Protein AF-A0A5C5VL39-F1 (afdb_monomer_lite)

Organism: NCBI:txid2527970

InterPro domains:
  IPR029062 Class I glutamine amidotransferase-like [G3DSA:3.40.50.880] (860-1081)
  IPR029062 Class I glutamine amidotransferase-like [SSF52317] (862-1076)

Sequence (1094 aa):
MSTFSHFSSSKNRKRKSKRNAHQRARLESLEARQLMAADLVDDLAGLSDEFDDSGALTEWSRLNETENWNADQLNLWDIDQTQDGRMVMQPHTVVWYQDWRGPMTYKDVTGDFVFTTQVHITDRDDIGGSDGDDIPGDGQFSLGGVMIRTPRDIVDPTTDWQPGSMADDGTNDGENYVFLSMGYGNGGNNFSLEVKTTRNSDSQLELTPIGSNTAELQIARIGNSVIALVRLPGEDWQVHRRYTRDDMPETLQVGLVTYTNWEKASDFDPFTHNSSVLVPGGITDPTPGEAFDPDLTAGFEYARYARPQLPTELEGVDLVNVATTQQLLSFLGDNAHATPDPTPEDPADLTEALAAITNQTMSASQGSLIVPLPASLADGTTLAYSATVIGGEEYQLDQQYDFYAEASYHQDWGGHDEKWIHGNGSDWFFLLPTGQLFEWNETFEASVELAQLDSAVYDDPTLLFDVAPTAMASVSGNELTVTPVAGFLGDIQLDIAIHLGSVADPVVASKSIVVTVANSAPVVDPIADQSMSRLVDEIFVPLAATDADGDPIAWNVAVVESLAYQIDQQFQLPLTADYHDNRAGQNERWLQGAAGQWLYLLPDGSLHQWDGSFATSPLLAQFDPSFYNDPALLTEAEALPVALSIVGDQLVINPADDYFGTFEVMVTATDGMEPVITQFAVEVTNTELSLDPIADLQIESDSLFQMEISAVSPLPAEQLVYSAQLVGSEAEQIDQQYDLQVAADFHLNFAGQNEKWLQAADGSWFYFLPSGDFYRWTGDFGSSEHLASFDTSYYDNPNLLADPQSLPVSVMMTGSTLSIDPAGFIGTFELEVSVFDGVNTQSQIVSVEVTEPQAAAEPLPVLMVIANQDFYYQEYADTRASLEAAGISVVVAAATMDIATPHSGSGEGPDGGLVQPDLTLFDASAVDYSTIVFVGGWGSSQYQYAYEGTYDHSAYNGSTALHDTTNLLINDFVAQDKYVTAICHGVSVLAYARVDGASPIAGHTVSAWGQTAPSAGGVTVSTRSQIEANGATMVDSSSVGDPSTATDDVVVDGRIITAENYDSAALFGTTIANLISEATYIDLVDDVLANWPA

Secondary structure (DSSP, 8-state):
-----------------------------HHHHHTTTSS---TTGGG-B-S--GGGGGGSEEHHHHTT-----EEEEEESSSSTTSEEEEE-BB--BTTB---EEEEEEESSEEEEEEEEEEE-TTSS---SS----SSS-EEEEEEEE-----S-HHHH-----SS-SS---S--EEEEEEEE-SSSSS-EEEEEEEETTEEEEEEEE-S-SEEEEEEEEETTEEEEEEE-TTS--EEEEEEE-TTS-SEEEEEEEEEB-HHHHTTS-HHHHHTS-B-TTTS--S-TTS-----EEEEES-BEEE-----GGGTTS-TTTTS-HHHHTTTSGGGGG------SS-----HHHHHHS--EEEEGGG--EEEE--SB-TT--BEEEEEEEE--HHHHHHHHH--B--S---TTSSSS--EEEE-TTS-EEEE-TTSEEEEEESEEEEEEEEEE--HHHHH-GGGGSSPPPSEEEEEETTEEEEEEPTT--EEEEEEEEEEESSTTSPEEEEEEEEEEEE----EEPPPPPEEEETT-S-EEEE--EE-SS-PPPEEEEEEE--HHHHHHHHHTPPP-S---TTTTSSS-EEEE-TTS-EEEE-TTSEEEE-SS-TTTPPEEEE--HHHHH-THHHHTPPPP-EEEEEETTEEEEEE-TT--EEEEEEEEEESSS-EEEEEEEEEEE----EEPPPPPEEEETTS-EEEEPPEE-SS-GGG-EEEEEEPPPHHHHHHHHH-EEP-S---TTSSSSS-EEEEETTS-EEEE-TTSEEEE-SSSTTTPEEEEE--HHHHH-THHHHSPPPPS-EEEEETTEEEEE-TT--EEEEEEEEEE-SS-EEEEEEEEEEEPPPPPP-PPPEEEE--SEEE-HHHHHHHHHHHHHTT--EEEEESSSSPBEEPTTSS-TTTT--B--SEEGGG--GGG-SEEEE--SGGGGGG-TT--S-BSSGGGS--HHHHHHHHHHHHHHHHTT-EEEEEGGGHHHHHH--BTTB-TTTT-EE----SBPPPBTTB--BHHHHHHTTT-EEPPTT-SS-TT-STT-EEEETTEEEE-SGGGHHHHHHHHHHHHTSHHHHHHHHHHHHHS--

Radius of gyration: 61.76 Å; chains: 1; bounding box: 121×111×170 Å

Foldseek 3Di:
DDDDDDDDDDDDDDDDDDDDDDDPPDPDDPVVQVVVFPDDPWPQQVVKDQLQDQVCLVVKDKPCVVLVLPAPQWPDFTGCPPDHLWTKTFGFAADDAQLGDDIWIFDKDFHWKKKKWKKFKFWACPFADDDDQRAVARAADWKKWKKKWADAPRNDCVPQDDGFPLDPPPDQSATFMWIWIWGHHHDDSFIWIKTWGAGRSNIDIDIGTDHHRMKMWMWIDHPQKIWIWIDDVPGDIFTDAMDRHPSHDRMITIGMDTHTHCVQLVQDDNSDRSSYHDAVPRDDRPCVVDHRGRTIMMIISMIGMGHFPQPPVCVVPPCHPGDDRVNCVVGPDPNRPDDDDDDDDPQQPCVVQQVLDAAAEAALVPQKDKRFGDQADPVRFGKDKDKDWPADPLVVCCVVFVWDDDPAQCACVVPQRWGWTHGPPRWIWIAHLQQWIWTDDPDPVVIDTDDRGHSVCRVPVCCSHPPDGQWDWDDDNRMIMIGGDRPDFAKTKMKMFMAGPYPVHDGSDIDIYIYGHHFFWKAWDDFEAAEDALPDQKDKGFTDIDTPNGFDKDKDKDWDWDLLVVVCVVQVWDDDPAQPACVVPQRWGWTAGPVGWIWIAHQQGFIFTDPPDPVPTDTSDRDHSVCVVPVCCRNVRDGQQWDWDDDPRIIMIGHPSPDFAKIKMWMWMGSPNDIDIDIHMYGHDPKDKAWDDDAAAEAAQQDKDKDFTDIDIPDDLQLKDKDKDFDDPLLVVQCVVQVWAQDPAQCACVPNQRWGWIAGPVGWIKIAGQQQWIWTDPPDPVPTHTRDRDHNVCRVPVVCSNPPDDQPKDWDDDRRMTIINNNRDAAKTKMWMWMDNPHDIDIDIHIYGYHHDDPAQDFFAEEEEAFLEAFQQLLVPLLCVLQVVLVHHYAYEYQDQHWRFHDPPSPCPPVRNTDGHNYYLLPDALLRHQEYEQTDGLLLLLQQQQDPFAFPDNSNPHDNVSNVSSLVRVLRCVVLQGAYEYEALNVLSQLRHAHPHARPQAVHEAAYAQAWHGDTPNDIDGSVCSNVVRHHHYDDQCPQPGSVFQCCQWDDTRSYIYGYGSSVSNVSSNVSSVVSSPSVSSVSSVVCSVDPDD

pLDDT: mean 87.44, std 14.13, range [23.62, 98.62]

Structure (mmCIF, N/CA/C/O backbone):
data_AF-A0A5C5VL39-F1
#
_entry.id   AF-A0A5C5VL39-F1
#
loop_
_atom_site.group_PDB
_atom_site.id
_atom_site.type_symbol
_atom_site.label_atom_id
_atom_site.label_alt_id
_atom_site.label_comp_id
_atom_site.label_asym_id
_atom_site.label_entity_id
_atom_site.label_seq_id
_atom_site.pdbx_PDB_ins_code
_atom_site.Cartn_x
_atom_site.Cartn_y
_atom_site.Cartn_z
_atom_site.occupancy
_atom_site.B_iso_or_equiv
_atom_site.auth_seq_id
_atom_site.auth_comp_id
_atom_site.auth_asym_id
_atom_site.auth_atom_id
_atom_site.pdbx_PDB_model_num
ATOM 1 N N . MET A 1 1 ? -14.023 48.599 65.644 1.00 34.78 1 MET A N 1
ATOM 2 C CA . MET A 1 1 ? -13.909 50.048 65.367 1.00 34.78 1 MET A CA 1
ATOM 3 C C . MET A 1 1 ? -14.169 50.269 63.886 1.00 34.78 1 MET A C 1
ATOM 5 O O . MET A 1 1 ? -13.563 49.580 63.082 1.00 34.78 1 MET A O 1
ATOM 9 N N . SER A 1 2 ? -15.089 51.185 63.569 1.00 25.42 2 SER A N 1
ATOM 10 C CA . SER A 1 2 ? -15.233 51.955 62.317 1.00 25.42 2 SER A CA 1
ATOM 11 C C . SER A 1 2 ? -13.888 52.253 61.611 1.00 25.42 2 SER A C 1
ATOM 13 O O . SER A 1 2 ? -12.897 52.411 62.313 1.00 25.42 2 SER A O 1
ATOM 15 N N . THR A 1 3 ? -13.730 52.368 60.281 1.00 29.47 3 THR A N 1
ATOM 16 C CA . THR A 1 3 ? -14.493 53.148 59.273 1.00 29.47 3 THR A CA 1
ATOM 17 C C . THR A 1 3 ? -13.875 52.951 57.858 1.00 29.47 3 THR A C 1
ATOM 19 O O . THR A 1 3 ? -12.658 53.032 57.773 1.00 29.47 3 THR A O 1
ATOM 22 N N . PHE A 1 4 ? -14.724 52.830 56.810 1.00 26.08 4 PHE A N 1
ATOM 23 C CA . PHE A 1 4 ? -14.724 53.470 55.451 1.00 26.08 4 PHE A CA 1
ATOM 24 C C . PHE A 1 4 ? -13.451 53.453 54.544 1.00 26.08 4 PHE A C 1
ATOM 26 O O . PHE A 1 4 ? -12.344 53.564 55.036 1.00 26.08 4 PHE A O 1
ATOM 33 N N . SER A 1 5 ? -13.486 53.406 53.195 1.00 25.41 5 SER A N 1
ATOM 34 C CA . SER A 1 5 ? -14.487 53.846 52.199 1.00 25.41 5 SER A CA 1
ATOM 35 C C . SER A 1 5 ? -14.328 53.198 50.799 1.00 25.41 5 SER A C 1
ATOM 37 O O . SER A 1 5 ? -13.231 52.833 50.395 1.00 25.41 5 SER A O 1
ATOM 39 N N . HIS A 1 6 ? -15.435 53.209 50.045 1.00 26.88 6 HIS A N 1
ATOM 40 C CA . HIS A 1 6 ? -15.668 52.912 48.618 1.00 26.88 6 HIS A CA 1
ATOM 41 C C . HIS A 1 6 ? -14.646 53.394 47.563 1.00 26.88 6 HIS A C 1
ATOM 43 O O . HIS A 1 6 ? -14.115 54.488 47.699 1.00 26.88 6 HIS A O 1
ATOM 49 N N . PHE A 1 7 ? -14.573 52.684 46.420 1.00 24.14 7 PHE A N 1
ATOM 50 C CA . PHE A 1 7 ? -14.973 53.195 45.087 1.00 24.14 7 PHE A CA 1
ATOM 51 C C . PHE A 1 7 ? -15.163 52.049 44.062 1.00 24.14 7 PHE A C 1
ATOM 53 O O . PHE A 1 7 ? -14.440 51.061 44.067 1.00 24.14 7 PHE A O 1
ATOM 60 N N . SER A 1 8 ? -16.175 52.199 43.203 1.00 24.97 8 SER A N 1
ATOM 61 C CA . SER A 1 8 ? -16.625 51.290 42.132 1.00 24.97 8 SER A CA 1
ATOM 62 C C . SER A 1 8 ? -15.950 51.614 40.787 1.00 24.97 8 SER A C 1
ATOM 64 O O . SER A 1 8 ? -15.774 52.791 40.485 1.00 24.97 8 SER A O 1
ATOM 66 N N . SER A 1 9 ? -15.621 50.614 39.953 1.00 23.81 9 SER A N 1
ATOM 67 C CA . SER A 1 9 ? -16.269 50.383 38.639 1.00 23.81 9 SER A CA 1
ATOM 68 C C . SER A 1 9 ? -15.570 49.295 37.797 1.00 23.81 9 SER A C 1
ATOM 70 O O . SER A 1 9 ? -14.425 48.924 38.027 1.00 23.81 9 SER A O 1
ATOM 72 N N . SER A 1 10 ? -16.336 48.770 36.843 1.00 24.56 10 SER A N 1
ATOM 73 C CA . SER A 1 10 ? -16.206 47.524 36.082 1.00 24.56 10 SER A CA 1
ATOM 74 C C . SER A 1 10 ? -15.324 47.539 34.814 1.00 24.56 10 SER A C 1
ATOM 76 O O . SER A 1 10 ? -15.143 48.599 34.221 1.00 24.56 10 SER A O 1
ATOM 78 N N . LYS A 1 11 ? -15.085 46.314 34.289 1.00 26.39 11 LYS A N 1
ATOM 79 C CA . LYS A 1 11 ? -14.720 45.880 32.904 1.00 26.39 11 LYS A CA 1
ATOM 80 C C . LYS A 1 11 ? -13.206 45.870 32.622 1.00 26.39 11 LYS A C 1
ATOM 82 O O . LYS A 1 11 ? -12.544 46.877 32.797 1.00 26.39 11 LYS A O 1
ATOM 87 N N . ASN A 1 12 ? -12.579 44.767 32.186 1.00 23.62 12 ASN A N 1
ATOM 88 C CA . ASN A 1 12 ? -12.867 44.029 30.954 1.00 23.62 12 ASN A CA 1
ATOM 89 C C . ASN A 1 12 ? -12.153 42.657 30.907 1.00 23.62 12 ASN A C 1
ATOM 91 O O . ASN A 1 12 ? -11.143 42.438 31.566 1.00 23.62 12 ASN A O 1
ATOM 95 N N . ARG A 1 13 ? -12.685 41.762 30.068 1.00 26.75 13 ARG A N 1
ATOM 96 C CA . ARG A 1 13 ? -12.332 40.342 29.867 1.00 26.75 13 ARG A CA 1
ATOM 97 C C . ARG A 1 13 ? -11.553 40.159 28.545 1.00 26.75 13 ARG A C 1
ATOM 99 O O . ARG A 1 13 ? -11.738 40.976 27.645 1.00 26.75 13 ARG A O 1
ATOM 106 N N . LYS A 1 14 ? -10.868 39.002 28.411 1.00 25.97 14 LYS A N 1
ATOM 107 C CA . LYS A 1 14 ? -10.215 38.348 27.228 1.00 25.97 14 LYS A CA 1
ATOM 108 C C . LYS A 1 14 ? -8.679 38.514 27.174 1.00 25.97 14 LYS A C 1
ATOM 110 O O . LYS A 1 14 ? -8.200 39.618 27.359 1.00 25.97 14 LYS A O 1
ATOM 115 N N . ARG A 1 15 ? -7.835 37.516 26.855 1.00 26.86 15 ARG A N 1
ATOM 116 C CA . ARG A 1 15 ? -7.940 36.080 26.469 1.00 26.86 15 ARG A CA 1
ATOM 117 C C . ARG A 1 15 ? -6.498 35.506 26.382 1.00 26.86 15 ARG A C 1
ATOM 119 O O . ARG A 1 15 ? -5.625 36.265 25.971 1.00 26.86 15 ARG A O 1
ATOM 126 N N . LYS A 1 16 ? -6.313 34.193 26.621 1.00 25.67 16 LYS A N 1
ATOM 127 C CA . LYS A 1 16 ? -5.374 33.196 26.002 1.00 25.67 16 LYS A CA 1
ATOM 128 C C . LYS A 1 16 ? -5.046 32.135 27.076 1.00 25.67 16 LYS A C 1
ATOM 130 O O . LYS A 1 16 ? -4.609 32.523 28.142 1.00 25.67 16 LYS A O 1
ATOM 135 N N . SER A 1 17 ? -5.376 30.843 26.982 1.00 24.52 17 SER A N 1
ATOM 136 C CA . SER A 1 17 ? -5.181 29.795 25.955 1.00 24.52 17 SER A CA 1
ATOM 137 C C . SER A 1 17 ? -4.234 28.714 26.513 1.00 24.52 17 SER A C 1
ATOM 139 O O . SER A 1 17 ? -3.032 28.937 26.544 1.00 24.52 17 SER A O 1
ATOM 141 N N . LYS A 1 18 ? -4.823 27.561 26.868 1.00 27.38 18 LYS A N 1
ATOM 142 C CA . LYS A 1 18 ? -4.307 26.173 26.874 1.00 27.38 18 LYS A CA 1
ATOM 143 C C . LYS A 1 18 ? -2.951 25.843 27.533 1.00 27.38 18 LYS A C 1
ATOM 145 O O . LYS A 1 18 ? -1.894 26.137 26.985 1.00 27.38 18 LYS A O 1
ATOM 150 N N . ARG A 1 19 ? -3.023 24.971 28.548 1.00 26.56 19 ARG A N 1
ATOM 151 C CA . ARG A 1 19 ? -2.284 23.694 28.595 1.00 26.56 19 ARG A CA 1
ATOM 152 C C . ARG A 1 19 ? -3.088 22.680 29.428 1.00 26.56 19 ARG A C 1
ATOM 154 O O . ARG A 1 19 ? -3.201 22.834 30.634 1.00 26.56 19 ARG A O 1
ATOM 161 N N . ASN A 1 20 ? -3.692 21.714 28.735 1.00 27.33 20 ASN A N 1
ATOM 162 C CA . ASN A 1 20 ? -4.327 20.516 29.289 1.00 27.33 20 ASN A CA 1
ATOM 163 C C . ASN A 1 20 ? -3.242 19.484 29.608 1.00 27.33 20 ASN A C 1
ATOM 165 O O . ASN A 1 20 ? -2.423 19.227 28.725 1.00 27.33 20 ASN A O 1
ATOM 169 N N . ALA A 1 21 ? -3.288 18.872 30.792 1.00 25.62 21 ALA A N 1
ATOM 170 C CA . ALA A 1 21 ? -2.815 17.510 31.060 1.00 25.62 21 ALA A CA 1
ATOM 171 C C . ALA A 1 21 ? -3.163 17.125 32.515 1.00 25.62 21 ALA A C 1
ATOM 173 O O . ALA A 1 21 ? -2.671 17.793 33.415 1.00 25.62 21 ALA A O 1
ATOM 174 N N . HIS A 1 22 ? -3.916 16.022 32.686 1.00 27.47 22 HIS A N 1
ATOM 175 C CA . HIS A 1 22 ? -4.199 15.280 33.940 1.00 27.47 22 HIS A CA 1
ATOM 176 C C . HIS A 1 22 ? -5.142 16.027 34.919 1.00 27.47 22 HIS A C 1
ATOM 178 O O . HIS A 1 22 ? -4.928 17.193 35.194 1.00 27.47 22 HIS A O 1
ATOM 184 N N . GLN A 1 23 ? -6.250 15.504 35.450 1.00 28.66 23 GLN A N 1
ATOM 185 C CA . GLN A 1 23 ? -6.746 14.145 35.668 1.00 28.66 23 GLN A CA 1
ATOM 186 C C . GLN A 1 23 ? -8.239 14.075 35.295 1.00 28.66 23 GLN A C 1
ATOM 188 O O . GLN A 1 23 ? -9.030 14.934 35.678 1.00 28.66 23 GLN A O 1
ATOM 193 N N . ARG A 1 24 ? -8.624 13.035 34.549 1.00 26.69 24 ARG A N 1
ATOM 194 C CA . ARG A 1 24 ? -10.011 12.569 34.457 1.00 26.69 24 ARG A CA 1
ATOM 195 C C . ARG A 1 24 ? -10.270 11.735 35.715 1.00 26.69 24 ARG A C 1
ATOM 197 O O . ARG A 1 24 ? -9.816 10.599 35.765 1.00 26.69 24 ARG A O 1
ATOM 204 N N . ALA A 1 25 ? -10.939 12.294 36.719 1.00 30.19 25 ALA A N 1
ATOM 205 C CA . ALA A 1 25 ? -11.569 11.487 37.757 1.00 30.19 25 ALA A CA 1
ATOM 206 C C . ALA A 1 25 ? -12.876 10.951 37.160 1.00 30.19 25 ALA A C 1
ATOM 208 O O . ALA A 1 25 ? -13.803 11.719 36.901 1.00 30.19 25 ALA A O 1
ATOM 209 N N . ARG A 1 26 ? -12.889 9.660 36.819 1.00 33.34 26 ARG A N 1
ATOM 210 C CA . ARG A 1 26 ? -14.107 8.932 36.459 1.00 33.34 26 ARG A CA 1
ATOM 211 C C . ARG A 1 26 ? -15.037 8.960 37.674 1.00 33.34 26 ARG A C 1
ATOM 213 O O . ARG A 1 26 ? -14.658 8.473 38.733 1.00 33.34 26 ARG A O 1
ATOM 220 N N . LEU A 1 27 ? -16.231 9.523 37.518 1.00 32.50 27 LEU A N 1
ATOM 221 C CA . LEU A 1 27 ? -17.371 9.089 38.316 1.00 32.50 27 LEU A CA 1
ATOM 222 C C . LEU A 1 27 ? -17.757 7.709 37.777 1.00 32.50 27 LEU A C 1
ATOM 224 O O . LEU A 1 27 ? -18.256 7.614 36.659 1.00 32.50 27 LEU A O 1
ATOM 228 N N . GLU A 1 28 ? -17.442 6.654 38.521 1.00 34.12 28 GLU A N 1
ATOM 229 C CA . GLU A 1 28 ? -17.979 5.313 38.275 1.00 34.12 28 GLU A CA 1
ATOM 230 C C . GLU A 1 28 ? -19.290 5.168 39.062 1.00 34.12 28 GLU A C 1
ATOM 232 O O . GLU A 1 28 ? -19.374 5.566 40.228 1.00 34.12 28 GLU A O 1
ATOM 237 N N . SER A 1 29 ? -20.338 4.693 38.383 1.00 36.91 29 SER A N 1
ATOM 238 C CA . SER A 1 29 ? -21.681 4.495 38.933 1.00 36.91 29 SER A CA 1
ATOM 239 C C . SER A 1 29 ? -21.703 3.339 39.942 1.00 36.91 29 SER A C 1
ATOM 241 O O . SER A 1 29 ? -20.845 2.456 39.920 1.00 36.91 29 SER A O 1
ATOM 243 N N . LEU A 1 30 ? -22.705 3.338 40.832 1.00 37.62 30 LEU A N 1
ATOM 244 C CA . LEU A 1 30 ? -22.924 2.302 41.856 1.00 37.62 30 LEU A CA 1
ATOM 245 C C . LEU A 1 30 ? -22.911 0.864 41.301 1.00 37.62 30 LEU A C 1
ATOM 247 O O . LEU A 1 30 ? -22.481 -0.048 42.003 1.00 37.62 30 LEU A O 1
ATOM 251 N N . GLU A 1 31 ? -23.308 0.672 40.043 1.00 38.09 31 GLU A N 1
ATOM 252 C CA . GLU A 1 31 ? -23.347 -0.635 39.375 1.00 38.09 31 GLU A CA 1
ATOM 253 C C . GLU A 1 31 ? -21.951 -1.243 39.173 1.00 38.09 31 GLU A C 1
ATOM 255 O O . GLU A 1 31 ? -21.772 -2.448 39.346 1.00 38.09 31 GLU A O 1
ATOM 260 N N . ALA A 1 32 ? -20.926 -0.419 38.917 1.00 34.16 32 ALA A N 1
ATOM 261 C CA . ALA A 1 32 ? -19.547 -0.897 38.784 1.00 34.16 32 ALA A CA 1
ATOM 262 C C . ALA A 1 32 ? -18.977 -1.429 40.114 1.00 34.16 32 ALA A C 1
ATOM 264 O O . ALA A 1 32 ? -18.100 -2.289 40.106 1.00 34.16 32 ALA A O 1
ATOM 265 N N . ARG A 1 33 ? -19.503 -0.958 41.256 1.00 39.50 33 ARG A N 1
ATOM 266 C CA . ARG A 1 33 ? -19.095 -1.412 42.597 1.00 39.50 33 ARG A CA 1
ATOM 267 C C . ARG A 1 33 ? -19.778 -2.714 43.021 1.00 39.50 33 ARG A C 1
ATOM 269 O O . ARG A 1 33 ? -19.197 -3.473 43.787 1.00 39.50 33 ARG A O 1
ATOM 276 N N . GLN A 1 34 ? -20.983 -2.991 42.520 1.00 40.16 34 GLN A N 1
ATOM 277 C CA . GLN A 1 34 ? -21.752 -4.191 42.881 1.00 40.16 34 GLN A CA 1
ATOM 278 C C . GLN A 1 34 ? -21.353 -5.434 42.076 1.00 40.16 34 GLN A C 1
ATOM 280 O O . GLN A 1 34 ? -21.398 -6.541 42.609 1.00 40.16 34 GLN A O 1
ATOM 285 N N . LEU A 1 35 ? -20.881 -5.271 40.835 1.00 36.97 35 LEU A N 1
ATOM 286 C CA . LEU A 1 35 ? -20.463 -6.394 39.982 1.00 36.97 35 LEU A CA 1
ATOM 287 C C . LEU A 1 35 ? -19.215 -7.152 40.480 1.00 36.97 35 LEU A C 1
ATOM 289 O O . LEU A 1 35 ? -18.971 -8.264 40.025 1.00 36.97 35 LEU A O 1
ATOM 293 N N . MET A 1 36 ? -18.455 -6.599 41.432 1.00 40.78 36 MET A N 1
ATOM 294 C CA . MET A 1 36 ? -17.356 -7.307 42.109 1.00 40.78 36 MET A CA 1
ATOM 295 C C . MET A 1 36 ? -17.823 -8.150 43.309 1.00 40.78 36 MET A C 1
ATOM 297 O O . MET A 1 36 ? -17.058 -8.983 43.776 1.00 40.78 36 MET A O 1
ATOM 301 N N . ALA A 1 37 ? -19.045 -7.950 43.822 1.00 42.06 37 ALA A N 1
ATOM 302 C CA . ALA A 1 37 ? -19.494 -8.528 45.094 1.00 42.06 37 ALA A CA 1
ATOM 303 C C . ALA A 1 37 ? -20.287 -9.841 44.964 1.00 42.06 37 ALA A C 1
ATOM 305 O O . ALA A 1 37 ? -20.389 -10.589 45.933 1.00 42.06 37 ALA A O 1
ATOM 306 N N . ALA A 1 38 ? -20.849 -10.133 43.789 1.00 37.12 38 ALA A N 1
ATOM 307 C CA . ALA A 1 38 ? -21.796 -11.239 43.622 1.00 37.12 38 ALA A CA 1
ATOM 308 C C . ALA A 1 38 ? -21.145 -12.614 43.372 1.00 37.12 38 ALA A C 1
ATOM 310 O O . ALA A 1 38 ? -21.857 -13.610 43.291 1.00 37.12 38 ALA A O 1
ATOM 311 N N . ASP A 1 39 ? -19.815 -12.681 43.266 1.00 40.03 39 ASP A N 1
ATOM 312 C CA . ASP A 1 39 ? -19.093 -13.915 42.937 1.00 40.03 39 ASP A CA 1
ATOM 313 C C . ASP A 1 39 ? -17.778 -13.981 43.735 1.00 40.03 39 ASP A C 1
ATOM 315 O O . ASP A 1 39 ? -16.680 -13.856 43.197 1.00 40.03 39 ASP A O 1
ATOM 319 N N . LEU A 1 40 ? -17.870 -14.072 45.065 1.00 41.34 40 LEU A N 1
ATOM 320 C CA . LEU A 1 40 ? -16.692 -13.993 45.929 1.00 41.34 40 LEU A CA 1
ATOM 321 C C . LEU A 1 40 ? -16.519 -15.254 46.773 1.00 41.34 40 LEU A C 1
ATOM 323 O O . LEU A 1 40 ? -17.138 -15.448 47.817 1.00 41.34 40 LEU A O 1
ATOM 327 N N . VAL A 1 41 ? -15.530 -16.053 46.370 1.00 53.56 41 VAL A N 1
ATOM 328 C CA . VAL A 1 41 ? -14.542 -16.505 47.355 1.00 53.56 41 VAL A CA 1
ATOM 329 C C . VAL A 1 41 ? -14.145 -15.258 48.142 1.00 53.56 41 VAL A C 1
ATOM 331 O O . VAL A 1 41 ? -13.684 -14.302 47.526 1.00 53.56 41 VAL A O 1
ATOM 334 N N . ASP A 1 42 ? -14.387 -15.240 49.452 1.00 70.88 42 ASP A N 1
ATOM 335 C CA . ASP A 1 42 ? -14.010 -14.123 50.319 1.00 70.88 42 ASP A CA 1
ATOM 336 C C . ASP A 1 42 ? -12.498 -13.872 50.205 1.00 70.88 42 ASP A C 1
ATOM 338 O O . ASP A 1 42 ? -11.677 -14.552 50.826 1.00 70.88 42 ASP A O 1
ATOM 342 N N . ASP A 1 43 ? -12.125 -12.930 49.342 1.00 83.25 43 ASP A N 1
ATOM 343 C CA . ASP A 1 43 ? -10.749 -12.562 49.023 1.00 83.25 43 ASP A CA 1
ATOM 344 C C . ASP A 1 43 ? -10.063 -11.891 50.215 1.00 83.25 43 ASP A C 1
ATOM 346 O O . ASP A 1 43 ? -8.834 -11.902 50.315 1.00 83.25 43 ASP A O 1
ATOM 350 N N . LEU A 1 44 ? -10.851 -11.360 51.154 1.00 89.94 44 LEU A N 1
ATOM 351 C CA . LEU A 1 44 ? -10.354 -10.733 52.368 1.00 89.94 44 LEU A CA 1
ATOM 352 C C . LEU A 1 44 ? -10.022 -11.749 53.459 1.00 89.94 44 LEU A C 1
ATOM 354 O O . LEU A 1 44 ? -9.220 -11.428 54.335 1.00 89.94 44 LEU A O 1
ATOM 358 N N . ALA A 1 45 ? -10.543 -12.979 53.394 1.00 83.06 45 ALA A N 1
ATOM 359 C CA . ALA A 1 45 ? -10.253 -14.009 54.392 1.00 83.06 45 ALA A CA 1
ATOM 360 C C . ALA A 1 45 ? -8.738 -14.239 54.565 1.00 83.06 45 ALA A C 1
ATOM 362 O O . ALA A 1 45 ? -8.269 -14.430 55.686 1.00 83.06 45 ALA A O 1
ATOM 363 N N . GLY A 1 46 ? -7.959 -14.134 53.479 1.00 86.69 46 GLY A N 1
ATOM 364 C CA . GLY A 1 46 ? -6.495 -14.247 53.496 1.00 86.69 46 GLY A CA 1
ATOM 365 C C . GLY A 1 46 ? -5.753 -13.081 54.163 1.00 86.69 46 GLY A C 1
ATOM 366 O O . GLY A 1 46 ? -4.560 -13.201 54.422 1.00 86.69 46 GLY A O 1
ATOM 367 N N . LEU A 1 47 ? -6.428 -11.965 54.455 1.00 92.81 47 LEU A N 1
ATOM 368 C CA . LEU A 1 47 ? -5.876 -10.861 55.246 1.00 92.81 47 LEU A CA 1
ATOM 369 C C . LEU A 1 47 ? -6.039 -11.087 56.755 1.00 92.81 47 LEU A C 1
ATOM 371 O O . LEU A 1 47 ? -5.462 -10.325 57.535 1.00 92.81 47 LEU A O 1
ATOM 375 N N . SER A 1 48 ? -6.819 -12.093 57.164 1.00 95.44 48 SER A N 1
ATOM 376 C CA . SER A 1 48 ? -7.070 -12.390 58.573 1.00 95.44 48 SER A CA 1
ATOM 377 C C . SER A 1 48 ? -5.832 -12.929 59.285 1.00 95.44 48 SER A C 1
ATOM 379 O O . SER A 1 48 ? -5.007 -13.609 58.684 1.00 95.44 48 SER A O 1
ATOM 381 N N . ASP A 1 49 ? -5.722 -12.629 60.575 1.00 95.75 49 ASP A N 1
ATOM 382 C CA . ASP A 1 49 ? -4.602 -13.018 61.430 1.00 95.75 49 ASP A CA 1
ATOM 383 C C . ASP A 1 49 ? -5.135 -13.421 62.813 1.00 95.75 49 ASP A C 1
ATOM 385 O O . ASP A 1 49 ? -5.896 -12.675 63.432 1.00 95.75 49 ASP A O 1
ATOM 389 N N . GLU A 1 50 ? -4.773 -14.614 63.280 1.00 95.94 50 GLU A N 1
ATOM 390 C CA . GLU A 1 50 ? -5.152 -15.140 64.603 1.00 95.94 50 GLU A CA 1
ATOM 391 C C . GLU A 1 50 ? -4.063 -14.876 65.659 1.00 95.94 50 GLU A C 1
ATOM 393 O O . GLU A 1 50 ? -4.184 -15.325 66.794 1.00 95.94 50 GLU A O 1
ATOM 398 N N . PHE A 1 51 ? -2.997 -14.154 65.286 1.00 96.69 51 PHE A N 1
ATOM 399 C CA . PHE A 1 51 ? -1.911 -13.706 66.157 1.00 96.69 51 PHE A CA 1
ATOM 400 C C . PHE A 1 51 ? -1.199 -14.821 66.940 1.00 96.69 51 PHE A C 1
ATOM 402 O O . PHE A 1 51 ? -0.668 -14.581 68.025 1.00 96.69 51 PHE A O 1
ATOM 409 N N . ASP A 1 52 ? -1.136 -16.026 66.367 1.00 93.94 52 ASP A N 1
ATOM 410 C CA . ASP A 1 52 ? -0.424 -17.197 66.895 1.00 93.94 52 ASP A CA 1
ATOM 411 C C . ASP A 1 52 ? 0.973 -17.408 66.269 1.00 93.94 52 ASP A C 1
ATOM 413 O O . ASP A 1 52 ? 1.688 -18.341 66.641 1.00 93.94 52 ASP A O 1
ATOM 417 N N . ASP A 1 53 ? 1.387 -16.530 65.344 1.00 92.88 53 ASP A N 1
ATOM 418 C CA . ASP A 1 53 ? 2.729 -16.497 64.755 1.00 92.88 53 ASP A CA 1
ATOM 419 C C . ASP A 1 53 ? 3.350 -15.096 64.829 1.00 92.88 53 ASP A C 1
ATOM 421 O O . ASP A 1 53 ? 2.969 -14.167 64.116 1.00 92.88 53 ASP A O 1
ATOM 425 N N . SER A 1 54 ? 4.410 -14.960 65.631 1.00 92.12 54 SER A N 1
ATOM 426 C CA . SER A 1 54 ? 5.210 -13.730 65.726 1.00 92.12 54 SER A CA 1
ATOM 427 C C . SER A 1 54 ? 5.753 -13.204 64.382 1.00 92.12 54 SER A C 1
ATOM 429 O O . SER A 1 54 ? 6.061 -12.015 64.268 1.00 92.12 54 SER A O 1
ATOM 431 N N . GLY A 1 55 ? 5.886 -14.058 63.357 1.00 92.31 55 GLY A N 1
ATOM 432 C CA . GLY A 1 55 ? 6.307 -13.672 62.007 1.00 92.31 55 GLY A CA 1
ATOM 433 C C . GLY A 1 55 ? 5.284 -12.811 61.258 1.00 92.31 55 GLY A C 1
ATOM 434 O O . GLY A 1 55 ? 5.681 -11.983 60.426 1.00 92.31 55 GLY A O 1
ATOM 435 N N . ALA A 1 56 ? 3.998 -12.933 61.605 1.00 92.00 56 ALA A N 1
ATOM 436 C CA . ALA A 1 56 ? 2.905 -12.187 60.985 1.00 92.00 56 ALA A CA 1
ATOM 437 C C . ALA A 1 56 ? 3.020 -10.671 61.212 1.00 92.00 56 ALA A C 1
ATOM 439 O O . ALA A 1 56 ? 2.481 -9.885 60.439 1.00 92.00 56 ALA A O 1
ATOM 440 N N . LEU A 1 57 ? 3.822 -10.229 62.192 1.00 92.88 57 LEU A N 1
ATOM 441 C CA . LEU A 1 57 ? 4.075 -8.810 62.480 1.00 92.88 57 LEU A CA 1
ATOM 442 C C . LEU A 1 57 ? 4.549 -8.032 61.239 1.00 92.88 57 LEU A C 1
ATOM 444 O O . LEU A 1 57 ? 4.260 -6.847 61.101 1.00 92.88 57 LEU A O 1
ATOM 448 N N . THR A 1 58 ? 5.250 -8.701 60.316 1.00 93.88 58 THR A N 1
ATOM 449 C CA . THR A 1 58 ? 5.754 -8.102 59.066 1.00 93.88 58 THR A CA 1
ATOM 450 C C . THR A 1 58 ? 4.686 -7.870 57.994 1.00 93.88 58 THR A C 1
ATOM 452 O O . THR A 1 58 ? 4.946 -7.159 57.025 1.00 93.88 58 THR A O 1
ATOM 455 N N . GLU A 1 59 ? 3.491 -8.435 58.163 1.00 95.06 59 GLU A N 1
ATOM 456 C CA . GLU A 1 59 ? 2.350 -8.272 57.254 1.00 95.06 59 GLU A CA 1
ATOM 457 C C . GLU A 1 59 ? 1.482 -7.052 57.598 1.00 95.06 59 GLU A C 1
ATOM 459 O O . GLU A 1 59 ? 0.542 -6.724 56.871 1.00 95.06 59 GLU A O 1
ATOM 464 N N . TRP A 1 60 ? 1.782 -6.380 58.711 1.00 97.31 60 TRP A N 1
ATOM 465 C CA . TRP A 1 60 ? 1.036 -5.235 59.215 1.00 97.31 60 TRP A CA 1
ATOM 466 C C . TRP A 1 60 ? 1.760 -3.927 58.918 1.00 97.31 60 TRP A C 1
ATOM 468 O O . TRP A 1 60 ? 2.940 -3.764 59.223 1.00 97.31 60 TRP A O 1
ATOM 478 N N . SER A 1 61 ? 1.027 -2.958 58.370 1.00 97.38 61 SER A N 1
ATOM 479 C CA . SER A 1 61 ? 1.556 -1.618 58.108 1.00 97.38 61 SER A CA 1
ATOM 480 C C . SER A 1 61 ? 1.442 -0.727 59.342 1.00 97.38 61 SER A C 1
ATOM 482 O O . SER A 1 61 ? 0.464 -0.794 60.090 1.00 97.38 61 SER A O 1
ATOM 484 N N . ARG A 1 62 ? 2.433 0.148 59.540 1.00 95.31 62 ARG A N 1
ATOM 485 C CA . ARG A 1 62 ? 2.503 1.112 60.646 1.00 95.31 62 ARG A CA 1
ATOM 486 C C . ARG A 1 62 ? 2.319 2.533 60.131 1.00 95.31 62 ARG A C 1
ATOM 488 O O . ARG A 1 62 ? 3.085 3.010 59.298 1.00 95.31 62 ARG A O 1
ATOM 495 N N . LEU A 1 63 ? 1.331 3.249 60.666 1.00 93.88 63 LEU A N 1
ATOM 496 C CA . LEU A 1 63 ? 0.954 4.568 60.145 1.00 93.88 63 LEU A CA 1
ATOM 497 C C . LEU A 1 63 ? 2.069 5.631 60.245 1.00 93.88 63 LEU A C 1
ATOM 499 O O . LEU A 1 63 ? 2.150 6.542 59.423 1.00 93.88 63 LEU A O 1
ATOM 503 N N . ASN A 1 64 ? 2.945 5.563 61.250 1.00 93.62 64 ASN A N 1
ATOM 504 C CA . ASN A 1 64 ? 4.111 6.454 61.354 1.00 93.62 64 ASN A CA 1
ATOM 505 C C . ASN A 1 64 ? 5.167 6.196 60.265 1.00 93.62 64 ASN A C 1
ATOM 507 O O . ASN A 1 64 ? 5.905 7.123 59.932 1.00 93.62 64 ASN A O 1
ATOM 511 N N . GLU A 1 65 ? 5.231 4.979 59.726 1.00 94.81 65 GLU A N 1
ATOM 512 C CA . GLU A 1 65 ? 6.153 4.589 58.657 1.00 94.81 65 GLU A CA 1
ATOM 513 C C . GLU A 1 65 ? 5.573 4.943 57.288 1.00 94.81 65 GLU A C 1
ATOM 515 O O . GLU A 1 65 ? 6.236 5.602 56.495 1.00 94.81 65 GLU A O 1
ATOM 520 N N . THR A 1 66 ? 4.310 4.587 57.031 1.00 94.25 66 THR A N 1
ATOM 521 C CA . THR A 1 66 ? 3.680 4.802 55.717 1.00 94.25 66 THR A CA 1
ATOM 522 C C . THR A 1 66 ? 3.463 6.275 55.381 1.00 94.25 66 THR A C 1
ATOM 524 O O . THR A 1 66 ? 3.492 6.639 54.213 1.00 94.25 66 THR A O 1
ATOM 527 N N . GLU A 1 67 ? 3.283 7.127 56.393 1.00 94.31 67 GLU A N 1
ATOM 528 C CA . GLU A 1 67 ? 3.195 8.587 56.232 1.00 94.31 67 GLU A CA 1
ATOM 529 C C . GLU A 1 67 ? 4.503 9.308 56.628 1.00 94.31 67 GLU A C 1
ATOM 531 O O . GLU A 1 67 ? 4.508 10.519 56.820 1.00 94.31 67 GLU A O 1
ATOM 536 N N . ASN A 1 68 ? 5.619 8.586 56.804 1.00 94.50 68 ASN A N 1
ATOM 537 C CA . ASN A 1 68 ? 6.956 9.143 57.074 1.00 94.50 68 ASN A CA 1
ATOM 538 C C . ASN A 1 68 ? 7.075 10.108 58.276 1.00 94.50 68 ASN A C 1
ATOM 540 O O . ASN A 1 68 ? 7.982 10.945 58.325 1.00 94.50 68 ASN A O 1
ATOM 544 N N . TRP A 1 69 ? 6.223 9.977 59.293 1.00 92.81 69 TRP A N 1
ATOM 545 C CA . TRP A 1 69 ? 6.348 10.750 60.538 1.00 92.81 69 TRP A CA 1
ATOM 546 C C . TRP A 1 69 ? 7.572 10.362 61.351 1.00 92.81 69 TRP A C 1
ATOM 548 O O . TRP A 1 69 ? 8.093 11.187 62.095 1.00 92.81 69 TRP A O 1
ATOM 558 N N . ASN A 1 70 ? 8.048 9.121 61.195 1.00 88.38 70 ASN A N 1
ATOM 559 C CA . ASN A 1 70 ? 9.243 8.606 61.869 1.00 88.38 70 ASN A CA 1
ATOM 560 C C . ASN A 1 70 ? 9.199 8.731 63.408 1.00 88.38 70 ASN A C 1
ATOM 562 O O . ASN A 1 70 ? 10.238 8.732 64.068 1.00 88.38 70 ASN A O 1
ATOM 566 N N . ALA A 1 71 ? 7.997 8.807 63.982 1.00 92.81 71 ALA A N 1
ATOM 567 C CA . ALA A 1 71 ? 7.743 8.815 65.416 1.00 92.81 71 ALA A CA 1
ATOM 568 C C . ALA A 1 71 ? 7.057 7.505 65.806 1.00 92.81 71 ALA A C 1
ATOM 570 O O . ALA A 1 71 ? 5.860 7.330 65.579 1.00 92.81 71 ALA A O 1
ATOM 571 N N . ASP A 1 72 ? 7.823 6.554 66.339 1.00 94.50 72 ASP A N 1
ATOM 572 C CA . ASP A 1 72 ? 7.260 5.295 66.824 1.00 94.50 72 ASP A CA 1
ATOM 573 C C . ASP A 1 72 ? 6.622 5.496 68.201 1.00 94.50 72 ASP A C 1
ATOM 575 O O . ASP A 1 72 ? 7.287 5.521 69.234 1.00 94.50 72 ASP A O 1
ATOM 579 N N . GLN A 1 73 ? 5.314 5.729 68.196 1.00 96.06 73 GLN A N 1
ATOM 580 C CA . GLN A 1 73 ? 4.549 6.086 69.390 1.00 96.06 73 GLN A CA 1
ATOM 581 C C . GLN A 1 73 ? 4.104 4.861 70.213 1.00 96.06 73 GLN A C 1
ATOM 583 O O . GLN A 1 73 ? 3.394 5.028 71.206 1.00 96.06 73 GLN A O 1
ATOM 588 N N . LEU A 1 74 ? 4.516 3.641 69.836 1.00 96.88 74 LEU A N 1
ATOM 589 C CA . LEU A 1 74 ? 4.351 2.451 70.674 1.00 96.88 74 LEU A CA 1
ATOM 590 C C . LEU A 1 74 ? 5.625 2.167 71.475 1.00 96.88 74 LEU A C 1
ATOM 592 O O . LEU A 1 74 ? 6.714 2.074 70.925 1.00 96.88 74 LEU A O 1
ATOM 596 N N . ASN A 1 75 ? 5.455 1.969 72.779 1.00 94.75 75 ASN A N 1
ATOM 597 C CA . ASN A 1 75 ? 6.479 1.436 73.671 1.00 94.75 75 ASN A CA 1
ATOM 598 C C . ASN A 1 75 ? 6.710 -0.065 73.435 1.00 94.75 75 ASN A C 1
ATOM 600 O O . ASN A 1 75 ? 7.834 -0.551 73.544 1.00 94.75 75 ASN A O 1
ATOM 604 N N . LEU A 1 76 ? 5.632 -0.790 73.129 1.00 95.12 76 LEU A N 1
ATOM 605 C CA . LEU A 1 76 ? 5.649 -2.216 72.833 1.00 95.12 76 LEU A CA 1
ATOM 606 C C . LEU A 1 76 ? 4.715 -2.507 71.664 1.00 95.12 76 LEU A C 1
ATOM 608 O O . LEU A 1 76 ? 3.569 -2.047 71.650 1.00 95.12 76 LEU A O 1
ATOM 612 N N . TRP A 1 77 ? 5.218 -3.291 70.716 1.00 97.25 77 TRP A N 1
ATOM 613 C CA . TRP A 1 77 ? 4.440 -3.870 69.635 1.00 97.25 77 TRP A CA 1
ATOM 614 C C . TRP A 1 77 ? 4.985 -5.254 69.298 1.00 97.25 77 TRP A C 1
ATOM 616 O O . TRP A 1 77 ? 6.091 -5.372 68.769 1.00 97.25 77 TRP A O 1
ATOM 626 N N . ASP A 1 78 ? 4.230 -6.293 69.638 1.00 97.31 78 ASP A N 1
ATOM 627 C CA . ASP A 1 78 ? 4.589 -7.677 69.336 1.00 97.31 78 ASP A CA 1
ATOM 628 C C . ASP A 1 78 ? 3.356 -8.545 69.064 1.00 97.31 78 ASP A C 1
ATOM 630 O O . ASP A 1 78 ? 2.226 -8.129 69.318 1.00 97.31 78 ASP A O 1
ATOM 634 N N . ILE A 1 79 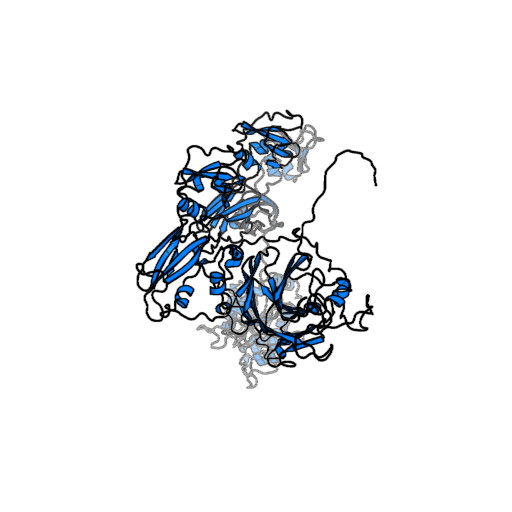? 3.596 -9.729 68.497 1.00 97.94 79 ILE A N 1
ATOM 635 C CA . ILE A 1 79 ? 2.622 -10.810 68.317 1.00 97.94 79 ILE A CA 1
ATOM 636 C C . ILE A 1 79 ? 3.212 -12.063 68.960 1.00 97.94 79 ILE A C 1
ATOM 638 O O . ILE A 1 79 ? 4.374 -12.384 68.688 1.00 97.94 79 ILE A O 1
ATOM 642 N N . ASP A 1 80 ? 2.422 -12.752 69.786 1.00 95.25 80 ASP A N 1
ATOM 643 C CA . ASP A 1 80 ? 2.770 -14.030 70.432 1.00 95.25 80 ASP A CA 1
ATOM 644 C C . ASP A 1 80 ? 4.111 -13.996 71.201 1.00 95.25 80 ASP A C 1
ATOM 646 O O . ASP A 1 80 ? 4.909 -14.934 71.177 1.00 95.25 80 ASP A O 1
ATOM 650 N N . GLN A 1 81 ? 4.415 -12.867 71.857 1.00 93.75 81 GLN A N 1
ATOM 651 C CA . GLN A 1 81 ? 5.638 -12.711 72.659 1.00 93.75 81 GLN A CA 1
ATOM 652 C C . GLN A 1 81 ? 5.347 -12.251 74.083 1.00 93.75 81 GLN A C 1
ATOM 654 O O . GLN A 1 81 ? 5.753 -12.923 75.034 1.00 93.75 81 GLN A O 1
ATOM 659 N N . THR A 1 82 ? 4.680 -11.105 74.247 1.00 92.19 82 THR A N 1
ATOM 660 C CA . THR A 1 82 ? 4.359 -10.588 75.586 1.00 92.19 82 THR A CA 1
ATOM 661 C C . THR A 1 82 ? 3.077 -11.209 76.136 1.00 92.19 82 THR A C 1
ATOM 663 O O . THR A 1 82 ? 2.993 -11.482 77.335 1.00 92.19 82 THR A O 1
ATOM 666 N N . GLN A 1 83 ? 2.092 -11.464 75.271 1.00 93.19 83 GLN A N 1
ATOM 667 C CA . GLN A 1 83 ? 0.889 -12.231 75.588 1.00 93.19 83 GLN A CA 1
ATOM 668 C C . GLN A 1 83 ? 0.694 -13.311 74.514 1.00 93.19 83 GLN A C 1
ATOM 670 O O . GLN A 1 83 ? 0.622 -12.980 73.332 1.00 93.19 83 GLN A O 1
ATOM 675 N N . ASP A 1 84 ? 0.624 -14.580 74.930 1.00 93.00 84 ASP A N 1
ATOM 676 C CA . ASP A 1 84 ? 0.419 -15.726 74.030 1.00 93.00 84 ASP A CA 1
ATOM 677 C C . ASP A 1 84 ? -0.852 -15.530 73.178 1.00 93.00 84 ASP A C 1
ATOM 679 O O . ASP A 1 84 ? -1.915 -15.203 73.718 1.00 93.00 84 ASP A O 1
ATOM 683 N N . GLY A 1 85 ? -0.746 -15.758 71.864 1.00 92.75 85 GLY A N 1
ATOM 684 C CA . GLY A 1 85 ? -1.863 -15.694 70.912 1.00 92.75 85 GLY A CA 1
ATOM 685 C C . GLY A 1 85 ? -2.480 -14.305 70.725 1.00 92.75 85 GLY A C 1
ATOM 686 O O . GLY A 1 85 ? -3.678 -14.204 70.468 1.00 92.75 85 GLY A O 1
ATOM 687 N N . ARG A 1 86 ? -1.721 -13.224 70.955 1.00 96.31 86 ARG A N 1
ATOM 688 C CA . ARG A 1 86 ? -2.224 -11.848 70.835 1.00 96.31 86 ARG A CA 1
ATOM 689 C C . ARG A 1 86 ? -1.235 -10.923 70.152 1.00 96.31 86 ARG A C 1
ATOM 691 O O . ARG A 1 86 ? -0.031 -11.018 70.384 1.00 96.31 86 ARG A O 1
ATOM 698 N N . MET A 1 87 ? -1.764 -9.945 69.415 1.00 97.94 87 MET A N 1
ATOM 699 C CA . MET A 1 87 ? -1.034 -8.710 69.133 1.00 97.94 87 MET A CA 1
ATOM 700 C C . MET A 1 87 ? -1.132 -7.796 70.355 1.00 97.94 87 MET A C 1
ATOM 702 O O . MET A 1 87 ? -2.233 -7.443 70.778 1.00 97.94 87 MET A O 1
ATOM 706 N N . VAL A 1 88 ? 0.005 -7.382 70.909 1.00 97.88 88 VAL A N 1
ATOM 707 C CA . VAL A 1 88 ? 0.072 -6.455 72.045 1.00 97.88 88 VAL A CA 1
ATOM 708 C C . VAL A 1 88 ? 0.536 -5.090 71.556 1.00 97.88 88 VAL A C 1
ATOM 710 O O . VAL A 1 88 ? 1.570 -4.973 70.902 1.00 97.88 88 VAL A O 1
ATOM 713 N N . MET A 1 89 ? -0.215 -4.042 71.893 1.00 97.88 89 MET A N 1
ATOM 714 C CA . MET A 1 89 ? 0.146 -2.649 71.640 1.00 97.88 89 MET A CA 1
ATOM 715 C C . MET A 1 89 ? 0.126 -1.874 72.962 1.00 97.88 89 MET A C 1
ATOM 717 O O . MET A 1 89 ? -0.927 -1.698 73.578 1.00 97.88 89 MET A O 1
ATOM 721 N N . GLN A 1 90 ? 1.291 -1.386 73.392 1.00 96.19 90 GLN A N 1
ATOM 722 C CA . GLN A 1 90 ? 1.406 -0.445 74.512 1.00 96.19 90 GLN A CA 1
ATOM 723 C C . GLN A 1 90 ? 1.849 0.917 73.976 1.00 96.19 90 GLN A C 1
ATOM 725 O O . GLN A 1 90 ? 2.974 1.028 73.481 1.00 96.19 90 GLN A O 1
ATOM 730 N N . PRO A 1 91 ? 1.013 1.961 74.050 1.00 96.12 91 PRO A N 1
ATOM 731 C CA . PRO A 1 91 ? 1.403 3.297 73.623 1.00 96.12 91 PRO A CA 1
ATOM 732 C C . PRO A 1 91 ? 2.299 4.013 74.648 1.00 96.12 91 PRO A C 1
ATOM 734 O O . PRO A 1 91 ? 2.248 3.761 75.853 1.00 96.12 91 PRO A O 1
ATOM 737 N N . HIS A 1 92 ? 3.120 4.947 74.162 1.00 95.38 92 HIS A N 1
ATOM 738 C CA . HIS A 1 92 ? 3.587 6.076 74.976 1.00 95.38 92 HIS A CA 1
ATOM 739 C C . HIS A 1 92 ? 2.438 7.085 75.180 1.00 95.38 92 HIS A C 1
ATOM 741 O O . HIS A 1 92 ? 1.316 6.832 74.756 1.00 95.38 92 HIS A O 1
ATOM 747 N N . THR A 1 93 ? 2.678 8.240 75.809 1.00 95.38 93 THR A N 1
ATOM 748 C CA . THR A 1 93 ? 1.662 9.307 75.860 1.00 95.38 93 THR A CA 1
ATOM 749 C C . THR A 1 93 ? 1.316 9.731 74.430 1.00 95.38 93 THR A C 1
ATOM 751 O O . THR A 1 93 ? 2.172 10.245 73.711 1.00 95.38 93 THR A O 1
ATOM 754 N N . VAL A 1 94 ? 0.089 9.475 73.982 1.00 96.94 94 VAL A N 1
ATOM 755 C CA . VAL A 1 94 ? -0.329 9.724 72.596 1.00 96.94 94 VAL A CA 1
ATOM 756 C C . VAL A 1 94 ? -1.845 9.663 72.499 1.00 96.94 94 VAL A C 1
ATOM 758 O O . VAL A 1 94 ? -2.451 8.859 73.198 1.00 96.94 94 VAL A O 1
ATOM 761 N N . VAL A 1 95 ? -2.465 10.458 71.623 1.00 96.06 95 VAL A N 1
ATOM 762 C CA . VAL A 1 95 ? -3.926 10.480 71.439 1.00 96.06 95 VAL A CA 1
ATOM 763 C C . VAL A 1 95 ? -4.389 10.523 69.990 1.00 96.06 95 VAL A C 1
ATOM 765 O O . VAL A 1 95 ? -3.681 10.980 69.096 1.00 96.06 95 VAL A O 1
ATOM 768 N N . TRP A 1 96 ? -5.627 10.063 69.793 1.00 96.00 96 TRP A N 1
ATOM 769 C CA . TRP A 1 96 ? -6.414 10.246 68.577 1.00 96.00 96 TRP A CA 1
ATOM 770 C C . TRP A 1 96 ? -7.591 11.185 68.848 1.00 96.00 96 TRP A C 1
ATOM 772 O O . TRP A 1 96 ? -8.589 10.783 69.455 1.00 96.00 96 TRP A O 1
ATOM 782 N N . TYR A 1 97 ? -7.490 12.438 68.410 1.00 95.81 97 TYR A N 1
ATOM 783 C CA . TYR A 1 97 ? -8.551 13.440 68.529 1.00 95.81 97 TYR A CA 1
ATOM 784 C C . TYR A 1 97 ? -8.253 14.614 67.603 1.00 95.81 97 TYR A C 1
ATOM 786 O O . TYR A 1 97 ? -7.157 15.152 67.646 1.00 95.81 97 TYR A O 1
ATOM 794 N N . GLN A 1 98 ? -9.219 15.045 66.799 1.00 95.88 98 GLN A N 1
ATOM 795 C CA . GLN A 1 98 ? -9.022 16.096 65.803 1.00 95.88 98 GLN A CA 1
ATOM 796 C C . GLN A 1 98 ? -7.776 15.850 64.934 1.00 95.88 98 GLN A C 1
ATOM 798 O O . GLN A 1 98 ? -7.668 14.797 64.310 1.00 95.88 98 GLN A O 1
ATOM 803 N N . ASP A 1 99 ? -6.836 16.799 64.920 1.00 96.00 99 ASP A N 1
ATOM 804 C CA . ASP A 1 99 ? -5.557 16.705 64.217 1.00 96.00 99 ASP A CA 1
ATOM 805 C C . ASP A 1 99 ? -4.491 15.885 64.969 1.00 96.00 99 ASP A C 1
ATOM 807 O O . ASP A 1 99 ? -3.445 15.573 64.393 1.00 96.00 99 ASP A O 1
ATOM 811 N N . TRP A 1 100 ? -4.713 15.551 66.247 1.00 96.69 100 TRP A N 1
ATOM 812 C CA . TRP A 1 100 ? -3.829 14.663 67.002 1.00 96.69 100 TRP A CA 1
ATOM 813 C C . TRP A 1 100 ? -4.045 13.230 66.535 1.00 96.69 100 TRP A C 1
ATOM 815 O O . TRP A 1 100 ? -5.147 12.677 66.620 1.00 96.69 100 TRP A O 1
ATOM 825 N N . ARG A 1 101 ? -2.959 12.641 66.054 1.00 93.88 101 ARG A N 1
ATOM 826 C CA . ARG A 1 101 ? -2.900 11.309 65.483 1.00 93.88 101 ARG A CA 1
ATOM 827 C C . ARG A 1 101 ? -1.972 10.441 66.324 1.00 93.88 101 ARG A C 1
ATOM 829 O O . ARG A 1 101 ? -0.837 10.828 66.605 1.00 93.88 101 ARG A O 1
ATOM 836 N N . GLY A 1 102 ? -2.448 9.252 66.674 1.00 94.56 102 GLY A N 1
ATOM 837 C CA . GLY A 1 102 ? -1.678 8.245 67.394 1.00 94.56 102 GLY A CA 1
ATOM 838 C C . GLY A 1 102 ? -1.274 7.046 66.533 1.00 94.56 102 GLY A C 1
ATOM 839 O O . GLY A 1 102 ? -1.428 7.061 65.310 1.00 94.56 102 GLY A O 1
ATOM 840 N N . PRO A 1 103 ? -0.757 5.974 67.149 1.00 96.31 103 PRO A N 1
ATOM 841 C CA . PRO A 1 103 ? -0.380 4.771 66.426 1.00 96.31 103 PRO A CA 1
ATOM 842 C C . PRO A 1 103 ? -1.617 4.044 65.880 1.00 96.31 103 PRO A C 1
ATOM 844 O O . PRO A 1 103 ? -2.654 3.964 66.540 1.00 96.31 103 PRO A O 1
ATOM 847 N N . MET A 1 104 ? -1.478 3.484 64.680 1.00 96.62 104 MET A N 1
ATOM 848 C CA . MET A 1 104 ? -2.426 2.555 64.063 1.00 96.62 104 MET A CA 1
ATOM 849 C C . MET A 1 104 ? -1.630 1.485 63.313 1.00 96.62 104 MET A C 1
ATOM 851 O O . MET A 1 104 ? -0.664 1.810 62.611 1.00 96.62 104 MET A O 1
ATOM 855 N N . THR A 1 105 ? -2.024 0.226 63.484 1.00 97.50 105 THR A N 1
ATOM 856 C CA . THR A 1 105 ? -1.545 -0.924 62.706 1.00 97.50 105 THR A CA 1
ATOM 857 C C . THR A 1 105 ? -2.663 -1.369 61.777 1.00 97.50 105 THR A C 1
ATOM 859 O O . THR A 1 105 ? -3.797 -1.525 62.221 1.00 97.50 105 THR A O 1
ATOM 862 N N . TYR A 1 106 ? -2.396 -1.511 60.479 1.00 98.25 106 TYR A N 1
ATOM 863 C CA . TYR A 1 106 ? -3.477 -1.694 59.506 1.00 98.25 106 TYR A CA 1
ATOM 864 C C . TYR A 1 106 ? -3.081 -2.498 58.268 1.00 98.25 106 TYR A C 1
ATOM 866 O O . TYR A 1 106 ? -1.897 -2.713 57.991 1.00 98.25 106 TYR A O 1
ATOM 874 N N . LYS A 1 107 ? -4.114 -2.892 57.518 1.00 98.12 107 LYS A N 1
ATOM 875 C CA . LYS A 1 107 ? -4.050 -3.383 56.138 1.00 98.12 107 LYS A CA 1
ATOM 876 C C . LYS A 1 107 ? -4.961 -2.512 55.262 1.00 98.12 107 LYS A C 1
ATOM 878 O O . LYS A 1 107 ? -5.973 -2.001 55.750 1.00 98.12 107 LYS A O 1
ATOM 883 N N . ASP A 1 108 ? -4.587 -2.312 54.001 1.00 97.19 108 ASP A N 1
ATOM 884 C CA . ASP A 1 108 ? -5.434 -1.617 53.025 1.00 97.19 108 ASP A CA 1
ATOM 885 C C . ASP A 1 108 ? -6.514 -2.573 52.509 1.00 97.19 108 ASP A C 1
ATOM 887 O O . ASP A 1 108 ? -6.214 -3.698 52.107 1.00 97.19 108 ASP A O 1
ATOM 891 N N . VAL A 1 109 ? -7.771 -2.132 52.523 1.00 97.19 109 VAL A N 1
ATOM 892 C CA . VAL A 1 109 ? -8.927 -2.935 52.103 1.00 97.19 109 VAL A CA 1
ATOM 893 C C . VAL A 1 109 ? -9.760 -2.139 51.107 1.00 97.19 109 VAL A C 1
ATOM 895 O O . VAL A 1 109 ? -10.180 -1.021 51.406 1.00 97.19 109 VAL A O 1
ATOM 898 N N . THR A 1 110 ? -9.998 -2.718 49.929 1.00 95.25 110 THR A N 1
ATOM 899 C CA . THR A 1 110 ? -10.780 -2.114 48.838 1.00 95.25 110 THR A CA 1
ATOM 900 C C . THR A 1 110 ? -12.190 -2.693 48.796 1.00 95.25 110 THR A C 1
ATOM 902 O O . THR A 1 110 ? -12.353 -3.915 48.814 1.00 95.25 110 THR A O 1
ATOM 905 N N . GLY A 1 111 ? -13.199 -1.829 48.691 1.00 93.00 111 GLY A N 1
ATOM 906 C CA . GLY A 1 111 ? -14.610 -2.205 48.584 1.00 93.00 111 GLY A CA 1
ATOM 907 C C . GLY A 1 111 ? -15.273 -2.464 49.940 1.00 93.00 111 GLY A C 1
ATOM 908 O O . GLY A 1 111 ? -14.814 -1.983 50.974 1.00 93.00 111 GLY A O 1
ATOM 909 N N . ASP A 1 112 ? -16.366 -3.226 49.933 1.00 94.62 112 ASP A N 1
ATOM 910 C CA . ASP A 1 112 ? -17.141 -3.528 51.139 1.00 94.62 112 ASP A CA 1
ATOM 911 C C . ASP A 1 112 ? -16.454 -4.594 52.000 1.00 94.62 112 ASP A C 1
ATOM 913 O O . ASP A 1 112 ? -15.942 -5.589 51.484 1.00 94.62 112 ASP A O 1
ATOM 917 N N . PHE A 1 113 ? -16.447 -4.411 53.320 1.00 96.69 113 PHE A N 1
ATOM 918 C CA . PHE A 1 113 ? -15.757 -5.313 54.246 1.00 96.69 113 PHE A CA 1
ATOM 919 C C . PHE A 1 113 ? -16.405 -5.353 55.630 1.00 96.69 113 PHE A C 1
ATOM 921 O O . PHE A 1 113 ? -17.094 -4.426 56.059 1.00 96.69 113 PHE A O 1
ATOM 928 N N . VAL A 1 114 ? -16.097 -6.416 56.366 1.00 97.00 114 VAL A N 1
ATOM 929 C CA . VAL A 1 114 ? -16.314 -6.559 57.803 1.00 97.00 114 VAL A CA 1
ATOM 930 C C . VAL A 1 114 ? -14.972 -6.848 58.464 1.00 97.00 114 VAL A C 1
ATOM 932 O O . VAL A 1 114 ? -14.282 -7.787 58.080 1.00 97.00 114 VAL A O 1
ATOM 935 N N . PHE A 1 115 ? -14.611 -6.062 59.476 1.00 98.19 115 PHE A N 1
ATOM 936 C CA . PHE A 1 115 ? -13.430 -6.286 60.306 1.00 98.19 115 PHE A CA 1
ATOM 937 C C . PHE A 1 115 ? -13.849 -6.599 61.739 1.00 98.19 115 PHE A C 1
ATOM 939 O O . PHE A 1 115 ? -14.647 -5.865 62.321 1.00 98.19 115 PHE A O 1
ATOM 946 N N . THR A 1 116 ? -13.356 -7.702 62.305 1.00 98.00 116 THR A N 1
ATOM 947 C CA . THR A 1 116 ? -13.714 -8.171 63.655 1.00 98.00 116 THR A CA 1
ATOM 948 C C . THR A 1 116 ? -12.476 -8.518 64.466 1.00 98.00 116 THR A C 1
ATOM 950 O O . THR A 1 116 ? -11.587 -9.212 63.981 1.00 98.00 116 THR A O 1
ATOM 953 N N . THR A 1 117 ? -12.444 -8.079 65.722 1.00 98.06 117 THR A N 1
ATOM 954 C CA . THR A 1 117 ? -11.360 -8.368 66.667 1.00 98.06 117 THR A CA 1
ATOM 955 C C . THR A 1 117 ? -11.916 -8.527 68.080 1.00 98.06 117 THR A C 1
ATOM 957 O O . THR A 1 117 ? -12.915 -7.892 68.432 1.00 98.06 117 THR A O 1
ATOM 960 N N . GLN A 1 118 ? -11.285 -9.363 68.904 1.00 97.94 118 GLN A N 1
ATOM 961 C CA . GLN A 1 118 ? -11.496 -9.339 70.349 1.00 97.94 118 GLN A CA 1
ATOM 962 C C . GLN A 1 118 ? -10.386 -8.527 71.007 1.00 97.94 118 GLN A C 1
ATOM 964 O O . GLN A 1 118 ? -9.206 -8.797 70.796 1.00 97.94 118 GLN A O 1
ATOM 969 N N . VAL A 1 119 ? -10.781 -7.554 71.822 1.00 97.38 119 VAL A N 1
ATOM 970 C CA . VAL A 1 119 ? -9.882 -6.642 72.525 1.00 97.38 119 VAL A CA 1
ATOM 971 C C . VAL A 1 119 ? -9.864 -6.995 74.006 1.00 97.38 119 VAL A C 1
ATOM 973 O O . VAL A 1 119 ? -10.909 -7.267 74.599 1.00 97.38 119 VAL A O 1
ATOM 976 N N . HIS A 1 120 ? -8.680 -6.962 74.604 1.00 95.44 120 HIS A N 1
ATOM 977 C CA . HIS A 1 120 ? -8.438 -7.128 76.028 1.00 95.44 120 HIS A CA 1
ATOM 978 C C . HIS A 1 120 ? -7.571 -5.980 76.542 1.00 95.44 120 HIS A C 1
ATOM 980 O O . HIS A 1 120 ? -6.503 -5.715 75.995 1.00 95.44 120 HIS A O 1
ATOM 986 N N . ILE A 1 121 ? -8.027 -5.302 77.589 1.00 94.56 121 ILE A N 1
ATOM 987 C CA . ILE A 1 121 ? -7.356 -4.135 78.160 1.00 94.56 121 ILE A CA 1
ATOM 988 C C . ILE A 1 121 ? -6.879 -4.456 79.574 1.00 94.56 121 ILE A C 1
ATOM 990 O O . ILE A 1 121 ? -7.649 -4.990 80.370 1.00 94.56 121 ILE A O 1
ATOM 994 N N . THR A 1 122 ? -5.638 -4.099 79.889 1.00 90.88 122 THR A N 1
ATOM 995 C CA . THR A 1 122 ? -5.077 -4.180 81.247 1.00 90.88 122 THR A CA 1
ATOM 996 C C . THR A 1 122 ? -4.311 -2.905 81.580 1.00 90.88 122 THR A C 1
ATOM 998 O O . THR A 1 122 ? -3.884 -2.172 80.676 1.00 90.88 122 THR A O 1
ATOM 1001 N N . ASP A 1 123 ? -4.122 -2.663 82.873 1.00 87.75 123 ASP A N 1
ATOM 1002 C CA . ASP A 1 123 ? -3.288 -1.574 83.375 1.00 87.75 123 ASP A CA 1
ATOM 1003 C C . ASP A 1 123 ? -1.791 -1.910 83.238 1.00 87.75 123 ASP A C 1
ATOM 1005 O O . ASP A 1 123 ? -1.374 -3.076 83.240 1.00 87.75 123 ASP A O 1
ATOM 1009 N N . ARG A 1 124 ? -0.951 -0.887 83.070 1.00 86.31 124 ARG A N 1
ATOM 1010 C CA . ARG A 1 124 ? 0.502 -1.026 82.977 1.00 86.31 124 ARG A CA 1
ATOM 1011 C C . ARG A 1 124 ? 1.121 -0.836 84.360 1.00 86.31 124 ARG A C 1
ATOM 1013 O O . ARG A 1 124 ? 1.683 0.205 84.684 1.00 86.31 124 ARG A O 1
ATOM 1020 N N . ASP A 1 125 ? 1.134 -1.921 85.130 1.00 65.94 125 ASP A N 1
ATOM 1021 C CA . ASP A 1 125 ? 1.678 -2.011 86.499 1.00 65.94 125 ASP A CA 1
ATOM 1022 C C . ASP A 1 125 ? 3.146 -1.535 86.689 1.00 65.94 125 ASP A C 1
ATOM 1024 O O . ASP A 1 125 ? 3.645 -1.460 87.819 1.00 65.94 125 ASP A O 1
ATOM 1028 N N . ASP A 1 126 ? 3.892 -1.265 85.612 1.00 61.31 126 ASP A N 1
ATOM 1029 C CA . ASP A 1 126 ? 5.300 -0.855 85.652 1.00 61.31 126 ASP A CA 1
ATOM 1030 C C . ASP A 1 126 ? 5.521 0.671 85.715 1.00 61.31 126 ASP A C 1
ATOM 1032 O O . ASP A 1 126 ? 6.624 1.109 86.073 1.00 61.31 126 ASP A O 1
ATOM 1036 N N . ILE A 1 127 ? 4.500 1.483 85.412 1.00 57.72 127 ILE A N 1
ATOM 1037 C CA . ILE A 1 127 ? 4.558 2.950 85.335 1.00 57.72 127 ILE A CA 1
ATOM 1038 C C . ILE A 1 127 ? 3.191 3.507 85.751 1.00 57.72 127 ILE A C 1
ATOM 1040 O O . ILE A 1 127 ? 2.255 3.492 84.967 1.00 57.72 127 ILE A O 1
ATOM 1044 N N . GLY A 1 128 ? 3.105 4.015 86.979 1.00 54.12 128 GLY A N 1
ATOM 1045 C CA . GLY A 1 128 ? 1.833 4.401 87.595 1.00 54.12 128 GLY A CA 1
ATOM 1046 C C . GLY A 1 128 ? 1.729 3.841 89.008 1.00 54.12 128 GLY A C 1
ATOM 1047 O O . GLY A 1 128 ? 2.669 3.218 89.525 1.00 54.12 128 GLY A O 1
ATOM 1048 N N . GLY A 1 129 ? 0.633 4.126 89.698 1.00 55.78 129 GLY A N 1
ATOM 1049 C CA . GLY A 1 129 ? 0.421 3.631 91.051 1.00 55.78 129 GLY A CA 1
ATOM 1050 C C . GLY A 1 129 ? -0.281 2.285 91.034 1.00 55.78 129 GLY A C 1
ATOM 1051 O O . GLY A 1 129 ? -1.491 2.310 91.119 1.00 55.78 129 GLY A O 1
ATOM 1052 N N . SER A 1 130 ? 0.452 1.156 91.039 1.00 56.47 130 SER A N 1
ATOM 1053 C CA . SER A 1 130 ? -0.138 -0.203 91.070 1.00 56.47 130 SER A CA 1
ATOM 1054 C C . SER A 1 130 ? -1.351 -0.272 92.001 1.00 56.47 130 SER A C 1
ATOM 1056 O O . SER A 1 130 ? -1.224 -0.198 93.237 1.00 56.47 130 SER A O 1
ATOM 1058 N N . ASP A 1 131 ? -2.526 -0.341 91.388 1.00 64.56 131 ASP A N 1
ATOM 1059 C CA . ASP A 1 131 ? -3.789 -0.488 92.074 1.00 64.56 131 ASP A CA 1
ATOM 1060 C C . ASP A 1 131 ? -4.258 -1.948 91.989 1.00 64.56 131 ASP A C 1
ATOM 1062 O O . ASP A 1 131 ? -3.507 -2.856 91.636 1.00 64.56 131 ASP A O 1
ATOM 1066 N N . GLY A 1 132 ? -5.440 -2.229 92.526 1.00 62.06 132 GLY A N 1
ATOM 1067 C CA . GLY A 1 132 ? -5.937 -3.600 92.615 1.00 62.06 132 GLY A CA 1
ATOM 1068 C C . GLY A 1 132 ? -6.991 -3.948 91.574 1.00 62.06 132 GLY A C 1
ATOM 1069 O O . GLY A 1 132 ? -7.556 -5.039 91.697 1.00 62.06 132 GLY A O 1
ATOM 1070 N N . ASP A 1 133 ? -7.349 -3.028 90.674 1.00 70.44 133 ASP A N 1
ATOM 1071 C CA . ASP A 1 133 ? -8.526 -3.162 89.813 1.00 70.44 133 ASP A CA 1
ATOM 1072 C C . ASP A 1 133 ? -8.221 -3.388 88.323 1.00 70.44 133 ASP A C 1
ATOM 1074 O O . ASP A 1 133 ? -9.145 -3.783 87.606 1.00 70.44 133 ASP A O 1
ATOM 1078 N N . ASP A 1 134 ? -6.945 -3.311 87.915 1.00 81.44 134 ASP A N 1
ATOM 1079 C CA . ASP A 1 134 ? -6.456 -3.584 86.546 1.00 81.44 134 ASP A CA 1
ATOM 1080 C C . ASP A 1 134 ? -7.107 -2.667 85.487 1.00 81.44 134 ASP A C 1
ATOM 1082 O O . ASP A 1 134 ? -7.185 -3.000 84.301 1.00 81.44 134 ASP A O 1
ATOM 1086 N N . ILE A 1 135 ? -7.626 -1.509 85.917 1.00 86.56 135 ILE A N 1
ATOM 1087 C CA . ILE A 1 135 ? -8.189 -0.477 85.047 1.00 86.56 135 ILE A CA 1
ATOM 1088 C C . ILE A 1 135 ? -7.085 0.554 84.768 1.00 86.56 135 ILE A C 1
ATOM 1090 O O . ILE A 1 135 ? -6.577 1.136 85.719 1.00 86.56 135 ILE A O 1
ATOM 1094 N N . PRO A 1 136 ? -6.762 0.869 83.497 1.00 87.94 136 PRO A N 1
ATOM 1095 C CA . PRO A 1 136 ? -5.784 1.909 83.154 1.00 87.94 136 PRO A CA 1
ATOM 1096 C C . PRO A 1 136 ? -6.393 3.304 83.377 1.00 87.94 136 PRO A C 1
ATOM 1098 O O . PRO A 1 136 ? -6.822 3.970 82.434 1.00 87.94 136 PRO A O 1
ATOM 1101 N N . GLY A 1 137 ? -6.587 3.669 84.647 1.00 81.50 137 GLY A N 1
ATOM 1102 C CA . GLY A 1 137 ? -7.310 4.859 85.099 1.00 81.50 137 GLY A CA 1
ATOM 1103 C C . GLY A 1 137 ? -6.428 6.010 85.583 1.00 81.50 137 GLY A C 1
ATOM 1104 O O . GLY A 1 137 ? -6.971 7.022 86.045 1.00 81.50 137 GLY A O 1
ATOM 1105 N N . ASP A 1 138 ? -5.106 5.857 85.500 1.00 79.12 138 ASP A N 1
ATOM 1106 C CA . ASP A 1 138 ? -4.113 6.847 85.922 1.00 79.12 138 ASP A CA 1
ATOM 1107 C C . ASP A 1 138 ? -4.042 8.024 84.924 1.00 79.12 138 ASP A C 1
ATOM 1109 O O . ASP A 1 138 ? -3.850 9.170 85.344 1.00 79.12 138 ASP A O 1
ATOM 1113 N N . GLY A 1 139 ? -4.286 7.778 83.629 1.00 81.50 139 GLY A N 1
ATOM 1114 C CA . GLY A 1 139 ? -4.457 8.794 82.582 1.00 81.50 139 GLY A CA 1
ATOM 1115 C C . GLY A 1 139 ? -5.890 8.874 82.035 1.00 81.50 139 GLY A C 1
ATOM 1116 O O . GLY A 1 139 ? -6.605 7.877 81.958 1.00 81.50 139 GLY A O 1
ATOM 1117 N N . GLN A 1 140 ? -6.350 10.053 81.598 1.00 88.25 140 GLN A N 1
ATOM 1118 C CA . GLN A 1 140 ? -7.606 10.142 80.840 1.00 88.25 140 GLN A CA 1
ATOM 1119 C C . GLN A 1 140 ? -7.438 9.535 79.448 1.00 88.25 140 GLN A C 1
ATOM 1121 O O . GLN A 1 140 ? -6.478 9.829 78.733 1.00 88.25 140 GLN A O 1
ATOM 1126 N N . PHE A 1 141 ? -8.463 8.794 79.025 1.00 92.12 141 PHE A N 1
ATOM 1127 C CA . PHE A 1 141 ? -8.590 8.187 77.700 1.00 92.12 141 PHE A CA 1
ATOM 1128 C C . PHE A 1 141 ? -7.467 7.208 77.350 1.00 92.12 141 PHE A C 1
ATOM 1130 O O . PHE A 1 141 ? -6.665 7.468 76.456 1.00 92.12 141 PHE A O 1
ATOM 1137 N N . SER A 1 142 ? -7.490 6.056 78.011 1.00 94.06 142 SER A N 1
ATOM 1138 C CA . SER A 1 142 ? -6.616 4.904 77.797 1.00 94.06 142 SER A CA 1
ATOM 1139 C C . SER A 1 142 ? -7.401 3.778 77.138 1.00 94.06 142 SER A C 1
ATOM 1141 O O . SER A 1 142 ? -8.051 2.967 77.800 1.00 94.06 142 SER A O 1
ATOM 1143 N N . LEU A 1 143 ? -7.414 3.777 75.805 1.00 95.56 143 LEU A N 1
ATOM 1144 C CA . LEU A 1 143 ? -8.331 2.983 74.989 1.00 95.56 143 LEU A CA 1
ATOM 1145 C C . LEU A 1 143 ? -7.597 2.247 73.858 1.00 95.56 143 LEU A C 1
ATOM 1147 O O . LEU A 1 143 ? -6.665 2.774 73.246 1.00 95.56 143 LEU A O 1
ATOM 1151 N N . GLY A 1 144 ? -8.055 1.035 73.541 1.00 97.38 144 GLY A N 1
ATOM 1152 C CA . GLY A 1 144 ? -7.605 0.233 72.401 1.00 97.38 144 GLY A CA 1
ATOM 1153 C C . GLY A 1 144 ? -8.785 -0.359 71.630 1.00 97.38 144 GLY A C 1
ATOM 1154 O O . GLY A 1 144 ? -9.836 -0.623 72.213 1.00 97.38 144 GLY A O 1
ATOM 1155 N N . GLY A 1 145 ? -8.667 -0.531 70.315 1.00 97.75 145 GLY A N 1
ATOM 1156 C CA . GLY A 1 145 ? -9.775 -1.050 69.513 1.00 97.75 145 GLY A CA 1
ATOM 1157 C C . GLY A 1 145 ? -9.540 -1.072 68.017 1.00 97.75 145 GLY A C 1
ATOM 1158 O O . GLY A 1 145 ? -8.412 -1.208 67.559 1.00 97.75 145 GLY A O 1
ATOM 1159 N N . VAL A 1 146 ? -10.632 -0.929 67.270 1.00 98.00 146 VAL A N 1
ATOM 1160 C CA . VAL A 1 146 ? -10.689 -1.046 65.808 1.00 98.00 146 VAL A CA 1
ATOM 1161 C C . VAL A 1 146 ? -10.933 0.322 65.187 1.00 98.00 146 VAL A C 1
ATOM 1163 O O . VAL A 1 146 ? -11.811 1.054 65.644 1.00 98.00 146 VAL A O 1
ATOM 1166 N N . MET A 1 147 ? -10.214 0.641 64.111 1.00 98.19 147 MET A N 1
ATOM 1167 C CA . MET A 1 147 ? -10.359 1.878 63.343 1.00 98.19 147 MET A CA 1
ATOM 1168 C C . MET A 1 147 ? -10.398 1.590 61.838 1.00 98.19 147 MET A C 1
ATOM 1170 O O . MET A 1 147 ? -9.628 0.776 61.330 1.00 98.19 147 MET A O 1
ATOM 1174 N N . ILE A 1 148 ? -11.262 2.324 61.131 1.00 98.38 148 ILE A N 1
ATOM 1175 C CA . ILE A 1 148 ? -11.178 2.522 59.680 1.00 98.38 148 ILE A CA 1
ATOM 1176 C C . ILE A 1 148 ? -10.802 3.974 59.406 1.00 98.38 148 ILE A C 1
ATOM 1178 O O . ILE A 1 148 ? -11.368 4.888 60.015 1.00 98.38 148 ILE A O 1
ATOM 1182 N N . ARG A 1 149 ? -9.854 4.196 58.501 1.00 97.50 149 ARG A N 1
ATOM 1183 C CA . ARG A 1 149 ? -9.308 5.520 58.203 1.00 97.50 149 ARG A CA 1
ATOM 1184 C C . ARG A 1 149 ? -9.116 5.708 56.702 1.00 97.50 149 ARG A C 1
ATOM 1186 O O . ARG A 1 149 ? -8.660 4.806 56.006 1.00 97.50 149 ARG A O 1
ATOM 1193 N N . THR A 1 150 ? -9.447 6.897 56.215 1.00 96.56 150 THR A N 1
ATOM 1194 C CA . THR A 1 150 ? -9.116 7.326 54.855 1.00 96.56 150 THR A CA 1
ATOM 1195 C C . THR A 1 150 ? -7.598 7.525 54.741 1.00 96.56 150 THR A C 1
ATOM 1197 O O . THR A 1 150 ? -7.049 8.303 55.527 1.00 96.56 150 THR A O 1
ATOM 1200 N N . PRO A 1 151 ? -6.909 6.864 53.788 1.00 94.81 151 PRO A N 1
ATOM 1201 C CA . PRO A 1 151 ? -5.493 7.118 53.536 1.00 94.81 151 PRO A CA 1
ATOM 1202 C C . PRO A 1 151 ? -5.241 8.596 53.215 1.00 94.81 151 PRO A C 1
ATOM 1204 O O . PRO A 1 151 ? -6.033 9.224 52.511 1.00 94.81 151 PRO A O 1
ATOM 1207 N N . ARG A 1 152 ? -4.125 9.151 53.701 1.00 92.38 152 ARG A N 1
ATOM 1208 C CA . ARG A 1 152 ? -3.677 10.507 53.355 1.00 92.38 152 ARG A CA 1
ATOM 1209 C C . ARG A 1 152 ? -2.410 10.437 52.512 1.00 92.38 152 ARG A C 1
ATOM 1211 O O . ARG A 1 152 ? -1.485 9.698 52.842 1.00 92.38 152 ARG A O 1
ATOM 1218 N N . ASP A 1 153 ? -2.343 11.269 51.478 1.00 90.69 153 ASP A N 1
ATOM 1219 C CA . ASP A 1 153 ? -1.173 11.412 50.605 1.00 90.69 153 ASP A CA 1
ATOM 1220 C C . ASP A 1 153 ? -0.068 12.249 51.283 1.00 90.69 153 ASP A C 1
ATOM 1222 O O . ASP A 1 153 ? 0.272 13.345 50.837 1.00 90.69 153 ASP A O 1
ATOM 1226 N N . ILE A 1 154 ? 0.475 11.761 52.402 1.00 92.38 154 ILE A N 1
ATOM 1227 C CA . ILE A 1 154 ? 1.567 12.410 53.140 1.00 92.38 154 ILE A CA 1
ATOM 1228 C C . ILE A 1 154 ? 2.861 11.648 52.867 1.00 92.38 154 ILE A C 1
ATOM 1230 O O . ILE A 1 154 ? 3.034 10.522 53.330 1.00 92.38 154 ILE A O 1
ATOM 1234 N N . VAL A 1 155 ? 3.789 12.273 52.138 1.00 93.38 155 VAL A N 1
ATOM 1235 C CA . VAL A 1 155 ? 5.124 11.709 51.880 1.00 93.38 155 VAL A CA 1
ATOM 1236 C C . VAL A 1 155 ? 6.174 12.402 52.744 1.00 93.38 155 VAL A C 1
ATOM 1238 O O . VAL A 1 155 ? 7.071 11.738 53.254 1.00 93.38 155 VAL A O 1
ATOM 1241 N N . ASP A 1 156 ? 6.063 13.712 52.945 1.00 93.44 156 ASP A N 1
ATOM 1242 C CA . ASP A 1 156 ? 6.853 14.480 53.906 1.00 93.44 156 ASP A CA 1
ATOM 1243 C C . ASP A 1 156 ? 5.905 15.281 54.812 1.00 93.44 156 ASP A C 1
ATOM 1245 O O . ASP A 1 156 ? 5.374 16.317 54.397 1.00 93.44 156 ASP A O 1
ATOM 1249 N N . PRO A 1 157 ? 5.698 14.857 56.074 1.00 92.81 157 PRO A N 1
ATOM 1250 C CA . PRO A 1 157 ? 4.823 15.564 57.003 1.00 92.81 157 PRO A CA 1
ATOM 1251 C C . PRO A 1 157 ? 5.172 17.041 57.184 1.00 92.81 157 PRO A C 1
ATOM 1253 O O . PRO A 1 157 ? 4.290 17.839 57.478 1.00 92.81 157 PRO A O 1
ATOM 1256 N N . THR A 1 158 ? 6.432 17.446 56.991 1.00 91.69 158 THR A N 1
ATOM 1257 C CA . THR A 1 158 ? 6.838 18.847 57.184 1.00 91.69 158 THR A CA 1
ATOM 1258 C C . THR A 1 158 ? 6.290 19.791 56.113 1.00 91.69 158 THR A C 1
ATOM 1260 O O . THR A 1 158 ? 6.203 20.998 56.359 1.00 91.69 158 THR A O 1
ATOM 1263 N N . THR A 1 159 ? 5.911 19.267 54.945 1.00 92.94 159 THR A N 1
ATOM 1264 C CA . THR A 1 159 ? 5.361 20.048 53.827 1.00 92.94 159 THR A CA 1
ATOM 1265 C C . THR A 1 159 ? 3.934 19.670 53.475 1.00 92.94 159 THR A C 1
ATOM 1267 O O . THR A 1 159 ? 3.157 20.549 53.102 1.00 92.94 159 THR A O 1
ATOM 1270 N N . ASP A 1 160 ? 3.598 18.389 53.594 1.00 93.25 160 ASP A N 1
ATOM 1271 C CA . ASP A 1 160 ? 2.361 17.830 53.053 1.00 93.25 160 ASP A CA 1
ATOM 1272 C C . ASP A 1 160 ? 1.243 17.831 54.096 1.00 93.25 160 ASP A C 1
ATOM 1274 O O . ASP A 1 160 ? 0.075 18.012 53.755 1.00 93.25 160 ASP A O 1
ATOM 1278 N N . TRP A 1 161 ? 1.585 17.681 55.381 1.00 94.31 161 TRP A N 1
ATOM 1279 C CA . TRP A 1 161 ? 0.582 17.709 56.436 1.00 94.31 161 TRP A CA 1
ATOM 1280 C C . TRP A 1 161 ? 0.061 19.127 56.657 1.00 94.31 161 TRP A C 1
ATOM 1282 O O . TRP A 1 161 ? 0.820 20.084 56.828 1.00 94.31 161 TRP A O 1
ATOM 1292 N N . GLN A 1 162 ? -1.261 19.239 56.716 1.00 90.75 162 GLN A N 1
ATOM 1293 C CA . GLN A 1 162 ? -1.976 20.420 57.174 1.00 90.75 162 GLN A CA 1
ATOM 1294 C C . GLN A 1 162 ? -3.062 19.994 58.177 1.00 90.75 162 GLN A C 1
ATOM 1296 O O . GLN A 1 162 ? -3.571 18.867 58.071 1.00 90.75 162 GLN A O 1
ATOM 1301 N N . PRO A 1 163 ? -3.423 20.877 59.130 1.00 91.69 163 PRO A N 1
ATOM 1302 C CA . PRO A 1 163 ? -4.622 20.713 59.944 1.00 91.69 163 PRO A CA 1
ATOM 1303 C C . PRO A 1 163 ? -5.874 20.625 59.066 1.00 91.69 163 PRO A C 1
ATOM 1305 O O . PRO A 1 163 ? -5.956 21.305 58.040 1.00 91.69 163 PRO A O 1
ATOM 1308 N N . GLY A 1 164 ? -6.848 19.820 59.481 1.00 92.25 164 GLY A N 1
ATOM 1309 C CA . GLY A 1 164 ? -8.131 19.709 58.789 1.00 92.25 164 GLY A CA 1
ATOM 1310 C C . GLY A 1 164 ? -8.962 20.994 58.859 1.00 92.25 164 GLY A C 1
ATOM 1311 O O . GLY A 1 164 ? -8.754 21.857 59.716 1.00 92.25 164 GLY A O 1
ATOM 1312 N N . SER A 1 165 ? -9.943 21.124 57.961 1.00 92.62 165 SER A N 1
ATOM 1313 C CA . SER A 1 165 ? -10.844 22.287 57.915 1.00 92.62 165 SER A CA 1
ATOM 1314 C C . SER A 1 165 ? -11.767 22.405 59.135 1.00 92.62 165 SER A C 1
ATOM 1316 O O . SER A 1 165 ? -12.345 23.473 59.357 1.00 92.62 165 SER A O 1
ATOM 1318 N N . MET A 1 166 ? -11.890 21.344 59.946 1.00 93.00 166 MET A N 1
ATOM 1319 C CA . MET A 1 166 ? -12.805 21.254 61.090 1.00 93.00 166 MET A CA 1
ATOM 1320 C C . MET A 1 166 ? -14.275 21.471 60.691 1.00 93.00 166 MET A C 1
ATOM 1322 O O . MET A 1 166 ? -15.076 21.963 61.490 1.00 93.00 166 MET A O 1
ATOM 1326 N N . ALA A 1 167 ? -14.622 21.175 59.436 1.00 88.44 167 ALA A N 1
ATOM 1327 C CA . ALA A 1 167 ? -15.942 21.420 58.878 1.00 88.44 167 ALA A CA 1
ATOM 1328 C C . ALA A 1 167 ? -16.330 20.371 57.831 1.00 88.44 167 ALA A C 1
ATOM 1330 O O . ALA A 1 167 ? -15.490 19.767 57.163 1.00 88.44 167 ALA A O 1
ATOM 1331 N N . ASP A 1 168 ? -17.641 20.219 57.641 1.00 85.00 168 ASP A N 1
ATOM 1332 C CA . ASP A 1 168 ? -18.190 19.525 56.484 1.00 85.00 168 ASP A CA 1
ATOM 1333 C C . ASP A 1 168 ? -18.302 20.479 55.286 1.00 85.00 168 ASP A C 1
ATOM 1335 O O . ASP A 1 168 ? -19.370 21.006 54.979 1.00 85.00 168 ASP A O 1
ATOM 1339 N N . ASP A 1 169 ? -17.163 20.769 54.658 1.00 85.31 169 ASP A N 1
ATOM 1340 C CA . ASP A 1 169 ? -17.035 21.711 53.536 1.00 85.31 169 ASP A CA 1
ATOM 1341 C C . ASP A 1 169 ? -16.679 21.040 52.198 1.00 85.31 169 ASP A C 1
ATOM 1343 O O . ASP A 1 169 ? -16.443 21.721 51.198 1.00 85.31 169 ASP A O 1
ATOM 1347 N N . GLY A 1 170 ? -16.685 19.706 52.165 1.00 81.31 170 GLY A N 1
ATOM 1348 C CA . GLY A 1 170 ? -16.382 18.901 50.983 1.00 81.31 170 GLY A CA 1
ATOM 1349 C C . GLY A 1 170 ? -14.891 18.773 50.665 1.00 81.31 170 GLY A C 1
ATOM 1350 O O . GLY A 1 170 ? -14.553 18.145 49.661 1.00 81.31 170 GLY A O 1
ATOM 1351 N N . THR A 1 171 ? -13.992 19.333 51.485 1.00 82.75 171 THR A N 1
ATOM 1352 C CA . THR A 1 171 ? -12.575 18.944 51.436 1.00 82.75 171 THR A CA 1
ATOM 1353 C C . THR A 1 171 ? -12.406 17.562 52.076 1.00 82.75 171 THR A C 1
ATOM 1355 O O . THR A 1 171 ? -13.315 17.070 52.740 1.00 82.75 171 THR A O 1
ATOM 1358 N N . ASN A 1 172 ? -11.285 16.889 51.828 1.00 83.94 172 ASN A N 1
ATOM 1359 C CA . ASN A 1 172 ? -10.962 15.597 52.453 1.00 83.94 172 ASN A CA 1
ATOM 1360 C C . ASN A 1 172 ? -9.480 15.558 52.854 1.00 83.94 172 ASN A C 1
ATOM 1362 O O . ASN A 1 172 ? -8.790 14.556 52.701 1.00 83.94 172 ASN A O 1
ATOM 1366 N N . ASP A 1 173 ? -8.958 16.719 53.248 1.00 83.56 173 ASP A N 1
ATOM 1367 C CA . ASP A 1 173 ? -7.538 16.994 53.465 1.00 83.56 173 ASP A CA 1
ATOM 1368 C C . ASP A 1 173 ? -7.095 16.797 54.922 1.00 83.56 173 ASP A C 1
ATOM 1370 O O . ASP A 1 173 ? -5.894 16.678 55.173 1.00 83.56 173 ASP A O 1
ATOM 1374 N N . GLY A 1 174 ? -8.040 16.721 55.868 1.00 90.81 174 GLY A N 1
ATOM 1375 C CA . GLY A 1 174 ? -7.803 16.429 57.288 1.00 90.81 174 GLY A CA 1
ATOM 1376 C C . GLY A 1 174 ? -7.880 14.941 57.657 1.00 90.81 174 GLY A C 1
ATOM 1377 O O . GLY A 1 174 ? -7.889 14.058 56.799 1.00 90.81 174 GLY A O 1
ATOM 1378 N N . GLU A 1 175 ? -7.947 14.647 58.958 1.00 94.88 175 GLU A N 1
ATOM 1379 C CA . GLU A 1 175 ? -8.163 13.280 59.449 1.00 94.88 175 GLU A CA 1
ATOM 1380 C C . GLU A 1 175 ? -9.615 12.839 59.223 1.00 94.88 175 GLU A C 1
ATOM 1382 O O . GLU A 1 175 ? -10.559 13.542 59.589 1.00 94.88 175 GLU A O 1
ATOM 1387 N N . ASN A 1 176 ? -9.800 11.652 58.643 1.00 96.25 176 ASN A N 1
ATOM 1388 C CA . ASN A 1 176 ? -11.112 11.094 58.328 1.00 96.25 176 ASN A CA 1
ATOM 1389 C C . ASN A 1 176 ? -11.151 9.622 58.752 1.00 96.25 176 ASN A C 1
ATOM 1391 O O . ASN A 1 176 ? -10.536 8.768 58.117 1.00 96.25 176 ASN A O 1
ATOM 1395 N N . TYR A 1 177 ? -11.845 9.320 59.851 1.00 97.31 177 TYR A N 1
ATOM 1396 C CA . TYR A 1 177 ? -11.897 7.965 60.408 1.00 97.31 177 TYR A CA 1
ATOM 1397 C C . TYR A 1 177 ? -13.195 7.682 61.166 1.00 97.31 177 TYR A C 1
ATOM 1399 O O . TYR A 1 177 ? -13.922 8.601 61.556 1.00 97.31 177 TYR A O 1
ATOM 1407 N N . VAL A 1 178 ? -13.481 6.400 61.387 1.00 98.00 178 VAL A N 1
ATOM 1408 C CA . VAL A 1 178 ? -14.428 5.914 62.401 1.00 98.00 178 VAL A CA 1
ATOM 1409 C C . VAL A 1 178 ? -13.713 4.850 63.219 1.00 98.00 178 VAL A C 1
ATOM 1411 O O . VAL A 1 178 ? -13.086 3.960 62.650 1.00 98.00 178 VAL A O 1
ATOM 1414 N N . PHE A 1 179 ? -13.819 4.910 64.541 1.00 95.56 179 PHE A N 1
ATOM 1415 C CA . PHE A 1 179 ? -13.336 3.831 65.394 1.00 95.56 179 PHE A CA 1
ATOM 1416 C C . PHE A 1 179 ? -14.316 3.483 66.505 1.00 95.56 179 PHE A C 1
ATOM 1418 O O . PHE A 1 179 ? -15.128 4.311 66.928 1.00 95.56 179 PHE A O 1
ATOM 1425 N N . LEU A 1 180 ? -14.185 2.248 66.984 1.00 97.62 180 LEU A N 1
ATOM 1426 C CA . LEU A 1 180 ? -14.787 1.743 68.208 1.00 97.62 180 LEU A CA 1
ATOM 1427 C C . LEU A 1 180 ? -13.660 1.148 69.057 1.00 97.62 180 LEU A C 1
ATOM 1429 O O . LEU A 1 180 ? -12.989 0.208 68.632 1.00 97.62 180 LEU A O 1
ATOM 1433 N N . SER A 1 181 ? -13.441 1.713 70.238 1.00 96.75 181 SER A N 1
ATOM 1434 C CA . SER A 1 181 ? -12.406 1.302 71.183 1.00 96.75 181 SER A CA 1
ATOM 1435 C C . SER A 1 181 ? -12.983 1.040 72.566 1.00 96.75 181 SER A C 1
ATOM 1437 O O . SER A 1 181 ? -14.114 1.416 72.870 1.00 96.75 181 SER A O 1
ATOM 1439 N N . MET A 1 182 ? -12.215 0.342 73.397 1.00 95.06 182 MET A N 1
ATOM 1440 C CA . MET A 1 182 ? -12.565 0.015 74.771 1.00 95.06 182 MET A CA 1
ATOM 1441 C C . MET A 1 182 ? -11.381 0.234 75.712 1.00 95.06 182 MET A C 1
ATOM 1443 O O . MET A 1 182 ? -10.231 0.226 75.277 1.00 95.06 182 MET A O 1
ATOM 1447 N N . GLY A 1 183 ? -11.661 0.426 76.998 1.00 93.69 183 GLY A N 1
ATOM 1448 C CA . GLY A 1 183 ? -10.648 0.740 78.009 1.00 93.69 183 GLY A CA 1
ATOM 1449 C C . GLY A 1 183 ? -11.180 1.767 79.001 1.00 93.69 183 GLY A C 1
ATOM 1450 O O . GLY A 1 183 ? -12.351 1.708 79.372 1.00 93.69 183 GLY A O 1
ATOM 1451 N N . TYR A 1 184 ? -10.353 2.716 79.415 1.00 91.75 184 TYR A N 1
ATOM 1452 C CA . TYR A 1 184 ? -10.748 3.791 80.316 1.00 91.75 184 TYR A CA 1
ATOM 1453 C C . TYR A 1 184 ? -10.967 5.100 79.552 1.00 91.75 184 TYR A C 1
ATOM 1455 O O . TYR A 1 184 ? -10.091 5.582 78.848 1.00 91.75 184 TYR A O 1
ATOM 1463 N N . GLY A 1 185 ? -12.159 5.685 79.672 1.00 85.06 185 GLY A N 1
ATOM 1464 C CA . GLY A 1 185 ? -12.487 6.973 79.055 1.00 85.06 185 GLY A CA 1
ATOM 1465 C C . GLY A 1 185 ? -12.154 8.155 79.971 1.00 85.06 185 GLY A C 1
ATOM 1466 O O . GLY A 1 185 ? -11.006 8.411 80.310 1.00 85.06 185 GLY A O 1
ATOM 1467 N N . ASN A 1 186 ? -13.187 8.896 80.384 1.00 78.56 186 ASN A N 1
ATOM 1468 C CA . ASN A 1 186 ? -13.058 10.127 81.177 1.00 78.56 186 ASN A CA 1
ATOM 1469 C C . ASN A 1 186 ? -14.016 10.159 82.388 1.00 78.56 186 ASN A C 1
ATOM 1471 O O . ASN A 1 186 ? -14.555 11.205 82.757 1.00 78.56 186 ASN A O 1
ATOM 1475 N N . GLY A 1 187 ? -14.320 9.002 82.994 1.00 64.50 187 GLY A N 1
ATOM 1476 C CA . GLY A 1 187 ? -15.254 8.968 84.122 1.00 64.50 187 GLY A CA 1
ATOM 1477 C C . GLY A 1 187 ? -15.396 7.639 84.865 1.00 64.50 187 GLY A C 1
ATOM 1478 O O . GLY A 1 187 ? -15.677 6.604 84.278 1.00 64.50 187 GLY A O 1
ATOM 1479 N N . GLY A 1 188 ? -15.321 7.725 86.198 1.00 61.31 188 GLY A N 1
ATOM 1480 C CA . GLY A 1 188 ? -15.912 6.782 87.148 1.00 61.31 188 GLY A CA 1
ATOM 1481 C C . GLY A 1 188 ? -15.326 5.373 87.191 1.00 61.31 188 GLY A C 1
ATOM 1482 O O . GLY A 1 188 ? -16.133 4.460 87.140 1.00 61.31 188 GLY A O 1
ATOM 1483 N N . ASN A 1 189 ? -14.002 5.198 87.321 1.00 73.50 189 ASN A N 1
ATOM 1484 C CA . ASN A 1 189 ? -13.303 3.942 87.685 1.00 73.50 189 ASN A CA 1
ATOM 1485 C C . ASN A 1 189 ? -13.934 2.642 87.138 1.00 73.50 189 ASN A C 1
ATOM 1487 O O . ASN A 1 189 ? -14.183 1.698 87.888 1.00 73.50 189 ASN A O 1
ATOM 1491 N N . ASN A 1 190 ? -14.297 2.648 85.856 1.00 85.00 190 ASN A N 1
ATOM 1492 C CA . ASN A 1 190 ? -14.935 1.545 85.148 1.00 85.00 190 ASN A CA 1
ATOM 1493 C C . ASN A 1 190 ? -14.442 1.554 83.699 1.00 85.00 190 ASN A C 1
ATOM 1495 O O . ASN A 1 190 ? -14.150 2.619 83.147 1.00 85.00 190 ASN A O 1
ATOM 1499 N N . PHE A 1 191 ? -14.450 0.386 83.063 1.00 91.69 191 PHE A N 1
ATOM 1500 C CA . PHE A 1 191 ? -14.245 0.287 81.625 1.00 91.69 191 PHE A CA 1
ATOM 1501 C C . PHE A 1 191 ? -15.378 0.984 80.855 1.00 91.69 191 PHE A C 1
ATOM 1503 O O . PHE A 1 191 ? -16.510 1.118 81.325 1.00 91.69 191 PHE A O 1
ATOM 1510 N N . SER A 1 192 ? -15.081 1.478 79.662 1.00 93.31 192 SER A N 1
ATOM 1511 C CA . SER A 1 192 ? -16.023 2.131 78.754 1.00 93.31 192 SER A CA 1
ATOM 1512 C C . SER A 1 192 ? -15.666 1.806 77.308 1.00 93.31 192 SER A C 1
ATOM 1514 O O . SER A 1 192 ? -14.500 1.597 76.983 1.00 93.31 192 SER A O 1
ATOM 1516 N N . LEU A 1 193 ? -16.677 1.792 76.444 1.00 95.38 193 LEU A N 1
ATOM 1517 C CA . LEU A 1 193 ? -16.513 1.896 75.000 1.00 95.38 193 LEU A CA 1
ATOM 1518 C C . LEU A 1 193 ? -16.422 3.372 74.618 1.00 95.38 193 LEU A C 1
ATOM 1520 O O . LEU A 1 193 ? -17.225 4.172 75.103 1.00 95.38 193 LEU A O 1
ATOM 1524 N N . GLU A 1 194 ? -15.508 3.712 73.717 1.00 95.69 194 GLU A N 1
ATOM 1525 C CA . GLU A 1 194 ? -15.503 4.975 72.988 1.00 95.69 194 GLU A CA 1
ATOM 1526 C C . GLU A 1 194 ? -15.771 4.702 71.513 1.00 95.69 194 GLU A C 1
ATOM 1528 O O . GLU A 1 194 ? -15.052 3.953 70.855 1.00 95.69 194 GLU A O 1
ATOM 1533 N N . VAL A 1 195 ? -16.799 5.349 70.978 1.00 95.75 195 VAL A N 1
ATOM 1534 C CA . VAL A 1 195 ? -17.017 5.418 69.535 1.00 95.75 195 VAL A CA 1
ATOM 1535 C C . VAL A 1 195 ? -16.730 6.833 69.069 1.00 95.75 195 VAL A C 1
ATOM 1537 O O . VAL A 1 195 ? -17.202 7.795 69.679 1.00 95.75 195 VAL A O 1
ATOM 1540 N N . LYS A 1 196 ? -15.945 6.971 67.999 1.00 95.56 196 LYS A N 1
ATOM 1541 C CA . LYS A 1 196 ? -15.542 8.272 67.458 1.00 95.56 196 LYS A CA 1
ATOM 1542 C C . LYS A 1 196 ? -15.654 8.274 65.947 1.00 95.56 196 LYS A C 1
ATOM 1544 O O . LYS A 1 196 ? -15.072 7.423 65.280 1.00 95.56 196 LYS A O 1
ATOM 1549 N N . THR A 1 197 ? -16.378 9.253 65.416 1.00 96.88 197 THR A N 1
ATOM 1550 C CA . THR A 1 197 ? -16.378 9.576 63.987 1.00 96.88 197 THR A CA 1
ATOM 1551 C C . THR A 1 197 ? -15.694 10.920 63.795 1.00 96.88 197 THR A C 1
ATOM 1553 O O . THR A 1 197 ? -16.009 11.885 64.490 1.00 96.88 197 THR A O 1
ATOM 1556 N N . THR A 1 198 ? -14.760 10.978 62.855 1.00 96.81 198 THR A N 1
ATOM 1557 C CA . THR A 1 198 ? -14.004 12.185 62.529 1.00 96.81 198 THR A CA 1
ATOM 1558 C C . THR A 1 198 ? -14.104 12.451 61.040 1.00 96.81 198 THR A C 1
ATOM 1560 O O . THR A 1 198 ? -13.892 11.535 60.233 1.00 96.81 198 THR A O 1
ATOM 1563 N N . ARG A 1 199 ? -14.434 13.698 60.694 1.00 94.50 199 ARG A N 1
ATOM 1564 C CA . ARG A 1 199 ? -14.463 14.187 59.315 1.00 94.50 199 ARG A CA 1
ATOM 1565 C C . ARG A 1 199 ? -13.704 15.505 59.210 1.00 94.50 199 ARG A C 1
ATOM 1567 O O . ARG A 1 199 ? -14.024 16.436 59.941 1.00 94.50 199 ARG A O 1
ATOM 1574 N N . ASN A 1 200 ? -12.696 15.576 58.344 1.00 94.25 200 ASN A N 1
ATOM 1575 C CA . ASN A 1 200 ? -11.755 16.701 58.236 1.00 94.25 200 ASN A CA 1
ATOM 1576 C C . ASN A 1 200 ? -11.242 17.207 59.588 1.00 94.25 200 ASN A C 1
ATOM 1578 O O . ASN A 1 200 ? -11.253 18.409 59.861 1.00 94.25 200 ASN A O 1
ATOM 1582 N N . SER A 1 201 ? -10.814 16.274 60.436 1.00 96.12 201 SER A N 1
ATOM 1583 C CA . SER A 1 201 ? -10.355 16.538 61.802 1.00 96.12 201 SER A CA 1
ATOM 1584 C C . SER A 1 201 ? -11.433 17.064 62.769 1.00 96.12 201 SER A C 1
ATOM 1586 O O . SER A 1 201 ? -11.120 17.359 63.916 1.00 96.12 201 SER A O 1
ATOM 1588 N N . ASP A 1 202 ? -12.717 17.128 62.405 1.00 96.19 202 ASP A N 1
ATOM 1589 C CA . ASP A 1 202 ? -13.799 17.372 63.371 1.00 96.19 202 ASP A CA 1
ATOM 1590 C C . ASP A 1 202 ? -14.253 16.052 64.017 1.00 96.19 202 ASP A C 1
ATOM 1592 O O . ASP A 1 202 ? -14.980 15.261 63.411 1.00 96.19 202 ASP A O 1
ATOM 1596 N N . SER A 1 203 ? -13.774 15.786 65.237 1.00 95.75 203 SER A N 1
ATOM 1597 C CA . SER A 1 203 ? -14.063 14.560 65.990 1.00 95.75 203 SER A CA 1
ATOM 1598 C C . SER A 1 203 ? -15.318 14.676 66.853 1.00 95.75 203 SER A C 1
ATOM 1600 O O . SER A 1 203 ? -15.378 15.486 67.778 1.00 95.75 203 SER A O 1
ATOM 1602 N N . GLN A 1 204 ? -16.266 13.764 66.641 1.00 95.50 204 GLN A N 1
ATOM 1603 C CA . GLN A 1 204 ? -17.443 13.569 67.486 1.00 95.50 204 GLN A CA 1
ATOM 1604 C C . GLN A 1 204 ? -17.339 12.208 68.180 1.00 95.50 204 GLN A C 1
ATOM 1606 O O . GLN A 1 204 ? -17.288 11.174 67.508 1.00 95.50 204 GLN A O 1
ATOM 1611 N N . LEU A 1 205 ? -17.287 12.204 69.516 1.00 93.50 205 LEU A N 1
ATOM 1612 C CA . LEU A 1 205 ? -17.114 10.990 70.318 1.00 93.50 205 LEU A CA 1
ATOM 1613 C C . LEU A 1 205 ? -18.243 10.784 71.323 1.00 93.50 205 LEU A C 1
ATOM 1615 O O . LEU A 1 205 ? -18.840 11.744 71.814 1.00 93.50 205 LEU A O 1
ATOM 1619 N N . GLU A 1 206 ? -18.490 9.526 71.668 1.00 93.75 206 GLU A N 1
ATOM 1620 C CA . GLU A 1 206 ? -19.451 9.137 72.693 1.00 93.75 206 GLU A CA 1
ATOM 1621 C C . GLU A 1 206 ? -18.916 7.978 73.542 1.00 93.75 206 GLU A C 1
ATOM 1623 O O . GLU A 1 206 ? -18.317 7.039 73.018 1.00 93.75 206 GLU A O 1
ATOM 1628 N N . LEU A 1 207 ? -19.155 8.046 74.858 1.00 92.94 207 LEU A N 1
ATOM 1629 C CA . LEU A 1 207 ? -18.717 7.039 75.825 1.00 92.94 207 LEU A CA 1
ATOM 1630 C C . LEU A 1 207 ? -19.894 6.204 76.334 1.00 92.94 207 LEU A C 1
ATOM 1632 O O . LEU A 1 207 ? -20.914 6.749 76.760 1.00 92.94 207 LEU A O 1
ATOM 1636 N N . THR A 1 208 ? -19.721 4.883 76.362 1.00 92.81 208 THR A N 1
ATOM 1637 C CA . THR A 1 208 ? -20.682 3.935 76.947 1.00 92.81 208 THR A CA 1
ATOM 1638 C C . THR A 1 208 ? -19.989 3.080 78.012 1.00 92.81 208 THR A C 1
ATOM 1640 O O . THR A 1 208 ? -19.142 2.268 77.650 1.00 92.81 208 THR A O 1
ATOM 1643 N N . PRO A 1 209 ? -20.324 3.211 79.310 1.00 91.56 209 PRO A N 1
ATOM 1644 C CA . PRO A 1 209 ? -19.724 2.388 80.362 1.00 91.56 209 PRO A CA 1
ATOM 1645 C C . PRO A 1 209 ? -19.985 0.891 80.163 1.00 91.56 209 PRO A C 1
ATOM 1647 O O . PRO A 1 209 ? -21.110 0.495 79.851 1.00 91.56 209 PRO A O 1
ATOM 1650 N N . ILE A 1 210 ? -18.968 0.066 80.411 1.00 90.31 210 ILE A N 1
ATOM 1651 C CA . ILE A 1 210 ? -19.027 -1.400 80.359 1.00 90.31 210 ILE A CA 1
ATOM 1652 C C . ILE A 1 210 ? -18.387 -2.009 81.614 1.00 90.31 210 ILE A C 1
ATOM 1654 O O . ILE A 1 210 ? -17.549 -1.405 82.275 1.00 90.31 210 ILE A O 1
ATOM 1658 N N . GLY A 1 211 ? -18.810 -3.218 81.979 1.00 86.75 211 GLY A N 1
ATOM 1659 C CA . GLY A 1 211 ? -18.338 -3.909 83.187 1.00 86.75 211 GLY A CA 1
ATOM 1660 C C . GLY A 1 211 ? -17.214 -4.917 82.947 1.00 86.75 211 GLY A C 1
ATOM 1661 O O .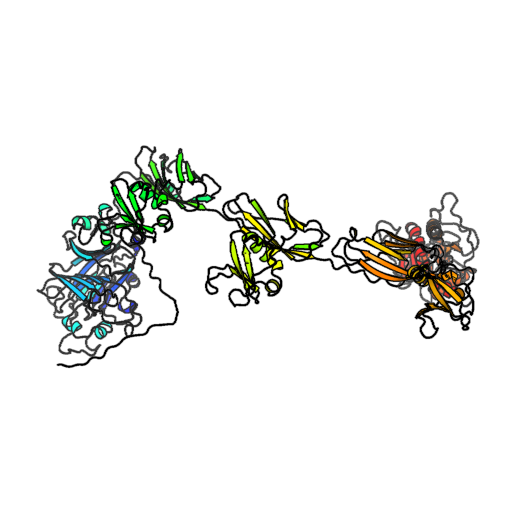 GLY A 1 211 ? -17.016 -5.790 83.788 1.00 86.75 211 GLY A O 1
ATOM 1662 N N . SER A 1 212 ? -16.549 -4.871 81.792 1.00 89.31 212 SER A N 1
ATOM 1663 C CA . SER A 1 212 ? -15.570 -5.874 81.374 1.00 89.31 212 SER A CA 1
ATOM 1664 C C . SER A 1 212 ? -14.347 -5.222 80.745 1.00 89.31 212 SER A C 1
ATOM 1666 O O . SER A 1 212 ? -14.470 -4.216 80.049 1.00 89.31 212 SER A O 1
ATOM 1668 N N . ASN A 1 213 ? -13.191 -5.842 80.970 1.00 92.06 213 ASN A N 1
ATOM 1669 C CA . ASN A 1 213 ? -11.932 -5.511 80.320 1.00 92.06 213 ASN A CA 1
ATOM 1670 C C . ASN A 1 213 ? -11.724 -6.263 78.992 1.00 92.06 213 ASN A C 1
ATOM 1672 O O . ASN A 1 213 ? -10.688 -6.098 78.357 1.00 92.06 213 ASN A O 1
ATOM 1676 N N . THR A 1 214 ? -12.713 -7.053 78.558 1.00 95.56 214 THR A N 1
ATOM 1677 C CA . THR A 1 214 ? -12.738 -7.721 77.253 1.00 95.56 214 THR A CA 1
ATOM 1678 C C . THR A 1 214 ? -14.027 -7.397 76.502 1.00 95.56 214 THR A C 1
ATOM 1680 O O . THR A 1 214 ? -15.110 -7.396 77.091 1.00 95.56 214 THR A O 1
ATOM 1683 N N . ALA A 1 215 ? -13.928 -7.176 75.193 1.00 97.06 215 ALA A N 1
ATOM 1684 C CA . ALA A 1 215 ? -15.075 -7.103 74.292 1.00 97.06 215 ALA A CA 1
ATOM 1685 C C . ALA A 1 215 ? -14.678 -7.529 72.876 1.00 97.06 215 ALA A C 1
ATOM 1687 O O . ALA A 1 215 ? -13.547 -7.319 72.443 1.00 97.06 215 ALA A O 1
ATOM 1688 N N . GLU A 1 216 ? -15.627 -8.090 72.135 1.00 98.25 216 GLU A N 1
ATOM 1689 C CA . GLU A 1 216 ? -15.498 -8.244 70.689 1.00 98.25 216 GLU A CA 1
ATOM 1690 C C . GLU A 1 216 ? -16.076 -7.023 69.994 1.00 98.25 216 GLU A C 1
ATOM 1692 O O . GLU A 1 216 ? -17.197 -6.595 70.282 1.00 98.25 216 GLU A O 1
ATOM 1697 N N . LEU A 1 217 ? -15.296 -6.466 69.078 1.00 98.44 217 LEU A N 1
ATOM 1698 C CA . LEU A 1 217 ? -15.623 -5.271 68.326 1.00 98.44 217 LEU A CA 1
ATOM 1699 C C . LEU A 1 217 ? -15.655 -5.628 66.841 1.00 98.44 217 LEU A C 1
ATOM 1701 O O . LEU A 1 217 ? -14.778 -6.334 66.340 1.00 98.44 217 LEU A O 1
ATOM 1705 N N . GLN A 1 218 ? -16.660 -5.123 66.133 1.00 98.25 218 GLN A N 1
ATOM 1706 C CA . GLN A 1 218 ? -16.782 -5.300 64.691 1.00 98.25 218 GLN A CA 1
ATOM 1707 C C . GLN A 1 218 ? -17.122 -3.967 64.029 1.00 98.25 218 GLN A C 1
ATOM 1709 O O . GLN A 1 218 ? -17.970 -3.222 64.522 1.00 98.25 218 GLN A O 1
ATOM 1714 N N . ILE A 1 219 ? -16.475 -3.668 62.905 1.00 98.31 219 ILE A N 1
ATOM 1715 C CA . ILE A 1 219 ? -16.831 -2.541 62.043 1.00 98.31 219 ILE A CA 1
ATOM 1716 C C . ILE A 1 219 ? -17.049 -3.048 60.620 1.00 98.31 219 ILE A C 1
ATOM 1718 O O . ILE A 1 219 ? -16.235 -3.803 60.092 1.00 98.31 219 ILE A O 1
ATOM 1722 N N . ALA A 1 220 ? -18.165 -2.659 60.015 1.00 97.62 220 ALA A N 1
ATOM 1723 C CA . ALA A 1 220 ? -18.515 -3.018 58.650 1.00 97.62 220 ALA A CA 1
ATOM 1724 C C . ALA A 1 220 ? -18.653 -1.764 57.787 1.00 97.62 220 ALA A C 1
ATOM 1726 O O . ALA A 1 220 ? -19.273 -0.783 58.212 1.00 97.62 220 ALA A O 1
ATOM 1727 N N . ARG A 1 221 ? -18.101 -1.822 56.576 1.00 97.06 221 ARG A N 1
ATOM 1728 C CA . ARG A 1 221 ? -18.269 -0.838 55.507 1.00 97.06 221 ARG A CA 1
ATOM 1729 C C . ARG A 1 221 ? -19.072 -1.485 54.380 1.00 97.06 221 ARG A C 1
ATOM 1731 O O . ARG A 1 221 ? -18.624 -2.487 53.837 1.00 97.06 221 ARG A O 1
ATOM 1738 N N . ILE A 1 222 ? -20.247 -0.930 54.072 1.00 95.44 222 ILE A N 1
ATOM 1739 C CA . ILE A 1 222 ? -21.136 -1.410 52.997 1.00 95.44 222 ILE A CA 1
ATOM 1740 C C . ILE A 1 222 ? -21.644 -0.205 52.208 1.00 95.44 222 ILE A C 1
ATOM 1742 O O . ILE A 1 222 ? -22.419 0.604 52.739 1.00 95.44 222 ILE A O 1
ATOM 1746 N N . GLY A 1 223 ? -21.188 -0.044 50.968 1.00 92.94 223 GLY A N 1
ATOM 1747 C CA . GLY A 1 223 ? -21.408 1.159 50.174 1.00 92.94 223 GLY A CA 1
ATOM 1748 C C . GLY A 1 223 ? -20.962 2.394 50.952 1.00 92.94 223 GLY A C 1
ATOM 1749 O O . GLY A 1 223 ? -19.810 2.480 51.357 1.00 92.94 223 GLY A O 1
ATOM 1750 N N . ASN A 1 224 ? -21.891 3.320 51.226 1.00 93.12 224 ASN A N 1
ATOM 1751 C CA . ASN A 1 224 ? -21.632 4.513 52.040 1.00 93.12 224 ASN A CA 1
ATOM 1752 C C . ASN A 1 224 ? -21.993 4.376 53.532 1.00 93.12 224 ASN A C 1
ATOM 1754 O O . ASN A 1 224 ? -21.800 5.320 54.304 1.00 93.12 224 ASN A O 1
ATOM 1758 N N . SER A 1 225 ? -22.388 3.187 53.985 1.00 96.44 225 SER A N 1
ATOM 1759 C CA . SER A 1 225 ? -22.714 2.901 55.387 1.00 96.44 225 SER A CA 1
ATOM 1760 C C . SER A 1 225 ? -21.499 2.395 56.167 1.00 96.44 225 SER A C 1
ATOM 1762 O O . SER A 1 225 ? -20.753 1.549 55.681 1.00 96.44 225 SER A O 1
ATOM 1764 N N . VAL A 1 226 ? -21.305 2.889 57.390 1.00 97.81 226 VAL A N 1
ATOM 1765 C CA . VAL A 1 226 ? -20.360 2.347 58.379 1.00 97.81 226 VAL A CA 1
ATOM 1766 C C . VAL A 1 226 ? -21.144 1.920 59.609 1.00 97.81 226 VAL A C 1
ATOM 1768 O O . VAL A 1 226 ? -21.866 2.728 60.196 1.00 97.81 226 VAL A O 1
ATOM 1771 N N . ILE A 1 227 ? -21.007 0.660 60.014 1.00 98.00 227 ILE A N 1
ATOM 1772 C CA . ILE A 1 227 ? -21.769 0.064 61.115 1.00 98.00 227 ILE A CA 1
ATOM 1773 C C . ILE A 1 227 ? -20.781 -0.501 62.131 1.00 98.00 227 ILE A C 1
ATOM 1775 O O . ILE A 1 227 ? -19.979 -1.365 61.797 1.00 98.00 227 ILE A O 1
ATOM 1779 N N . ALA A 1 228 ? -20.846 -0.020 63.371 1.00 97.75 228 ALA A N 1
ATOM 1780 C CA . ALA A 1 228 ? -20.026 -0.501 64.477 1.00 97.75 228 ALA A CA 1
ATOM 1781 C C . ALA A 1 228 ? -20.871 -1.374 65.413 1.00 97.75 228 ALA A C 1
ATOM 1783 O O . ALA A 1 228 ? -21.964 -0.966 65.821 1.00 97.75 228 ALA A O 1
ATOM 1784 N N . LEU A 1 229 ? -20.372 -2.556 65.763 1.00 98.00 229 LEU A N 1
ATOM 1785 C CA . LEU A 1 229 ? -21.021 -3.538 66.624 1.00 98.00 229 LEU A CA 1
ATOM 1786 C C . LEU A 1 229 ? -20.103 -3.927 67.784 1.00 98.00 229 LEU A C 1
ATOM 1788 O O . LEU A 1 229 ? -18.878 -3.879 67.677 1.00 98.00 229 LEU A O 1
ATOM 1792 N N . VAL A 1 230 ? -20.719 -4.350 68.884 1.00 97.69 230 VAL A N 1
ATOM 1793 C CA . VAL A 1 230 ? -20.024 -4.848 70.072 1.00 97.69 230 VAL A CA 1
ATOM 1794 C C . VAL A 1 230 ? -20.702 -6.102 70.609 1.00 97.69 230 VAL A C 1
ATOM 1796 O O . VAL A 1 230 ? -21.932 -6.201 70.593 1.00 97.69 230 VAL A O 1
ATOM 1799 N N . ARG A 1 231 ? -19.907 -7.035 71.131 1.00 97.25 231 ARG A N 1
ATOM 1800 C CA . ARG A 1 231 ? -20.364 -8.144 71.968 1.00 97.25 231 ARG A CA 1
ATOM 1801 C C . ARG A 1 231 ? -19.528 -8.202 73.243 1.00 97.25 231 ARG A C 1
ATOM 1803 O O . ARG A 1 231 ? -18.309 -8.355 73.199 1.00 97.25 231 ARG A O 1
ATOM 1810 N N . LEU A 1 232 ? -20.195 -8.076 74.388 1.00 95.19 232 LEU A N 1
ATOM 1811 C CA . LEU A 1 232 ? -19.574 -8.298 75.692 1.00 95.19 232 LEU A CA 1
ATOM 1812 C C . LEU A 1 232 ? -19.543 -9.803 76.014 1.00 95.19 232 LEU A C 1
ATOM 1814 O O . LEU A 1 232 ? -20.398 -10.548 75.526 1.00 95.19 232 LEU A O 1
ATOM 1818 N N . PRO A 1 233 ? -18.600 -10.273 76.852 1.00 92.19 233 PRO A N 1
ATOM 1819 C CA . PRO A 1 233 ? -18.500 -11.684 77.206 1.00 92.19 233 PRO A CA 1
ATOM 1820 C C . PRO A 1 233 ? -19.820 -12.261 77.741 1.00 92.19 233 PRO A C 1
ATOM 1822 O O . PRO A 1 233 ? -20.316 -11.855 78.791 1.00 92.19 233 PRO A O 1
ATOM 1825 N N . GLY A 1 234 ? -20.369 -13.250 77.030 1.00 89.19 234 GLY A N 1
ATOM 1826 C CA . GLY A 1 234 ? -21.617 -13.929 77.396 1.00 89.19 234 GLY A CA 1
ATOM 1827 C C . GLY A 1 234 ? -22.910 -13.204 76.996 1.00 89.19 234 GLY A C 1
ATOM 1828 O O . GLY A 1 234 ? -23.983 -13.668 77.383 1.00 89.19 234 GLY A O 1
ATOM 1829 N N . GLU A 1 235 ? -22.825 -12.108 76.239 1.00 93.62 235 GLU A N 1
ATOM 1830 C CA . GLU A 1 235 ? -23.970 -11.393 75.661 1.00 93.62 235 GLU A CA 1
ATOM 1831 C C . GLU A 1 235 ? -24.099 -11.647 74.145 1.00 93.62 235 GLU A C 1
ATOM 1833 O O . GLU A 1 235 ? -23.202 -12.209 73.518 1.00 93.62 235 GLU A O 1
ATOM 1838 N N . ASP A 1 236 ? -25.223 -11.235 73.551 1.00 94.62 236 ASP A N 1
ATOM 1839 C CA . ASP A 1 236 ? -25.423 -11.249 72.096 1.00 94.62 236 ASP A CA 1
ATOM 1840 C C . ASP A 1 236 ? -24.771 -10.019 71.434 1.00 94.62 236 ASP A C 1
ATOM 1842 O O . ASP A 1 236 ? -24.577 -8.982 72.075 1.00 94.62 236 ASP A O 1
ATOM 1846 N N . TRP A 1 237 ? -24.480 -10.106 70.131 1.00 97.38 237 TRP A N 1
ATOM 1847 C CA . TRP A 1 237 ? -24.025 -8.960 69.337 1.00 97.38 237 TRP A CA 1
ATOM 1848 C C . TRP A 1 237 ? -25.045 -7.816 69.350 1.00 97.38 237 TRP A C 1
ATOM 1850 O O . TRP A 1 237 ? -26.243 -8.014 69.138 1.00 97.38 237 TRP A O 1
ATOM 1860 N N . GLN A 1 238 ? -24.556 -6.591 69.538 1.00 96.38 238 GLN A N 1
ATOM 1861 C CA . GLN A 1 238 ? -25.360 -5.373 69.521 1.00 96.38 238 GLN A CA 1
ATOM 1862 C C . GLN A 1 238 ? -24.818 -4.396 68.481 1.00 96.38 238 GLN A C 1
ATOM 1864 O O . GLN A 1 238 ? -23.627 -4.090 68.458 1.00 96.38 238 GLN A O 1
ATOM 1869 N N . VAL A 1 239 ? -25.707 -3.846 67.649 1.00 96.88 239 VAL A N 1
ATOM 1870 C CA . VAL A 1 239 ? -25.359 -2.715 66.779 1.00 96.88 239 VAL A CA 1
ATOM 1871 C C . VAL A 1 239 ? -25.194 -1.471 67.645 1.00 96.88 239 VAL A C 1
ATOM 1873 O O . VAL A 1 239 ? -26.165 -0.981 68.222 1.00 96.88 239 VAL A O 1
ATOM 1876 N N . HIS A 1 240 ? -23.964 -0.973 67.737 1.00 95.75 240 HIS A N 1
ATOM 1877 C CA . HIS A 1 240 ? -23.595 0.142 68.595 1.00 95.75 240 HIS A CA 1
ATOM 1878 C C . HIS A 1 240 ? -23.858 1.486 67.908 1.00 95.75 240 HIS A C 1
ATOM 1880 O O . HIS A 1 240 ? -24.643 2.285 68.413 1.00 95.75 240 HIS A O 1
ATOM 1886 N N . ARG A 1 241 ? -23.248 1.755 66.748 1.00 96.31 241 ARG A N 1
ATOM 1887 C CA . ARG A 1 241 ? -23.439 3.009 65.993 1.00 96.31 241 ARG A CA 1
ATOM 1888 C C . ARG A 1 241 ? -23.504 2.751 64.493 1.00 96.31 241 ARG A C 1
ATOM 1890 O O . ARG A 1 241 ? -23.040 1.722 64.010 1.00 96.31 241 ARG A O 1
ATOM 1897 N N . ARG A 1 242 ? -24.100 3.701 63.772 1.00 97.00 242 ARG A N 1
ATOM 1898 C CA . ARG A 1 242 ? -24.250 3.687 62.316 1.00 97.00 242 ARG A CA 1
ATOM 1899 C C . ARG A 1 242 ? -23.971 5.084 61.783 1.00 97.00 242 ARG A C 1
ATOM 1901 O O . ARG A 1 242 ? -24.467 6.052 62.358 1.00 97.00 242 ARG A O 1
ATOM 1908 N N . TYR A 1 243 ? -23.213 5.175 60.703 1.00 96.38 243 TYR A N 1
ATOM 1909 C CA . TYR A 1 243 ? -22.846 6.435 60.070 1.00 96.38 243 TYR A CA 1
ATOM 1910 C C . TYR A 1 243 ? -22.978 6.319 58.557 1.00 96.38 243 TYR A C 1
ATOM 1912 O O . TYR A 1 243 ? -22.565 5.316 57.978 1.00 96.38 243 TYR A O 1
ATOM 1920 N N . THR A 1 244 ? -23.487 7.366 57.918 1.00 95.00 244 THR A N 1
ATOM 1921 C CA . THR A 1 244 ? -23.307 7.574 56.478 1.00 95.00 244 THR A CA 1
ATOM 1922 C C . THR A 1 244 ? -21.998 8.335 56.283 1.00 95.00 244 THR A C 1
ATOM 1924 O O . THR A 1 244 ? -21.793 9.380 56.902 1.00 95.00 244 THR A O 1
ATOM 1927 N N . ARG A 1 245 ? -21.087 7.786 55.480 1.00 93.44 245 ARG A N 1
ATOM 1928 C CA . ARG A 1 245 ? -19.743 8.322 55.218 1.00 93.44 245 ARG A CA 1
ATOM 1929 C C . ARG A 1 245 ? -19.493 8.365 53.717 1.00 93.44 245 ARG A C 1
ATOM 1931 O O . ARG A 1 245 ? -18.864 7.467 53.165 1.00 93.44 245 ARG A O 1
ATOM 1938 N N . ASP A 1 246 ? -20.019 9.394 53.063 1.00 89.88 246 ASP A N 1
ATOM 1939 C CA . ASP A 1 246 ? -19.838 9.614 51.619 1.00 89.88 246 ASP A CA 1
ATOM 1940 C C . ASP A 1 246 ? -18.430 10.139 51.275 1.00 89.88 246 ASP A C 1
ATOM 1942 O O . ASP A 1 246 ? -18.019 10.127 50.120 1.00 89.88 246 ASP A O 1
ATOM 1946 N N . ASP A 1 247 ? -17.687 10.607 52.282 1.00 90.38 247 ASP A N 1
ATOM 1947 C CA . ASP A 1 247 ? -16.321 11.132 52.172 1.00 90.38 247 ASP A CA 1
ATOM 1948 C C . ASP A 1 247 ? -15.239 10.043 52.107 1.00 90.38 247 ASP A C 1
ATOM 1950 O O . ASP A 1 247 ? -14.104 10.314 51.712 1.00 90.38 247 ASP A O 1
ATOM 1954 N N . MET A 1 248 ? -15.569 8.817 52.516 1.00 93.62 248 MET A N 1
ATOM 1955 C CA . MET A 1 248 ? -14.617 7.711 52.569 1.00 93.62 248 MET A CA 1
ATOM 1956 C C . MET A 1 248 ? -14.423 7.096 51.171 1.00 93.62 248 MET A C 1
ATOM 1958 O O . MET A 1 248 ? -15.415 6.684 50.560 1.00 93.62 248 MET A O 1
ATOM 1962 N N . PRO A 1 249 ? -13.179 7.021 50.654 1.00 94.00 249 PRO A N 1
ATOM 1963 C CA . PRO A 1 249 ? -12.891 6.423 49.351 1.00 94.00 249 PRO A CA 1
ATOM 1964 C C . PRO A 1 249 ? -13.073 4.898 49.365 1.00 94.00 249 PRO A C 1
ATOM 1966 O O . PRO A 1 249 ? -13.339 4.292 50.400 1.00 94.00 249 PRO A O 1
ATOM 1969 N N . GLU A 1 250 ? -12.922 4.277 48.193 1.00 91.00 250 GLU A N 1
ATOM 1970 C CA . GLU A 1 250 ? -13.100 2.830 48.014 1.00 91.00 250 GLU A CA 1
ATOM 1971 C C . GLU A 1 250 ? -12.069 1.988 48.779 1.00 91.00 250 GLU A C 1
ATOM 1973 O O . GLU A 1 250 ? -12.419 0.939 49.314 1.00 91.00 250 GLU A O 1
ATOM 1978 N N . THR A 1 251 ? -10.817 2.447 48.852 1.00 96.12 251 THR A N 1
ATOM 1979 C CA . THR A 1 251 ? -9.761 1.792 49.635 1.00 96.12 251 THR A CA 1
ATOM 1980 C C . THR A 1 251 ? -9.565 2.513 50.960 1.00 96.12 251 THR A C 1
ATOM 1982 O O . THR A 1 251 ? -9.277 3.711 50.977 1.00 96.12 251 THR A O 1
ATOM 1985 N N . LEU A 1 252 ? -9.684 1.778 52.067 1.00 97.88 252 LEU A N 1
ATOM 1986 C CA . LEU A 1 252 ? -9.502 2.285 53.428 1.00 97.88 252 LEU A CA 1
ATOM 1987 C C . LEU A 1 252 ? -8.374 1.554 54.158 1.00 97.88 252 LEU A C 1
ATOM 1989 O O . LEU A 1 252 ? -8.117 0.378 53.913 1.00 97.88 252 LEU A O 1
ATOM 1993 N N . GLN A 1 253 ? -7.756 2.246 55.115 1.00 98.25 253 GLN A N 1
ATOM 1994 C CA . GLN A 1 253 ? -6.848 1.657 56.098 1.00 98.25 253 GLN A CA 1
ATOM 1995 C C . GLN A 1 253 ? -7.693 1.059 57.223 1.00 98.25 253 GLN A C 1
ATOM 1997 O O . GLN A 1 253 ? -8.410 1.791 57.911 1.00 98.25 253 GLN A O 1
ATOM 2002 N N . VAL A 1 254 ? -7.630 -0.258 57.414 1.00 98.56 254 VAL A N 1
ATOM 2003 C CA . VAL A 1 254 ? -8.482 -0.990 58.362 1.00 98.56 254 VAL A CA 1
ATOM 2004 C C . VAL A 1 254 ? -7.613 -1.774 59.336 1.00 98.56 254 VAL A C 1
ATOM 2006 O O . VAL A 1 254 ? -6.810 -2.616 58.924 1.00 98.56 254 VAL A O 1
ATOM 2009 N N . GLY A 1 255 ? -7.769 -1.520 60.636 1.00 97.69 255 GLY A N 1
ATOM 2010 C CA . GLY A 1 255 ? -6.995 -2.246 61.638 1.00 97.69 255 GLY A CA 1
ATOM 2011 C C . GLY A 1 255 ? -7.175 -1.759 63.069 1.00 97.69 255 GLY A C 1
ATOM 2012 O O . GLY A 1 255 ? -8.276 -1.388 63.481 1.00 97.69 255 GLY A O 1
ATOM 2013 N N . LEU A 1 256 ? -6.088 -1.813 63.837 1.00 98.44 256 LEU A N 1
ATOM 2014 C CA . LEU A 1 256 ? -6.075 -1.710 65.292 1.00 98.44 256 LEU A CA 1
ATOM 2015 C C . LEU A 1 256 ? -5.438 -0.396 65.756 1.00 98.44 256 LEU A C 1
ATOM 2017 O O . LEU A 1 256 ? -4.470 0.104 65.176 1.00 98.44 256 LEU A O 1
ATOM 2021 N N . VAL A 1 257 ? -5.995 0.176 66.821 1.00 97.44 257 VAL A N 1
ATOM 2022 C CA . VAL A 1 257 ? -5.605 1.478 67.373 1.00 97.44 257 VAL A CA 1
ATOM 2023 C C . VAL A 1 257 ? -5.430 1.399 68.885 1.00 97.44 257 VAL A C 1
ATOM 2025 O O . VAL A 1 257 ? -6.127 0.643 69.560 1.00 97.44 257 VAL A O 1
ATOM 2028 N N . THR A 1 258 ? -4.523 2.212 69.428 1.00 97.31 258 THR A N 1
ATOM 2029 C CA . THR A 1 258 ? -4.354 2.400 70.872 1.00 97.31 258 THR A CA 1
ATOM 2030 C C . THR A 1 258 ? -3.889 3.823 71.191 1.00 97.31 258 THR A C 1
ATOM 2032 O O . THR A 1 258 ? -3.203 4.449 70.379 1.00 97.31 258 THR A O 1
ATOM 2035 N N . TYR A 1 259 ? -4.293 4.361 72.340 1.00 96.44 259 TYR A N 1
ATOM 2036 C CA . TYR A 1 259 ? -3.876 5.676 72.832 1.00 96.44 259 TYR A CA 1
ATOM 2037 C C . TYR A 1 259 ? -4.141 5.822 74.336 1.00 96.44 259 TYR A C 1
ATOM 2039 O O . TYR A 1 259 ? -4.923 5.061 74.899 1.00 96.44 259 TYR A O 1
ATOM 2047 N N . THR A 1 260 ? -3.471 6.783 74.979 1.00 95.06 260 THR A N 1
ATOM 2048 C CA . THR A 1 260 ? -3.500 6.995 76.437 1.00 95.06 260 THR A CA 1
ATOM 2049 C C . THR A 1 260 ? -3.070 8.416 76.824 1.00 95.06 260 THR A C 1
ATOM 2051 O O . THR A 1 260 ? -2.326 9.075 76.089 1.00 95.06 260 THR A O 1
ATOM 2054 N N . ASN A 1 261 ? -3.479 8.853 78.020 1.00 93.00 261 ASN A N 1
ATOM 2055 C CA . ASN A 1 261 ? -2.979 10.041 78.715 1.00 93.00 261 ASN A CA 1
ATOM 2056 C C . ASN A 1 261 ? -3.224 11.357 77.950 1.00 93.00 261 ASN A C 1
ATOM 2058 O O . ASN A 1 261 ? -2.307 12.114 77.611 1.00 93.00 261 ASN A O 1
ATOM 2062 N N . TRP A 1 262 ? -4.506 11.630 77.695 1.00 93.94 262 TRP A N 1
ATOM 2063 C CA . TRP A 1 262 ? -4.992 12.837 77.026 1.00 93.94 262 TRP A CA 1
ATOM 2064 C C . TRP A 1 262 ? -4.531 14.133 77.680 1.00 93.94 262 TRP A C 1
ATOM 2066 O O . TRP A 1 262 ? -4.162 15.054 76.953 1.00 93.94 262 TRP A O 1
ATOM 2076 N N . GLU A 1 263 ? -4.534 14.220 79.012 1.00 91.94 263 GLU A N 1
ATOM 2077 C CA . GLU A 1 263 ? -4.176 15.453 79.719 1.00 91.94 263 GLU A CA 1
ATOM 2078 C C . GLU A 1 263 ? -2.797 15.927 79.277 1.00 91.94 263 GLU A C 1
ATOM 2080 O O . GLU A 1 263 ? -2.665 17.033 78.751 1.00 91.94 263 GLU A O 1
ATOM 2085 N N . LYS A 1 264 ? -1.826 15.008 79.301 1.00 94.31 264 LYS A N 1
ATOM 2086 C CA . LYS A 1 264 ? -0.461 15.305 78.899 1.00 94.31 264 LYS A CA 1
ATOM 2087 C C . LYS A 1 264 ? -0.297 15.462 77.391 1.00 94.31 264 LYS A C 1
ATOM 2089 O O . LYS A 1 264 ? 0.437 16.343 76.941 1.00 94.31 264 LYS A O 1
ATOM 2094 N N . ALA A 1 265 ? -0.935 14.611 76.588 1.00 96.00 265 ALA A N 1
ATOM 2095 C CA . ALA A 1 265 ? -0.803 14.665 75.131 1.00 96.00 265 ALA A CA 1
ATOM 2096 C C . ALA A 1 265 ? -1.362 15.976 74.545 1.00 96.00 265 ALA A C 1
ATOM 2098 O O . ALA A 1 265 ? -0.784 16.533 73.608 1.00 96.00 265 ALA A O 1
ATOM 2099 N N . SER A 1 266 ? -2.451 16.491 75.126 1.00 94.50 266 SER A N 1
ATOM 2100 C CA . SER A 1 266 ? -3.150 17.701 74.674 1.00 94.50 266 SER A CA 1
ATOM 2101 C C . SER A 1 266 ? -2.389 19.008 74.929 1.00 94.50 266 SER A C 1
ATOM 2103 O O . SER A 1 266 ? -2.717 20.037 74.334 1.00 94.50 266 SER A O 1
ATOM 2105 N N . ASP A 1 267 ? -1.338 18.975 75.754 1.00 95.94 267 ASP A N 1
ATOM 2106 C CA . ASP A 1 267 ? -0.461 20.126 75.988 1.00 95.94 267 ASP A CA 1
ATOM 2107 C C . ASP A 1 267 ? 0.461 20.439 74.796 1.00 95.94 267 ASP A C 1
ATOM 2109 O O . ASP A 1 267 ? 0.991 21.551 74.685 1.00 95.94 267 ASP A O 1
ATOM 2113 N N . PHE A 1 268 ? 0.671 19.466 73.906 1.00 96.88 268 PHE A N 1
ATOM 2114 C CA . PHE A 1 268 ? 1.468 19.615 72.692 1.00 96.88 268 PHE A CA 1
ATOM 2115 C C . PHE A 1 268 ? 0.575 20.009 71.516 1.00 96.88 268 PHE A C 1
ATOM 2117 O O . PHE A 1 268 ? -0.524 19.478 71.351 1.00 96.88 268 PHE A O 1
ATOM 2124 N N . ASP A 1 269 ? 1.055 20.915 70.657 1.00 95.56 269 ASP A N 1
ATOM 2125 C CA . ASP A 1 269 ? 0.364 21.184 69.396 1.00 95.56 269 ASP A CA 1
ATOM 2126 C C . ASP A 1 269 ? 0.341 19.918 68.512 1.00 95.56 269 ASP A C 1
ATOM 2128 O O . ASP A 1 269 ? 1.263 19.097 68.608 1.00 95.56 269 ASP A O 1
ATOM 2132 N N . PRO A 1 270 ? -0.673 19.751 67.640 1.00 95.75 270 PRO A N 1
ATOM 2133 C CA . PRO A 1 270 ? -0.859 18.509 66.893 1.00 95.75 270 PRO A CA 1
ATOM 2134 C C . PRO A 1 270 ? 0.361 18.092 66.072 1.00 95.75 270 PRO A C 1
ATOM 2136 O O . PRO A 1 270 ? 0.703 16.914 66.030 1.00 95.75 270 PRO A O 1
ATOM 2139 N N . PHE A 1 271 ? 1.066 19.044 65.454 1.00 95.25 271 PHE A N 1
ATOM 2140 C CA . PHE A 1 271 ? 2.232 18.717 64.640 1.00 95.25 271 PHE A CA 1
ATOM 2141 C C . PHE A 1 271 ? 3.375 18.177 65.502 1.00 95.25 271 PHE A C 1
ATOM 2143 O O . PHE A 1 271 ? 3.960 17.139 65.185 1.00 95.25 271 PHE A O 1
ATOM 2150 N N . THR A 1 272 ? 3.680 18.851 66.614 1.00 95.25 272 THR A N 1
ATOM 2151 C CA . THR A 1 272 ? 4.713 18.408 67.560 1.00 95.25 272 THR A CA 1
ATOM 2152 C C . THR A 1 272 ? 4.372 17.045 68.164 1.00 95.25 272 THR A C 1
ATOM 2154 O O . THR A 1 272 ? 5.252 16.191 68.252 1.00 95.25 272 THR A O 1
ATOM 2157 N N . HIS A 1 273 ? 3.106 16.814 68.524 1.00 96.75 273 HIS A N 1
ATOM 2158 C CA . HIS A 1 273 ? 2.621 15.519 69.006 1.00 96.75 273 HIS A CA 1
ATOM 2159 C C . HIS A 1 273 ? 2.806 14.409 67.958 1.00 96.75 273 HIS A C 1
ATOM 2161 O O . HIS A 1 273 ? 3.425 13.386 68.245 1.00 96.75 273 HIS A O 1
ATOM 2167 N N . ASN A 1 274 ? 2.319 14.618 66.731 1.00 95.88 274 ASN A N 1
ATOM 2168 C CA . ASN A 1 274 ? 2.320 13.603 65.670 1.00 95.88 274 ASN A CA 1
ATOM 2169 C C . ASN A 1 274 ? 3.735 13.253 65.182 1.00 95.88 274 ASN A C 1
ATOM 2171 O O . ASN A 1 274 ? 3.979 12.138 64.728 1.00 95.88 274 ASN A O 1
ATOM 2175 N N . SER A 1 275 ? 4.671 14.203 65.271 1.00 94.81 275 SER A N 1
ATOM 2176 C CA . SER A 1 275 ? 6.060 14.043 64.820 1.00 94.81 275 SER A CA 1
ATOM 2177 C C . SER A 1 275 ? 7.026 13.577 65.908 1.00 94.81 275 SER A C 1
ATOM 2179 O O . SER A 1 275 ? 8.229 13.497 65.655 1.00 94.81 275 SER A O 1
ATOM 2181 N N . SER A 1 276 ? 6.541 13.268 67.116 1.00 95.19 276 SER A N 1
ATOM 2182 C CA . SER A 1 276 ? 7.407 12.955 68.256 1.00 95.19 276 SER A CA 1
ATOM 2183 C C . SER A 1 276 ? 6.915 11.773 69.088 1.00 95.19 276 SER A C 1
ATOM 2185 O O . SER A 1 276 ? 5.730 11.455 69.135 1.00 95.19 276 SER A O 1
ATOM 2187 N N . VAL A 1 277 ? 7.852 11.147 69.804 1.00 96.69 277 VAL A N 1
ATOM 2188 C CA . VAL A 1 277 ? 7.554 10.166 70.853 1.00 96.69 277 VAL A CA 1
ATOM 2189 C C . VAL A 1 277 ? 7.570 10.890 72.196 1.00 96.69 277 VAL A C 1
ATOM 2191 O O . VAL A 1 277 ? 8.617 11.373 72.641 1.00 96.69 277 VAL A O 1
ATOM 2194 N N . LEU A 1 278 ? 6.403 11.019 72.825 1.00 95.31 278 LEU A N 1
ATOM 2195 C CA . LEU A 1 278 ? 6.234 11.798 74.048 1.00 95.31 278 LEU A CA 1
ATOM 2196 C C . LEU A 1 278 ? 6.651 10.978 75.274 1.00 95.31 278 LEU A C 1
ATOM 2198 O O . LEU A 1 278 ? 5.879 10.205 75.838 1.00 95.31 278 LEU A O 1
ATOM 2202 N N . VAL A 1 279 ? 7.909 11.162 75.675 1.00 93.25 279 VAL A N 1
ATOM 2203 C CA . VAL A 1 279 ? 8.516 10.536 76.855 1.00 93.25 279 VAL A CA 1
ATOM 2204 C C . VAL A 1 279 ? 9.321 11.555 77.667 1.00 93.25 279 VAL A C 1
ATOM 2206 O O . VAL A 1 279 ? 9.834 12.534 77.103 1.00 93.25 279 VAL A O 1
ATOM 2209 N N . PRO A 1 280 ? 9.517 11.327 78.981 1.00 89.56 280 PRO A N 1
ATOM 2210 C CA . PRO A 1 280 ? 10.325 12.207 79.817 1.00 89.56 280 PRO A CA 1
ATOM 2211 C C . PRO A 1 280 ? 11.728 12.458 79.237 1.00 89.56 280 PRO A C 1
ATOM 2213 O O . PRO A 1 280 ? 12.531 11.542 79.068 1.00 89.56 280 PRO A O 1
ATOM 2216 N N . GLY A 1 281 ? 12.043 13.725 78.950 1.00 85.94 281 GLY A N 1
ATOM 2217 C CA . GLY A 1 281 ? 13.345 14.147 78.418 1.00 85.94 281 GLY A CA 1
ATOM 2218 C C . GLY A 1 281 ? 13.564 13.911 76.916 1.00 85.94 281 GLY A C 1
ATOM 2219 O O . GLY A 1 281 ? 14.633 14.270 76.421 1.00 85.94 281 GLY A O 1
ATOM 2220 N N . GLY A 1 282 ? 12.583 13.353 76.195 1.00 86.44 282 GLY A N 1
ATOM 2221 C CA . GLY A 1 282 ? 12.644 13.144 74.741 1.00 86.44 282 GLY A CA 1
ATOM 2222 C C . GLY A 1 282 ? 12.329 14.396 73.916 1.00 86.44 282 GLY A C 1
ATOM 2223 O O . GLY A 1 282 ? 12.831 14.549 72.806 1.00 86.44 282 GLY A O 1
ATOM 2224 N N . ILE A 1 283 ? 11.552 15.325 74.481 1.00 90.31 283 ILE A N 1
ATOM 2225 C CA . ILE A 1 283 ? 11.104 16.559 73.825 1.00 90.31 283 ILE A CA 1
ATOM 2226 C C . ILE A 1 283 ? 11.094 17.744 74.800 1.00 90.31 283 ILE A C 1
ATOM 2228 O O . ILE A 1 283 ? 11.162 17.572 76.019 1.00 90.31 283 ILE A O 1
ATOM 2232 N N . THR A 1 284 ? 11.032 18.969 74.268 1.00 92.19 284 THR A N 1
ATOM 2233 C CA . THR A 1 284 ? 10.781 20.160 75.091 1.00 92.19 284 THR A CA 1
ATOM 2234 C C . THR A 1 284 ? 9.340 20.131 75.580 1.00 92.19 284 THR A C 1
ATOM 2236 O O . THR A 1 284 ? 8.420 20.424 74.826 1.00 92.19 284 THR A O 1
ATOM 2239 N N . ASP A 1 285 ? 9.173 19.771 76.845 1.00 92.50 285 ASP A N 1
ATOM 2240 C CA . ASP A 1 285 ? 7.879 19.665 77.503 1.00 92.50 285 ASP A CA 1
ATOM 2241 C C . ASP A 1 285 ? 7.282 21.064 77.804 1.00 92.50 285 ASP A C 1
ATOM 2243 O O . ASP A 1 285 ? 7.913 21.842 78.535 1.00 92.50 285 ASP A O 1
ATOM 2247 N N . PRO A 1 286 ? 6.105 21.420 77.247 1.00 91.88 286 PRO A N 1
ATOM 2248 C CA . PRO A 1 286 ? 5.428 22.689 77.520 1.00 91.88 286 PRO A CA 1
ATOM 2249 C C . PRO A 1 286 ? 4.887 22.774 78.957 1.00 91.88 286 PRO A C 1
ATOM 2251 O O . PRO A 1 286 ? 4.753 23.879 79.494 1.00 91.88 286 PRO A O 1
ATOM 2254 N N . THR A 1 287 ? 4.651 21.633 79.610 1.00 92.06 287 THR A N 1
ATOM 2255 C CA . THR A 1 287 ? 4.077 21.504 80.958 1.00 92.06 287 THR A CA 1
ATOM 2256 C C . THR A 1 287 ? 4.907 20.567 81.858 1.00 92.06 287 THR A C 1
ATOM 2258 O O . THR A 1 287 ? 4.395 19.576 82.373 1.00 92.06 287 THR A O 1
ATOM 2261 N N . PRO A 1 288 ? 6.177 20.888 82.198 1.00 88.44 288 PRO A N 1
ATOM 2262 C CA . PRO A 1 288 ? 7.059 19.979 82.956 1.00 88.44 288 PRO A CA 1
ATOM 2263 C C . PRO A 1 288 ? 6.594 19.582 84.369 1.00 88.44 288 PRO A C 1
ATOM 2265 O O . PRO A 1 288 ? 7.264 18.800 85.040 1.00 88.44 288 PRO A O 1
ATOM 2268 N N . GLY A 1 289 ? 5.527 20.206 84.879 1.00 86.88 289 GLY A N 1
ATOM 2269 C CA . GLY A 1 289 ? 4.912 19.873 86.167 1.00 86.88 289 GLY A CA 1
ATOM 2270 C C . GLY A 1 289 ? 3.843 18.781 86.083 1.00 86.88 289 GLY A C 1
ATOM 2271 O O . GLY A 1 289 ? 3.378 18.339 87.131 1.00 86.88 289 GLY A O 1
ATOM 2272 N N . GLU A 1 290 ? 3.469 18.377 84.872 1.00 89.75 290 GLU A N 1
ATOM 2273 C CA . GLU A 1 290 ? 2.522 17.308 84.571 1.00 89.75 290 GLU A CA 1
ATOM 2274 C C . GLU A 1 290 ? 3.292 16.091 84.055 1.00 89.75 290 GLU A C 1
ATOM 2276 O O . GLU A 1 290 ? 4.189 16.240 83.218 1.00 89.75 290 GLU A O 1
ATOM 2281 N N . ALA A 1 291 ? 3.010 14.911 84.605 1.00 87.81 291 ALA A N 1
ATOM 2282 C CA . ALA A 1 291 ? 3.755 13.697 84.299 1.00 87.81 291 ALA A CA 1
ATOM 2283 C C . ALA A 1 291 ? 3.301 13.069 82.970 1.00 87.81 291 ALA A C 1
ATOM 2285 O O . ALA A 1 291 ? 2.209 13.336 82.477 1.00 87.81 291 ALA A O 1
ATOM 2286 N N . PHE A 1 292 ? 4.191 12.275 82.371 1.00 90.50 292 PHE A N 1
ATOM 2287 C CA . PHE A 1 292 ? 3.841 11.380 81.271 1.00 90.50 292 PHE A CA 1
ATOM 2288 C C . PHE A 1 292 ? 3.427 10.055 81.903 1.00 90.50 292 PHE A C 1
ATOM 2290 O O . PHE A 1 292 ? 4.300 9.309 82.354 1.00 90.50 292 PHE A O 1
ATOM 2297 N N . ASP A 1 293 ? 2.127 9.791 81.915 1.00 89.69 293 ASP A N 1
ATOM 2298 C CA . ASP A 1 293 ? 1.499 8.652 82.581 1.00 89.69 293 ASP A CA 1
ATOM 2299 C C . ASP A 1 293 ? 0.743 7.770 81.563 1.00 89.69 293 ASP A C 1
ATOM 2301 O O . ASP A 1 293 ? -0.473 7.626 81.655 1.00 89.69 293 ASP A O 1
ATOM 2305 N N . PRO A 1 294 ? 1.417 7.202 80.538 1.00 92.06 294 PRO A N 1
ATOM 2306 C CA . PRO A 1 294 ? 0.779 6.199 79.699 1.00 92.06 294 PRO A CA 1
ATOM 2307 C C . PRO A 1 294 ? 0.605 4.915 80.510 1.00 92.06 294 PRO A C 1
ATOM 2309 O O . PRO A 1 294 ? 1.602 4.365 80.963 1.00 92.06 294 PRO A O 1
ATOM 2312 N N . ASP A 1 295 ? -0.612 4.418 80.658 1.00 89.81 295 ASP A N 1
ATOM 2313 C CA . ASP A 1 295 ? -0.966 3.324 81.583 1.00 89.81 295 ASP A CA 1
ATOM 2314 C C . ASP A 1 295 ? -1.633 2.129 80.871 1.00 89.81 295 ASP A C 1
ATOM 2316 O O . ASP A 1 295 ? -2.011 1.138 81.478 1.00 89.81 295 ASP A O 1
ATOM 2320 N N . LEU A 1 296 ? -1.744 2.175 79.544 1.00 93.25 296 LEU A N 1
ATOM 2321 C CA . LEU A 1 296 ? -2.483 1.177 78.778 1.00 93.25 296 LEU A CA 1
ATOM 2322 C C . LEU A 1 296 ? -1.624 -0.002 78.297 1.00 93.25 296 LEU A C 1
ATOM 2324 O O . LEU A 1 296 ? -0.588 0.187 77.650 1.00 93.25 296 LEU A O 1
ATOM 2328 N N . THR A 1 297 ? -2.144 -1.222 78.461 1.00 94.44 297 THR A N 1
ATOM 2329 C CA . THR A 1 297 ? -1.783 -2.380 77.629 1.00 94.44 297 THR A CA 1
ATOM 2330 C C . THR A 1 297 ? -3.011 -2.900 76.886 1.00 94.44 297 THR A C 1
ATOM 2332 O O . THR A 1 297 ? -3.961 -3.373 77.506 1.00 94.44 297 THR A O 1
ATOM 2335 N N . ALA A 1 298 ? -2.990 -2.832 75.550 1.00 97.00 298 ALA A N 1
ATOM 2336 C CA . ALA A 1 298 ? -4.044 -3.383 74.701 1.00 97.00 298 ALA A CA 1
ATOM 2337 C C . ALA A 1 298 ? -3.572 -4.683 74.036 1.00 97.00 298 ALA A C 1
ATOM 2339 O O . ALA A 1 298 ? -2.570 -4.690 73.322 1.00 97.00 298 ALA A O 1
ATOM 2340 N N . GLY A 1 299 ? -4.293 -5.776 74.274 1.00 97.25 299 GLY A N 1
ATOM 2341 C CA . GLY A 1 299 ? -4.117 -7.060 73.602 1.00 97.25 299 GLY A CA 1
ATOM 2342 C C . GLY A 1 299 ? -5.272 -7.335 72.644 1.00 97.25 299 GLY A C 1
ATOM 2343 O O . GLY A 1 299 ? -6.432 -7.118 72.989 1.00 97.25 299 GLY A O 1
ATOM 2344 N N . PHE A 1 300 ? -4.962 -7.839 71.457 1.00 98.38 300 PHE A N 1
ATOM 2345 C CA . PHE A 1 300 ? -5.936 -8.212 70.433 1.00 98.38 300 PHE A CA 1
ATOM 2346 C C . PHE A 1 300 ? -5.784 -9.700 70.131 1.00 98.38 300 PHE A C 1
ATOM 2348 O O . PHE A 1 300 ? -4.671 -10.123 69.843 1.00 98.38 300 PHE A O 1
ATOM 2355 N N . GLU A 1 301 ? -6.858 -10.492 70.220 1.00 96.88 301 GLU A N 1
ATOM 2356 C CA . GLU A 1 301 ? -6.770 -11.955 70.018 1.00 96.88 301 GLU A CA 1
ATOM 2357 C C . GLU A 1 301 ? -6.760 -12.364 68.545 1.00 96.88 301 GLU A C 1
ATOM 2359 O O . GLU A 1 301 ? -6.164 -13.366 68.192 1.00 96.88 301 GLU A O 1
ATOM 2364 N N . TYR A 1 302 ? -7.415 -11.596 67.678 1.00 97.62 302 TYR A N 1
ATOM 2365 C CA . TYR A 1 302 ? -7.418 -11.838 66.236 1.00 97.62 302 TYR A CA 1
ATOM 2366 C C . TYR A 1 302 ? -7.802 -10.571 65.482 1.00 97.62 302 TYR A C 1
ATOM 2368 O O . TYR A 1 302 ? -8.357 -9.624 66.044 1.00 97.62 302 TYR A O 1
ATOM 2376 N N . ALA A 1 303 ? -7.565 -10.582 64.183 1.00 97.56 303 ALA A N 1
ATOM 2377 C CA . ALA A 1 303 ? -7.989 -9.583 63.227 1.00 97.56 303 ALA A CA 1
ATOM 2378 C C . ALA A 1 303 ? -8.597 -10.313 62.030 1.00 97.56 303 ALA A C 1
ATOM 2380 O O . ALA A 1 303 ? -7.871 -10.823 61.187 1.00 97.56 303 ALA A O 1
ATOM 2381 N N . ARG A 1 304 ? -9.929 -10.390 61.961 1.00 96.88 304 ARG A N 1
ATOM 2382 C CA . ARG A 1 304 ? -10.637 -11.123 60.903 1.00 96.88 304 ARG A CA 1
ATOM 2383 C C . ARG A 1 304 ? -11.277 -10.173 59.912 1.00 96.88 304 ARG A C 1
ATOM 2385 O O . ARG A 1 304 ? -12.073 -9.320 60.312 1.00 96.88 304 ARG A O 1
ATOM 2392 N N . TYR A 1 305 ? -10.953 -10.361 58.641 1.00 96.25 305 TYR A N 1
ATOM 2393 C CA . TYR A 1 305 ? -11.508 -9.629 57.513 1.00 96.25 305 TYR A CA 1
ATOM 2394 C C . TYR A 1 305 ? -12.419 -10.555 56.714 1.00 96.25 305 TYR A C 1
ATOM 2396 O O . TYR A 1 305 ? -12.047 -11.695 56.443 1.00 96.25 305 TYR A O 1
ATOM 2404 N N . ALA A 1 306 ? -13.592 -10.053 56.342 1.00 93.50 306 ALA A N 1
ATOM 2405 C CA . ALA A 1 306 ? -14.539 -10.786 55.518 1.00 93.50 306 ALA A CA 1
ATOM 2406 C C . ALA A 1 306 ? -15.330 -9.861 54.596 1.00 93.50 306 ALA A C 1
ATOM 2408 O O . ALA A 1 306 ? -15.499 -8.668 54.880 1.00 93.50 306 ALA A O 1
ATOM 2409 N N . ARG A 1 307 ? -15.864 -10.417 53.512 1.00 90.81 307 ARG A N 1
ATOM 2410 C CA . ARG A 1 307 ? -16.823 -9.728 52.640 1.00 90.81 307 ARG A CA 1
ATOM 2411 C C . ARG A 1 307 ? -18.235 -9.820 53.231 1.00 90.81 307 ARG A C 1
ATOM 2413 O O . ARG A 1 307 ? -18.711 -10.929 53.484 1.00 90.81 307 ARG A O 1
ATOM 2420 N N . PRO A 1 308 ? -18.943 -8.693 53.444 1.00 89.50 308 PRO A N 1
ATOM 2421 C CA . PRO A 1 308 ? -20.294 -8.724 53.989 1.00 89.50 308 PRO A CA 1
ATOM 2422 C C . PRO A 1 308 ? -21.242 -9.419 53.009 1.00 89.50 308 PRO A C 1
ATOM 2424 O O . PRO A 1 308 ? -21.424 -8.967 51.883 1.00 89.50 308 PRO A O 1
ATOM 2427 N N . GLN A 1 309 ? -21.890 -10.488 53.462 1.00 86.62 309 GLN A N 1
ATOM 2428 C CA . GLN A 1 309 ? -22.906 -11.200 52.686 1.00 86.62 309 GLN A CA 1
ATOM 2429 C C . GLN A 1 309 ? -24.257 -10.497 52.846 1.00 86.62 309 GLN A C 1
ATOM 2431 O O . GLN A 1 309 ? -25.092 -10.916 53.649 1.00 86.62 309 GLN A O 1
ATOM 2436 N N . LEU A 1 310 ? -24.438 -9.369 52.153 1.00 85.38 310 LEU A N 1
ATOM 2437 C CA . LEU A 1 310 ? -25.663 -8.573 52.243 1.00 85.38 310 LEU A CA 1
ATOM 2438 C C . LEU A 1 310 ? -26.865 -9.401 51.742 1.00 85.38 310 LEU A C 1
ATOM 2440 O O . LEU A 1 310 ? -26.871 -9.803 50.581 1.00 85.38 310 LEU A O 1
ATOM 2444 N N . PRO A 1 311 ? -27.894 -9.656 52.573 1.00 84.19 311 PRO A N 1
ATOM 2445 C CA . PRO A 1 311 ? -29.103 -10.333 52.122 1.00 84.19 311 PRO A CA 1
ATOM 2446 C C . PRO A 1 311 ? -29.797 -9.524 51.027 1.00 84.19 311 PRO A C 1
ATOM 2448 O O . PRO A 1 311 ? -29.917 -8.304 51.154 1.00 84.19 311 PRO A O 1
ATOM 2451 N N . THR A 1 312 ? -30.321 -10.196 50.003 1.00 80.12 312 THR A N 1
ATOM 2452 C CA . THR A 1 312 ? -30.971 -9.547 48.853 1.00 80.12 312 THR A CA 1
ATOM 2453 C C . THR A 1 312 ? -32.113 -8.614 49.269 1.00 80.12 312 THR A C 1
ATOM 2455 O O . THR A 1 312 ? -32.312 -7.570 48.658 1.00 80.12 312 THR A O 1
ATOM 2458 N N . GLU A 1 313 ? -32.840 -8.901 50.359 1.00 81.38 313 GLU A N 1
ATOM 2459 C CA . GLU A 1 313 ? -33.877 -7.990 50.873 1.00 81.38 313 GLU A CA 1
ATOM 2460 C C . GLU A 1 313 ? -33.357 -6.639 51.407 1.00 81.38 313 GLU A C 1
ATOM 2462 O O . GLU A 1 313 ? -34.159 -5.746 51.694 1.00 81.38 313 GLU A O 1
ATOM 2467 N N . LEU A 1 314 ? -32.043 -6.501 51.597 1.00 82.81 314 LEU A N 1
ATOM 2468 C CA . LEU A 1 314 ? -31.373 -5.279 52.038 1.00 82.81 314 LEU A CA 1
ATOM 2469 C C . LEU A 1 314 ? -30.592 -4.588 50.913 1.00 82.81 314 LEU A C 1
ATOM 2471 O O . LEU A 1 314 ? -30.033 -3.516 51.150 1.00 82.81 314 LEU A O 1
ATOM 2475 N N . GLU A 1 315 ? -30.569 -5.143 49.699 1.00 83.31 315 GLU A N 1
ATOM 2476 C CA . GLU A 1 315 ? -29.976 -4.473 48.540 1.00 83.31 315 GLU A CA 1
ATOM 2477 C C . GLU A 1 315 ? -30.708 -3.155 48.246 1.00 83.31 315 GLU A C 1
ATOM 2479 O O . GLU A 1 315 ? -31.937 -3.085 48.215 1.00 83.31 315 GLU A O 1
ATOM 2484 N N . GLY A 1 316 ? -29.944 -2.069 48.095 1.00 81.06 316 GLY A N 1
ATOM 2485 C CA . GLY A 1 316 ? -30.487 -0.722 47.879 1.00 81.06 316 GLY A CA 1
ATOM 2486 C C . GLY A 1 316 ? -31.186 -0.093 49.094 1.00 81.06 316 GLY A C 1
ATOM 2487 O O . GLY A 1 316 ? -31.615 1.059 49.023 1.00 81.06 316 GLY A O 1
ATOM 2488 N N . VAL A 1 317 ? -31.288 -0.796 50.227 1.00 85.94 317 VAL A N 1
ATOM 2489 C CA . VAL A 1 317 ? -31.860 -0.249 51.463 1.00 85.94 317 VAL A CA 1
ATOM 2490 C C . VAL A 1 317 ? -30.827 0.625 52.175 1.00 85.94 317 VAL A C 1
ATOM 2492 O O . VAL A 1 317 ? -29.679 0.230 52.363 1.00 85.94 317 VAL A O 1
ATOM 2495 N N . ASP A 1 318 ? -31.243 1.800 52.654 1.00 90.06 318 ASP A N 1
ATOM 2496 C CA . ASP A 1 318 ? -30.419 2.624 53.547 1.00 90.06 318 ASP A CA 1
ATOM 2497 C C . ASP A 1 318 ? -30.180 1.883 54.880 1.00 90.06 318 ASP A C 1
ATOM 2499 O O . ASP A 1 318 ? -31.040 1.825 55.769 1.00 90.06 318 ASP A O 1
ATOM 2503 N N . LEU A 1 319 ? -28.989 1.299 55.023 1.00 93.38 319 LEU A N 1
ATOM 2504 C CA . LEU A 1 319 ? -28.609 0.487 56.182 1.00 93.38 319 LEU A CA 1
ATOM 2505 C C . LEU A 1 319 ? -28.439 1.310 57.468 1.00 93.38 319 LEU A C 1
ATOM 2507 O O . LEU A 1 319 ? -28.478 0.765 58.578 1.00 93.38 319 LEU A O 1
ATOM 2511 N N . VAL A 1 320 ? -28.268 2.625 57.342 1.00 93.88 320 VAL A N 1
ATOM 2512 C CA . VAL A 1 320 ? -28.095 3.535 58.473 1.00 93.88 320 VAL A CA 1
ATOM 2513 C C . VAL A 1 320 ? -29.458 3.911 59.039 1.00 93.88 320 VAL A C 1
ATOM 2515 O O . VAL A 1 320 ? -29.686 3.722 60.238 1.00 93.88 320 VAL A O 1
ATOM 2518 N N . ASN A 1 321 ? -30.374 4.382 58.187 1.00 91.81 321 ASN A N 1
ATOM 2519 C CA . ASN A 1 321 ? -31.635 4.988 58.624 1.00 91.81 321 ASN A CA 1
ATOM 2520 C C . ASN A 1 321 ? -32.866 4.078 58.493 1.00 91.81 321 ASN A C 1
ATOM 2522 O O . ASN A 1 321 ? -33.848 4.305 59.202 1.00 91.81 321 ASN A O 1
ATOM 2526 N N . VAL A 1 322 ? -32.844 3.066 57.615 1.00 93.19 322 VAL A N 1
ATOM 2527 C CA . VAL A 1 322 ? -34.025 2.237 57.296 1.00 93.19 322 VAL A CA 1
ATOM 2528 C C . VAL A 1 322 ? -33.904 0.809 57.833 1.00 93.19 322 VAL A C 1
ATOM 2530 O O . VAL A 1 322 ? -34.861 0.308 58.426 1.00 93.19 322 VAL A O 1
ATOM 2533 N N . ALA A 1 323 ? -32.753 0.147 57.678 1.00 92.50 323 ALA A N 1
ATOM 2534 C CA . ALA A 1 323 ? -32.594 -1.244 58.113 1.00 92.50 323 ALA A CA 1
ATOM 2535 C C . ALA A 1 323 ? -32.767 -1.418 59.636 1.00 92.50 323 ALA A C 1
ATOM 2537 O O . ALA A 1 323 ? -32.236 -0.658 60.455 1.00 92.50 323 ALA A O 1
ATOM 2538 N N . THR A 1 324 ? -33.482 -2.460 60.060 1.00 94.56 324 THR A N 1
ATOM 2539 C CA . THR A 1 324 ? -33.637 -2.775 61.489 1.00 94.56 324 THR A CA 1
ATOM 2540 C C . THR A 1 324 ? -32.370 -3.416 62.062 1.00 94.56 324 THR A C 1
ATOM 2542 O O . THR A 1 324 ? -31.597 -4.050 61.352 1.00 94.56 324 THR A O 1
ATOM 2545 N N . THR A 1 325 ? -32.151 -3.309 63.379 1.00 92.94 325 THR A N 1
ATOM 2546 C CA . THR A 1 325 ? -31.014 -3.985 64.042 1.00 92.94 325 THR A CA 1
ATOM 2547 C C . THR A 1 325 ? -31.015 -5.496 63.803 1.00 92.94 325 THR A C 1
ATOM 2549 O O . THR A 1 325 ? -29.955 -6.077 63.620 1.00 92.94 325 THR A O 1
ATOM 2552 N N . GLN A 1 326 ? -32.190 -6.130 63.764 1.00 92.06 326 GLN A N 1
ATOM 2553 C CA . GLN A 1 326 ? -32.301 -7.567 63.511 1.00 92.06 326 GLN A CA 1
ATOM 2554 C C . GLN A 1 326 ? -31.863 -7.941 62.088 1.00 92.06 326 GLN A C 1
ATOM 2556 O O . GLN A 1 326 ? -31.209 -8.961 61.915 1.00 92.06 326 GLN A O 1
ATOM 2561 N N . GLN A 1 327 ? -32.195 -7.111 61.097 1.00 92.88 327 GLN A N 1
ATOM 2562 C CA . GLN A 1 327 ? -31.743 -7.286 59.715 1.00 92.88 327 GLN A CA 1
ATOM 2563 C C . GLN A 1 327 ? -30.231 -7.089 59.577 1.00 92.88 327 GLN A C 1
ATOM 2565 O O . GLN A 1 327 ? -29.585 -7.822 58.849 1.00 92.88 327 GLN A O 1
ATOM 2570 N N . LEU A 1 328 ? -29.635 -6.142 60.306 1.00 93.56 328 LEU A N 1
ATOM 2571 C CA . LEU A 1 328 ? -28.176 -6.001 60.298 1.00 93.56 328 LEU A CA 1
ATOM 2572 C C . LEU A 1 328 ? -27.489 -7.213 60.943 1.00 93.56 328 LEU A C 1
ATOM 2574 O O . LEU A 1 328 ? -26.518 -7.734 60.412 1.00 93.56 328 LEU A O 1
ATOM 2578 N N . LEU A 1 329 ? -28.022 -7.710 62.062 1.00 94.44 329 LEU A N 1
ATOM 2579 C CA . LEU A 1 329 ? -27.479 -8.879 62.761 1.00 94.44 329 LEU A CA 1
ATOM 2580 C C . LEU A 1 329 ? -27.741 -10.217 62.047 1.00 94.44 329 LEU A C 1
ATOM 2582 O O . LEU A 1 329 ? -27.204 -11.233 62.482 1.00 94.44 329 LEU A O 1
ATOM 2586 N N . SER A 1 330 ? -28.545 -10.261 60.976 1.00 91.44 330 SER A N 1
ATOM 2587 C CA . SER A 1 330 ? -28.755 -11.506 60.221 1.00 91.44 330 SER A CA 1
ATOM 2588 C C . SER A 1 330 ? -27.550 -11.894 59.366 1.00 91.44 330 SER A C 1
ATOM 2590 O O . SER A 1 330 ? -27.424 -13.063 59.022 1.00 91.44 330 SER A O 1
ATOM 2592 N N . PHE A 1 331 ? -26.671 -10.939 59.051 1.00 91.81 331 PHE A N 1
ATOM 2593 C CA . PHE A 1 331 ? -25.456 -11.168 58.262 1.00 91.81 331 PHE A CA 1
ATOM 2594 C C . PHE A 1 331 ? -24.190 -10.541 58.874 1.00 91.81 331 PHE A C 1
ATOM 2596 O O . PHE A 1 331 ? -23.085 -10.916 58.503 1.00 91.81 331 PHE A O 1
ATOM 2603 N N . LEU A 1 332 ? -24.329 -9.628 59.844 1.00 93.94 332 LEU A N 1
ATOM 2604 C CA . LEU A 1 332 ? -23.228 -9.126 60.675 1.00 93.94 332 LEU A CA 1
ATOM 2605 C C . LEU A 1 332 ? -23.150 -9.881 62.016 1.00 93.94 332 LEU A C 1
ATOM 2607 O O . LEU A 1 332 ? -23.969 -10.751 62.319 1.00 93.94 332 LEU A O 1
ATOM 2611 N N . GLY A 1 333 ? -22.150 -9.561 62.836 1.00 94.00 333 GLY A N 1
ATOM 2612 C CA . GLY A 1 333 ? -21.803 -10.326 64.033 1.00 94.00 333 GLY A CA 1
ATOM 2613 C C . GLY A 1 333 ? -21.123 -11.641 63.653 1.00 94.00 333 GLY A C 1
ATOM 2614 O O . GLY A 1 333 ? -20.231 -11.644 62.807 1.00 94.00 333 GLY A O 1
ATOM 2615 N N . ASP A 1 334 ? -21.556 -12.756 64.245 1.00 90.12 334 ASP A N 1
ATOM 2616 C CA . ASP A 1 334 ? -21.002 -14.087 63.942 1.00 90.12 334 ASP A CA 1
ATOM 2617 C C . ASP A 1 334 ? -21.266 -14.519 62.491 1.00 90.12 334 ASP A C 1
ATOM 2619 O O . ASP A 1 334 ? -20.460 -15.239 61.906 1.00 90.12 334 ASP A O 1
ATOM 2623 N N . ASN A 1 335 ? -22.367 -14.047 61.895 1.00 89.75 335 ASN A N 1
ATOM 2624 C CA . ASN A 1 335 ? -22.749 -14.391 60.525 1.00 89.75 335 ASN A CA 1
ATOM 2625 C C . ASN A 1 335 ? -21.783 -13.819 59.477 1.00 89.75 335 ASN A C 1
ATOM 2627 O O . ASN A 1 335 ? -21.712 -14.355 58.377 1.00 89.75 335 ASN A O 1
ATOM 2631 N N . ALA A 1 336 ? -21.005 -12.787 59.825 1.00 87.56 336 ALA A N 1
ATOM 2632 C CA . ALA A 1 336 ? -20.045 -12.178 58.906 1.00 87.56 336 ALA A CA 1
ATOM 2633 C C . ALA A 1 336 ? -18.874 -13.110 58.563 1.00 87.56 336 ALA A C 1
ATOM 2635 O O . ALA A 1 336 ? -18.271 -12.958 57.510 1.00 87.56 336 ALA A O 1
ATOM 2636 N N . HIS A 1 337 ? -18.563 -14.060 59.451 1.00 82.44 337 HIS A N 1
ATOM 2637 C CA . HIS A 1 337 ? -17.463 -15.021 59.296 1.00 82.44 337 HIS A CA 1
ATOM 2638 C C . HIS A 1 337 ? -17.967 -16.468 59.220 1.00 82.44 337 HIS A C 1
ATOM 2640 O O . HIS A 1 337 ? -17.189 -17.413 59.359 1.00 82.44 337 HIS A O 1
ATOM 2646 N N . ALA A 1 338 ? -19.277 -16.668 59.059 1.00 69.25 338 ALA A N 1
ATOM 2647 C CA . ALA A 1 338 ? -19.850 -17.997 58.935 1.00 69.25 338 ALA A CA 1
ATOM 2648 C C . ALA A 1 338 ? -19.541 -18.554 57.539 1.00 69.25 338 ALA A C 1
ATOM 2650 O O . ALA A 1 338 ? -19.928 -17.974 56.528 1.00 69.25 338 ALA A O 1
ATOM 2651 N N . THR A 1 339 ? -18.882 -19.714 57.466 1.00 52.34 339 THR A N 1
ATOM 2652 C CA . THR A 1 339 ? -18.878 -20.510 56.230 1.00 52.34 339 THR A CA 1
ATOM 2653 C C . THR A 1 339 ? -20.333 -20.828 55.870 1.00 52.34 339 THR A C 1
ATOM 2655 O O . THR A 1 339 ? -21.046 -21.274 56.775 1.00 52.34 339 THR A O 1
ATOM 2658 N N . PRO A 1 340 ? -20.793 -20.633 54.618 1.00 42.41 340 PRO A N 1
ATOM 2659 C CA . PRO A 1 340 ? -22.189 -20.869 54.257 1.00 42.41 340 PRO A CA 1
ATOM 2660 C C . PRO A 1 340 ? -22.604 -22.300 54.640 1.00 42.41 340 PRO A C 1
ATOM 2662 O O . PRO A 1 340 ? -22.089 -23.264 54.075 1.00 42.41 340 PRO A O 1
ATOM 2665 N N . ASP A 1 341 ? -23.483 -22.459 55.634 1.00 32.28 341 ASP A N 1
ATOM 2666 C CA . ASP A 1 341 ? -24.023 -23.774 56.003 1.00 32.28 341 ASP A CA 1
ATOM 2667 C C . ASP A 1 341 ? -25.114 -24.148 54.980 1.00 32.28 341 ASP A C 1
ATOM 2669 O O . ASP A 1 341 ? -25.977 -23.315 54.671 1.00 32.28 341 ASP A O 1
ATOM 2673 N N . PRO A 1 342 ? -25.098 -25.364 54.406 1.00 37.94 342 PRO A N 1
ATOM 2674 C CA . PRO A 1 342 ? -25.937 -25.702 53.275 1.00 37.94 342 PRO A CA 1
ATOM 2675 C C . PRO A 1 342 ? -27.352 -26.038 53.752 1.00 37.94 342 PRO A C 1
ATOM 2677 O O . PRO A 1 342 ? -27.564 -26.789 54.705 1.00 37.94 342 PRO A O 1
ATOM 2680 N N . THR A 1 343 ? -28.356 -25.556 53.029 1.00 35.19 343 THR A N 1
ATOM 2681 C CA . THR A 1 343 ? -29.724 -26.092 53.093 1.00 35.19 343 THR A CA 1
ATOM 2682 C C . THR A 1 343 ? -30.235 -26.315 51.665 1.00 35.19 343 THR A C 1
ATOM 2684 O O . THR A 1 343 ? -29.827 -25.592 50.764 1.00 35.19 343 THR A O 1
ATOM 2687 N N . PRO A 1 344 ? -31.170 -27.254 51.436 1.00 41.81 344 PRO A N 1
ATOM 2688 C CA . PRO A 1 344 ? -31.012 -28.710 51.434 1.00 41.81 344 PRO A CA 1
ATOM 2689 C C . PRO A 1 344 ? -31.229 -29.326 50.027 1.00 41.81 344 PRO A C 1
ATOM 2691 O O . PRO A 1 344 ? -31.978 -28.782 49.227 1.00 41.81 344 PRO A O 1
ATOM 2694 N N . GLU A 1 345 ? -30.671 -30.529 49.818 1.00 41.50 345 GLU A N 1
ATOM 2695 C CA . GLU A 1 345 ? -30.453 -31.237 48.532 1.00 41.50 345 GLU A CA 1
ATOM 2696 C C . GLU A 1 345 ? -29.358 -30.582 47.685 1.00 41.50 345 GLU A C 1
ATOM 2698 O O . GLU A 1 345 ? -29.474 -29.417 47.332 1.00 41.50 345 GLU A O 1
ATOM 2703 N N . ASP A 1 346 ? -28.278 -31.333 47.417 1.00 42.59 346 ASP A N 1
ATOM 2704 C CA . ASP A 1 346 ? -27.166 -30.892 46.564 1.00 42.59 346 ASP A CA 1
ATOM 2705 C C . ASP A 1 346 ? -27.752 -30.234 45.306 1.00 42.59 346 ASP A C 1
ATOM 2707 O O . ASP A 1 346 ? -28.410 -30.937 44.524 1.00 42.59 346 ASP A O 1
ATOM 2711 N N . PRO A 1 347 ? -27.580 -28.911 45.106 1.00 54.75 347 PRO A N 1
ATOM 2712 C CA . PRO A 1 347 ? -27.903 -28.321 43.825 1.00 54.75 347 PRO A CA 1
ATOM 2713 C C . PRO A 1 347 ? -27.068 -29.079 42.800 1.00 54.75 347 PRO A C 1
ATOM 2715 O O . PRO A 1 347 ? -25.875 -29.309 43.003 1.00 54.75 347 PRO A O 1
ATOM 2718 N N . ALA A 1 348 ? -27.727 -29.552 41.745 1.00 62.28 348 ALA A N 1
ATOM 2719 C CA . ALA A 1 348 ? -27.049 -30.261 40.676 1.00 62.28 348 ALA A CA 1
ATOM 2720 C C . ALA A 1 348 ? -25.807 -29.450 40.264 1.00 62.28 348 ALA A C 1
ATOM 2722 O O . ALA A 1 348 ? -25.909 -28.234 40.119 1.00 62.28 348 ALA A O 1
ATOM 2723 N N . ASP A 1 349 ? -24.637 -30.084 40.147 1.00 76.62 349 ASP A N 1
ATOM 2724 C CA . ASP A 1 349 ? -23.400 -29.371 39.812 1.00 76.62 349 ASP A CA 1
ATOM 2725 C C . ASP A 1 349 ? -23.499 -28.829 38.379 1.00 76.62 349 ASP A C 1
ATOM 2727 O O . ASP A 1 349 ? -23.240 -29.530 37.402 1.00 76.62 349 ASP A O 1
ATOM 2731 N N . LEU A 1 350 ? -23.941 -27.575 38.259 1.00 78.81 350 LEU A N 1
ATOM 2732 C CA . LEU A 1 350 ? -24.125 -26.868 36.995 1.00 78.81 350 LEU A CA 1
ATOM 2733 C C . LEU A 1 350 ? -22.829 -26.202 36.516 1.00 78.81 350 LEU A C 1
ATOM 2735 O O . LEU A 1 350 ? -22.865 -25.527 35.490 1.00 78.81 350 LEU A O 1
ATOM 2739 N N . THR A 1 351 ? -21.696 -26.374 37.208 1.00 80.62 351 THR A N 1
ATOM 2740 C CA . THR A 1 351 ? -20.451 -25.635 36.932 1.00 80.62 351 THR A CA 1
ATOM 2741 C C . THR A 1 351 ? -19.992 -25.828 35.489 1.00 80.62 351 THR A C 1
ATOM 2743 O O . THR A 1 351 ? -19.747 -24.854 34.780 1.00 80.62 351 THR A O 1
ATOM 2746 N N . GLU A 1 352 ? -19.949 -27.074 35.004 1.00 80.31 352 GLU A N 1
ATOM 2747 C CA . GLU A 1 352 ? -19.591 -27.361 33.608 1.00 80.31 352 GLU A CA 1
ATOM 2748 C C . GLU A 1 352 ? -20.648 -26.846 32.620 1.00 80.31 352 GLU A C 1
ATOM 2750 O O . GLU A 1 352 ? -20.304 -26.345 31.548 1.00 80.31 352 GLU A O 1
ATOM 2755 N N . ALA A 1 353 ? -21.934 -26.924 32.981 1.00 83.31 353 ALA A N 1
ATOM 2756 C CA . ALA A 1 353 ? -23.022 -26.473 32.120 1.00 83.31 353 ALA A CA 1
ATOM 2757 C C . ALA A 1 353 ? -23.027 -24.946 31.945 1.00 83.31 353 ALA A C 1
ATOM 2759 O O . ALA A 1 353 ? -23.191 -24.449 30.832 1.00 83.31 353 ALA A O 1
ATOM 2760 N N . LEU A 1 354 ? -22.790 -24.208 33.029 1.00 86.19 354 LEU A N 1
ATOM 2761 C CA . LEU A 1 354 ? -22.642 -22.757 33.034 1.00 86.19 354 LEU A CA 1
ATOM 2762 C C . LEU A 1 354 ? -21.332 -22.333 32.371 1.00 86.19 354 LEU A C 1
ATOM 2764 O O . LEU A 1 354 ? -21.324 -21.341 31.648 1.00 86.19 354 LEU A O 1
ATOM 2768 N N . ALA A 1 355 ? -20.234 -23.071 32.553 1.00 83.19 355 ALA A N 1
ATOM 2769 C CA . ALA A 1 355 ? -18.970 -22.793 31.871 1.00 83.19 355 ALA A CA 1
ATOM 2770 C C . ALA A 1 355 ? -19.072 -22.970 30.345 1.00 83.19 355 ALA A C 1
ATOM 2772 O O . ALA A 1 355 ? -18.440 -22.217 29.611 1.00 83.19 355 ALA A O 1
ATOM 2773 N N . ALA A 1 356 ? -19.887 -23.917 29.867 1.00 83.31 356 ALA A N 1
ATOM 2774 C CA . ALA A 1 356 ? -20.108 -24.154 28.438 1.00 83.31 356 ALA A CA 1
ATOM 2775 C C . ALA A 1 356 ? -20.959 -23.068 27.753 1.00 83.31 356 ALA A C 1
ATOM 2777 O O . ALA A 1 356 ? -20.872 -22.893 26.539 1.00 83.31 356 ALA A O 1
ATOM 2778 N N . ILE A 1 357 ? -21.773 -22.334 28.515 1.00 88.88 357 ILE A N 1
ATOM 2779 C CA . ILE A 1 357 ? -22.550 -21.198 28.013 1.00 88.88 357 ILE A CA 1
ATOM 2780 C C . ILE A 1 357 ? -21.637 -19.970 28.010 1.00 88.88 357 ILE A C 1
ATOM 2782 O O . ILE A 1 357 ? -21.420 -19.342 29.042 1.00 88.88 357 ILE A O 1
ATOM 2786 N N . THR A 1 358 ? -21.050 -19.631 26.869 1.00 90.44 358 THR A N 1
ATOM 2787 C CA . THR A 1 358 ? -20.113 -18.502 26.751 1.00 90.44 358 THR A CA 1
ATOM 2788 C C . THR A 1 358 ? -20.618 -17.457 25.773 1.00 90.44 358 THR A C 1
ATOM 2790 O O . THR A 1 358 ? -21.426 -17.770 24.896 1.00 90.44 358 THR A O 1
ATOM 2793 N N . ASN A 1 359 ? -20.075 -16.240 25.879 1.00 91.00 359 ASN A N 1
ATOM 2794 C CA . ASN A 1 359 ? -20.218 -15.221 24.842 1.00 91.00 359 ASN A CA 1
ATOM 2795 C C . ASN A 1 359 ? -19.836 -15.799 23.476 1.00 91.00 359 ASN A C 1
ATOM 2797 O O . ASN A 1 359 ? -18.941 -16.647 23.380 1.00 91.00 359 ASN A O 1
ATOM 2801 N N . GLN A 1 360 ? -20.534 -15.347 22.442 1.00 92.62 360 GLN A N 1
ATOM 2802 C CA . GLN A 1 360 ? -20.329 -15.783 21.069 1.00 92.62 360 GLN A CA 1
ATOM 2803 C C . GLN A 1 360 ? -20.091 -14.582 20.163 1.00 92.62 360 GLN A C 1
ATOM 2805 O O . GLN A 1 360 ? -20.456 -13.450 20.477 1.00 92.62 360 GLN A O 1
ATOM 2810 N N . THR A 1 361 ? -19.530 -14.860 18.997 1.00 88.44 361 THR A N 1
ATOM 2811 C CA . THR A 1 361 ? -19.404 -13.889 17.916 1.00 88.44 361 THR A CA 1
ATOM 2812 C C . THR A 1 361 ? -19.916 -14.541 16.641 1.00 88.44 361 THR A C 1
ATOM 2814 O O . THR A 1 361 ? -19.651 -15.720 16.402 1.00 88.44 361 THR A O 1
ATOM 2817 N N . MET A 1 362 ? -20.666 -13.793 15.841 1.00 87.06 362 MET A N 1
ATOM 2818 C CA . MET A 1 362 ? -21.091 -14.201 14.504 1.00 87.06 362 MET A CA 1
ATOM 2819 C C . MET A 1 362 ? -20.815 -13.077 13.510 1.00 87.06 362 MET A C 1
ATOM 2821 O O . MET A 1 362 ? -20.842 -11.904 13.888 1.00 87.06 362 MET A O 1
ATOM 2825 N N . SER A 1 363 ? -20.573 -13.436 12.250 1.00 82.50 363 SER A N 1
ATOM 2826 C CA . SER A 1 363 ? -20.546 -12.437 11.181 1.00 82.50 363 SER A CA 1
ATOM 2827 C C . SER A 1 363 ? -21.965 -11.948 10.884 1.00 82.50 363 SER A C 1
ATOM 2829 O O . SER A 1 363 ? -22.935 -12.713 10.982 1.00 82.50 363 SER A O 1
ATOM 2831 N N . ALA A 1 364 ? -22.089 -10.679 10.503 1.00 75.75 364 ALA A N 1
ATOM 2832 C CA . ALA A 1 364 ? -23.336 -10.072 10.052 1.00 75.75 364 ALA A CA 1
ATOM 2833 C C . ALA A 1 364 ? -23.969 -10.814 8.859 1.00 75.75 364 ALA A C 1
ATOM 2835 O O . ALA A 1 364 ? -25.197 -10.859 8.739 1.00 75.75 364 ALA A O 1
ATOM 2836 N N . SER A 1 365 ? -23.162 -11.458 8.013 1.00 73.50 365 SER A N 1
ATOM 2837 C CA . SER A 1 365 ? -23.621 -12.214 6.842 1.00 73.50 365 SER A CA 1
ATOM 2838 C C . SER A 1 365 ? -24.157 -13.614 7.172 1.00 73.50 365 SER A C 1
ATOM 2840 O O . SER A 1 365 ? -24.896 -14.210 6.381 1.00 73.50 365 SER A O 1
ATOM 2842 N N . GLN A 1 366 ? -23.827 -14.146 8.355 1.00 77.94 366 GLN A N 1
ATOM 2843 C CA . GLN A 1 366 ? -24.114 -15.529 8.747 1.00 77.94 366 GLN A CA 1
ATOM 2844 C C . GLN A 1 366 ? -25.624 -15.798 8.913 1.00 77.94 366 GLN A C 1
ATOM 2846 O O . GLN A 1 366 ? -26.071 -16.947 8.855 1.00 77.94 366 GLN A O 1
ATOM 2851 N N . GLY A 1 367 ? -26.431 -14.750 9.108 1.00 82.25 367 GLY A N 1
ATOM 2852 C CA . GLY A 1 367 ? -27.892 -14.802 9.216 1.00 82.25 367 GLY A CA 1
ATOM 2853 C C . GLY A 1 367 ? -28.407 -15.364 10.546 1.00 82.25 367 GLY A C 1
ATOM 2854 O O . GLY A 1 367 ? -29.163 -14.691 11.239 1.00 82.25 367 GLY A O 1
ATOM 2855 N N . SER A 1 368 ? -27.987 -16.572 10.934 1.00 88.88 368 SER A N 1
ATOM 2856 C CA . SER A 1 368 ? -28.321 -17.180 12.230 1.00 88.88 368 SER A CA 1
ATOM 2857 C C . SER A 1 368 ? -27.109 -17.876 12.852 1.00 88.88 368 SER A C 1
ATOM 2859 O O . SER A 1 368 ? -26.376 -18.611 12.187 1.00 88.88 368 SER A O 1
ATOM 2861 N N . LEU A 1 369 ? -26.941 -17.708 14.160 1.00 91.62 369 LEU A N 1
ATOM 2862 C CA . LEU A 1 369 ? -25.968 -18.433 14.969 1.00 91.62 369 LEU A CA 1
ATOM 2863 C C . LEU A 1 369 ? -26.656 -19.593 15.696 1.00 91.62 369 LEU A C 1
ATOM 2865 O O . LEU A 1 369 ? -27.666 -19.392 16.368 1.00 91.62 369 LEU A O 1
ATOM 2869 N N . ILE A 1 370 ? -26.092 -20.797 15.586 1.00 92.25 370 ILE A N 1
ATOM 2870 C CA . ILE A 1 370 ? -26.543 -21.985 16.322 1.00 92.25 370 ILE A CA 1
ATOM 2871 C C . ILE A 1 370 ? -25.488 -22.324 17.373 1.00 92.25 370 ILE A C 1
ATOM 2873 O O . ILE A 1 370 ? -24.348 -22.639 17.035 1.00 92.25 370 ILE A O 1
ATOM 2877 N N . VAL A 1 371 ? -25.879 -22.271 18.643 1.00 90.88 371 VAL A N 1
ATOM 2878 C CA . VAL A 1 371 ? -25.026 -22.538 19.800 1.00 90.88 371 VAL A CA 1
ATOM 2879 C C . VAL A 1 371 ? -25.464 -23.857 20.440 1.00 90.88 371 VAL A C 1
ATOM 2881 O O . VAL A 1 371 ? -26.582 -23.942 20.960 1.00 90.88 371 VAL A O 1
ATOM 2884 N N . PRO A 1 372 ? -24.622 -24.902 20.417 1.00 91.69 372 PRO A N 1
ATOM 2885 C CA . PRO A 1 372 ? -24.919 -26.141 21.116 1.00 91.69 372 PRO A CA 1
ATOM 2886 C C . PRO A 1 372 ? -24.772 -25.944 22.629 1.00 91.69 372 PRO A C 1
ATOM 2888 O O . PRO A 1 372 ? -23.748 -25.469 23.114 1.00 91.69 372 PRO A O 1
ATOM 2891 N N . LEU A 1 373 ? -25.791 -26.355 23.376 1.00 91.88 373 LEU A N 1
ATOM 2892 C CA . LEU A 1 373 ? -25.845 -26.346 24.833 1.00 91.88 373 LEU A CA 1
ATOM 2893 C C . LEU A 1 373 ? -25.711 -27.783 25.382 1.00 91.88 373 LEU A C 1
ATOM 2895 O O . LEU A 1 373 ? -26.103 -28.751 24.713 1.00 91.88 373 LEU A O 1
ATOM 2899 N N . PRO A 1 374 ? -25.165 -27.971 26.593 1.00 90.31 374 PRO A N 1
ATOM 2900 C CA . PRO A 1 374 ? -25.046 -29.292 27.212 1.00 90.31 374 PRO A CA 1
ATOM 2901 C C . PRO A 1 374 ? -26.400 -29.999 27.382 1.00 90.31 374 PRO A C 1
ATOM 2903 O O . PRO A 1 374 ? -27.309 -29.494 28.018 1.00 90.31 374 PRO A O 1
ATOM 2906 N N . ALA A 1 375 ? -26.563 -31.210 26.847 1.00 87.06 375 ALA A N 1
ATOM 2907 C CA . ALA A 1 375 ? -27.847 -31.921 26.949 1.00 87.06 375 ALA A CA 1
ATOM 2908 C C . ALA A 1 375 ? -28.120 -32.511 28.350 1.00 87.06 375 ALA A C 1
ATOM 2910 O O . ALA A 1 375 ? -29.268 -32.788 28.707 1.00 87.06 375 ALA A O 1
ATOM 2911 N N . SER A 1 376 ? -27.067 -32.757 29.132 1.00 87.31 376 SER A N 1
ATOM 2912 C CA . SER A 1 376 ? -27.148 -33.334 30.472 1.00 87.31 376 SER A CA 1
ATOM 2913 C C . SER A 1 376 ? -25.906 -33.007 31.295 1.00 87.31 376 SER A C 1
ATOM 2915 O O . SER A 1 376 ? -24.840 -32.764 30.730 1.00 87.31 376 SER A O 1
ATOM 2917 N N . LEU A 1 377 ? -26.023 -33.092 32.616 1.00 84.44 377 LEU A N 1
ATOM 2918 C CA . LEU A 1 377 ? -24.889 -33.042 33.538 1.00 84.44 377 LEU A CA 1
ATOM 2919 C C . LEU A 1 377 ? -24.088 -34.350 33.527 1.00 84.44 377 LEU A C 1
ATOM 2921 O O . LEU A 1 377 ? -24.539 -35.371 32.996 1.00 84.44 377 LEU A O 1
ATOM 2925 N N . ALA A 1 378 ? -22.897 -34.326 34.133 1.00 76.19 378 ALA A N 1
ATOM 2926 C CA . ALA A 1 378 ? -21.994 -35.477 34.218 1.00 76.19 378 ALA A CA 1
ATOM 2927 C C . ALA A 1 378 ? -22.615 -36.693 34.938 1.00 76.19 378 ALA A C 1
ATOM 2929 O O . ALA A 1 378 ? -22.224 -37.835 34.690 1.00 76.19 378 ALA A O 1
ATOM 2930 N N . ASP A 1 379 ? -23.614 -36.464 35.792 1.00 75.88 379 ASP A N 1
ATOM 2931 C CA . ASP A 1 379 ? -24.385 -37.499 36.488 1.00 75.88 379 ASP A CA 1
ATOM 2932 C C . ASP A 1 379 ? -25.549 -38.084 35.653 1.00 75.88 379 ASP A C 1
ATOM 2934 O O . ASP A 1 379 ? -26.205 -39.038 36.079 1.00 75.88 379 ASP A O 1
ATOM 2938 N N . GLY A 1 380 ? -25.783 -37.558 34.443 1.00 80.38 380 GLY A N 1
ATOM 2939 C CA . GLY A 1 380 ? -26.846 -37.972 33.527 1.00 80.38 380 GLY A CA 1
ATOM 2940 C C . GLY A 1 380 ? -28.171 -37.216 33.682 1.00 80.38 380 GLY A C 1
ATOM 2941 O O . GLY A 1 380 ? -29.124 -37.532 32.962 1.00 80.38 380 GLY A O 1
ATOM 2942 N N . THR A 1 381 ? -28.257 -36.224 34.573 1.00 83.62 381 THR A N 1
ATOM 2943 C CA . THR A 1 381 ? -29.439 -35.360 34.720 1.00 83.62 381 THR A CA 1
ATOM 2944 C C . THR A 1 381 ? -29.667 -34.563 33.439 1.00 83.62 381 THR A C 1
ATOM 2946 O O . THR A 1 381 ? -28.779 -33.848 32.987 1.00 83.62 381 THR A O 1
ATOM 2949 N N . THR A 1 382 ? -30.847 -34.691 32.826 1.00 88.25 382 THR A N 1
ATOM 2950 C CA . THR A 1 382 ? -31.186 -33.987 31.577 1.00 88.25 382 THR A CA 1
ATOM 2951 C C . THR A 1 382 ? -31.366 -32.493 31.828 1.00 88.25 382 THR A C 1
ATOM 2953 O O . THR A 1 382 ? -32.017 -32.111 32.798 1.00 88.25 382 THR A O 1
ATOM 2956 N N . LEU A 1 383 ? -30.827 -31.663 30.938 1.00 90.06 383 LEU A N 1
ATOM 2957 C CA . LEU A 1 383 ? -30.975 -30.212 30.979 1.00 90.06 383 LEU A CA 1
ATOM 2958 C C . LEU A 1 383 ? -31.946 -29.751 29.894 1.00 90.06 383 LEU A C 1
ATOM 2960 O O . LEU A 1 383 ? -31.973 -30.287 28.785 1.00 90.06 383 LEU A O 1
ATOM 2964 N N . ALA A 1 384 ? -32.736 -28.740 30.225 1.00 90.06 384 ALA A N 1
ATOM 2965 C CA . ALA A 1 384 ? -33.554 -28.005 29.278 1.00 90.06 384 ALA A CA 1
ATOM 2966 C C . ALA A 1 384 ? -33.260 -26.511 29.416 1.00 90.06 384 ALA A C 1
ATOM 2968 O O . ALA A 1 384 ? -32.901 -26.046 30.497 1.00 90.06 384 ALA A O 1
ATOM 2969 N N . TYR A 1 385 ? -33.422 -25.766 28.325 1.00 93.12 385 TYR A N 1
ATOM 2970 C CA . TYR A 1 385 ? -33.072 -24.350 28.285 1.00 93.12 385 TYR A CA 1
ATOM 2971 C C . TYR A 1 385 ? -34.218 -23.506 27.747 1.00 93.12 385 TYR A C 1
ATOM 2973 O O . TYR A 1 385 ? -34.966 -23.933 26.865 1.00 93.12 385 TYR A O 1
ATOM 2981 N N . SER A 1 386 ? -34.318 -22.287 28.254 1.00 90.81 386 SER A N 1
ATOM 2982 C CA . SER A 1 386 ? -35.040 -21.197 27.608 1.00 90.81 386 SER A CA 1
ATOM 2983 C C . SER A 1 386 ? -34.095 -20.006 27.460 1.00 90.81 386 SER A C 1
ATOM 2985 O O . SER A 1 386 ? -33.120 -19.889 28.200 1.00 90.81 386 SER A O 1
ATOM 2987 N N . ALA A 1 387 ? -34.324 -19.172 26.450 1.00 90.69 387 ALA A N 1
ATOM 2988 C CA . ALA A 1 387 ? -33.485 -18.013 26.178 1.00 90.69 387 ALA A CA 1
ATOM 2989 C C . ALA A 1 387 ? -34.361 -16.807 25.859 1.00 90.69 387 ALA A C 1
ATOM 2991 O O . ALA A 1 387 ? -35.326 -16.932 25.099 1.00 90.69 387 ALA A O 1
ATOM 2992 N N . THR A 1 388 ? -33.994 -15.657 26.412 1.00 87.25 388 THR A N 1
ATOM 2993 C CA . THR A 1 388 ? -34.679 -14.381 26.200 1.00 87.25 388 THR A CA 1
ATOM 2994 C C . THR A 1 388 ? -33.664 -13.350 25.726 1.00 87.25 388 THR A C 1
ATOM 2996 O O . THR A 1 388 ? -32.582 -13.243 26.297 1.00 87.25 388 THR A O 1
ATOM 2999 N N . VAL A 1 389 ? -34.005 -12.599 24.677 1.00 86.69 389 VAL A N 1
ATOM 3000 C CA . VAL A 1 389 ? -33.214 -11.440 24.243 1.00 86.69 389 VAL A CA 1
ATOM 3001 C C . VAL A 1 389 ? -33.499 -10.291 25.195 1.00 86.69 389 VAL A C 1
ATOM 3003 O O . VAL A 1 389 ? -34.652 -9.893 25.356 1.00 86.69 389 VAL A O 1
ATOM 3006 N N . ILE A 1 390 ? -32.447 -9.761 25.807 1.00 80.62 390 ILE A N 1
ATOM 3007 C CA . ILE A 1 390 ? -32.504 -8.518 26.563 1.00 80.62 390 ILE A CA 1
ATOM 3008 C C . ILE A 1 390 ? -32.370 -7.411 25.516 1.00 80.62 390 ILE A C 1
ATOM 3010 O O . ILE A 1 390 ? -31.284 -7.181 24.985 1.00 80.62 390 ILE A O 1
ATOM 3014 N N . GLY A 1 391 ? -33.488 -6.801 25.114 1.00 69.81 391 GLY A N 1
ATOM 3015 C CA . GLY A 1 391 ? -33.426 -5.669 24.186 1.00 69.81 391 GLY A CA 1
ATOM 3016 C C . GLY A 1 391 ? -32.752 -4.452 24.829 1.00 69.81 391 GLY A C 1
ATOM 3017 O O . GLY A 1 391 ? -32.614 -4.400 26.053 1.00 69.81 391 GLY A O 1
ATOM 3018 N N . GLY A 1 392 ? -32.324 -3.499 23.994 1.00 75.19 392 GLY A N 1
ATOM 3019 C CA . GLY A 1 392 ? -31.680 -2.252 24.429 1.00 75.19 392 GLY A CA 1
ATOM 3020 C C . GLY A 1 392 ? -32.574 -1.375 25.312 1.00 75.19 392 GLY A C 1
ATOM 3021 O O . GLY A 1 392 ? -33.742 -1.693 25.538 1.00 75.19 392 GLY A O 1
ATOM 3022 N N . GLU A 1 393 ? -32.029 -0.263 25.806 1.00 79.38 393 GLU A N 1
ATOM 3023 C CA . GLU A 1 393 ? -32.721 0.640 26.738 1.00 79.38 393 GLU A CA 1
ATOM 3024 C C . GLU A 1 393 ? -34.049 1.151 26.150 1.00 79.38 393 GLU A C 1
ATOM 3026 O O . GLU A 1 393 ? -35.071 1.114 26.826 1.00 79.38 393 GLU A O 1
ATOM 3031 N N . GLU A 1 394 ? -34.095 1.477 24.854 1.00 83.62 394 GLU A N 1
ATOM 3032 C CA . GLU A 1 394 ? -35.316 1.869 24.138 1.00 83.62 394 GLU A CA 1
ATOM 3033 C C . GLU A 1 394 ? -36.360 0.745 24.083 1.00 83.62 394 GLU A C 1
ATOM 3035 O O . GLU A 1 394 ? -37.545 1.000 24.275 1.00 83.62 394 GLU A O 1
ATOM 3040 N N . TYR A 1 395 ? -35.934 -0.508 23.877 1.00 82.44 395 TYR A N 1
ATOM 3041 C CA . TYR A 1 395 ? -36.824 -1.676 23.894 1.00 82.44 395 TYR A CA 1
ATOM 3042 C C . TYR A 1 395 ? -37.382 -1.932 25.294 1.00 82.44 395 TYR A C 1
ATOM 3044 O O . TYR A 1 395 ? -38.559 -2.236 25.451 1.00 82.44 395 TYR A O 1
ATOM 3052 N N . GLN A 1 396 ? -36.545 -1.813 26.325 1.00 81.31 396 GLN A N 1
ATOM 3053 C CA . GLN A 1 396 ? -36.956 -1.982 27.720 1.00 81.31 396 GLN A CA 1
ATOM 3054 C C . GLN A 1 396 ? -37.978 -0.913 28.117 1.00 81.31 396 GLN A C 1
ATOM 3056 O O . GLN A 1 396 ? -39.020 -1.237 28.688 1.00 81.31 396 GLN A O 1
ATOM 3061 N N . LEU A 1 397 ? -37.702 0.347 27.771 1.00 86.25 397 LEU A N 1
ATOM 3062 C CA . LEU A 1 397 ? -38.586 1.474 28.044 1.00 86.25 397 LEU A CA 1
ATOM 3063 C C . LEU A 1 397 ? -39.906 1.352 27.282 1.00 86.25 397 LEU A C 1
ATOM 3065 O O . LEU A 1 397 ? -40.956 1.554 27.884 1.00 86.25 397 LEU A O 1
ATOM 3069 N N . ASP A 1 398 ? -39.880 0.971 26.004 1.00 83.56 398 ASP A N 1
ATOM 3070 C CA . ASP A 1 398 ? -41.103 0.739 25.233 1.00 83.56 398 ASP A CA 1
ATOM 3071 C C . ASP A 1 398 ? -41.901 -0.456 25.775 1.00 83.56 398 ASP A C 1
ATOM 3073 O O . ASP A 1 398 ? -43.108 -0.381 25.934 1.00 83.56 398 ASP A O 1
ATOM 3077 N N . GLN A 1 399 ? -41.258 -1.543 26.203 1.00 83.56 399 GLN A N 1
ATOM 3078 C CA . GLN A 1 399 ? -41.978 -2.666 26.818 1.00 83.56 399 GLN A CA 1
ATOM 3079 C C . GLN A 1 399 ? -42.573 -2.317 28.192 1.00 83.56 399 GLN A C 1
ATOM 3081 O O . GLN A 1 399 ? -43.598 -2.884 28.585 1.00 83.56 399 GLN A O 1
ATOM 3086 N N . GLN A 1 400 ? -41.926 -1.423 28.942 1.00 86.12 400 GLN A N 1
ATOM 3087 C CA . GLN A 1 400 ? -42.369 -0.996 30.268 1.00 86.12 400 GLN A CA 1
ATOM 3088 C C . GLN A 1 400 ? -43.471 0.066 30.202 1.00 86.12 400 GLN A C 1
ATOM 3090 O O . GLN A 1 400 ? -44.439 -0.016 30.962 1.00 86.12 400 GLN A O 1
ATOM 3095 N N . TYR A 1 401 ? -43.314 1.055 29.324 1.00 87.06 401 TYR A N 1
ATOM 3096 C CA . TYR A 1 401 ? -44.184 2.223 29.232 1.00 87.06 401 TYR A CA 1
ATOM 3097 C C . TYR A 1 401 ? -45.097 2.210 28.005 1.00 87.06 401 TYR A C 1
ATOM 3099 O O . TYR A 1 401 ? -46.041 2.991 27.995 1.00 87.06 401 TYR A O 1
ATOM 3107 N N . ASP A 1 402 ? -44.890 1.317 27.032 1.00 86.06 402 ASP A N 1
ATOM 3108 C CA . ASP A 1 402 ? -45.730 1.092 25.839 1.00 86.06 402 ASP A CA 1
ATOM 3109 C C . ASP A 1 402 ? -46.034 2.423 25.139 1.00 86.06 402 ASP A C 1
ATOM 3111 O O . ASP A 1 402 ? -47.156 2.949 25.170 1.00 86.06 402 ASP A O 1
ATOM 3115 N N . PHE A 1 403 ? -44.961 3.032 24.621 1.00 87.56 403 PHE A N 1
ATOM 3116 C CA . PHE A 1 403 ? -44.996 4.357 24.022 1.00 87.56 403 PHE A CA 1
ATOM 3117 C C . PHE A 1 403 ? -45.605 4.284 22.623 1.00 87.56 403 PHE A C 1
ATOM 3119 O O . PHE A 1 403 ? -45.380 3.347 21.861 1.00 87.56 403 PHE A O 1
ATOM 3126 N N . TYR A 1 404 ? -46.359 5.309 22.232 1.00 84.00 404 TYR A N 1
ATOM 3127 C CA . TYR A 1 404 ? -47.017 5.312 20.927 1.00 84.00 404 TYR A CA 1
ATOM 3128 C C . TYR A 1 404 ? -46.907 6.649 20.201 1.00 84.00 404 TYR A C 1
ATOM 3130 O O . TYR A 1 404 ? -46.817 7.726 20.794 1.00 84.00 404 TYR A O 1
ATOM 3138 N N . ALA A 1 405 ? -46.967 6.567 18.870 1.00 78.31 405 ALA A N 1
ATOM 3139 C CA . ALA A 1 405 ? -46.818 7.715 17.991 1.00 78.31 405 ALA A CA 1
ATOM 3140 C C . ALA A 1 405 ? -47.918 8.769 18.191 1.00 78.31 405 ALA A C 1
ATOM 3142 O O . ALA A 1 405 ? -49.116 8.488 18.094 1.00 78.31 405 ALA A O 1
ATOM 3143 N N . GLU A 1 406 ? -47.486 10.014 18.385 1.00 71.75 406 GLU A N 1
ATOM 3144 C CA . GLU A 1 406 ? -48.352 11.180 18.533 1.00 71.75 406 GLU A CA 1
ATOM 3145 C C . GLU A 1 406 ? -48.514 11.956 17.221 1.00 71.75 406 GLU A C 1
ATOM 3147 O O . GLU A 1 406 ? -47.652 11.966 16.341 1.00 71.75 406 GLU A O 1
ATOM 3152 N N . ALA A 1 407 ? -49.625 12.685 17.094 1.00 78.19 407 ALA A N 1
ATOM 3153 C CA . ALA A 1 407 ? -49.839 13.568 15.943 1.00 78.19 407 ALA A CA 1
ATOM 3154 C C . ALA A 1 407 ? -48.932 14.820 15.973 1.00 78.19 407 ALA A C 1
ATOM 3156 O O . ALA A 1 407 ? -48.798 15.510 14.959 1.00 78.19 407 ALA A O 1
ATOM 3157 N N . SER A 1 408 ? -48.370 15.154 17.141 1.00 82.19 408 SER A N 1
ATOM 3158 C CA . SER A 1 408 ? -47.481 16.295 17.387 1.00 82.19 408 SER A CA 1
ATOM 3159 C C . SER A 1 408 ? -46.760 16.125 18.730 1.00 82.19 408 SER A C 1
ATOM 3161 O O . SER A 1 408 ? -47.406 15.804 19.717 1.00 82.19 408 SER A O 1
ATOM 3163 N N . TYR A 1 409 ? -45.469 16.467 18.796 1.00 89.81 409 TYR A N 1
ATOM 3164 C CA . TYR A 1 409 ? -44.633 16.315 20.002 1.00 89.81 409 TYR A CA 1
ATOM 3165 C C . TYR A 1 409 ? -44.553 17.556 20.906 1.00 89.81 409 TYR A C 1
ATOM 3167 O O . TYR A 1 409 ? -43.685 17.634 21.764 1.00 89.81 409 TYR A O 1
ATOM 3175 N N . HIS A 1 410 ? -45.409 18.564 20.699 1.00 88.94 410 HIS A N 1
ATOM 3176 C CA . HIS A 1 410 ? -45.516 19.741 21.581 1.00 88.94 410 HIS A CA 1
ATOM 3177 C C . HIS A 1 410 ? -44.170 20.402 21.945 1.00 88.94 410 HIS A C 1
ATOM 3179 O O . HIS A 1 410 ? -43.962 20.784 23.092 1.00 88.94 410 HIS A O 1
ATOM 3185 N N . GLN A 1 411 ? -43.273 20.531 20.961 1.00 91.62 411 GLN A N 1
ATOM 3186 C CA . GLN A 1 411 ? -41.906 21.000 21.187 1.00 91.62 411 GLN A CA 1
ATOM 3187 C C . GLN A 1 411 ? -41.858 22.362 21.903 1.00 91.62 411 GLN A C 1
ATOM 3189 O O . GLN A 1 411 ? -42.590 23.282 21.522 1.00 91.62 411 GLN A O 1
ATOM 3194 N N . ASP A 1 412 ? -40.966 22.481 22.890 1.00 90.75 412 ASP A N 1
ATOM 3195 C CA . ASP A 1 412 ? -40.682 23.700 23.668 1.00 90.75 412 ASP A CA 1
ATOM 3196 C C . ASP A 1 412 ? -41.887 24.251 24.459 1.00 90.75 412 ASP A C 1
ATOM 3198 O O . ASP A 1 412 ? -41.985 25.447 24.748 1.00 90.75 412 ASP A O 1
ATOM 3202 N N . TRP A 1 413 ? -42.851 23.404 24.822 1.00 89.81 413 TRP A N 1
ATOM 3203 C CA . TRP A 1 413 ? -44.003 23.830 25.622 1.00 89.81 413 TRP A CA 1
ATOM 3204 C C . TRP A 1 413 ? -43.602 24.352 27.018 1.00 89.81 413 TRP A C 1
ATOM 3206 O O . TRP A 1 413 ? -44.220 25.284 27.542 1.00 89.81 413 TRP A O 1
ATOM 3216 N N . GLY A 1 414 ? -42.553 23.777 27.597 1.00 83.44 414 GLY A N 1
ATOM 3217 C CA . GLY A 1 414 ? -41.953 24.077 28.889 1.00 83.44 414 GLY A CA 1
ATOM 3218 C C . GLY A 1 414 ? -40.769 25.047 28.844 1.00 83.44 414 GLY A C 1
ATOM 3219 O O . GLY A 1 414 ? -40.336 25.497 29.904 1.00 83.44 414 GLY A O 1
ATOM 3220 N N . GLY A 1 415 ? -40.290 25.436 27.657 1.00 88.06 415 GLY A N 1
ATOM 3221 C CA . GLY A 1 415 ? -39.217 26.424 27.481 1.00 88.06 415 GLY A CA 1
ATOM 3222 C C . GLY A 1 415 ? -37.793 25.856 27.526 1.00 88.06 415 GLY A C 1
ATOM 3223 O O . GLY A 1 415 ? -36.848 26.626 27.739 1.00 88.06 415 GLY A O 1
ATOM 3224 N N . HIS A 1 416 ? -37.639 24.537 27.387 1.00 88.94 416 HIS A N 1
ATOM 3225 C CA . HIS A 1 416 ? -36.362 23.822 27.427 1.00 88.94 416 HIS A CA 1
ATOM 3226 C C . HIS A 1 416 ? -36.035 23.116 26.101 1.00 88.94 416 HIS A C 1
ATOM 3228 O O . HIS A 1 416 ? -35.114 22.301 26.064 1.00 88.94 416 HIS A O 1
ATOM 3234 N N . ASP A 1 417 ? -36.740 23.467 25.019 1.00 92.25 417 ASP A N 1
ATOM 3235 C CA . ASP A 1 417 ? -36.674 22.795 23.718 1.00 92.25 417 ASP A CA 1
ATOM 3236 C C . ASP A 1 417 ? -36.951 21.286 23.824 1.00 92.25 417 ASP A C 1
ATOM 3238 O O . ASP A 1 417 ? -36.313 20.470 23.178 1.00 92.25 417 ASP A O 1
ATOM 3242 N N . GLU A 1 418 ? -37.876 20.897 24.698 1.00 94.00 418 GLU A N 1
ATOM 3243 C CA . GLU A 1 418 ? -38.216 19.499 24.953 1.00 94.00 418 GLU A CA 1
ATOM 3244 C C . GLU A 1 418 ? -39.338 18.994 24.031 1.00 94.00 418 GLU A C 1
ATOM 3246 O O . GLU A 1 418 ? -40.211 19.767 23.637 1.00 94.00 418 GLU A O 1
ATOM 3251 N N . LYS A 1 419 ? -39.347 17.695 23.709 1.00 94.00 419 LYS A N 1
ATOM 3252 C CA . LYS A 1 419 ? -40.419 17.011 22.964 1.00 94.00 419 LYS A CA 1
ATOM 3253 C C . LYS A 1 419 ? -41.204 16.092 23.894 1.00 94.00 419 LYS A C 1
ATOM 3255 O O . LYS A 1 419 ? -40.612 15.326 24.639 1.00 94.00 419 LYS A O 1
ATOM 3260 N N . TRP A 1 420 ? -42.526 16.142 23.824 1.00 91.69 420 TRP A N 1
ATOM 3261 C CA . TRP A 1 420 ? -43.427 15.403 24.704 1.00 91.69 420 TRP A CA 1
ATOM 3262 C C . TRP A 1 420 ? -43.976 14.149 24.028 1.00 91.69 420 TRP A C 1
ATOM 3264 O O . TRP A 1 420 ? -44.457 14.220 22.892 1.00 91.69 420 TRP A O 1
ATOM 3274 N N . ILE A 1 421 ? -43.935 13.028 24.747 1.00 91.38 421 ILE A N 1
ATOM 3275 C CA . ILE A 1 421 ? -44.446 11.719 24.319 1.00 91.38 421 ILE A CA 1
ATOM 3276 C C . ILE A 1 421 ? -45.333 11.105 25.414 1.00 91.38 421 ILE A C 1
ATOM 3278 O O . ILE A 1 421 ? -45.297 11.531 26.571 1.00 91.38 421 ILE A O 1
ATOM 3282 N N . HIS A 1 422 ? -46.147 10.118 25.042 1.00 86.94 422 HIS A N 1
ATOM 3283 C CA . HIS A 1 422 ? -47.066 9.421 25.942 1.00 86.94 422 HIS A CA 1
ATOM 3284 C C . HIS A 1 422 ? -46.752 7.935 26.028 1.00 86.94 422 HIS A C 1
ATOM 3286 O O . HIS A 1 422 ? -46.479 7.307 25.006 1.00 86.94 422 HIS A O 1
ATOM 3292 N N . GLY A 1 423 ? -46.895 7.392 27.237 1.00 83.88 423 GLY A N 1
ATOM 3293 C CA . GLY A 1 423 ? -46.948 5.956 27.493 1.00 83.88 423 GLY A CA 1
ATOM 3294 C C . GLY A 1 423 ? -48.351 5.476 27.875 1.00 83.88 423 GLY A C 1
ATOM 3295 O O . GLY A 1 423 ? -49.293 6.251 28.100 1.00 83.88 423 GLY A O 1
ATOM 3296 N N . ASN A 1 424 ? -48.501 4.165 27.972 1.00 74.62 424 ASN A N 1
ATOM 3297 C CA . ASN A 1 424 ? -49.677 3.492 28.491 1.00 74.62 424 ASN A CA 1
ATOM 3298 C C . ASN A 1 424 ? -49.927 3.886 29.959 1.00 74.62 424 ASN A C 1
ATOM 3300 O O . ASN A 1 424 ? -49.019 3.912 30.779 1.00 74.62 424 ASN A O 1
ATOM 3304 N N . GLY A 1 425 ? -51.176 4.223 30.294 1.00 70.00 425 GLY A N 1
ATOM 3305 C CA . GLY A 1 425 ? -51.536 4.793 31.605 1.00 70.00 425 GLY A CA 1
ATOM 3306 C C . GLY A 1 425 ? -51.897 6.284 31.593 1.00 70.00 425 GLY A C 1
ATOM 3307 O O . GLY A 1 425 ? -52.550 6.741 32.528 1.00 70.00 425 GLY A O 1
ATOM 3308 N N . SER A 1 426 ? -51.671 6.996 30.477 1.00 64.62 426 SER A N 1
ATOM 3309 C CA . SER A 1 426 ? -51.859 8.461 30.313 1.00 64.62 426 SER A CA 1
ATOM 3310 C C . SER A 1 426 ? -50.793 9.333 30.988 1.00 64.62 426 SER A C 1
ATOM 3312 O O . SER A 1 426 ? -51.027 10.530 31.183 1.00 64.62 426 SER A O 1
ATOM 3314 N N . ASP A 1 427 ? -49.648 8.751 31.333 1.00 81.75 427 ASP A N 1
ATOM 3315 C CA . ASP A 1 427 ? -48.515 9.485 31.882 1.00 81.75 427 ASP A CA 1
ATOM 3316 C C . ASP A 1 427 ? -47.740 10.179 30.754 1.00 81.75 427 ASP A C 1
ATOM 3318 O O . ASP A 1 427 ? -47.603 9.664 29.637 1.00 81.75 427 ASP A O 1
ATOM 3322 N N . TRP A 1 428 ? -47.306 11.407 31.034 1.00 89.81 428 TRP A N 1
ATOM 3323 C CA . TRP A 1 428 ? -46.552 12.230 30.094 1.00 89.81 428 TRP A CA 1
ATOM 3324 C C . TRP A 1 428 ? -45.061 12.050 30.327 1.00 89.81 428 TRP A C 1
ATOM 3326 O O . TRP A 1 428 ? -44.604 11.986 31.466 1.00 89.81 428 TRP A O 1
ATOM 3336 N N . PHE A 1 429 ? -44.302 12.072 29.243 1.00 93.06 429 PHE A N 1
ATOM 3337 C CA . PHE A 1 429 ? -42.850 12.036 29.275 1.00 93.06 429 PHE A CA 1
ATOM 3338 C C . PHE A 1 429 ? -42.311 13.155 28.395 1.00 93.06 429 PHE A C 1
ATOM 3340 O O . PHE A 1 429 ? -42.976 13.579 27.443 1.00 93.06 429 PHE A O 1
ATOM 3347 N N . PHE A 1 430 ? -41.111 13.639 28.699 1.00 93.00 430 PHE A N 1
ATOM 3348 C CA . PHE A 1 430 ? -40.437 14.614 27.850 1.00 93.00 430 PHE A CA 1
ATOM 3349 C C . PHE A 1 430 ? -38.992 14.215 27.564 1.00 93.00 430 PHE A C 1
ATOM 3351 O O . PHE A 1 430 ? -38.288 13.684 28.421 1.00 93.00 430 PHE A O 1
ATOM 3358 N N . LEU A 1 431 ? -38.574 14.496 26.334 1.00 94.12 431 LEU A N 1
ATOM 3359 C CA . LEU A 1 431 ? -37.245 14.271 25.789 1.00 94.12 431 LEU A CA 1
ATOM 3360 C C . LEU A 1 431 ? -36.541 15.609 25.598 1.00 94.12 431 LEU A C 1
ATOM 3362 O O . LEU A 1 431 ? -37.074 16.506 24.941 1.00 94.12 431 LEU A O 1
ATOM 3366 N N . LEU A 1 432 ? -35.333 15.737 26.137 1.00 94.00 432 LEU A N 1
ATOM 3367 C CA . LEU A 1 432 ? -34.472 16.895 25.899 1.00 94.00 432 LEU A CA 1
ATOM 3368 C C . LEU A 1 432 ? -33.601 16.690 24.646 1.00 94.00 432 LEU A C 1
ATOM 3370 O O . LEU A 1 432 ? -33.317 15.546 24.292 1.00 94.00 432 LEU A O 1
ATOM 3374 N N . PRO A 1 433 ? -33.077 17.764 24.016 1.00 93.81 433 PRO A N 1
ATOM 3375 C CA . PRO A 1 433 ? -32.158 17.660 22.872 1.00 93.81 433 PRO A CA 1
ATOM 3376 C C . PRO A 1 433 ? -30.881 16.858 23.152 1.00 93.81 433 PRO A C 1
ATOM 3378 O O . PRO A 1 433 ? -30.176 16.445 22.237 1.00 93.81 433 PRO A O 1
ATOM 3381 N N . THR A 1 434 ? -30.559 16.665 24.430 1.00 89.06 434 THR A N 1
ATOM 3382 C CA . THR A 1 434 ? -29.446 15.841 24.902 1.00 89.06 434 THR A CA 1
ATOM 3383 C C . THR A 1 434 ? -29.743 14.343 24.862 1.00 89.06 434 THR A C 1
ATOM 3385 O O . THR A 1 434 ? -28.821 13.577 25.108 1.00 89.06 434 THR A O 1
ATOM 3388 N N . GLY A 1 435 ? -30.981 13.923 24.574 1.00 89.44 435 GLY A N 1
ATOM 3389 C CA . GLY A 1 435 ? -31.424 12.523 24.589 1.00 89.44 435 GLY A CA 1
ATOM 3390 C C . GLY A 1 435 ? -31.945 12.034 25.947 1.00 89.44 435 GLY A C 1
ATOM 3391 O O . GLY A 1 435 ? -32.379 10.895 26.064 1.00 89.44 435 GLY A O 1
ATOM 3392 N N . GLN A 1 436 ? -31.949 12.882 26.978 1.00 94.50 436 GLN A N 1
ATOM 3393 C CA . GLN A 1 436 ? -32.497 12.519 28.289 1.00 94.50 436 GLN A CA 1
ATOM 3394 C C . GLN A 1 436 ? -34.021 12.403 28.227 1.00 94.50 436 GLN A C 1
ATOM 3396 O O . GLN A 1 436 ? -34.691 13.350 27.798 1.00 94.50 436 GLN A O 1
ATOM 3401 N N . LEU A 1 437 ? -34.552 11.272 28.687 1.00 94.25 437 LEU A N 1
ATOM 3402 C CA . LEU A 1 437 ? -35.978 10.987 28.805 1.00 94.25 437 LEU A CA 1
ATOM 3403 C C . LEU A 1 437 ? -36.406 11.095 30.269 1.00 94.25 437 LEU A C 1
ATOM 3405 O O . LEU A 1 437 ? -35.805 10.479 31.147 1.00 94.25 437 LEU A O 1
ATOM 3409 N N . PHE A 1 438 ? -37.480 11.834 30.524 1.00 93.69 438 PHE A N 1
ATOM 3410 C CA . PHE A 1 438 ? -38.025 12.038 31.863 1.00 93.69 438 PHE A CA 1
ATOM 3411 C C . PHE A 1 438 ? -39.490 11.622 31.949 1.00 93.69 438 PHE A C 1
ATOM 3413 O O . PHE A 1 438 ? -40.265 11.899 31.033 1.00 93.69 438 PHE A O 1
ATOM 3420 N N . GLU A 1 439 ? -39.888 11.060 33.090 1.00 93.06 439 GLU A N 1
ATOM 3421 C CA . GLU A 1 439 ? -41.294 10.943 33.489 1.00 93.06 439 GLU A CA 1
ATOM 3422 C C . GLU A 1 439 ? -41.770 12.271 34.089 1.00 93.06 439 GLU A C 1
ATOM 3424 O O . GLU A 1 439 ? -41.165 12.804 35.028 1.00 93.06 439 GLU A O 1
ATOM 3429 N N . TRP A 1 440 ? -42.856 12.827 33.551 1.00 91.31 440 TRP A N 1
ATOM 3430 C CA . TRP A 1 440 ? -43.378 14.119 33.982 1.00 91.31 440 TRP A CA 1
ATOM 3431 C C . TRP A 1 440 ? -44.055 14.046 35.350 1.00 91.31 440 TRP A C 1
ATOM 3433 O O . TRP A 1 440 ? -45.057 13.358 35.532 1.00 91.31 440 TRP A O 1
ATOM 3443 N N . ASN A 1 441 ? -43.591 14.880 36.281 1.00 89.12 441 ASN A N 1
ATOM 3444 C CA . ASN A 1 441 ? -44.137 14.957 37.635 1.00 89.12 441 ASN A CA 1
ATOM 3445 C C . ASN A 1 441 ? -44.443 16.407 38.050 1.00 89.12 441 ASN A C 1
ATOM 3447 O O . ASN A 1 441 ? -43.830 16.967 38.954 1.00 89.12 441 ASN A O 1
ATOM 3451 N N . GLU A 1 442 ? -45.392 17.039 37.355 1.00 86.81 442 GLU A N 1
ATOM 3452 C CA . GLU A 1 442 ? -45.896 18.412 37.571 1.00 86.81 442 GLU A CA 1
ATOM 3453 C C . GLU A 1 442 ? -44.911 19.576 37.317 1.00 86.81 442 GLU A C 1
ATOM 3455 O O . GLU A 1 442 ? -45.354 20.635 36.860 1.00 86.81 442 GLU A O 1
ATOM 3460 N N . THR A 1 443 ? -43.610 19.423 37.587 1.00 89.44 443 THR A N 1
ATOM 3461 C CA . THR A 1 443 ? -42.553 20.396 37.246 1.00 89.44 443 THR A CA 1
ATOM 3462 C C . THR A 1 443 ? -41.292 19.697 36.731 1.00 89.44 443 THR A C 1
ATOM 3464 O O . THR A 1 443 ? -41.056 18.528 37.038 1.00 89.44 443 THR A O 1
ATOM 3467 N N . PHE A 1 444 ? -40.437 20.414 35.990 1.00 87.88 444 PHE A N 1
ATOM 3468 C CA . PHE A 1 444 ? -39.157 19.872 35.508 1.00 87.88 444 PHE A CA 1
ATOM 3469 C C . PHE A 1 444 ? -38.248 19.426 36.662 1.00 87.88 444 PHE A C 1
ATOM 3471 O O . PHE A 1 444 ? -37.640 18.369 36.582 1.00 87.88 444 PHE A O 1
ATOM 3478 N N . GLU A 1 445 ? -38.196 20.180 37.765 1.00 86.88 445 GLU A N 1
ATOM 3479 C CA . GLU A 1 445 ? -37.372 19.837 38.936 1.00 86.88 445 GLU A CA 1
ATOM 3480 C C . GLU A 1 445 ? -37.892 18.638 39.738 1.00 86.88 445 GLU A C 1
ATOM 3482 O O . GLU A 1 445 ? -37.143 18.061 40.523 1.00 86.88 445 GLU A O 1
ATOM 3487 N N . ALA A 1 446 ? -39.174 18.301 39.594 1.00 86.69 446 ALA A N 1
ATOM 3488 C CA . ALA A 1 446 ? -39.802 17.171 40.273 1.00 86.69 446 ALA A CA 1
ATOM 3489 C C . ALA A 1 446 ? -39.870 15.912 39.394 1.00 86.69 446 ALA A C 1
ATOM 3491 O O . ALA A 1 446 ? -40.188 14.837 39.908 1.00 86.69 446 ALA A O 1
ATOM 3492 N N . SER A 1 447 ? -39.592 16.053 38.094 1.00 90.81 447 SER A N 1
ATOM 3493 C CA . SER A 1 447 ? -39.596 14.972 37.106 1.00 90.81 447 SER A CA 1
ATOM 3494 C C . SER A 1 447 ? -38.363 14.084 37.262 1.00 90.81 447 SER A C 1
ATOM 3496 O O . SER A 1 447 ? -37.285 14.562 37.619 1.00 90.81 447 SER A O 1
ATOM 3498 N N . VAL A 1 448 ? -38.532 12.786 37.017 1.00 90.12 448 VAL A N 1
ATOM 3499 C CA . VAL A 1 448 ? -37.487 11.775 37.222 1.00 90.12 448 VAL A CA 1
ATOM 3500 C C . VAL A 1 448 ? -36.874 11.421 35.878 1.00 90.12 448 VAL A C 1
ATOM 3502 O O . VAL A 1 448 ? -37.598 11.111 34.935 1.00 90.12 448 VAL A O 1
ATOM 3505 N N . GLU A 1 449 ? -35.549 11.490 35.789 1.00 93.00 449 GLU A N 1
ATOM 3506 C CA . GLU A 1 449 ? -34.817 11.000 34.621 1.00 93.00 449 GLU A CA 1
ATOM 3507 C C . GLU A 1 449 ? -34.928 9.476 34.577 1.00 93.00 449 GLU A C 1
ATOM 3509 O O . GLU A 1 449 ? -34.574 8.804 35.546 1.00 93.00 449 GLU A O 1
ATOM 3514 N N . LEU A 1 450 ? -35.463 8.949 33.479 1.00 90.25 450 LEU A N 1
ATOM 3515 C CA . LEU A 1 450 ? -35.640 7.516 33.267 1.00 90.25 450 LEU A CA 1
ATOM 3516 C C . LEU A 1 450 ? -34.451 6.897 32.544 1.00 90.25 450 LEU A C 1
ATOM 3518 O O . LEU A 1 450 ? -34.075 5.775 32.861 1.00 90.25 450 LEU A O 1
ATOM 3522 N N . ALA A 1 451 ? -33.913 7.616 31.559 1.00 89.69 451 ALA A N 1
ATOM 3523 C CA . ALA A 1 451 ? -32.877 7.118 30.668 1.00 89.69 451 ALA A CA 1
ATOM 3524 C C . ALA A 1 451 ? -32.141 8.259 29.963 1.00 89.69 451 ALA A C 1
ATOM 3526 O O . ALA A 1 451 ? -32.694 9.344 29.745 1.00 89.69 451 ALA A O 1
ATOM 3527 N N . GLN A 1 452 ? -30.914 7.975 29.539 1.00 92.62 452 GLN A N 1
ATOM 3528 C CA . GLN A 1 452 ? -30.105 8.845 28.692 1.00 92.62 452 GLN A CA 1
ATOM 3529 C C . GLN A 1 452 ? -29.934 8.173 27.327 1.00 92.62 452 GLN A C 1
ATOM 3531 O O . GLN A 1 452 ? -29.014 7.391 27.117 1.00 92.62 452 GLN A O 1
ATOM 3536 N N . LEU A 1 453 ? -30.811 8.521 26.390 1.00 88.62 453 LEU A N 1
ATOM 3537 C CA . LEU A 1 453 ? -30.855 7.938 25.050 1.00 88.62 453 LEU A CA 1
ATOM 3538 C C . LEU A 1 453 ? -29.930 8.690 24.085 1.00 88.62 453 LEU A C 1
ATOM 3540 O O . LEU A 1 453 ? -29.416 9.771 24.406 1.00 88.62 453 LEU A O 1
ATOM 3544 N N . ASP A 1 454 ? -29.733 8.145 22.882 1.00 84.88 454 ASP A N 1
ATOM 3545 C CA . ASP A 1 454 ? -29.061 8.883 21.810 1.00 84.88 454 ASP A CA 1
ATOM 3546 C C . ASP A 1 454 ? -29.889 10.123 21.421 1.00 84.88 454 ASP A C 1
ATOM 3548 O O . ASP A 1 454 ? -31.116 10.081 21.315 1.00 84.88 454 ASP A O 1
ATOM 3552 N N . SER A 1 455 ? -29.220 11.248 21.164 1.00 85.94 455 SER A N 1
ATOM 3553 C CA . SER A 1 455 ? -29.867 12.476 20.681 1.00 85.94 455 SER A CA 1
ATOM 3554 C C . SER A 1 455 ? -30.685 12.287 19.392 1.00 85.94 455 SER A C 1
ATOM 3556 O O . SER A 1 455 ? -31.623 13.047 19.154 1.00 85.94 455 SER A O 1
ATOM 3558 N N . ALA A 1 456 ? -30.405 11.256 18.590 1.00 86.88 456 ALA A N 1
ATOM 3559 C CA . ALA A 1 456 ? -31.208 10.881 17.428 1.00 86.88 456 ALA A CA 1
ATOM 3560 C C . ALA A 1 456 ? -32.656 10.521 17.799 1.00 86.88 456 ALA A C 1
ATOM 3562 O O . ALA A 1 456 ? -33.563 10.771 17.009 1.00 86.88 456 ALA A O 1
ATOM 3563 N N . VAL A 1 457 ? -32.895 10.007 19.011 1.00 88.62 457 VAL A N 1
ATOM 3564 C CA . VAL A 1 457 ? -34.245 9.759 19.538 1.00 88.62 457 VAL A CA 1
ATOM 3565 C C . VAL A 1 457 ? -34.976 11.073 19.809 1.00 88.62 457 VAL A C 1
ATOM 3567 O O . VAL A 1 457 ? -36.186 11.170 19.623 1.00 88.62 457 VAL A O 1
ATOM 3570 N N . TYR A 1 458 ? -34.259 12.133 20.192 1.00 91.31 458 TYR A N 1
ATOM 3571 C CA . TYR A 1 458 ? -34.864 13.460 20.231 1.00 91.31 458 TYR A CA 1
ATOM 3572 C C . TYR A 1 458 ? -35.205 13.937 18.821 1.00 91.31 458 TYR A C 1
ATOM 3574 O O . TYR A 1 458 ? -36.301 14.456 18.617 1.00 91.31 458 TYR A O 1
ATOM 3582 N N . ASP A 1 459 ? -34.319 13.768 17.837 1.00 89.94 459 ASP A N 1
ATOM 3583 C CA . ASP A 1 459 ? -34.587 14.171 16.451 1.00 89.94 459 ASP A CA 1
ATOM 3584 C C . ASP A 1 459 ? -35.805 13.433 15.869 1.00 89.94 459 ASP A C 1
ATOM 3586 O O . ASP A 1 459 ? -36.710 14.086 15.327 1.00 89.94 459 ASP A O 1
ATOM 3590 N N . ASP A 1 460 ? -35.882 12.120 16.094 1.00 89.38 460 ASP A N 1
ATOM 3591 C CA . ASP A 1 460 ? -36.987 11.238 15.722 1.00 89.38 460 ASP A CA 1
ATOM 3592 C C . ASP A 1 460 ? -37.494 10.400 16.919 1.00 89.38 460 ASP A C 1
ATOM 3594 O O . ASP A 1 460 ? -37.033 9.278 17.142 1.00 89.38 460 ASP A O 1
ATOM 3598 N N . PRO A 1 461 ? -38.507 10.895 17.662 1.00 89.00 461 PRO A N 1
ATOM 3599 C CA . PRO A 1 461 ? -39.080 10.169 18.798 1.00 89.00 461 PRO A CA 1
ATOM 3600 C C . PRO A 1 461 ? -39.749 8.842 18.437 1.00 89.00 461 PRO A C 1
ATOM 3602 O O . PRO A 1 461 ? -40.061 8.068 19.336 1.00 89.00 461 PRO A O 1
ATOM 3605 N N . THR A 1 462 ? -39.975 8.552 17.147 1.00 86.44 462 THR A N 1
ATOM 3606 C CA . THR A 1 462 ? -40.575 7.272 16.741 1.00 86.44 462 THR A CA 1
ATOM 3607 C C . THR A 1 462 ? -39.678 6.070 17.002 1.00 86.44 462 THR A C 1
ATOM 3609 O O . THR A 1 462 ? -40.172 4.949 17.052 1.00 86.44 462 THR A O 1
ATOM 3612 N N . LEU A 1 463 ? -38.389 6.305 17.253 1.00 86.75 463 LEU A N 1
ATOM 3613 C CA . LEU A 1 463 ? -37.417 5.283 17.635 1.00 86.75 463 LEU A CA 1
ATOM 3614 C C . LEU A 1 463 ? -37.688 4.651 19.013 1.00 86.75 463 LEU A C 1
ATOM 3616 O O . LEU A 1 463 ? -37.078 3.637 19.330 1.00 86.75 463 LEU A O 1
ATOM 3620 N N . LEU A 1 464 ? -38.600 5.222 19.808 1.00 86.81 464 LEU A N 1
ATOM 3621 C CA . LEU A 1 464 ? -39.049 4.677 21.093 1.00 86.81 464 LEU A CA 1
ATOM 3622 C C . LEU A 1 464 ? -40.374 3.910 21.023 1.00 86.81 464 LEU A C 1
ATOM 3624 O O . LEU A 1 464 ? -40.844 3.476 22.066 1.00 86.81 464 LEU A O 1
ATOM 3628 N N . PHE A 1 465 ? -41.010 3.794 19.853 1.00 86.19 465 PHE A N 1
ATOM 3629 C CA . PHE A 1 465 ? -42.366 3.241 19.734 1.00 86.19 465 PHE A CA 1
ATOM 3630 C C . PHE A 1 465 ? -42.354 1.894 19.012 1.00 86.19 465 PHE A C 1
ATOM 3632 O O . PHE A 1 465 ? -41.743 1.782 17.946 1.00 86.19 465 PHE A O 1
ATOM 3639 N N . ASP A 1 466 ? -43.091 0.909 19.534 1.00 77.81 466 ASP A N 1
ATOM 3640 C CA . ASP A 1 466 ? -43.182 -0.450 18.976 1.00 77.81 466 ASP A CA 1
ATOM 3641 C C . ASP A 1 466 ? -41.789 -1.045 18.668 1.00 77.81 466 ASP A C 1
ATOM 3643 O O . ASP A 1 466 ? -41.554 -1.660 17.616 1.00 77.81 466 ASP A O 1
ATOM 3647 N N . VAL A 1 467 ? -40.832 -0.816 19.569 1.00 79.31 467 VAL A N 1
ATOM 3648 C CA . VAL A 1 467 ? -39.434 -1.192 19.387 1.00 79.31 467 VAL A CA 1
ATOM 3649 C C . VAL A 1 467 ? -39.369 -2.715 19.308 1.00 79.31 467 VAL A C 1
ATOM 3651 O O . VAL A 1 467 ? -39.740 -3.440 20.230 1.00 79.31 467 VAL A O 1
ATOM 3654 N N . ALA A 1 468 ? -38.917 -3.241 18.172 1.00 73.00 468 ALA A N 1
ATOM 3655 C CA . ALA A 1 468 ? -38.709 -4.675 18.012 1.00 73.00 468 ALA A CA 1
ATOM 3656 C C . ALA A 1 468 ? -37.394 -5.099 18.694 1.00 73.00 468 ALA A C 1
ATOM 3658 O O . ALA A 1 468 ? -36.428 -4.332 18.692 1.00 73.00 468 ALA A O 1
ATOM 3659 N N . PRO A 1 469 ? -37.298 -6.329 19.234 1.00 76.31 469 PRO A N 1
ATOM 3660 C CA . PRO A 1 469 ? -36.033 -6.825 19.759 1.00 76.31 469 PRO A CA 1
ATOM 3661 C C . PRO A 1 469 ? -34.992 -6.923 18.632 1.00 76.31 469 PRO A C 1
ATOM 3663 O O . PRO A 1 469 ? -35.314 -7.267 17.493 1.00 76.31 469 PRO A O 1
ATOM 3666 N N . THR A 1 470 ? -33.726 -6.669 18.963 1.00 81.88 470 THR A N 1
ATOM 3667 C CA . THR A 1 470 ? -32.590 -6.649 18.015 1.00 81.88 470 THR A CA 1
ATOM 3668 C C . THR A 1 470 ? -32.283 -8.013 17.391 1.00 81.88 470 THR A C 1
ATOM 3670 O O . THR A 1 470 ? -31.589 -8.107 16.376 1.00 81.88 470 THR A O 1
ATOM 3673 N N . ALA A 1 471 ? -32.836 -9.082 17.963 1.00 87.56 471 ALA A N 1
ATOM 3674 C CA . ALA A 1 471 ? -32.742 -10.442 17.467 1.00 87.56 471 ALA A CA 1
ATOM 3675 C C . ALA A 1 471 ? -33.941 -11.282 17.921 1.00 87.56 471 ALA A C 1
ATOM 3677 O O . ALA A 1 471 ? -34.675 -10.928 18.843 1.00 87.56 471 ALA A O 1
ATOM 3678 N N . MET A 1 472 ? -34.099 -12.453 17.310 1.00 88.62 472 MET A N 1
ATOM 3679 C CA . MET A 1 472 ? -34.919 -13.536 17.845 1.00 88.62 472 MET A CA 1
ATOM 3680 C C . MET A 1 472 ? -34.016 -14.635 18.400 1.00 88.62 472 MET A C 1
ATOM 3682 O O . MET A 1 472 ? -33.110 -15.101 17.707 1.00 88.62 472 MET A O 1
ATOM 3686 N N . ALA A 1 473 ? -34.298 -15.092 19.618 1.00 90.19 473 ALA A N 1
ATOM 3687 C CA . ALA A 1 473 ? -33.673 -16.270 20.208 1.00 90.19 473 ALA A CA 1
ATOM 3688 C C . ALA A 1 473 ? -34.705 -17.390 20.359 1.00 90.19 473 ALA A C 1
ATOM 3690 O O . ALA A 1 473 ? -35.844 -17.161 20.764 1.00 90.19 473 ALA A O 1
ATOM 3691 N N . SER A 1 474 ? -34.317 -18.617 20.028 1.00 90.56 474 SER A N 1
ATOM 3692 C CA . SER A 1 474 ? -35.147 -19.798 20.259 1.00 90.56 474 SER A CA 1
ATOM 3693 C C . SER A 1 474 ? -34.286 -20.987 20.651 1.00 90.56 474 SER A C 1
ATOM 3695 O O . SER A 1 474 ? -33.175 -21.141 20.153 1.00 90.56 474 SER A O 1
ATOM 3697 N N . VAL A 1 475 ? -34.803 -21.838 21.534 1.00 91.50 475 VAL A N 1
ATOM 3698 C CA . VAL A 1 475 ? -34.140 -23.084 21.925 1.00 91.50 475 VAL A CA 1
ATOM 3699 C C . VAL A 1 475 ? -34.939 -24.261 21.377 1.00 91.50 475 VAL A C 1
ATOM 3701 O O . VAL A 1 475 ? -36.141 -24.373 21.626 1.00 91.50 475 VAL A O 1
ATOM 3704 N N . SER A 1 476 ? -34.272 -25.161 20.653 1.00 89.25 476 SER A N 1
ATOM 3705 C CA . SER A 1 476 ? -34.839 -26.442 20.223 1.00 89.25 476 SER A CA 1
ATOM 3706 C C . SER A 1 476 ? -33.999 -27.590 20.770 1.00 89.25 476 SER A C 1
ATOM 3708 O O . SER A 1 476 ? -32.859 -27.793 20.363 1.00 89.25 476 SER A O 1
ATOM 3710 N N . GLY A 1 477 ? -34.548 -28.336 21.731 1.00 86.31 477 GLY A N 1
ATOM 3711 C CA . GLY A 1 477 ? -33.784 -29.355 22.451 1.00 86.31 477 GLY A CA 1
ATOM 3712 C C . GLY A 1 477 ? -32.645 -28.719 23.247 1.00 86.31 477 GLY A C 1
ATOM 3713 O O . GLY A 1 477 ? -32.899 -28.046 24.242 1.00 86.31 477 GLY A O 1
ATOM 3714 N N . ASN A 1 478 ? -31.411 -28.935 22.797 1.00 87.88 478 ASN A N 1
ATOM 3715 C CA . ASN A 1 478 ? -30.196 -28.380 23.384 1.00 87.88 478 ASN A CA 1
ATOM 3716 C C . ASN A 1 478 ? -29.445 -27.444 22.420 1.00 87.88 478 ASN A C 1
ATOM 3718 O O . ASN A 1 478 ? -28.257 -27.227 22.602 1.00 87.88 478 ASN A O 1
ATOM 3722 N N . GLU A 1 479 ? -30.097 -26.911 21.387 1.00 92.94 479 GLU A N 1
ATOM 3723 C CA . GLU A 1 479 ? -29.498 -25.920 20.488 1.00 92.94 479 GLU A CA 1
ATOM 3724 C C . GLU A 1 479 ? -30.211 -24.577 20.644 1.00 92.94 479 GLU A C 1
ATOM 3726 O O . GLU A 1 479 ? -31.431 -24.482 20.483 1.00 92.94 479 GLU A O 1
ATOM 3731 N N . LEU A 1 480 ? -29.440 -23.534 20.949 1.00 93.19 480 LEU A N 1
ATOM 3732 C CA . LEU A 1 480 ? -29.885 -22.147 20.932 1.00 93.19 480 LEU A CA 1
ATOM 3733 C C . LEU A 1 480 ? -29.644 -21.574 19.535 1.00 93.19 480 LEU A C 1
ATOM 3735 O O . LEU A 1 480 ? -28.512 -21.521 19.071 1.00 93.19 480 LEU A O 1
ATOM 3739 N N . THR A 1 481 ? -30.702 -21.128 18.866 1.00 93.19 481 THR A N 1
ATOM 3740 C CA . THR A 1 481 ? -30.617 -20.389 17.604 1.00 93.19 481 THR A CA 1
ATOM 3741 C C . THR A 1 481 ? -30.875 -18.912 17.862 1.00 93.19 481 THR A C 1
ATOM 3743 O O . THR A 1 481 ? -31.955 -18.551 18.336 1.00 93.19 481 THR A O 1
ATOM 3746 N N . VAL A 1 482 ? -29.906 -18.069 17.515 1.00 92.00 482 VAL A N 1
ATOM 3747 C CA . VAL A 1 482 ? -29.984 -16.606 17.584 1.00 92.00 482 VAL A CA 1
ATOM 3748 C C . VAL A 1 482 ? -30.010 -16.071 16.159 1.00 92.00 482 VAL A C 1
ATOM 3750 O O . VAL A 1 482 ? -29.148 -16.403 15.351 1.00 92.00 482 VAL A O 1
ATOM 3753 N N . THR A 1 483 ? -31.024 -15.283 15.825 1.00 91.44 483 THR A N 1
ATOM 3754 C CA . THR A 1 483 ? -31.192 -14.671 14.500 1.00 91.44 483 THR A CA 1
ATOM 3755 C C . THR A 1 483 ? -31.288 -13.162 14.679 1.00 91.44 483 THR A C 1
ATOM 3757 O O . THR A 1 483 ? -32.350 -12.686 15.092 1.00 91.44 483 THR A O 1
ATOM 3760 N N . PRO A 1 484 ? -30.203 -12.415 14.422 1.00 88.88 484 PRO A N 1
ATOM 3761 C CA . PRO A 1 484 ? -30.237 -10.958 14.410 1.00 88.88 484 PRO A CA 1
ATOM 3762 C C . PRO A 1 484 ? -31.261 -10.430 13.402 1.00 88.88 484 PRO A C 1
ATOM 3764 O O . PRO A 1 484 ? -31.563 -11.080 12.395 1.00 88.88 484 PRO A O 1
ATOM 3767 N N . VAL A 1 485 ? -31.792 -9.233 13.648 1.00 84.12 485 VAL A N 1
ATOM 3768 C CA . VAL A 1 485 ? -32.530 -8.497 12.614 1.00 84.12 485 VAL A CA 1
ATOM 3769 C C . VAL A 1 485 ? -31.576 -8.206 11.447 1.00 84.12 485 VAL A C 1
ATOM 3771 O O . VAL A 1 485 ? -30.393 -7.939 11.651 1.00 84.12 485 VAL A O 1
ATOM 3774 N N . ALA A 1 486 ? -32.071 -8.290 10.210 1.00 76.69 486 ALA A N 1
ATOM 3775 C CA . ALA A 1 486 ? -31.243 -8.084 9.023 1.00 76.69 486 ALA A CA 1
ATOM 3776 C C . ALA A 1 486 ? -30.528 -6.719 9.068 1.00 76.69 486 ALA A C 1
ATOM 3778 O O . ALA A 1 486 ? -31.182 -5.689 9.228 1.00 76.69 486 ALA A O 1
ATOM 3779 N N . GLY A 1 487 ? -29.201 -6.727 8.912 1.00 70.62 487 GLY A N 1
ATOM 3780 C CA . GLY A 1 487 ? -28.357 -5.528 8.965 1.00 70.62 487 GLY A CA 1
ATOM 3781 C C . GLY A 1 487 ? -27.949 -5.071 10.372 1.00 70.62 487 GLY A C 1
ATOM 3782 O O . GLY A 1 487 ? -27.304 -4.034 10.491 1.00 70.62 487 GLY A O 1
ATOM 3783 N N . PHE A 1 488 ? -28.305 -5.808 11.432 1.00 79.44 488 PHE A N 1
ATOM 3784 C CA . PHE A 1 488 ? -27.869 -5.493 12.794 1.00 79.44 488 PHE A CA 1
ATOM 3785 C C . PHE A 1 488 ? -26.360 -5.739 12.974 1.00 79.44 488 PHE A C 1
ATOM 3787 O O . PHE A 1 488 ? -25.861 -6.811 12.636 1.00 79.44 488 PHE A O 1
ATOM 3794 N N . LEU A 1 489 ? -25.659 -4.760 13.551 1.00 80.31 489 LEU A N 1
ATOM 3795 C CA . LEU A 1 489 ? -24.260 -4.837 13.977 1.00 80.31 489 LEU A CA 1
ATOM 3796 C C . LEU A 1 489 ? -24.170 -4.421 15.447 1.00 80.31 489 LEU A C 1
ATOM 3798 O O . LEU A 1 489 ? -24.807 -3.448 15.849 1.00 80.31 489 LEU A O 1
ATOM 3802 N N . GLY A 1 490 ? -23.359 -5.129 16.229 1.00 81.31 490 GLY A N 1
ATOM 3803 C CA . GLY A 1 490 ? -23.174 -4.869 17.656 1.00 81.31 490 GLY A CA 1
ATOM 3804 C C . GLY A 1 490 ? -23.584 -6.042 18.542 1.00 81.31 490 GLY A C 1
ATOM 3805 O O . GLY A 1 490 ? -23.663 -7.187 18.101 1.00 81.31 490 GLY A O 1
ATOM 3806 N N . ASP A 1 491 ? -23.818 -5.756 19.817 1.00 86.69 491 ASP A N 1
ATOM 3807 C CA . ASP A 1 491 ? -23.996 -6.774 20.848 1.00 86.69 491 ASP A CA 1
ATOM 3808 C C . ASP A 1 491 ? -25.475 -7.101 21.084 1.00 86.69 491 ASP A C 1
ATOM 3810 O O . ASP A 1 491 ? -26.293 -6.225 21.362 1.00 86.69 491 ASP A O 1
ATOM 3814 N N . ILE A 1 492 ? -25.818 -8.387 21.016 1.00 88.12 492 ILE A N 1
ATOM 3815 C CA . ILE A 1 492 ? -27.114 -8.924 21.440 1.00 88.12 492 ILE A CA 1
ATOM 3816 C C . ILE A 1 492 ? -26.919 -9.546 22.817 1.00 88.12 492 ILE A C 1
ATOM 3818 O O . ILE A 1 492 ? -26.188 -10.529 22.957 1.00 88.12 492 ILE A O 1
ATOM 3822 N N . GLN A 1 493 ? -27.592 -9.010 23.829 1.00 89.06 493 GLN A N 1
ATOM 3823 C CA . GLN A 1 493 ? -27.590 -9.610 25.158 1.00 89.06 493 GLN A CA 1
ATOM 3824 C C . GLN A 1 493 ? -28.686 -10.672 25.277 1.00 89.06 493 GLN A C 1
ATOM 3826 O O . GLN A 1 493 ? -29.826 -10.477 24.851 1.00 89.06 493 GLN A O 1
ATOM 3831 N N . LEU A 1 494 ? -28.328 -11.824 25.838 1.00 91.00 494 LEU A N 1
ATOM 3832 C CA . LEU A 1 494 ? -29.213 -12.971 26.014 1.00 91.00 494 LEU A CA 1
ATOM 3833 C C . LEU A 1 494 ? -29.138 -13.460 27.451 1.00 91.00 494 LEU A C 1
ATOM 3835 O O . LEU A 1 494 ? -28.049 -13.771 27.927 1.00 91.00 494 LEU A O 1
ATOM 3839 N N . ASP A 1 495 ? -30.293 -13.656 28.076 1.00 90.44 495 ASP A N 1
ATOM 3840 C CA . ASP A 1 495 ? -30.402 -14.443 29.300 1.00 90.44 495 ASP A CA 1
ATOM 3841 C C . ASP A 1 495 ? -30.798 -15.874 28.956 1.00 90.44 495 ASP A C 1
ATOM 3843 O O . ASP A 1 495 ? -31.872 -16.124 28.401 1.00 90.44 495 ASP A O 1
ATOM 3847 N N . ILE A 1 496 ? -29.926 -16.826 29.293 1.00 91.69 496 ILE A N 1
ATOM 3848 C CA . ILE A 1 496 ? -30.174 -18.257 29.118 1.00 91.69 496 ILE A CA 1
ATOM 3849 C C . ILE A 1 496 ? -30.522 -18.850 30.477 1.00 91.69 496 ILE A C 1
ATOM 3851 O O . ILE A 1 496 ? -29.680 -18.917 31.370 1.00 91.69 496 ILE A O 1
ATOM 3855 N N . ALA A 1 497 ? -31.757 -19.315 30.624 1.00 90.88 497 ALA A N 1
ATOM 3856 C CA . ALA A 1 497 ? -32.231 -20.003 31.815 1.00 90.88 497 ALA A CA 1
ATOM 3857 C C . ALA A 1 497 ? -32.086 -21.524 31.660 1.00 90.88 497 ALA A C 1
ATOM 3859 O O . ALA A 1 497 ? -32.430 -22.103 30.626 1.00 90.88 497 ALA A O 1
ATOM 3860 N N . ILE A 1 498 ? -31.586 -22.172 32.710 1.00 90.75 498 ILE A N 1
ATOM 3861 C CA . ILE A 1 498 ? -31.375 -23.617 32.814 1.00 90.75 498 ILE A CA 1
ATOM 3862 C C . ILE A 1 498 ? -32.484 -24.218 33.673 1.00 90.75 498 ILE A C 1
ATOM 3864 O O . ILE A 1 498 ? -32.790 -23.723 34.758 1.00 90.75 498 ILE A O 1
ATOM 3868 N N . HIS A 1 499 ? -33.045 -25.327 33.206 1.00 90.19 499 HIS A N 1
ATOM 3869 C CA . HIS A 1 499 ? -34.066 -26.118 33.881 1.00 90.19 499 HIS A CA 1
ATOM 3870 C C . HIS A 1 499 ? -33.582 -27.572 34.003 1.00 90.19 499 HIS A C 1
ATOM 3872 O O . HIS A 1 499 ? -32.970 -28.108 33.073 1.00 90.19 499 HIS A O 1
ATOM 3878 N N . LEU A 1 500 ? -33.873 -28.241 35.123 1.00 86.88 500 LEU A N 1
ATOM 3879 C CA . LEU A 1 500 ? -33.580 -29.671 35.288 1.00 86.88 500 LEU A CA 1
ATOM 3880 C C . LEU A 1 500 ? -34.752 -30.501 34.750 1.00 86.88 500 LEU A C 1
ATOM 3882 O O . LEU A 1 500 ? -35.829 -30.516 35.338 1.00 86.88 500 LEU A O 1
ATOM 3886 N N . GLY A 1 501 ? -34.534 -31.217 33.647 1.00 83.88 501 GLY A N 1
ATOM 3887 C CA . GLY A 1 501 ? -35.518 -32.092 33.009 1.00 83.88 501 GLY A CA 1
ATOM 3888 C C . GLY A 1 501 ? -36.224 -31.454 31.814 1.00 83.88 501 GLY A C 1
ATOM 3889 O O . GLY A 1 501 ? -35.971 -31.850 30.674 1.00 83.88 501 GLY A O 1
ATOM 3890 N N . SER A 1 502 ? -37.143 -30.515 32.050 1.00 84.44 502 SER A N 1
ATOM 3891 C CA . SER A 1 502 ? -37.943 -29.871 31.000 1.00 84.44 502 SER A CA 1
ATOM 3892 C C . SER A 1 502 ? -38.097 -28.364 31.214 1.00 84.44 502 SER A C 1
ATOM 3894 O O . SER A 1 502 ? -38.002 -27.867 32.327 1.00 84.44 502 SER A O 1
ATOM 3896 N N . VAL A 1 503 ? -38.427 -27.623 30.152 1.00 82.94 503 VAL A N 1
ATOM 3897 C CA . VAL A 1 503 ? -38.688 -26.168 30.227 1.00 82.94 503 VAL A CA 1
ATOM 3898 C C . VAL A 1 503 ? -39.908 -25.789 31.085 1.00 82.94 503 VAL A C 1
ATOM 3900 O O . VAL A 1 503 ? -40.139 -24.611 31.332 1.00 82.94 503 VAL A O 1
ATOM 3903 N N . ALA A 1 504 ? -40.724 -26.763 31.505 1.00 82.44 504 ALA A N 1
ATOM 3904 C CA . ALA A 1 504 ? -41.842 -26.537 32.423 1.00 82.44 504 ALA A CA 1
ATOM 3905 C C . ALA A 1 504 ? -41.416 -26.582 33.901 1.00 82.44 504 ALA A C 1
ATOM 3907 O O . ALA A 1 504 ? -42.193 -26.176 34.768 1.00 82.44 504 ALA A O 1
ATOM 3908 N N . ASP A 1 505 ? -40.216 -27.096 34.182 1.00 83.31 505 ASP A N 1
ATOM 3909 C CA . ASP A 1 505 ? -39.644 -27.145 35.522 1.00 83.31 505 ASP A CA 1
ATOM 3910 C C . ASP A 1 505 ? -39.085 -25.760 35.914 1.00 83.31 505 ASP A C 1
ATOM 3912 O O . ASP A 1 505 ? -38.817 -24.934 35.036 1.00 83.31 505 ASP A O 1
ATOM 3916 N N . PRO A 1 506 ? -38.935 -25.446 37.214 1.00 80.50 506 PRO A N 1
ATOM 3917 C CA . PRO A 1 506 ? -38.405 -24.157 37.653 1.00 80.50 506 PRO A CA 1
ATOM 3918 C C . PRO A 1 506 ? -37.004 -23.883 37.092 1.00 80.50 506 PRO A C 1
ATOM 3920 O O . PRO A 1 506 ? -36.211 -24.808 36.908 1.00 80.50 506 PRO A O 1
ATOM 3923 N N . VAL A 1 507 ? -36.694 -22.605 36.859 1.00 85.25 507 VAL A N 1
ATOM 3924 C CA . VAL A 1 507 ? -35.326 -22.173 36.543 1.00 85.25 507 VAL A CA 1
ATOM 3925 C C . VAL A 1 507 ? -34.437 -22.492 37.742 1.00 85.25 507 VAL A C 1
ATOM 3927 O O . VAL A 1 507 ? -34.747 -22.089 38.862 1.00 85.25 507 VAL A O 1
ATOM 3930 N N . VAL A 1 508 ? -33.356 -23.232 37.505 1.00 82.25 508 VAL A N 1
ATOM 3931 C CA . VAL A 1 508 ? -32.383 -23.621 38.539 1.00 82.25 508 VAL A CA 1
ATOM 3932 C C . VAL A 1 508 ? -31.106 -22.786 38.497 1.00 82.25 508 VAL A C 1
ATOM 3934 O O . VAL A 1 508 ? -30.422 -22.680 39.506 1.00 82.25 508 VAL A O 1
ATOM 3937 N N . ALA A 1 509 ? -30.799 -22.189 37.344 1.00 86.69 509 ALA A N 1
ATOM 3938 C CA . ALA A 1 509 ? -29.736 -21.209 37.157 1.00 86.69 509 ALA A CA 1
ATOM 3939 C C . ALA A 1 509 ? -30.005 -20.398 35.887 1.00 86.69 509 ALA A C 1
ATOM 3941 O O . ALA A 1 509 ? -30.717 -20.856 34.992 1.00 86.69 509 ALA A O 1
ATOM 3942 N N . SER A 1 510 ? -29.395 -19.227 35.777 1.00 89.25 510 SER A N 1
ATOM 3943 C CA . SER A 1 510 ? -29.381 -18.428 34.554 1.00 89.25 510 SER A CA 1
ATOM 3944 C C . SER A 1 510 ? -27.974 -17.928 34.271 1.00 89.25 510 SER A C 1
ATOM 3946 O O . SER A 1 510 ? -27.165 -17.781 35.186 1.00 89.25 510 SER A O 1
ATOM 3948 N N . LYS A 1 511 ? -27.677 -17.669 32.998 1.00 91.19 511 LYS A N 1
ATOM 3949 C CA . LYS A 1 511 ? -26.437 -17.022 32.584 1.00 91.19 511 LYS A CA 1
ATOM 3950 C C . LYS A 1 511 ? -26.702 -16.023 31.471 1.00 91.19 511 LYS A C 1
ATOM 3952 O O . LYS A 1 511 ? -27.259 -16.396 30.436 1.00 91.19 511 LYS A O 1
ATOM 3957 N N . SER A 1 512 ? -26.251 -14.795 31.683 1.00 91.06 512 SER A N 1
ATOM 3958 C CA . SER A 1 512 ? -26.243 -13.761 30.658 1.00 91.06 512 SER A CA 1
ATOM 3959 C C . SER A 1 512 ? -25.025 -13.951 29.759 1.00 91.06 512 SER A C 1
ATOM 3961 O O . SER A 1 512 ? -23.902 -14.119 30.246 1.00 91.06 512 SER A O 1
ATOM 3963 N N . ILE A 1 513 ? -25.241 -13.948 28.447 1.00 91.44 513 ILE A N 1
ATOM 3964 C CA . ILE A 1 513 ? -24.170 -13.939 27.451 1.00 91.44 513 ILE A CA 1
ATOM 3965 C C . ILE A 1 513 ? -24.388 -12.820 26.445 1.00 91.44 513 ILE A C 1
ATOM 3967 O O . ILE A 1 513 ? -25.510 -12.377 26.202 1.00 91.44 513 ILE A O 1
ATOM 3971 N N . VAL A 1 514 ? -23.295 -12.418 25.812 1.00 90.12 514 VAL A N 1
ATOM 3972 C CA . VAL A 1 514 ? -23.309 -11.506 24.673 1.00 90.12 514 VAL A CA 1
ATOM 3973 C C . VAL A 1 514 ? -23.057 -12.296 23.395 1.00 90.12 514 VAL A C 1
ATOM 3975 O O . VAL A 1 514 ? -22.122 -13.099 23.328 1.00 90.12 514 VAL A O 1
ATOM 3978 N N . VAL A 1 515 ? -23.889 -12.067 22.381 1.00 90.81 515 VAL A N 1
ATOM 3979 C CA . VAL A 1 515 ? -23.628 -12.462 20.996 1.00 90.81 515 VAL A CA 1
ATOM 3980 C C . VAL A 1 515 ? -23.280 -11.206 20.217 1.00 90.81 515 VAL A C 1
ATOM 3982 O O . VAL A 1 515 ? -24.156 -10.406 19.901 1.00 90.81 515 VAL A O 1
ATOM 3985 N N . THR A 1 516 ? -21.999 -11.034 19.912 1.00 88.62 516 THR A N 1
ATOM 3986 C CA . THR A 1 516 ? -21.520 -9.909 19.106 1.00 88.62 516 THR A CA 1
ATOM 3987 C C . THR A 1 516 ? -21.699 -10.234 17.628 1.00 88.62 516 THR A C 1
ATOM 3989 O O . THR A 1 516 ? -21.127 -11.205 17.127 1.00 88.62 516 THR A O 1
ATOM 3992 N N . VAL A 1 517 ? -22.485 -9.423 16.925 1.00 88.25 517 VAL A N 1
ATOM 3993 C CA . VAL A 1 517 ? -22.588 -9.434 15.465 1.00 88.25 517 VAL A CA 1
ATOM 3994 C C . VAL A 1 517 ? -21.566 -8.443 14.925 1.00 88.25 517 VAL A C 1
ATOM 3996 O O . VAL A 1 517 ? -21.731 -7.230 15.065 1.00 88.25 517 VAL A O 1
ATOM 3999 N N . ALA A 1 518 ? -20.482 -8.966 14.363 1.00 83.75 518 ALA A N 1
ATOM 4000 C CA . ALA A 1 518 ? -19.379 -8.175 13.830 1.00 83.75 518 ALA A CA 1
ATOM 4001 C C . ALA A 1 518 ? -19.313 -8.291 12.302 1.00 83.75 518 ALA A C 1
ATOM 4003 O O . ALA A 1 518 ? -19.839 -9.237 11.723 1.00 83.75 518 ALA A O 1
ATOM 4004 N N . ASN A 1 519 ? -18.650 -7.325 11.675 1.00 84.62 519 ASN A N 1
ATOM 4005 C CA . ASN A 1 519 ? -18.267 -7.347 10.266 1.00 84.62 519 ASN A CA 1
ATOM 4006 C C . ASN A 1 519 ? -16.765 -7.076 10.195 1.00 84.62 519 ASN A C 1
ATOM 4008 O O . ASN A 1 519 ? -16.298 -6.169 10.897 1.00 84.62 519 ASN A O 1
ATOM 4012 N N . SER A 1 520 ? -16.010 -7.815 9.383 1.00 82.62 520 SER A N 1
ATOM 4013 C CA . SER A 1 520 ? -14.607 -7.476 9.123 1.00 82.62 520 SER A CA 1
ATOM 4014 C C . SER A 1 520 ? -14.471 -6.950 7.705 1.00 82.62 520 SER A C 1
ATOM 4016 O O . SER A 1 520 ? -14.444 -7.730 6.772 1.00 82.62 520 SER A O 1
ATOM 4018 N N . ALA A 1 521 ? -14.316 -5.633 7.549 1.00 81.62 521 ALA A N 1
ATOM 4019 C CA . ALA A 1 521 ? -14.218 -5.025 6.225 1.00 81.62 521 ALA A CA 1
ATOM 4020 C C . ALA A 1 521 ? -13.162 -5.715 5.321 1.00 81.62 521 ALA A C 1
ATOM 4022 O O . ALA A 1 521 ? -12.078 -6.073 5.812 1.00 81.62 521 ALA A O 1
ATOM 4023 N N . PRO A 1 522 ? -13.408 -5.823 4.000 1.00 89.06 522 PRO A N 1
ATOM 4024 C CA . PRO A 1 522 ? -12.490 -6.473 3.075 1.00 89.06 522 PRO A CA 1
ATOM 4025 C C . PRO A 1 522 ? -11.109 -5.817 3.067 1.00 89.06 522 PRO A C 1
ATOM 4027 O O . PRO A 1 522 ? -10.967 -4.605 2.920 1.00 89.06 522 PRO A O 1
ATOM 4030 N N . VAL A 1 523 ? -10.055 -6.619 3.131 1.00 90.25 523 VAL A N 1
ATOM 4031 C CA . VAL A 1 523 ? -8.672 -6.152 3.003 1.00 90.25 523 VAL A CA 1
ATOM 4032 C C . VAL A 1 523 ? -8.229 -6.313 1.556 1.00 90.25 523 VAL A C 1
ATOM 4034 O O . VAL A 1 523 ? -8.100 -7.433 1.074 1.00 90.25 523 VAL A O 1
ATOM 4037 N N . VAL A 1 524 ? -7.991 -5.198 0.864 1.00 90.25 524 VAL A N 1
ATOM 4038 C CA . VAL A 1 524 ? -7.514 -5.174 -0.530 1.00 90.25 524 VAL A CA 1
ATOM 4039 C C . VAL A 1 524 ? -5.988 -5.252 -0.567 1.00 90.25 524 VAL A C 1
ATOM 4041 O O . VAL A 1 524 ? -5.311 -4.502 0.141 1.00 90.25 524 VAL A O 1
ATOM 4044 N N . ASP A 1 525 ? -5.440 -6.131 -1.407 1.00 90.50 525 ASP A N 1
ATOM 4045 C CA . ASP A 1 525 ? -3.997 -6.201 -1.635 1.00 90.50 525 ASP A CA 1
ATOM 4046 C C . ASP A 1 525 ? -3.489 -4.900 -2.288 1.00 90.50 525 ASP A C 1
ATOM 4048 O O . ASP A 1 525 ? -4.194 -4.301 -3.106 1.00 90.50 525 ASP A O 1
ATOM 4052 N N . PRO A 1 526 ? -2.264 -4.437 -1.972 1.00 87.88 526 PRO A N 1
ATOM 4053 C CA . PRO A 1 526 ? -1.717 -3.232 -2.585 1.00 87.88 526 PRO A CA 1
ATOM 4054 C C . PRO A 1 526 ? -1.691 -3.328 -4.116 1.00 87.88 526 PRO A C 1
ATOM 4056 O O . PRO A 1 526 ? -1.054 -4.220 -4.678 1.00 87.88 526 PRO A O 1
ATOM 4059 N N . ILE A 1 527 ? -2.337 -2.372 -4.784 1.00 91.81 527 ILE A N 1
ATOM 4060 C CA . ILE A 1 527 ? -2.294 -2.218 -6.241 1.00 91.81 527 ILE A CA 1
ATOM 4061 C C . ILE A 1 527 ? -1.215 -1.183 -6.559 1.00 91.81 527 ILE A C 1
ATOM 4063 O O . ILE A 1 527 ? -1.270 -0.059 -6.067 1.00 91.81 527 ILE A O 1
ATOM 4067 N N . ALA A 1 528 ? -0.202 -1.575 -7.329 1.00 90.25 528 ALA A N 1
ATOM 4068 C CA . ALA A 1 528 ? 0.857 -0.663 -7.749 1.00 90.25 528 ALA A CA 1
ATOM 4069 C C . ALA A 1 528 ? 0.387 0.247 -8.893 1.00 90.25 528 ALA A C 1
ATOM 4071 O O . ALA A 1 528 ? -0.477 -0.146 -9.681 1.00 90.25 528 ALA A O 1
ATOM 4072 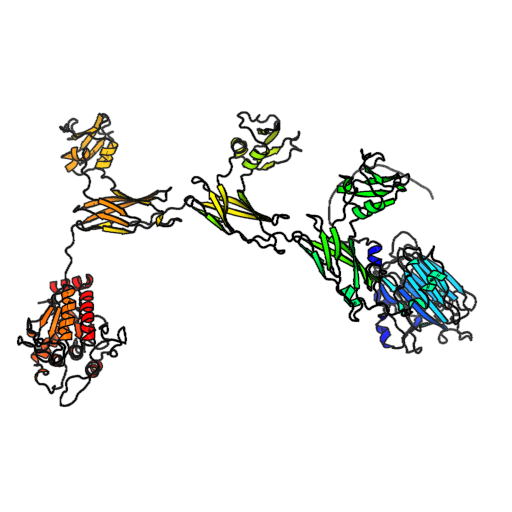N N . ASP A 1 529 ? 1.020 1.413 -9.025 1.00 92.62 529 ASP A N 1
ATOM 4073 C CA . ASP A 1 529 ? 0.830 2.292 -10.180 1.00 92.62 529 ASP A CA 1
ATOM 4074 C C . ASP A 1 529 ? 1.137 1.548 -11.488 1.00 92.62 529 ASP A C 1
ATOM 4076 O O . ASP A 1 529 ? 2.053 0.720 -11.564 1.00 92.62 529 ASP A O 1
ATOM 4080 N N . GLN A 1 530 ? 0.351 1.841 -12.520 1.00 94.19 530 GLN A N 1
ATOM 4081 C CA . GLN A 1 530 ? 0.455 1.229 -13.838 1.00 94.19 530 GLN A CA 1
ATOM 4082 C C . GLN A 1 530 ? 1.023 2.224 -14.847 1.00 94.19 530 GLN A C 1
ATOM 4084 O O . GLN A 1 530 ? 0.834 3.435 -14.748 1.00 94.19 530 GLN A O 1
ATOM 4089 N N . SER A 1 531 ? 1.686 1.697 -15.870 1.00 86.75 531 SER A N 1
ATOM 4090 C CA . SER A 1 531 ? 2.120 2.479 -17.021 1.00 86.75 531 SER A CA 1
ATOM 4091 C C . SER A 1 531 ? 1.798 1.715 -18.295 1.00 86.75 531 SER A C 1
ATOM 4093 O O . SER A 1 531 ? 1.970 0.495 -18.354 1.00 86.75 531 SER A O 1
ATOM 4095 N N . MET A 1 532 ? 1.321 2.432 -19.308 1.00 82.94 532 MET A N 1
ATOM 4096 C CA . MET A 1 532 ? 1.051 1.880 -20.630 1.00 82.94 532 MET A CA 1
ATOM 4097 C C . MET A 1 532 ? 1.464 2.854 -21.730 1.00 82.94 532 MET A C 1
ATOM 4099 O O . MET A 1 532 ? 1.496 4.073 -21.547 1.00 82.94 532 MET A O 1
ATOM 4103 N N . SER A 1 533 ? 1.791 2.303 -22.896 1.00 76.62 533 SER A N 1
ATOM 4104 C CA . SER A 1 533 ? 1.866 3.091 -24.123 1.00 76.62 533 SER A CA 1
ATOM 4105 C C . SER A 1 533 ? 0.448 3.391 -24.598 1.00 76.62 533 SER A C 1
ATOM 4107 O O . SER A 1 533 ? -0.415 2.519 -24.521 1.00 76.62 533 SER A O 1
ATOM 4109 N N . ARG A 1 534 ? 0.226 4.576 -25.174 1.00 75.75 534 ARG A N 1
ATOM 4110 C CA . ARG A 1 534 ? -1.040 4.925 -25.847 1.00 75.75 534 ARG A CA 1
ATOM 4111 C C . ARG A 1 534 ? -1.415 4.018 -27.031 1.00 75.75 534 ARG A C 1
ATOM 4113 O O . ARG A 1 534 ? -2.460 4.205 -27.633 1.00 75.75 534 ARG A O 1
ATOM 4120 N N . LEU A 1 535 ? -0.524 3.107 -27.421 1.00 69.19 535 LEU A N 1
ATOM 4121 C CA . LEU A 1 535 ? -0.716 2.137 -28.504 1.00 69.19 535 LEU A CA 1
ATOM 4122 C C . LEU A 1 535 ? -1.156 0.759 -28.000 1.00 69.19 535 LEU A C 1
ATOM 4124 O O . LEU A 1 535 ? -1.308 -0.173 -28.785 1.00 69.19 535 LEU A O 1
ATOM 4128 N N . VAL A 1 536 ? -1.313 0.617 -26.687 1.00 75.69 536 VAL A N 1
ATOM 4129 C CA . VAL A 1 536 ? -1.938 -0.545 -26.069 1.00 75.69 536 VAL A CA 1
ATOM 4130 C C . VAL A 1 536 ? -3.393 -0.178 -25.808 1.00 75.69 536 VAL A C 1
ATOM 4132 O O . VAL A 1 536 ? -3.649 0.705 -24.999 1.00 75.69 536 VAL A O 1
ATOM 4135 N N . ASP A 1 537 ? -4.329 -0.853 -26.475 1.00 80.75 537 ASP A N 1
ATOM 4136 C CA . ASP A 1 537 ? -5.765 -0.561 -26.334 1.00 80.75 537 ASP A CA 1
ATOM 4137 C C . ASP A 1 537 ? -6.263 -0.795 -24.897 1.00 80.75 537 ASP A C 1
ATOM 4139 O O . ASP A 1 537 ? -7.101 -0.059 -24.383 1.00 80.75 537 ASP A O 1
ATOM 4143 N N . GLU A 1 538 ? -5.760 -1.838 -24.228 1.00 90.62 538 GLU A N 1
ATOM 4144 C CA . GLU A 1 538 ? -6.184 -2.187 -22.874 1.00 90.62 538 GLU A CA 1
ATOM 4145 C C . GLU A 1 538 ? -5.090 -2.874 -22.049 1.00 90.62 538 GLU A C 1
ATOM 4147 O O . GLU A 1 538 ? -4.290 -3.662 -22.561 1.00 90.62 538 GLU A O 1
ATOM 4152 N N . ILE A 1 539 ? -5.083 -2.608 -20.741 1.00 91.88 539 ILE A N 1
ATOM 4153 C CA . ILE A 1 539 ? -4.264 -3.326 -19.755 1.00 91.88 539 ILE A CA 1
ATOM 4154 C C . ILE A 1 539 ? -5.143 -4.026 -18.716 1.00 91.88 539 ILE A C 1
ATOM 4156 O O . ILE A 1 539 ? -6.241 -3.568 -18.396 1.00 91.88 539 ILE A O 1
ATOM 4160 N N . PHE A 1 540 ? -4.633 -5.132 -18.168 1.00 93.31 540 PHE A N 1
ATOM 4161 C CA . PHE A 1 540 ? -5.318 -5.966 -17.180 1.00 93.31 540 PHE A CA 1
ATOM 4162 C C . PHE A 1 540 ? -4.597 -5.884 -15.834 1.00 93.31 540 PHE A C 1
ATOM 4164 O O . PHE A 1 540 ? -3.458 -6.335 -15.706 1.00 93.31 540 PHE A O 1
ATOM 4171 N N . VAL A 1 541 ? -5.273 -5.349 -14.822 1.00 94.56 541 VAL A N 1
ATOM 4172 C CA . VAL A 1 541 ? -4.758 -5.206 -13.458 1.00 94.56 541 VAL A CA 1
ATOM 4173 C C . VAL A 1 541 ? -5.426 -6.256 -12.565 1.00 94.56 541 VAL A C 1
ATOM 4175 O O . VAL A 1 541 ? -6.654 -6.263 -12.462 1.00 94.56 541 VAL A O 1
ATOM 4178 N N . PRO A 1 542 ? -4.673 -7.172 -11.931 1.00 92.25 542 PRO A N 1
ATOM 4179 C CA . PRO A 1 542 ? -5.257 -8.153 -11.024 1.00 92.25 542 PRO A CA 1
ATOM 4180 C C . PRO A 1 542 ? -5.829 -7.468 -9.780 1.00 92.25 542 PRO A C 1
ATOM 4182 O O . PRO A 1 542 ? -5.172 -6.621 -9.175 1.00 92.25 542 PRO A O 1
ATOM 4185 N N . LEU A 1 543 ? -7.039 -7.865 -9.391 1.00 92.75 543 LEU A N 1
ATOM 4186 C CA . LEU A 1 543 ? -7.687 -7.439 -8.157 1.00 92.75 543 LEU A CA 1
ATOM 4187 C C . LEU A 1 543 ? -7.691 -8.606 -7.173 1.00 92.75 543 LEU A C 1
ATOM 4189 O O . LEU A 1 543 ? -8.144 -9.704 -7.495 1.00 92.75 543 LEU A O 1
ATOM 4193 N N . ALA A 1 544 ? -7.194 -8.367 -5.966 1.00 90.12 544 ALA A N 1
ATOM 4194 C CA . ALA A 1 544 ? -7.206 -9.347 -4.894 1.00 90.12 544 ALA A CA 1
ATOM 4195 C C . ALA A 1 544 ? -7.611 -8.668 -3.590 1.00 90.12 544 ALA A C 1
ATOM 4197 O O . ALA A 1 544 ? -7.140 -7.579 -3.260 1.00 90.12 544 ALA A O 1
ATOM 4198 N N . ALA A 1 545 ? -8.517 -9.314 -2.866 1.00 89.81 545 ALA A N 1
ATOM 4199 C CA . ALA A 1 545 ? -8.911 -8.910 -1.533 1.00 89.81 545 ALA A CA 1
ATOM 4200 C C . ALA A 1 545 ? -9.281 -10.144 -0.713 1.00 89.81 545 ALA A C 1
ATOM 4202 O O . ALA A 1 545 ? -9.701 -11.169 -1.258 1.00 89.81 545 ALA A O 1
ATOM 4203 N N . THR A 1 546 ? -9.116 -10.037 0.598 1.00 89.94 546 THR A N 1
ATOM 4204 C CA . THR A 1 546 ? -9.497 -11.065 1.563 1.00 89.94 546 THR A CA 1
ATOM 4205 C C . THR A 1 546 ? -10.447 -10.483 2.583 1.00 89.94 546 THR A C 1
ATOM 4207 O O . THR A 1 546 ? -10.210 -9.393 3.092 1.00 89.94 546 THR A O 1
ATOM 4210 N N . ASP A 1 547 ? -11.463 -11.253 2.925 1.00 86.38 547 ASP A N 1
ATOM 4211 C CA . ASP A 1 547 ? -12.426 -10.932 3.965 1.00 86.38 547 ASP A CA 1
ATOM 4212 C C . ASP A 1 547 ? -12.240 -11.918 5.129 1.00 86.38 547 ASP A C 1
ATOM 4214 O O . ASP A 1 547 ? -12.042 -13.116 4.894 1.00 86.38 547 ASP A O 1
ATOM 4218 N N . ALA A 1 548 ? -12.184 -11.427 6.370 1.00 81.06 548 ALA A N 1
ATOM 4219 C CA . ALA A 1 548 ? -11.801 -12.265 7.512 1.00 81.06 548 ALA A CA 1
ATOM 4220 C C . ALA A 1 548 ? -12.941 -13.188 7.983 1.00 81.06 548 ALA A C 1
ATOM 4222 O O . ALA A 1 548 ? -12.668 -14.247 8.556 1.00 81.06 548 ALA A O 1
ATOM 4223 N N . ASP A 1 549 ? -14.190 -12.812 7.718 1.00 78.94 549 ASP A N 1
ATOM 4224 C CA . ASP A 1 549 ? -15.410 -13.582 7.957 1.00 78.94 549 ASP A CA 1
ATOM 4225 C C . ASP A 1 549 ? -15.834 -14.434 6.752 1.00 78.94 549 ASP A C 1
ATOM 4227 O O . ASP A 1 549 ? -16.616 -15.375 6.910 1.00 78.94 549 ASP A O 1
ATOM 4231 N N . GLY A 1 550 ? -15.209 -14.220 5.594 1.00 75.62 550 GLY A N 1
ATOM 4232 C CA . GLY A 1 550 ? -15.364 -15.047 4.400 1.00 75.62 550 GLY A CA 1
ATOM 4233 C C . GLY A 1 550 ? -16.490 -14.583 3.482 1.00 75.62 550 GLY A C 1
ATOM 4234 O O . GLY A 1 550 ? -17.003 -15.392 2.697 1.00 75.62 550 GLY A O 1
ATOM 4235 N N . ASP A 1 551 ? -16.858 -13.307 3.570 1.00 81.06 551 ASP A N 1
ATOM 4236 C CA . ASP A 1 551 ? -17.941 -12.727 2.794 1.00 81.06 551 ASP A CA 1
ATOM 4237 C C . ASP A 1 551 ? -17.577 -12.553 1.310 1.00 81.06 551 ASP A C 1
ATOM 4239 O O . ASP A 1 551 ? -16.414 -12.325 0.954 1.00 81.06 551 ASP A O 1
ATOM 4243 N N . PRO A 1 552 ? -18.549 -12.696 0.383 1.00 82.81 552 PRO A N 1
ATOM 4244 C CA . PRO A 1 552 ? -18.301 -12.475 -1.037 1.00 82.81 552 PRO A CA 1
ATOM 4245 C C . PRO A 1 552 ? -17.988 -11.003 -1.332 1.00 82.81 552 PRO A C 1
ATOM 4247 O O . PRO A 1 552 ? -18.819 -10.127 -1.111 1.00 82.81 552 PRO A O 1
ATOM 4250 N N . ILE A 1 553 ? -16.826 -10.745 -1.931 1.00 88.25 553 ILE A N 1
ATOM 4251 C CA . ILE A 1 553 ? -16.379 -9.389 -2.265 1.00 88.25 553 ILE A CA 1
ATOM 4252 C C . ILE A 1 553 ? -16.926 -8.968 -3.632 1.00 88.25 553 ILE A C 1
ATOM 4254 O O . ILE A 1 553 ? -16.687 -9.621 -4.652 1.00 88.25 553 ILE A O 1
ATOM 4258 N N . ALA A 1 554 ? -17.634 -7.842 -3.663 1.00 90.00 554 ALA A N 1
ATOM 4259 C CA . ALA A 1 554 ? -18.031 -7.144 -4.875 1.00 90.00 554 ALA A CA 1
ATOM 4260 C C . ALA A 1 554 ? -17.063 -5.991 -5.174 1.00 90.00 554 ALA A C 1
ATOM 4262 O O . ALA A 1 554 ? -16.668 -5.238 -4.284 1.00 90.00 554 ALA A O 1
ATOM 4263 N N . TRP A 1 555 ? -16.717 -5.830 -6.450 1.00 92.25 555 TRP A N 1
ATOM 4264 C CA . TRP A 1 555 ? -15.798 -4.796 -6.917 1.00 92.25 555 TRP A CA 1
ATOM 4265 C C . TRP A 1 555 ? -16.533 -3.715 -7.706 1.00 92.25 555 TRP A C 1
ATOM 4267 O O . TRP A 1 555 ? -17.345 -4.012 -8.584 1.00 92.25 555 TRP A O 1
ATOM 4277 N N . ASN A 1 556 ? -16.201 -2.457 -7.435 1.00 92.00 556 ASN A N 1
ATOM 4278 C CA . ASN A 1 556 ? -16.602 -1.301 -8.224 1.00 92.00 556 ASN A CA 1
ATOM 4279 C C . ASN A 1 556 ? -15.365 -0.471 -8.582 1.00 92.00 556 ASN A C 1
ATOM 4281 O O . ASN A 1 556 ? -14.461 -0.321 -7.765 1.00 92.00 556 ASN A O 1
ATOM 4285 N N . VAL A 1 557 ? -15.319 0.069 -9.797 1.00 92.88 557 VAL A N 1
ATOM 4286 C CA . VAL A 1 557 ? -14.167 0.827 -10.302 1.00 92.88 557 VAL A CA 1
ATOM 4287 C C . VAL A 1 557 ? -14.628 2.116 -10.959 1.00 92.88 557 VAL A C 1
ATOM 4289 O O . VAL A 1 557 ? -15.663 2.146 -11.625 1.00 92.88 557 VAL A O 1
ATOM 4292 N N . ALA A 1 558 ? -13.872 3.188 -10.756 1.00 91.75 558 ALA A N 1
ATOM 4293 C CA . ALA A 1 558 ? -14.155 4.493 -11.333 1.00 91.75 558 ALA A CA 1
ATOM 4294 C C . ALA A 1 558 ? -12.856 5.246 -11.631 1.00 91.75 558 ALA A C 1
ATOM 4296 O O . ALA A 1 558 ? -11.876 5.130 -10.898 1.00 91.75 558 ALA A O 1
ATOM 4297 N N . VAL A 1 559 ? -12.867 6.045 -12.694 1.00 93.12 559 VAL A N 1
ATOM 4298 C CA . VAL A 1 559 ? -11.798 7.008 -12.973 1.00 93.12 559 VAL A CA 1
ATOM 4299 C C . VAL A 1 559 ? -12.001 8.207 -12.050 1.00 93.12 559 VAL A C 1
ATOM 4301 O O . VAL A 1 559 ? -13.128 8.675 -11.869 1.00 93.12 559 VAL A O 1
ATOM 4304 N N . VAL A 1 560 ? -10.929 8.702 -11.435 1.00 91.00 560 VAL A N 1
ATOM 4305 C CA . VAL A 1 560 ? -10.992 9.924 -10.629 1.00 91.00 560 VAL A CA 1
ATOM 4306 C C . VAL A 1 560 ? -10.954 11.125 -11.569 1.00 91.00 560 VAL A C 1
ATOM 4308 O O . VAL A 1 560 ? -9.910 11.501 -12.099 1.00 91.00 560 VAL A O 1
ATOM 4311 N N . GLU A 1 561 ? -12.120 11.729 -11.774 1.00 88.88 561 GLU A N 1
ATOM 4312 C CA . GLU A 1 561 ? -12.284 12.881 -12.660 1.00 88.88 561 GLU A CA 1
ATOM 4313 C C . GLU A 1 561 ? -11.672 14.167 -12.093 1.00 88.88 561 GLU A C 1
ATOM 4315 O O . GLU A 1 561 ? -11.531 14.335 -10.877 1.00 88.88 561 GLU A O 1
ATOM 4320 N N . SER A 1 562 ? -11.392 15.136 -12.969 1.00 87.06 562 SER A N 1
ATOM 4321 C CA . SER A 1 562 ? -10.895 16.450 -12.546 1.00 87.06 562 SER A CA 1
ATOM 4322 C C . SER A 1 562 ? -11.892 17.181 -11.630 1.00 87.06 562 SER A C 1
ATOM 4324 O O . SER A 1 562 ? -13.109 17.105 -11.807 1.00 87.06 562 SER A O 1
ATOM 4326 N N . LEU A 1 563 ? -11.384 17.964 -10.669 1.00 86.38 563 LEU A N 1
ATOM 4327 C CA . LEU A 1 563 ? -12.231 18.770 -9.774 1.00 86.38 563 LEU A CA 1
ATOM 4328 C C . LEU A 1 563 ? -13.119 19.762 -10.549 1.00 86.38 563 LEU A C 1
ATOM 4330 O O . LEU A 1 563 ? -14.225 20.071 -10.113 1.00 86.38 563 LEU A O 1
ATOM 4334 N N . ALA A 1 564 ? -12.654 20.237 -11.707 1.00 87.81 564 ALA A N 1
ATOM 4335 C CA . ALA A 1 564 ? -13.434 21.094 -12.592 1.00 87.81 564 ALA A CA 1
ATOM 4336 C C . ALA A 1 564 ? -14.654 20.354 -13.165 1.00 87.81 564 ALA A C 1
ATOM 4338 O O . ALA A 1 564 ? -15.770 20.854 -13.037 1.00 87.81 564 ALA A O 1
ATOM 4339 N N . TYR A 1 565 ? -14.460 19.136 -13.686 1.00 89.12 565 TYR A N 1
ATOM 4340 C CA . TYR A 1 565 ? -15.548 18.283 -14.174 1.00 89.12 565 TYR A CA 1
ATOM 4341 C C . TYR A 1 565 ? -16.545 17.942 -13.064 1.00 89.12 565 TYR A C 1
ATOM 4343 O O . TYR A 1 565 ? -17.753 18.047 -13.257 1.00 89.12 565 TYR A O 1
ATOM 4351 N N . GLN A 1 566 ? -16.060 17.604 -11.865 1.00 89.38 566 GLN A N 1
ATOM 4352 C CA . GLN A 1 566 ? -16.929 17.307 -10.721 1.00 89.38 566 GLN A CA 1
ATOM 4353 C C . GLN A 1 566 ? -17.815 18.505 -10.340 1.00 89.38 566 GLN A C 1
ATOM 4355 O O . GLN A 1 566 ? -19.010 18.334 -10.094 1.00 89.38 566 GLN A O 1
ATOM 4360 N N . ILE A 1 567 ? -17.256 19.720 -10.320 1.00 89.75 567 ILE A N 1
ATOM 4361 C CA . ILE A 1 567 ? -18.010 20.948 -10.029 1.00 89.75 567 ILE A CA 1
ATOM 4362 C C . ILE A 1 567 ? -19.000 21.267 -11.145 1.00 89.75 567 ILE A C 1
ATOM 4364 O O . ILE A 1 567 ? -20.143 21.628 -10.850 1.00 89.75 567 ILE A O 1
ATOM 4368 N N . ASP A 1 568 ? -18.599 21.112 -12.405 1.00 90.06 568 ASP A N 1
ATOM 4369 C CA . ASP A 1 568 ? -19.517 21.287 -13.522 1.00 90.06 568 ASP A CA 1
ATOM 4370 C C . ASP A 1 568 ? -20.690 20.309 -13.434 1.00 90.06 568 ASP A C 1
ATOM 4372 O O . ASP A 1 568 ? -21.841 20.729 -13.468 1.00 90.06 568 ASP A O 1
ATOM 4376 N N . GLN A 1 569 ? -20.441 19.025 -13.172 1.00 90.12 569 GLN A N 1
ATOM 4377 C CA . GLN A 1 569 ? -21.517 18.046 -13.012 1.00 90.12 569 GLN A CA 1
ATOM 4378 C C . GLN A 1 569 ? -22.392 18.315 -11.779 1.00 90.12 569 GLN A C 1
ATOM 4380 O O . GLN A 1 569 ? -23.613 18.151 -11.845 1.00 90.12 569 GLN A O 1
ATOM 4385 N N . GLN A 1 570 ? -21.817 18.770 -10.663 1.00 90.31 570 GLN A N 1
ATOM 4386 C CA . GLN A 1 570 ? -22.577 19.084 -9.449 1.00 90.31 570 GLN A CA 1
ATOM 4387 C C . GLN A 1 570 ? -23.529 20.273 -9.646 1.00 90.31 570 GLN A C 1
ATOM 4389 O O . GLN A 1 570 ? -24.672 20.238 -9.184 1.00 90.31 570 GLN A O 1
ATOM 4394 N N . PHE A 1 571 ? -23.063 21.343 -10.294 1.00 89.50 571 PHE A N 1
ATOM 4395 C CA . PHE A 1 571 ? -23.828 22.584 -10.450 1.00 89.50 571 PHE A CA 1
ATOM 4396 C C . PHE A 1 571 ? -24.493 22.724 -11.824 1.00 89.50 571 PHE A C 1
ATOM 4398 O O . PHE A 1 571 ? -25.330 23.616 -11.992 1.00 89.50 571 PHE A O 1
ATOM 4405 N N . GLN A 1 572 ? -24.173 21.829 -12.762 1.00 89.56 572 GLN A N 1
ATOM 4406 C CA . GLN A 1 572 ? -24.608 21.812 -14.160 1.00 89.56 572 GLN A CA 1
ATOM 4407 C C . GLN A 1 572 ? -24.395 23.197 -14.785 1.00 89.56 572 GLN A C 1
ATOM 4409 O O . GLN A 1 572 ? -25.366 23.925 -15.028 1.00 89.56 572 GLN A O 1
ATOM 4414 N N . LEU A 1 573 ? -23.132 23.624 -14.918 1.00 88.81 573 LEU A N 1
ATOM 4415 C CA . LEU A 1 573 ? -22.808 24.999 -15.291 1.00 88.81 573 LEU A CA 1
ATOM 4416 C C . LEU A 1 573 ? -23.054 25.205 -16.793 1.00 88.81 573 LEU A C 1
ATOM 4418 O O . LEU A 1 573 ? -22.428 24.568 -17.632 1.00 88.81 573 LEU A O 1
ATOM 4422 N N . PRO A 1 574 ? -23.960 26.112 -17.187 1.00 82.88 574 PRO A N 1
ATOM 4423 C CA . PRO A 1 574 ? -24.210 26.371 -18.590 1.00 82.88 574 PRO A CA 1
ATOM 4424 C C . PRO A 1 574 ? -23.078 27.200 -19.198 1.00 82.88 574 PRO A C 1
ATOM 4426 O O . PRO A 1 574 ? -22.589 28.157 -18.591 1.00 82.88 574 PRO A O 1
ATOM 4429 N N . LEU A 1 575 ? -22.765 26.916 -20.463 1.00 81.56 575 LEU A N 1
ATOM 4430 C CA . LEU A 1 575 ? -21.913 27.778 -21.272 1.00 81.56 575 LEU A CA 1
ATOM 4431 C C . LEU A 1 575 ? -22.516 29.194 -21.347 1.00 81.56 575 LEU A C 1
ATOM 4433 O O . LEU A 1 575 ? -23.622 29.384 -21.868 1.00 81.56 575 LEU A O 1
ATOM 4437 N N . THR A 1 576 ? -21.799 30.202 -20.845 1.00 78.25 576 THR A N 1
ATOM 4438 C CA . THR A 1 576 ? -22.224 31.609 -20.886 1.00 78.25 576 THR A CA 1
ATOM 4439 C C . THR A 1 576 ? -21.134 32.499 -21.470 1.00 78.25 576 THR A C 1
ATOM 4441 O O . THR A 1 576 ? -19.951 32.334 -21.199 1.00 78.25 576 THR A O 1
ATOM 4444 N N . ALA A 1 577 ? -21.539 33.481 -22.276 1.00 75.81 577 ALA A N 1
ATOM 4445 C CA . ALA A 1 577 ? -20.635 34.505 -22.800 1.00 75.81 577 ALA A CA 1
ATOM 4446 C C . ALA A 1 577 ? -20.519 35.733 -21.873 1.00 75.81 577 ALA A C 1
ATOM 4448 O O . ALA A 1 577 ? -19.725 36.633 -22.145 1.00 75.81 577 ALA A O 1
ATOM 4449 N N . ASP A 1 578 ? -21.332 35.802 -20.813 1.00 84.44 578 ASP A N 1
ATOM 4450 C CA . ASP A 1 578 ? -21.353 36.898 -19.840 1.00 84.44 578 ASP A CA 1
ATOM 4451 C C . ASP A 1 578 ? -21.182 36.328 -18.427 1.00 84.44 578 ASP A C 1
ATOM 4453 O O . ASP A 1 578 ? -22.080 35.666 -17.904 1.00 84.44 578 ASP A O 1
ATOM 4457 N N . TYR A 1 579 ? -20.017 36.598 -17.832 1.00 87.19 579 TYR A N 1
ATOM 4458 C CA . TYR A 1 579 ? -19.642 36.193 -16.473 1.00 87.19 579 TYR A CA 1
ATOM 4459 C C . TYR A 1 579 ? -19.864 37.310 -15.442 1.00 87.19 579 TYR A C 1
ATOM 4461 O O . TYR A 1 579 ? -19.344 37.246 -14.331 1.00 87.19 579 TYR A O 1
ATOM 4469 N N . HIS A 1 580 ? -20.600 38.370 -15.796 1.00 89.38 580 HIS A N 1
ATOM 4470 C CA . HIS A 1 580 ? -20.936 39.488 -14.909 1.00 89.38 580 HIS A CA 1
ATOM 4471 C C . HIS A 1 580 ? -19.738 40.029 -14.106 1.00 89.38 580 HIS A C 1
ATOM 4473 O O . HIS A 1 580 ? -19.825 40.195 -12.887 1.00 89.38 580 HIS A O 1
ATOM 4479 N N . ASP A 1 581 ? -18.624 40.296 -14.793 1.00 89.31 581 ASP A N 1
ATOM 4480 C CA . ASP A 1 581 ? -17.351 40.667 -14.170 1.00 89.31 581 ASP A CA 1
ATOM 4481 C C . ASP A 1 581 ? -17.496 41.795 -13.132 1.00 89.31 581 ASP A C 1
ATOM 4483 O O . ASP A 1 581 ? -18.061 42.863 -13.399 1.00 89.31 581 ASP A O 1
ATOM 4487 N N . ASN A 1 582 ? -16.901 41.580 -11.959 1.00 92.12 582 ASN A N 1
ATOM 4488 C CA . ASN A 1 582 ? -16.714 42.564 -10.896 1.00 92.12 582 ASN A CA 1
ATOM 4489 C C . ASN A 1 582 ? -18.010 43.242 -10.402 1.00 92.12 582 ASN A C 1
ATOM 4491 O O . ASN A 1 582 ? -18.001 44.393 -9.950 1.00 92.12 582 ASN A O 1
ATOM 4495 N N . ARG A 1 583 ? -19.155 42.559 -10.493 1.00 88.25 583 ARG A N 1
ATOM 4496 C CA . ARG A 1 583 ? -20.471 43.086 -10.097 1.00 88.25 583 ARG A CA 1
ATOM 4497 C C . ARG A 1 583 ? -20.556 43.502 -8.621 1.00 88.25 583 ARG A C 1
ATOM 4499 O O . ARG A 1 583 ? -21.341 44.389 -8.282 1.00 88.25 583 ARG A O 1
ATOM 4506 N N . ALA A 1 584 ? -19.766 42.881 -7.755 1.00 85.31 584 ALA A N 1
ATOM 4507 C CA . ALA A 1 584 ? -19.696 43.111 -6.318 1.00 85.31 584 ALA A CA 1
ATOM 4508 C C . ALA A 1 584 ? -18.382 43.782 -5.866 1.00 85.31 584 ALA A C 1
ATOM 4510 O O . ALA A 1 584 ? -18.213 44.041 -4.672 1.00 85.31 584 ALA A O 1
ATOM 4511 N N . GLY A 1 585 ? -17.502 44.159 -6.802 1.00 89.12 585 GLY A N 1
ATOM 4512 C CA . GLY A 1 585 ? -16.363 45.047 -6.551 1.00 89.12 585 GLY A CA 1
ATOM 4513 C C . GLY A 1 585 ? -15.068 44.371 -6.087 1.00 89.12 585 GLY A C 1
ATOM 4514 O O . GLY A 1 585 ? -14.180 45.086 -5.621 1.00 89.12 585 GLY A O 1
ATOM 4515 N N . GLN A 1 586 ? -14.952 43.043 -6.188 1.00 90.19 586 GLN A N 1
ATOM 4516 C CA . GLN A 1 586 ? -13.791 42.259 -5.745 1.00 90.19 586 GLN A CA 1
ATOM 4517 C C . GLN A 1 586 ? -12.986 41.647 -6.904 1.00 90.19 586 GLN A C 1
ATOM 4519 O O . GLN A 1 586 ? -12.119 40.807 -6.676 1.00 90.19 586 GLN A O 1
ATOM 4524 N N . ASN A 1 587 ? -13.223 42.101 -8.138 1.00 92.56 587 ASN A N 1
ATOM 4525 C CA . ASN A 1 587 ? -12.705 41.503 -9.373 1.00 92.56 587 ASN A CA 1
ATOM 4526 C C . ASN A 1 587 ? -13.100 40.029 -9.515 1.00 92.56 587 ASN A C 1
ATOM 4528 O O . ASN A 1 587 ? -12.284 39.200 -9.888 1.00 92.56 587 ASN A O 1
ATOM 4532 N N . GLU A 1 588 ? -14.335 39.698 -9.169 1.00 93.94 588 GLU A N 1
ATOM 4533 C CA . GLU A 1 588 ? -14.865 38.344 -9.265 1.00 93.94 588 GLU A CA 1
ATOM 4534 C C . GLU A 1 588 ? -15.590 38.095 -10.599 1.00 93.94 588 GLU A C 1
ATOM 4536 O O . GLU A 1 588 ? -16.177 39.011 -11.179 1.00 93.94 588 GLU A O 1
ATOM 4541 N N . ARG A 1 589 ? -15.588 36.846 -11.064 1.00 94.12 589 ARG A N 1
ATOM 4542 C CA . ARG A 1 589 ? -16.383 36.363 -12.202 1.00 94.12 589 ARG A CA 1
ATOM 4543 C C . ARG A 1 589 ? -17.488 35.452 -11.708 1.00 94.12 589 ARG A C 1
ATOM 4545 O O . ARG A 1 589 ? -17.219 34.549 -10.927 1.00 94.12 589 ARG A O 1
ATOM 4552 N N . TRP A 1 590 ? -18.717 35.686 -12.145 1.00 92.44 590 TRP A N 1
ATOM 4553 C CA . TRP A 1 590 ? -19.901 34.976 -11.677 1.00 92.44 590 TRP A CA 1
ATOM 4554 C C . TRP A 1 590 ? -20.338 33.890 -12.653 1.00 92.44 590 TRP A C 1
ATOM 4556 O O . TRP A 1 590 ? -20.422 34.111 -13.859 1.00 92.44 590 TRP A O 1
ATOM 4566 N N . LEU A 1 591 ? -20.694 32.739 -12.092 1.00 92.56 591 LEU A N 1
ATOM 4567 C CA . LEU A 1 591 ? -21.252 31.584 -12.786 1.00 92.56 591 LEU A CA 1
ATOM 4568 C C . LEU A 1 591 ? -22.589 31.232 -12.127 1.00 92.56 591 LEU A C 1
ATOM 4570 O O . LEU A 1 591 ? -22.730 31.349 -10.908 1.00 92.56 591 LEU A O 1
ATOM 4574 N N . GLN A 1 592 ? -23.579 30.813 -12.911 1.00 90.88 592 GLN A N 1
ATOM 4575 C CA . GLN A 1 592 ? -24.881 30.404 -12.384 1.00 90.88 592 GLN A CA 1
ATOM 4576 C C . GLN A 1 592 ? -25.145 28.944 -12.736 1.00 90.88 592 GLN A C 1
ATOM 4578 O O . GLN A 1 592 ? -25.273 28.624 -13.911 1.00 90.88 592 GLN A O 1
ATOM 4583 N N . GLY A 1 593 ? -25.270 28.078 -11.731 1.00 87.88 593 GLY A N 1
ATOM 4584 C CA . GLY A 1 593 ? -25.649 26.680 -11.936 1.00 87.88 593 GLY A CA 1
ATOM 4585 C C . GLY A 1 593 ? -27.106 26.515 -12.377 1.00 87.88 593 GLY A C 1
ATOM 4586 O O . GLY A 1 593 ? -27.940 27.404 -12.165 1.00 87.88 593 GLY A O 1
ATOM 4587 N N . ALA A 1 594 ? -27.442 25.359 -12.954 1.00 85.25 594 ALA A N 1
ATOM 4588 C CA . ALA A 1 594 ? -28.761 25.094 -13.542 1.00 85.25 594 ALA A CA 1
ATOM 4589 C C . ALA A 1 594 ? -29.932 25.195 -12.544 1.00 85.25 594 ALA A C 1
ATOM 4591 O O . ALA A 1 594 ? -31.045 25.551 -12.934 1.00 85.25 594 ALA A O 1
ATOM 4592 N N . ALA A 1 595 ? -29.698 24.930 -11.253 1.00 84.50 595 ALA A N 1
ATOM 4593 C CA . ALA A 1 595 ? -30.698 25.076 -10.189 1.00 84.50 595 ALA A CA 1
ATOM 4594 C C . ALA A 1 595 ? -30.746 26.497 -9.573 1.00 84.50 595 ALA A C 1
ATOM 4596 O O . ALA A 1 595 ? -31.446 26.738 -8.587 1.00 84.50 595 ALA A O 1
ATOM 4597 N N . GLY A 1 596 ? -30.062 27.469 -10.189 1.00 85.62 596 GLY A N 1
ATOM 4598 C CA . GLY A 1 596 ? -30.120 28.891 -9.846 1.00 85.62 596 GLY A CA 1
ATOM 4599 C C . GLY A 1 596 ? -29.123 29.346 -8.778 1.00 85.62 596 GLY A C 1
ATOM 4600 O O . GLY A 1 596 ? -29.145 30.525 -8.411 1.00 85.62 596 GLY A O 1
ATOM 4601 N N . GLN A 1 597 ? -28.254 28.456 -8.294 1.00 91.06 597 GLN A N 1
ATOM 4602 C CA . GLN A 1 597 ? -27.162 28.781 -7.377 1.00 91.06 597 GLN A CA 1
ATOM 4603 C C . GLN A 1 597 ? -26.114 29.645 -8.082 1.00 91.06 597 GLN A C 1
ATOM 4605 O O . GLN A 1 597 ? -25.739 29.379 -9.222 1.00 91.06 597 GLN A O 1
ATOM 4610 N N . TRP A 1 598 ? -25.627 30.669 -7.384 1.00 93.06 598 TRP A N 1
ATOM 4611 C CA . TRP A 1 598 ? -24.561 31.532 -7.881 1.00 93.06 598 TRP A CA 1
ATOM 4612 C C . TRP A 1 598 ? -23.218 31.095 -7.318 1.00 93.06 598 TRP A C 1
ATOM 4614 O O . TRP A 1 598 ? -23.106 30.771 -6.138 1.00 93.06 598 TRP A O 1
ATOM 4624 N N . LEU A 1 599 ? -22.204 31.133 -8.164 1.00 94.19 599 LEU A N 1
ATOM 4625 C CA . LEU A 1 599 ? -20.811 30.882 -7.839 1.00 94.19 599 LEU A CA 1
ATOM 4626 C C . LEU A 1 599 ? -20.002 32.106 -8.257 1.00 94.19 599 LEU A C 1
ATOM 4628 O O . LEU A 1 599 ? -20.382 32.804 -9.203 1.00 94.19 599 LEU A O 1
ATOM 4632 N N . TYR A 1 600 ? -18.894 32.364 -7.572 1.00 94.50 600 TYR A N 1
ATOM 4633 C CA . TYR A 1 600 ? -17.947 33.389 -7.994 1.00 94.50 600 TYR A CA 1
ATOM 4634 C C . TYR A 1 600 ? -16.509 32.875 -7.942 1.00 94.50 600 TYR A C 1
ATOM 4636 O O . TYR A 1 600 ? -16.127 32.154 -7.021 1.00 94.50 600 TYR A O 1
ATOM 4644 N N . LEU A 1 601 ? -15.726 33.264 -8.944 1.00 95.25 601 LEU A N 1
ATOM 4645 C CA . LEU A 1 601 ? -14.320 32.927 -9.125 1.00 95.25 601 LEU A CA 1
ATOM 4646 C C . LEU A 1 601 ? -13.472 34.192 -8.967 1.00 95.25 601 LEU A C 1
ATOM 4648 O O . LEU A 1 601 ? -13.769 35.217 -9.588 1.00 95.25 601 LEU A O 1
ATOM 4652 N N . LEU A 1 602 ? -12.434 34.140 -8.135 1.00 95.44 602 LEU A N 1
ATOM 4653 C CA . LEU A 1 602 ? -11.521 35.262 -7.891 1.00 95.44 602 LEU A CA 1
ATOM 4654 C C . LEU A 1 602 ? -10.222 35.142 -8.710 1.00 95.44 602 LEU A C 1
ATOM 4656 O O . LEU A 1 602 ? -9.897 34.053 -9.183 1.00 95.44 602 LEU A O 1
ATOM 4660 N N . PRO A 1 603 ? -9.441 36.234 -8.869 1.00 96.00 603 PRO A N 1
ATOM 4661 C CA . PRO A 1 603 ? -8.224 36.236 -9.690 1.00 96.00 603 PRO A CA 1
ATOM 4662 C C . PRO A 1 603 ? -7.114 35.293 -9.220 1.00 96.00 603 PRO A C 1
ATOM 4664 O O . PRO A 1 603 ? -6.189 35.014 -9.976 1.00 96.00 603 PRO A O 1
ATOM 4667 N N . ASP A 1 604 ? -7.170 34.840 -7.969 1.00 93.38 604 ASP A N 1
ATOM 4668 C CA . ASP A 1 604 ? -6.256 33.835 -7.428 1.00 93.38 604 ASP A CA 1
ATOM 4669 C C . ASP A 1 604 ? -6.683 32.395 -7.757 1.00 93.38 604 ASP A C 1
ATOM 4671 O O . ASP A 1 604 ? -5.952 31.471 -7.419 1.00 93.38 604 ASP A O 1
ATOM 4675 N N . GLY A 1 605 ? -7.830 32.207 -8.422 1.00 92.75 605 GLY A N 1
ATOM 4676 C CA . GLY A 1 605 ? -8.398 30.911 -8.789 1.00 92.75 605 GLY A CA 1
ATOM 4677 C C . GLY A 1 605 ? -9.328 30.301 -7.734 1.00 92.75 605 GLY A C 1
ATOM 4678 O O . GLY A 1 605 ? -9.800 29.181 -7.921 1.00 92.75 605 GLY A O 1
ATOM 4679 N N . SER A 1 606 ? -9.627 31.003 -6.636 1.00 95.81 606 SER A N 1
ATOM 4680 C CA . SER A 1 606 ? -10.580 30.509 -5.633 1.00 95.81 606 SER A CA 1
ATOM 4681 C C . SER A 1 606 ? -12.025 30.590 -6.142 1.00 95.81 606 SER A C 1
ATOM 4683 O O . SER A 1 606 ? -12.521 31.665 -6.497 1.00 95.81 606 SER A O 1
ATOM 4685 N N . LEU A 1 607 ? -12.709 29.443 -6.187 1.00 96.00 607 LEU A N 1
ATOM 4686 C CA . LEU A 1 607 ? -14.118 29.312 -6.559 1.00 96.00 607 LEU A CA 1
ATOM 4687 C C . LEU A 1 607 ? -14.972 29.119 -5.306 1.00 96.00 607 LEU A C 1
ATOM 4689 O O . LEU A 1 607 ? -14.739 28.203 -4.518 1.00 96.00 607 LEU A O 1
ATOM 4693 N N . HIS A 1 608 ? -16.004 29.938 -5.152 1.00 95.38 608 HIS A N 1
ATOM 4694 C CA . HIS A 1 608 ? -16.897 29.916 -3.998 1.00 95.38 608 HIS A CA 1
ATOM 4695 C C . HIS A 1 608 ? -18.360 29.785 -4.411 1.00 95.38 608 HIS A C 1
ATOM 4697 O O . HIS A 1 608 ? -18.770 30.306 -5.450 1.00 95.38 608 HIS A O 1
ATOM 4703 N N . GLN A 1 609 ? -19.171 29.174 -3.545 1.00 95.38 609 GLN A N 1
ATOM 4704 C CA . GLN A 1 609 ? -20.628 29.229 -3.653 1.00 95.38 609 GLN A CA 1
ATOM 4705 C C . GLN A 1 609 ? -21.151 30.481 -2.951 1.00 95.38 609 GLN A C 1
ATOM 4707 O O . GLN A 1 609 ? -20.888 30.700 -1.771 1.00 95.38 609 GLN A O 1
ATOM 4712 N N . TRP A 1 610 ? -21.928 31.295 -3.658 1.00 93.94 610 TRP A N 1
ATOM 4713 C CA . TRP A 1 610 ? -22.502 32.510 -3.099 1.00 93.94 610 TRP A CA 1
ATOM 4714 C C . TRP A 1 610 ? -23.632 32.207 -2.115 1.00 93.94 610 TRP A C 1
ATOM 4716 O O . TRP A 1 610 ? -24.655 31.622 -2.474 1.00 93.94 610 TRP A O 1
ATOM 4726 N N . ASP A 1 611 ? -23.479 32.703 -0.892 1.00 91.06 611 ASP A N 1
ATOM 4727 C CA . ASP A 1 611 ? -24.449 32.565 0.201 1.00 91.06 611 ASP A CA 1
ATOM 4728 C C . ASP A 1 611 ? -25.057 33.911 0.654 1.00 91.06 611 ASP A C 1
ATOM 4730 O O . ASP A 1 611 ? -25.844 33.970 1.597 1.00 91.06 611 ASP A O 1
ATOM 4734 N N . GLY A 1 612 ? -24.696 35.009 -0.017 1.00 87.69 612 GLY A N 1
ATOM 4735 C CA . GLY A 1 612 ? -25.113 36.368 0.331 1.00 87.69 612 GLY A CA 1
ATOM 4736 C C . GLY A 1 612 ? -23.990 37.272 0.846 1.00 87.69 612 GLY A C 1
ATOM 4737 O O . GLY A 1 612 ? -24.194 38.491 0.881 1.00 87.69 612 GLY A O 1
ATOM 4738 N N . SER A 1 613 ? -22.813 36.742 1.211 1.00 91.62 613 SER A N 1
ATOM 4739 C CA . SER A 1 613 ? -21.643 37.569 1.544 1.00 91.62 613 SER A CA 1
ATOM 4740 C C . SER A 1 613 ? -20.299 36.876 1.285 1.00 91.62 613 SER A C 1
ATOM 4742 O O . SER A 1 613 ? -20.108 35.718 1.634 1.00 91.62 613 SER A O 1
ATOM 4744 N N . PHE A 1 614 ? -19.294 37.622 0.811 1.00 89.50 614 PHE A N 1
ATOM 4745 C CA . PHE A 1 614 ? -17.926 37.098 0.635 1.00 89.50 614 PHE A CA 1
ATOM 4746 C C . PHE A 1 614 ? -17.289 36.540 1.919 1.00 89.50 614 PHE A C 1
ATOM 4748 O O . PHE A 1 614 ? -16.360 35.747 1.848 1.00 89.50 614 PHE A O 1
ATOM 4755 N N . ALA A 1 615 ? -17.735 36.987 3.098 1.00 87.50 615 ALA A N 1
ATOM 4756 C CA . ALA A 1 615 ? -17.163 36.552 4.372 1.00 87.50 615 ALA A CA 1
ATOM 4757 C C . ALA A 1 615 ? -17.687 35.182 4.828 1.00 87.50 615 ALA A C 1
ATOM 4759 O O . ALA A 1 615 ? -17.091 34.573 5.715 1.00 87.50 615 ALA A O 1
ATOM 4760 N N . THR A 1 616 ? -18.816 34.744 4.275 1.00 88.81 616 THR A N 1
ATOM 4761 C CA . THR A 1 616 ? -19.538 33.538 4.697 1.00 88.81 616 THR A CA 1
ATOM 4762 C C . THR A 1 616 ? -19.644 32.504 3.573 1.00 88.81 616 THR A C 1
ATOM 4764 O O . THR A 1 616 ? -19.774 31.319 3.866 1.00 88.81 616 THR A O 1
ATOM 4767 N N . SER A 1 617 ? -19.483 32.933 2.314 1.00 94.31 617 SER A N 1
ATOM 4768 C CA . SER A 1 617 ? -19.511 32.078 1.126 1.00 94.31 617 SER A CA 1
ATOM 4769 C C . SER A 1 617 ? -18.424 30.992 1.175 1.00 94.31 617 SER A C 1
ATOM 4771 O O . SER A 1 617 ? -17.228 31.319 1.171 1.00 94.31 617 SER A O 1
ATOM 4773 N N . PRO A 1 618 ? -18.799 29.700 1.216 1.00 93.50 618 PRO A N 1
ATOM 4774 C CA . PRO A 1 618 ? -17.839 28.610 1.329 1.00 93.50 618 PRO A CA 1
ATOM 4775 C C . PRO A 1 618 ? -16.970 28.497 0.072 1.00 93.50 618 PRO A C 1
ATOM 4777 O O . PRO A 1 618 ? -17.451 28.667 -1.051 1.00 93.50 618 PRO A O 1
ATOM 4780 N N . LEU A 1 619 ? -15.683 28.206 0.277 1.00 94.94 619 LEU A N 1
ATOM 4781 C CA . LEU A 1 619 ? -14.753 27.828 -0.788 1.00 94.94 619 LEU A CA 1
ATOM 4782 C C . LEU A 1 619 ? -15.117 26.421 -1.270 1.00 94.94 619 LEU A C 1
ATOM 4784 O O . LEU A 1 619 ? -15.185 25.501 -0.457 1.00 94.94 619 LEU A O 1
ATOM 4788 N N . LEU A 1 620 ? -15.332 26.264 -2.572 1.00 93.50 620 LEU A N 1
ATOM 4789 C CA . LEU A 1 620 ? -15.571 24.967 -3.202 1.00 93.50 620 LEU A CA 1
ATOM 4790 C C . LEU A 1 620 ? -14.278 24.359 -3.738 1.00 93.50 620 LEU A C 1
ATOM 4792 O O . LEU A 1 620 ? -14.049 23.166 -3.578 1.00 93.50 620 LEU A O 1
ATOM 4796 N N . ALA A 1 621 ? -13.432 25.178 -4.365 1.00 92.94 621 ALA A N 1
ATOM 4797 C CA . ALA A 1 621 ? -12.188 24.723 -4.970 1.00 92.94 621 ALA A CA 1
ATOM 4798 C C . ALA A 1 621 ? -11.175 25.854 -5.125 1.00 92.94 621 ALA A C 1
ATOM 4800 O O . ALA A 1 621 ? -11.533 27.027 -5.234 1.00 92.94 621 ALA A O 1
ATOM 4801 N N . GLN A 1 622 ? -9.902 25.472 -5.177 1.00 95.19 622 GLN A N 1
ATOM 4802 C CA . GLN A 1 622 ? -8.793 26.356 -5.504 1.00 95.19 622 GLN A CA 1
ATOM 4803 C C . GLN A 1 622 ? -8.190 25.906 -6.836 1.00 95.19 622 GLN A C 1
ATOM 4805 O O . GLN A 1 622 ? -7.482 24.903 -6.886 1.00 95.19 622 GLN A O 1
ATOM 4810 N N . PHE A 1 623 ? -8.474 26.646 -7.902 1.00 92.12 623 PHE A N 1
ATOM 4811 C CA . PHE A 1 623 ? -7.931 26.396 -9.233 1.00 92.12 623 PHE A CA 1
ATOM 4812 C C . PHE A 1 623 ? -6.686 27.247 -9.505 1.00 92.12 623 PHE A C 1
ATOM 4814 O O . PHE A 1 623 ? -6.356 28.163 -8.747 1.00 92.12 623 PHE A O 1
ATOM 4821 N N . ASP A 1 624 ? -5.993 26.947 -10.604 1.00 92.25 624 ASP A N 1
ATOM 4822 C CA . ASP A 1 624 ? -4.966 27.837 -11.144 1.00 92.25 624 ASP A CA 1
ATOM 4823 C C . ASP A 1 624 ? -5.614 29.149 -11.649 1.00 92.25 624 ASP A C 1
ATOM 4825 O O . ASP A 1 624 ? -6.724 29.113 -12.193 1.00 92.25 624 ASP A O 1
ATOM 4829 N N . PRO A 1 625 ? -4.952 30.317 -11.525 1.00 93.56 625 PRO A N 1
ATOM 4830 C CA . PRO A 1 625 ? -5.466 31.588 -12.043 1.00 93.56 625 PRO A CA 1
ATOM 4831 C C . PRO A 1 625 ? -5.865 31.588 -13.532 1.00 93.56 625 PRO A C 1
ATOM 4833 O O . PRO A 1 625 ? -6.619 32.463 -13.962 1.00 93.56 625 PRO A O 1
ATOM 4836 N N . SER A 1 626 ? -5.396 30.630 -14.340 1.00 92.75 626 SER A N 1
ATOM 4837 C CA . SER A 1 626 ? -5.876 30.398 -15.711 1.00 92.75 626 SER A CA 1
ATOM 4838 C C . SER A 1 626 ? -7.388 30.189 -15.793 1.00 92.75 626 SER A C 1
ATOM 4840 O O . SER A 1 626 ? -7.990 30.743 -16.705 1.00 92.75 626 SER A O 1
ATOM 4842 N N . PHE A 1 627 ? -8.020 29.535 -14.815 1.00 92.62 627 PHE A N 1
ATOM 4843 C CA . PHE A 1 627 ? -9.479 29.365 -14.763 1.00 92.62 627 PHE A CA 1
ATOM 4844 C C . PHE A 1 627 ? -10.207 30.699 -14.585 1.00 92.62 627 PHE A C 1
ATOM 4846 O O . PHE A 1 627 ? -11.305 30.894 -15.097 1.00 92.62 627 PHE A O 1
ATOM 4853 N N . TYR A 1 628 ? -9.601 31.660 -13.879 1.00 92.94 628 TYR A N 1
ATOM 4854 C CA . TYR A 1 628 ? -10.158 33.009 -13.810 1.00 92.94 628 TYR A CA 1
ATOM 4855 C C . TYR A 1 628 ? -10.041 33.719 -15.160 1.00 92.94 628 TYR A C 1
ATOM 4857 O O . TYR A 1 628 ? -10.978 34.400 -15.578 1.00 92.94 628 TYR A O 1
ATOM 4865 N N . ASN A 1 629 ? -8.913 33.557 -15.858 1.00 91.44 629 ASN A N 1
ATOM 4866 C CA . ASN A 1 629 ? -8.703 34.151 -17.179 1.00 91.44 629 ASN A CA 1
ATOM 4867 C C . ASN A 1 629 ? -9.637 33.542 -18.235 1.00 91.44 629 ASN A C 1
ATOM 4869 O O . ASN A 1 629 ? -10.200 34.292 -19.039 1.00 91.44 629 ASN A O 1
ATOM 4873 N N . ASP A 1 630 ? -9.846 32.228 -18.165 1.00 90.88 630 ASP A N 1
ATOM 4874 C CA . ASP A 1 630 ? -10.699 31.435 -19.042 1.00 90.88 630 ASP A CA 1
ATOM 4875 C C . ASP A 1 630 ? -11.634 30.502 -18.240 1.00 90.88 630 ASP A C 1
ATOM 4877 O O . ASP A 1 630 ? -11.306 29.340 -17.991 1.00 90.88 630 ASP A O 1
ATOM 4881 N N . PRO A 1 631 ? -12.817 30.994 -17.818 1.00 90.00 631 PRO A N 1
ATOM 4882 C CA . PRO A 1 631 ? -13.781 30.193 -17.062 1.00 90.00 631 PRO A CA 1
ATOM 4883 C C . PRO A 1 631 ? -14.392 29.031 -17.855 1.00 90.00 631 PRO A C 1
ATOM 4885 O O . PRO A 1 631 ? -15.029 28.171 -17.247 1.00 90.00 631 PRO A O 1
ATOM 4888 N N . ALA A 1 632 ? -14.188 28.975 -19.178 1.00 88.38 632 ALA A N 1
ATOM 4889 C CA . ALA A 1 632 ? -14.611 27.843 -19.997 1.00 88.38 632 ALA A CA 1
ATOM 4890 C C . ALA A 1 632 ? -13.923 26.539 -19.564 1.00 88.38 632 ALA A C 1
ATOM 4892 O O . ALA A 1 632 ? -14.543 25.485 -19.600 1.00 88.38 632 ALA A O 1
ATOM 4893 N N . LEU A 1 633 ? -12.702 26.624 -19.020 1.00 89.06 633 LEU A N 1
ATOM 4894 C CA . LEU A 1 633 ? -11.987 25.490 -18.417 1.00 89.06 633 LEU A CA 1
ATOM 4895 C C . LEU A 1 633 ? -12.768 24.815 -17.275 1.00 89.06 633 LEU A C 1
ATOM 4897 O O . LEU A 1 633 ? -12.466 23.681 -16.913 1.00 89.06 633 LEU A O 1
ATOM 4901 N N . LEU A 1 634 ? -13.748 25.514 -16.691 1.00 88.62 634 LEU A N 1
ATOM 4902 C CA . LEU A 1 634 ? -14.654 24.971 -15.686 1.00 88.62 634 LEU A CA 1
ATOM 4903 C C . LEU A 1 634 ? -15.987 24.514 -16.291 1.00 88.62 634 LEU A C 1
ATOM 4905 O O . LEU A 1 634 ? -16.460 23.450 -15.928 1.00 88.62 634 LEU A O 1
ATOM 4909 N N . THR A 1 635 ? -16.606 25.302 -17.178 1.00 86.75 635 THR A N 1
ATOM 4910 C CA . THR A 1 635 ? -17.953 25.011 -17.722 1.00 86.75 635 THR A CA 1
ATOM 4911 C C . THR A 1 635 ? -17.964 24.054 -18.915 1.00 86.75 635 THR A C 1
ATOM 4913 O O . THR A 1 635 ? -19.025 23.615 -19.339 1.00 86.75 635 THR A O 1
ATOM 4916 N N . GLU A 1 636 ? -16.803 23.803 -19.512 1.00 87.50 636 GLU A N 1
ATOM 4917 C CA . GLU A 1 636 ? -16.587 22.840 -20.601 1.00 87.50 636 GLU A CA 1
ATOM 4918 C C . GLU A 1 636 ? -15.600 21.754 -20.162 1.00 87.50 636 GLU A C 1
ATOM 4920 O O . GLU A 1 636 ? -14.901 21.167 -20.983 1.00 87.50 636 GLU A O 1
ATOM 4925 N N . ALA A 1 637 ? -15.490 21.512 -18.854 1.00 85.81 637 ALA A N 1
ATOM 4926 C CA . ALA A 1 637 ? -14.706 20.395 -18.366 1.00 85.81 637 ALA A CA 1
ATOM 4927 C C . ALA A 1 637 ? -15.347 19.093 -18.874 1.00 85.81 637 ALA A C 1
ATOM 4929 O O . ALA A 1 637 ? -16.537 18.863 -18.670 1.00 85.81 637 ALA A O 1
ATOM 4930 N N . GLU A 1 638 ? -14.565 18.250 -19.543 1.00 85.38 638 GLU A N 1
ATOM 4931 C CA . GLU A 1 638 ? -15.008 16.947 -20.043 1.00 85.38 638 GLU A CA 1
ATOM 4932 C C . GLU A 1 638 ? -14.523 15.822 -19.120 1.00 85.38 638 GLU A C 1
ATOM 4934 O O . GLU A 1 638 ? -13.541 15.978 -18.386 1.00 85.38 638 GLU A O 1
ATOM 4939 N N . ALA A 1 639 ? -15.235 14.693 -19.149 1.00 86.31 639 ALA A N 1
ATOM 4940 C CA . ALA A 1 639 ? -14.800 13.475 -18.477 1.00 86.31 639 ALA A CA 1
ATOM 4941 C C . ALA A 1 639 ? -13.513 12.960 -19.124 1.00 86.31 639 ALA A C 1
ATOM 4943 O O . ALA A 1 639 ? -13.334 13.072 -20.341 1.00 86.31 639 ALA A O 1
ATOM 4944 N N . LEU A 1 640 ? -12.645 12.340 -18.331 1.00 87.88 640 LEU A N 1
ATOM 4945 C CA . LEU A 1 640 ? -11.496 11.630 -18.871 1.00 87.88 640 LEU A CA 1
ATOM 4946 C C . LEU A 1 640 ? -11.990 10.491 -19.781 1.00 87.88 640 LEU A C 1
ATOM 4948 O O . LEU A 1 640 ? -12.832 9.692 -19.359 1.00 87.88 640 LEU A O 1
ATOM 4952 N N . PRO A 1 641 ? -11.492 10.379 -21.026 1.00 90.06 641 PRO A N 1
ATOM 4953 C CA . PRO A 1 641 ? -11.975 9.394 -21.987 1.00 90.06 641 PRO A CA 1
ATOM 4954 C C . PRO A 1 641 ? -11.356 8.014 -21.708 1.00 90.06 641 PRO A C 1
ATOM 4956 O O . PRO A 1 641 ? -10.632 7.465 -22.530 1.00 90.06 641 PRO A O 1
ATOM 4959 N N . VAL A 1 642 ? -11.612 7.460 -20.521 1.00 92.00 642 VAL A N 1
ATOM 4960 C CA . VAL A 1 642 ? -11.084 6.169 -20.066 1.00 92.00 642 VAL A CA 1
ATOM 4961 C C . VAL A 1 642 ? -12.240 5.251 -19.683 1.00 92.00 642 VAL A C 1
ATOM 4963 O O . VAL A 1 642 ? -13.041 5.560 -18.801 1.00 92.00 642 VAL A O 1
ATOM 4966 N N . ALA A 1 643 ? -12.316 4.091 -20.329 1.00 92.38 643 ALA A N 1
ATOM 4967 C CA . ALA A 1 643 ? -13.267 3.042 -20.002 1.00 92.38 643 ALA A CA 1
ATOM 4968 C C . ALA A 1 643 ? -12.652 2.042 -19.012 1.00 92.38 643 ALA A C 1
ATOM 4970 O O . ALA A 1 643 ? -11.547 1.540 -19.215 1.00 92.38 643 ALA A O 1
ATOM 4971 N N . LEU A 1 644 ? -13.400 1.719 -17.954 1.00 94.88 644 LEU A N 1
ATOM 4972 C CA . LEU A 1 644 ? -13.041 0.695 -16.972 1.00 94.88 644 LEU A CA 1
ATOM 4973 C C . LEU A 1 644 ? -14.075 -0.432 -16.992 1.00 94.88 644 LEU A C 1
ATOM 4975 O O . LEU A 1 644 ? -15.279 -0.180 -17.083 1.00 94.88 644 LEU A O 1
ATOM 4979 N N . SER A 1 645 ? -13.628 -1.680 -16.873 1.00 93.38 645 SER A N 1
ATOM 4980 C CA . SER A 1 645 ? -14.522 -2.829 -16.684 1.00 93.38 645 SER A CA 1
ATOM 4981 C C . SER A 1 645 ? -13.867 -3.925 -15.847 1.00 93.38 645 SER A C 1
ATOM 4983 O O . SER A 1 645 ? -12.659 -3.912 -15.641 1.00 93.38 645 SER A O 1
ATOM 4985 N N . ILE A 1 646 ? -14.662 -4.870 -15.341 1.00 93.00 646 ILE A N 1
ATOM 4986 C CA . ILE A 1 646 ? -14.167 -5.997 -14.541 1.00 93.00 646 ILE A CA 1
ATOM 4987 C C . ILE A 1 646 ? -14.475 -7.297 -15.281 1.00 93.00 646 ILE A C 1
ATOM 4989 O O . ILE A 1 646 ? -15.628 -7.557 -15.634 1.00 93.00 646 ILE A O 1
ATOM 4993 N N . VAL A 1 647 ? -13.447 -8.116 -15.511 1.00 89.69 647 VAL A N 1
ATOM 4994 C CA . VAL A 1 647 ? -13.549 -9.423 -16.173 1.00 89.69 647 VAL A CA 1
ATOM 4995 C C . VAL A 1 647 ? -12.912 -10.480 -15.274 1.00 89.69 647 VAL A C 1
ATOM 4997 O O . VAL A 1 647 ? -11.692 -10.580 -15.174 1.00 89.69 647 VAL A O 1
ATOM 5000 N N . GLY A 1 648 ? -13.748 -11.284 -14.611 1.00 86.62 648 GLY A N 1
ATOM 5001 C CA . GLY A 1 648 ? -13.277 -12.198 -13.566 1.00 86.62 648 GLY A CA 1
ATOM 5002 C C . GLY A 1 648 ? -12.697 -11.411 -12.389 1.00 86.62 648 GLY A C 1
ATOM 5003 O O . GLY A 1 648 ? -13.357 -10.503 -11.893 1.00 86.62 648 GLY A O 1
ATOM 5004 N N . ASP A 1 649 ? -11.457 -11.724 -12.012 1.00 85.69 649 ASP A N 1
ATOM 5005 C CA . ASP A 1 649 ? -10.729 -11.073 -10.911 1.00 85.69 649 ASP A CA 1
ATOM 5006 C C . ASP A 1 649 ? -9.743 -10.000 -11.425 1.00 85.69 649 ASP A C 1
ATOM 5008 O O . ASP A 1 649 ? -8.714 -9.725 -10.808 1.00 85.69 649 ASP A O 1
ATOM 5012 N N . GLN A 1 650 ? -9.997 -9.428 -12.609 1.00 91.94 650 GLN A N 1
ATOM 5013 C CA . GLN A 1 650 ? -9.137 -8.412 -13.223 1.00 91.94 650 GLN A CA 1
ATOM 5014 C C . GLN A 1 650 ? -9.922 -7.160 -13.614 1.00 91.94 650 GLN A C 1
ATOM 5016 O O . GLN A 1 650 ? -11.008 -7.237 -14.193 1.00 91.94 650 GLN A O 1
ATOM 5021 N N . LEU A 1 651 ? -9.323 -6.004 -13.339 1.00 95.25 651 LEU A N 1
ATOM 5022 C CA . LEU A 1 651 ? -9.716 -4.703 -13.862 1.00 95.25 651 LEU A CA 1
ATOM 5023 C C . LEU A 1 651 ? -9.111 -4.513 -15.256 1.00 95.25 651 LEU A C 1
ATOM 5025 O O . LEU A 1 651 ? -7.897 -4.595 -15.424 1.00 95.25 651 LEU A O 1
ATOM 5029 N N . VAL A 1 652 ? -9.956 -4.222 -16.238 1.00 95.94 652 VAL A N 1
ATOM 5030 C CA . VAL A 1 652 ? -9.570 -3.834 -17.597 1.00 95.94 652 VAL A CA 1
ATOM 5031 C C . VAL A 1 652 ? -9.633 -2.316 -17.708 1.00 95.94 652 VAL A C 1
ATOM 5033 O O . VAL A 1 652 ? -10.682 -1.722 -17.443 1.00 95.94 652 VAL A O 1
ATOM 5036 N N . ILE A 1 653 ? -8.520 -1.704 -18.100 1.00 95.69 653 ILE A N 1
ATOM 5037 C CA . ILE A 1 653 ? -8.375 -0.256 -18.275 1.00 95.69 653 ILE A CA 1
ATOM 5038 C C . ILE A 1 653 ? -8.141 0.016 -19.756 1.00 95.69 653 ILE A C 1
ATOM 5040 O O . ILE A 1 653 ? -7.164 -0.485 -20.308 1.00 95.69 653 ILE A O 1
ATOM 5044 N N . ASN A 1 654 ? -9.021 0.803 -20.375 1.00 94.00 654 ASN A N 1
ATOM 5045 C CA . ASN A 1 654 ? -8.996 1.131 -21.800 1.00 94.00 654 ASN A CA 1
ATOM 5046 C C . ASN A 1 654 ? -9.144 2.657 -21.991 1.00 94.00 654 ASN A C 1
ATOM 5048 O O . ASN A 1 654 ? -10.267 3.174 -22.022 1.00 94.00 654 ASN A O 1
ATOM 5052 N N . PRO A 1 655 ? -8.028 3.405 -22.014 1.00 92.06 655 PRO A N 1
ATOM 5053 C CA . PRO A 1 655 ? -8.007 4.811 -22.411 1.00 92.06 655 PRO A CA 1
ATOM 5054 C C . PRO A 1 655 ? -8.304 4.973 -23.908 1.00 92.06 655 PRO A C 1
ATOM 5056 O O . PRO A 1 655 ? -7.893 4.142 -24.707 1.00 92.06 655 PRO A O 1
ATOM 5059 N N . ALA A 1 656 ? -8.960 6.065 -24.306 1.00 87.31 656 ALA A N 1
ATOM 5060 C CA . ALA A 1 656 ? -9.152 6.387 -25.719 1.00 87.31 656 ALA A CA 1
ATOM 5061 C C . ALA A 1 656 ? -7.814 6.572 -26.456 1.00 87.31 656 ALA A C 1
ATOM 5063 O O . ALA A 1 656 ? -6.856 7.097 -25.890 1.00 87.31 656 ALA A O 1
ATOM 5064 N N . ASP A 1 657 ? -7.784 6.209 -27.741 1.00 78.56 657 ASP A N 1
ATOM 5065 C CA . ASP A 1 657 ? -6.585 6.192 -28.594 1.00 78.56 657 ASP A CA 1
ATOM 5066 C C . ASP A 1 657 ? -5.802 7.524 -28.630 1.00 78.56 657 ASP A C 1
ATOM 5068 O O . ASP A 1 657 ? -4.605 7.546 -28.935 1.00 78.56 657 ASP A O 1
ATOM 5072 N N . ASP A 1 658 ? -6.468 8.654 -28.378 1.00 78.38 658 ASP A N 1
ATOM 5073 C CA . ASP A 1 658 ? -5.895 10.003 -28.382 1.00 78.38 658 ASP A CA 1
ATOM 5074 C C . ASP A 1 658 ? -5.521 10.537 -26.989 1.00 78.38 658 ASP A C 1
ATOM 5076 O O . ASP A 1 658 ? -4.937 11.620 -26.884 1.00 78.38 658 ASP A O 1
ATOM 5080 N N . TYR A 1 659 ? -5.790 9.779 -25.924 1.00 82.94 659 TYR A N 1
ATOM 5081 C CA . TYR A 1 659 ? -5.455 10.161 -24.559 1.00 82.94 659 TYR A CA 1
ATOM 5082 C C . TYR A 1 659 ? -3.964 9.941 -24.246 1.00 82.94 659 TYR A C 1
ATOM 5084 O O . TYR A 1 659 ? -3.387 8.889 -24.520 1.00 82.94 659 TYR A O 1
ATOM 5092 N N . PHE A 1 660 ? -3.333 10.934 -23.615 1.00 81.19 660 PHE A N 1
ATOM 5093 C CA . PHE A 1 660 ? -1.984 10.843 -23.054 1.00 81.19 660 PHE A CA 1
ATOM 5094 C C . PHE A 1 660 ? -1.901 11.652 -21.758 1.00 81.19 660 PHE A C 1
ATOM 5096 O O . PHE A 1 660 ? -2.516 12.713 -21.632 1.00 81.19 660 PHE A O 1
ATOM 5103 N N . GLY A 1 661 ? -1.110 11.170 -20.804 1.00 83.56 661 GLY A N 1
ATOM 5104 C CA . GLY A 1 661 ? -0.999 11.753 -19.470 1.00 83.56 661 GLY A CA 1
ATOM 5105 C C . GLY A 1 661 ? -1.351 10.761 -18.369 1.00 83.56 661 GLY A C 1
ATOM 5106 O O . GLY A 1 661 ? -1.489 9.562 -18.604 1.00 83.56 661 GLY A O 1
ATOM 5107 N N . THR A 1 662 ? -1.454 11.272 -17.147 1.00 88.44 662 THR A N 1
ATOM 5108 C CA . THR A 1 662 ? -1.713 10.465 -15.952 1.00 88.44 662 THR A CA 1
ATOM 5109 C C . THR A 1 662 ? -3.144 10.674 -15.476 1.00 88.44 662 THR A C 1
ATOM 5111 O O . THR A 1 662 ? -3.602 11.815 -15.374 1.00 88.44 662 THR A O 1
ATOM 5114 N N . PHE A 1 663 ? -3.823 9.585 -15.126 1.00 91.81 663 PHE A N 1
ATOM 5115 C CA . PHE A 1 663 ? -5.090 9.606 -14.399 1.00 91.81 663 PHE A CA 1
ATOM 5116 C C . PHE A 1 663 ? -5.041 8.650 -13.211 1.00 91.81 663 PHE A C 1
ATOM 5118 O O . PHE A 1 663 ? -4.228 7.732 -13.168 1.00 91.81 663 PHE A O 1
ATOM 5125 N N . GLU A 1 664 ? -5.921 8.871 -12.244 1.00 93.56 664 GLU A N 1
ATOM 5126 C CA . GLU A 1 664 ? -6.050 8.021 -11.063 1.00 93.56 664 GLU A CA 1
ATOM 5127 C C . GLU A 1 664 ? -7.260 7.102 -11.234 1.00 93.56 664 GLU A C 1
ATOM 5129 O O . GLU A 1 664 ? -8.326 7.524 -11.698 1.00 93.56 664 GLU A O 1
ATOM 5134 N N . VAL A 1 665 ? -7.108 5.842 -10.838 1.00 94.62 665 VAL A N 1
ATOM 5135 C CA . VAL A 1 665 ? -8.202 4.873 -10.796 1.00 94.62 665 VAL A CA 1
ATOM 5136 C C . VAL A 1 665 ? -8.549 4.585 -9.350 1.00 94.62 665 VAL A C 1
ATOM 5138 O O . VAL A 1 665 ? -7.699 4.214 -8.547 1.00 94.62 665 VAL A O 1
ATOM 5141 N N . MET A 1 666 ? -9.830 4.724 -9.030 1.00 93.75 666 MET A N 1
ATOM 5142 C CA . MET A 1 666 ? -10.395 4.349 -7.747 1.00 93.75 666 MET A CA 1
ATOM 5143 C C . MET A 1 666 ? -11.014 2.958 -7.845 1.00 93.75 666 MET A C 1
ATOM 5145 O O . MET A 1 666 ? -11.902 2.714 -8.665 1.00 93.75 666 MET A O 1
ATOM 5149 N N . VAL A 1 667 ? -10.577 2.061 -6.968 1.00 94.12 667 VAL A N 1
ATOM 5150 C CA . VAL A 1 667 ? -11.127 0.714 -6.811 1.00 94.12 667 VAL A CA 1
ATOM 5151 C C . VAL A 1 667 ? -11.802 0.628 -5.450 1.00 94.12 667 VAL A C 1
ATOM 5153 O O . VAL A 1 667 ? -11.226 0.994 -4.428 1.00 94.12 667 VAL A O 1
ATOM 5156 N N . THR A 1 668 ? -13.038 0.149 -5.434 1.00 93.25 668 THR A N 1
ATOM 5157 C CA . THR A 1 668 ? -13.830 -0.087 -4.228 1.00 93.25 668 THR A CA 1
ATOM 5158 C C . THR A 1 668 ? -14.132 -1.575 -4.121 1.00 93.25 668 THR A C 1
ATOM 5160 O O . THR A 1 668 ? -14.806 -2.128 -4.989 1.00 93.25 668 THR A O 1
AT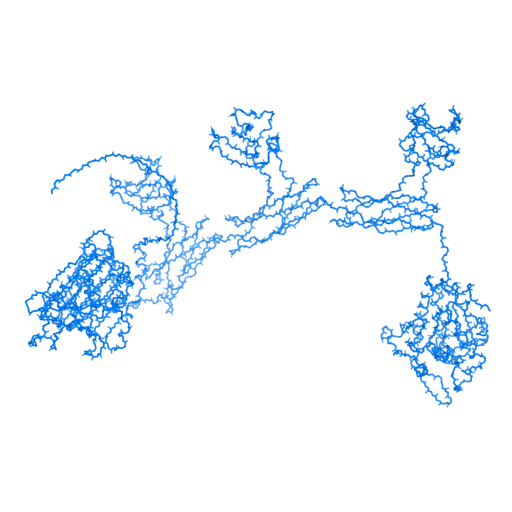OM 5163 N N . ALA A 1 669 ? -13.646 -2.213 -3.061 1.00 92.25 669 ALA A N 1
ATOM 5164 C CA . ALA A 1 669 ? -14.071 -3.545 -2.649 1.00 92.25 669 ALA A CA 1
ATOM 5165 C C . ALA A 1 669 ? -15.147 -3.404 -1.570 1.00 92.25 669 ALA A C 1
ATOM 5167 O O . ALA A 1 669 ? -15.012 -2.566 -0.683 1.00 92.25 669 ALA A O 1
ATOM 5168 N N . THR A 1 670 ? -16.210 -4.197 -1.626 1.00 87.75 670 THR A N 1
ATOM 5169 C CA . THR A 1 670 ? -17.238 -4.212 -0.580 1.00 87.75 670 THR A CA 1
ATOM 5170 C C . THR A 1 670 ? -17.777 -5.619 -0.368 1.00 87.75 670 THR A C 1
ATOM 5172 O O . THR A 1 670 ? -17.994 -6.356 -1.326 1.00 87.75 670 THR A O 1
ATOM 5175 N N . ASP A 1 671 ? -18.008 -5.966 0.889 1.00 83.31 671 ASP A N 1
ATOM 5176 C CA . ASP A 1 671 ? -18.738 -7.152 1.363 1.00 83.31 671 ASP A CA 1
ATOM 5177 C C . ASP A 1 671 ? -20.273 -6.944 1.348 1.00 83.31 671 ASP A C 1
ATOM 5179 O O . ASP A 1 671 ? -21.047 -7.847 1.655 1.00 83.31 671 ASP A O 1
ATOM 5183 N N . GLY A 1 672 ? -20.740 -5.749 0.958 1.00 74.56 672 GLY A N 1
ATOM 5184 C CA . GLY A 1 672 ? -22.144 -5.335 1.010 1.00 74.56 672 GLY A CA 1
ATOM 5185 C C . GLY A 1 672 ? -22.524 -4.513 2.247 1.00 74.56 672 GLY A C 1
ATOM 5186 O O . GLY A 1 672 ? -23.633 -3.977 2.277 1.00 74.56 672 GLY A O 1
ATOM 5187 N N . MET A 1 673 ? -21.619 -4.366 3.219 1.00 75.31 673 MET A N 1
ATOM 5188 C CA . MET A 1 673 ? -21.791 -3.572 4.439 1.00 75.31 673 MET A CA 1
ATOM 5189 C C . MET A 1 673 ? -20.803 -2.401 4.482 1.00 75.31 673 MET A C 1
ATOM 5191 O O . MET A 1 673 ? -21.230 -1.246 4.557 1.00 75.31 673 MET A O 1
ATOM 5195 N N . GLU A 1 674 ? -19.498 -2.673 4.381 1.00 78.19 674 GLU A N 1
ATOM 5196 C CA . GLU A 1 674 ? -18.443 -1.661 4.476 1.00 78.19 674 GLU A CA 1
ATOM 5197 C C . GLU A 1 674 ? -17.559 -1.649 3.212 1.00 78.19 674 GLU A C 1
ATOM 5199 O O . GLU A 1 674 ? -16.989 -2.670 2.821 1.00 78.19 674 GLU A O 1
ATOM 5204 N N . PRO A 1 675 ? -17.444 -0.505 2.509 1.00 87.06 675 PRO A N 1
ATOM 5205 C CA . PRO A 1 675 ? -16.568 -0.395 1.353 1.00 87.06 675 PRO A CA 1
ATOM 5206 C C . PRO A 1 675 ? -15.142 -0.002 1.759 1.00 87.06 675 PRO A C 1
ATOM 5208 O O . PRO A 1 675 ? -14.930 0.987 2.462 1.00 87.06 675 PRO A O 1
ATOM 5211 N N . VAL A 1 676 ? -14.150 -0.700 1.211 1.00 91.12 676 VAL A N 1
ATOM 5212 C CA . VAL A 1 676 ? -12.735 -0.319 1.273 1.00 91.12 676 VAL A CA 1
ATOM 5213 C C . VAL A 1 676 ? -12.295 0.232 -0.075 1.00 91.12 676 VAL A C 1
ATOM 5215 O O . VAL A 1 676 ? -12.501 -0.381 -1.124 1.00 91.12 676 VAL A O 1
ATOM 5218 N N . ILE A 1 677 ? -11.699 1.424 -0.044 1.00 91.94 677 ILE A N 1
ATOM 5219 C CA . ILE A 1 677 ? -11.294 2.173 -1.234 1.00 91.94 677 ILE A CA 1
ATOM 5220 C C . ILE A 1 677 ? -9.770 2.192 -1.325 1.00 91.94 677 ILE A C 1
ATOM 5222 O O . ILE A 1 677 ? -9.091 2.564 -0.368 1.00 91.94 677 ILE A O 1
ATOM 5226 N N . THR A 1 678 ? -9.244 1.856 -2.500 1.00 91.81 678 THR A N 1
ATOM 5227 C CA . THR A 1 678 ? -7.839 2.049 -2.869 1.00 91.81 678 THR A CA 1
ATOM 5228 C C . THR A 1 678 ? -7.740 2.844 -4.170 1.00 91.81 678 THR A C 1
ATOM 5230 O O . THR A 1 678 ? -8.675 2.853 -4.976 1.00 91.81 678 THR A O 1
ATOM 5233 N N . GLN A 1 679 ? -6.628 3.550 -4.358 1.00 94.25 679 GLN A N 1
ATOM 5234 C CA . GLN A 1 679 ? -6.349 4.348 -5.551 1.00 94.25 679 GLN A CA 1
ATOM 5235 C C . GLN A 1 679 ? -4.938 4.050 -6.046 1.00 94.25 679 GLN A C 1
ATOM 5237 O O . GLN A 1 679 ? -4.047 3.789 -5.236 1.00 94.25 679 GLN A O 1
ATOM 5242 N N . PHE A 1 680 ? -4.756 4.084 -7.361 1.00 95.25 680 PHE A N 1
ATOM 5243 C CA . PHE A 1 680 ? -3.452 3.979 -8.007 1.00 95.25 680 PHE A CA 1
ATOM 5244 C C . PHE A 1 680 ? -3.440 4.792 -9.302 1.00 95.25 680 PHE A C 1
ATOM 5246 O O . PHE A 1 680 ? -4.476 4.949 -9.966 1.00 95.25 680 PHE A O 1
ATOM 5253 N N . ALA A 1 681 ? -2.254 5.257 -9.681 1.00 93.12 681 ALA A N 1
ATOM 5254 C CA . ALA A 1 681 ? -2.069 6.044 -10.887 1.00 93.12 681 ALA A CA 1
ATOM 5255 C C . ALA A 1 681 ? -1.906 5.143 -12.116 1.00 93.12 681 ALA A C 1
ATOM 5257 O O . ALA A 1 681 ? -1.302 4.070 -12.055 1.00 93.12 681 ALA A O 1
ATOM 5258 N N . VAL A 1 682 ? -2.395 5.613 -13.260 1.00 93.44 682 VAL A N 1
ATOM 5259 C CA . VAL A 1 682 ? -2.114 5.047 -14.580 1.00 93.44 682 VAL A CA 1
ATOM 5260 C C . VAL A 1 682 ? -1.477 6.132 -15.434 1.00 93.44 682 VAL A C 1
ATOM 5262 O O . VAL A 1 682 ? -2.098 7.156 -15.723 1.00 93.44 682 VAL A O 1
ATOM 5265 N N . GLU A 1 683 ? -0.231 5.915 -15.845 1.00 91.44 683 GLU A N 1
ATOM 5266 C CA . GLU A 1 683 ? 0.473 6.799 -16.772 1.00 91.44 683 GLU A CA 1
ATOM 5267 C C . GLU A 1 683 ? 0.369 6.267 -18.206 1.00 91.44 683 GLU A C 1
ATOM 5269 O O . GLU A 1 683 ? 0.937 5.224 -18.540 1.00 91.44 683 GLU A O 1
ATOM 5274 N N . VAL A 1 684 ? -0.332 7.008 -19.067 1.00 87.25 684 VAL A N 1
ATOM 5275 C CA . VAL A 1 684 ? -0.391 6.756 -20.510 1.00 87.25 684 VAL A CA 1
ATOM 5276 C C . VAL A 1 684 ? 0.683 7.596 -21.182 1.00 87.25 684 VAL A C 1
ATOM 5278 O O . VAL A 1 684 ? 0.549 8.811 -21.361 1.00 87.25 684 VAL A O 1
ATOM 5281 N N . THR A 1 685 ? 1.785 6.941 -21.523 1.00 73.94 685 THR A N 1
ATOM 5282 C CA . THR A 1 685 ? 2.961 7.600 -22.089 1.00 73.94 685 THR A CA 1
ATOM 5283 C C . THR A 1 685 ? 2.827 7.772 -23.600 1.00 73.94 685 THR A C 1
ATOM 5285 O O . THR A 1 685 ? 2.359 6.885 -24.321 1.00 73.94 685 THR A O 1
ATOM 5288 N N . ASN A 1 686 ? 3.280 8.928 -24.091 1.00 67.75 686 ASN A N 1
ATOM 5289 C CA . ASN A 1 686 ? 3.637 9.081 -25.496 1.00 67.75 686 ASN A CA 1
ATOM 5290 C C . ASN A 1 686 ? 5.056 8.522 -25.654 1.00 67.75 686 ASN A C 1
ATOM 5292 O O . ASN A 1 686 ? 5.993 9.045 -25.052 1.00 67.75 686 ASN A O 1
ATOM 5296 N N . THR A 1 687 ? 5.195 7.411 -26.371 1.00 65.31 687 THR A N 1
ATOM 5297 C CA . THR A 1 687 ? 6.403 6.581 -26.368 1.00 65.31 687 THR A CA 1
ATOM 5298 C C . THR A 1 687 ? 7.631 7.297 -26.939 1.00 65.31 687 THR A C 1
ATOM 5300 O O . THR A 1 687 ? 7.571 7.921 -27.996 1.00 65.31 687 THR A O 1
ATOM 5303 N N . GLU A 1 688 ? 8.771 7.183 -26.247 1.00 69.38 688 GLU A N 1
ATOM 5304 C CA . GLU A 1 688 ? 10.082 7.615 -26.748 1.00 69.38 688 GLU A CA 1
ATOM 5305 C C . GLU A 1 688 ? 10.563 6.603 -27.803 1.00 69.38 688 GLU A C 1
ATOM 5307 O O . GLU A 1 688 ? 11.096 5.545 -27.474 1.00 69.38 688 GLU A O 1
ATOM 5312 N N . LEU A 1 689 ? 10.302 6.903 -29.079 1.00 79.44 689 LEU A N 1
ATOM 5313 C CA . LEU A 1 689 ? 10.810 6.157 -30.230 1.00 79.44 689 LEU A CA 1
ATOM 5314 C C . LEU A 1 689 ? 12.168 6.732 -30.651 1.00 79.44 689 LEU A C 1
ATOM 5316 O O . LEU A 1 689 ? 12.261 7.912 -31.006 1.00 79.44 689 LEU A O 1
ATOM 5320 N N . SER A 1 690 ? 13.206 5.894 -30.656 1.00 84.12 690 SER A N 1
ATOM 5321 C CA . SER A 1 690 ? 14.545 6.244 -31.146 1.00 84.12 690 SER A CA 1
ATOM 5322 C C . SER A 1 690 ? 15.050 5.189 -32.125 1.00 84.12 690 SER A C 1
ATOM 5324 O O . SER A 1 690 ? 15.065 4.006 -31.806 1.00 84.12 690 SER A O 1
ATOM 5326 N N . LEU A 1 691 ? 15.502 5.615 -33.303 1.00 88.44 691 LEU A N 1
ATOM 5327 C CA . LEU A 1 691 ? 16.185 4.752 -34.268 1.00 88.44 691 LEU A CA 1
ATOM 5328 C C . LEU A 1 691 ? 17.669 4.637 -33.881 1.00 88.44 691 LEU A C 1
ATOM 5330 O O . LEU A 1 691 ? 18.287 5.657 -33.561 1.00 88.44 691 LEU A O 1
ATOM 5334 N N . ASP A 1 692 ? 18.238 3.429 -33.886 1.00 90.81 692 ASP A N 1
ATOM 5335 C CA . ASP A 1 692 ? 19.673 3.267 -33.628 1.00 90.81 692 ASP A CA 1
ATOM 5336 C C . ASP A 1 692 ? 20.490 3.870 -34.787 1.00 90.81 692 ASP A C 1
ATOM 5338 O O . ASP A 1 692 ? 20.077 3.753 -35.942 1.00 90.81 692 ASP A O 1
ATOM 5342 N N . PRO A 1 693 ? 21.655 4.496 -34.526 1.00 89.19 693 PRO A N 1
ATOM 5343 C CA . PRO A 1 693 ? 22.460 5.098 -35.584 1.00 89.19 693 PRO A CA 1
ATOM 5344 C C . PRO A 1 693 ? 22.897 4.083 -36.653 1.00 89.19 693 PRO A C 1
ATOM 5346 O O . PRO A 1 693 ? 23.647 3.150 -36.367 1.00 89.19 693 PRO A O 1
ATOM 5349 N N . ILE A 1 694 ? 22.493 4.321 -37.899 1.00 91.00 694 ILE A N 1
ATOM 5350 C CA . ILE A 1 694 ? 22.908 3.569 -39.089 1.00 91.00 694 ILE A CA 1
ATOM 5351 C C . ILE A 1 694 ? 24.145 4.250 -39.699 1.00 91.00 694 ILE A C 1
ATOM 5353 O O . ILE A 1 694 ? 24.146 5.463 -39.909 1.00 91.00 694 ILE A O 1
ATOM 5357 N N . ALA A 1 695 ? 25.217 3.499 -39.950 1.00 89.44 695 ALA A N 1
ATOM 5358 C CA . ALA A 1 695 ? 26.421 4.018 -40.608 1.00 89.44 695 ALA A CA 1
ATOM 5359 C C . ALA A 1 695 ? 26.289 3.988 -42.142 1.00 89.44 695 ALA A C 1
ATOM 5361 O O . ALA A 1 695 ? 25.486 3.224 -42.675 1.00 89.44 695 ALA A O 1
ATOM 5362 N N . ASP A 1 696 ? 27.113 4.774 -42.842 1.00 90.25 696 ASP A N 1
ATOM 5363 C CA . ASP A 1 696 ? 27.215 4.724 -44.307 1.00 90.25 696 ASP A CA 1
ATOM 5364 C C . ASP A 1 696 ? 27.607 3.317 -44.794 1.00 90.25 696 ASP A C 1
ATOM 5366 O O . ASP A 1 696 ? 28.405 2.619 -44.158 1.00 90.25 696 ASP A O 1
ATOM 5370 N N . LEU A 1 697 ? 27.045 2.902 -45.931 1.00 90.62 697 LEU A N 1
ATOM 5371 C CA . LEU A 1 697 ? 27.126 1.538 -46.453 1.00 90.62 697 LEU A CA 1
ATOM 5372 C C . LEU A 1 697 ? 28.020 1.447 -47.693 1.00 90.62 697 LEU A C 1
ATOM 5374 O O . LEU A 1 697 ? 28.032 2.338 -48.539 1.00 90.62 697 LEU A O 1
ATOM 5378 N N . GLN A 1 698 ? 28.726 0.322 -47.811 1.00 89.12 698 GLN A N 1
ATOM 5379 C CA . GLN A 1 698 ? 29.532 -0.067 -48.971 1.00 89.12 698 GLN A CA 1
ATOM 5380 C C . GLN A 1 698 ? 29.055 -1.446 -49.427 1.00 89.12 698 GLN A C 1
ATOM 5382 O O . GLN A 1 698 ? 29.116 -2.391 -48.637 1.00 89.12 698 GLN A O 1
ATOM 5387 N N . ILE A 1 699 ? 28.541 -1.557 -50.652 1.00 88.38 699 ILE A N 1
ATOM 5388 C CA . ILE A 1 699 ? 27.924 -2.790 -51.170 1.00 88.38 699 ILE A CA 1
ATOM 5389 C C . ILE A 1 699 ? 28.407 -3.091 -52.596 1.00 88.38 699 ILE A C 1
ATOM 5391 O O . ILE A 1 699 ? 28.822 -2.190 -53.319 1.00 88.38 699 ILE A O 1
ATOM 5395 N N . GLU A 1 700 ? 28.356 -4.351 -53.022 1.00 84.12 700 GLU A N 1
ATOM 5396 C CA . GLU A 1 700 ? 28.801 -4.753 -54.364 1.00 84.12 700 GLU A CA 1
ATOM 5397 C C . GLU A 1 700 ? 27.636 -4.784 -55.361 1.00 84.12 700 GLU A C 1
ATOM 5399 O O . GLU A 1 700 ? 26.519 -5.178 -55.029 1.00 84.12 700 GLU A O 1
ATOM 5404 N N . SER A 1 701 ? 27.899 -4.381 -56.605 1.00 82.31 701 SER A N 1
ATOM 5405 C CA . SER A 1 701 ? 26.864 -4.173 -57.634 1.00 82.31 701 SER A CA 1
ATOM 5406 C C . SER A 1 701 ? 26.079 -5.420 -58.081 1.00 82.31 701 SER A C 1
ATOM 5408 O O . SER A 1 701 ? 25.019 -5.265 -58.694 1.00 82.31 701 SER A O 1
ATOM 5410 N N . ASP A 1 702 ? 26.554 -6.637 -57.800 1.00 78.56 702 ASP A N 1
ATOM 5411 C CA . ASP A 1 702 ? 25.936 -7.905 -58.221 1.00 78.56 702 ASP A CA 1
ATOM 5412 C C . ASP A 1 702 ? 25.308 -8.721 -57.077 1.00 78.56 702 ASP A C 1
ATOM 5414 O O . ASP A 1 702 ? 24.807 -9.826 -57.317 1.00 78.56 702 ASP A O 1
ATOM 5418 N N . SER A 1 703 ? 25.274 -8.179 -55.855 1.00 77.38 703 SER A N 1
ATOM 5419 C CA . SER A 1 703 ? 24.728 -8.862 -54.682 1.00 77.38 703 SER A CA 1
ATOM 5420 C C . SER A 1 703 ? 23.580 -8.091 -54.024 1.00 77.38 703 SER A C 1
ATOM 5422 O O . SER A 1 703 ? 23.573 -6.865 -53.939 1.00 77.38 703 SER A O 1
ATOM 5424 N N . LEU A 1 704 ? 22.577 -8.837 -53.545 1.00 88.25 704 LEU A N 1
ATOM 5425 C CA . LEU A 1 704 ? 21.535 -8.298 -52.673 1.00 88.25 704 LEU A CA 1
ATOM 5426 C C . LEU A 1 704 ? 22.148 -8.038 -51.294 1.00 88.25 704 LEU A C 1
ATOM 5428 O O . LEU A 1 704 ? 22.572 -8.978 -50.620 1.00 88.25 704 LEU A O 1
ATOM 5432 N N . PHE A 1 705 ? 22.140 -6.786 -50.852 1.00 90.56 705 PHE A N 1
ATOM 5433 C CA . PHE A 1 705 ? 22.574 -6.412 -49.512 1.00 90.56 705 PHE A CA 1
ATOM 5434 C C . PHE A 1 705 ? 21.416 -6.515 -48.517 1.00 90.56 705 PHE A C 1
ATOM 5436 O O . PHE A 1 705 ? 20.311 -6.065 -48.822 1.00 90.56 705 PHE A O 1
ATOM 5443 N N . GLN A 1 706 ? 21.664 -7.065 -47.323 1.00 93.50 706 GLN A N 1
ATOM 5444 C CA . GLN A 1 706 ? 20.678 -7.127 -46.239 1.00 93.50 706 GLN A CA 1
ATOM 5445 C C . GLN A 1 706 ? 21.282 -6.707 -44.892 1.00 93.50 706 GLN A C 1
ATOM 5447 O O . GLN A 1 706 ? 22.396 -7.109 -44.559 1.00 93.50 706 GLN A O 1
ATOM 5452 N N . MET A 1 707 ? 20.533 -5.930 -44.105 1.00 92.44 707 MET A N 1
ATOM 5453 C CA . MET A 1 707 ? 20.911 -5.475 -42.760 1.00 92.44 707 MET A CA 1
ATOM 5454 C C . MET A 1 707 ? 19.683 -5.412 -41.841 1.00 92.44 707 MET A C 1
ATOM 5456 O O . MET A 1 707 ? 18.618 -4.977 -42.266 1.00 92.44 707 MET A O 1
ATOM 5460 N N . GLU A 1 708 ? 19.839 -5.787 -40.570 1.00 92.56 708 GLU A N 1
ATOM 5461 C CA . GLU A 1 708 ? 18.821 -5.545 -39.538 1.00 92.56 708 GLU A CA 1
ATOM 5462 C C . GLU A 1 708 ? 18.878 -4.104 -39.024 1.00 92.56 708 GLU A C 1
ATOM 5464 O O . GLU A 1 708 ? 19.945 -3.614 -38.649 1.00 92.56 708 GLU A O 1
ATOM 5469 N N . ILE A 1 709 ? 17.721 -3.445 -38.974 1.00 92.50 709 ILE A N 1
ATOM 5470 C CA . ILE A 1 709 ? 17.554 -2.099 -38.431 1.00 92.50 709 ILE A CA 1
ATOM 5471 C C . ILE A 1 709 ? 16.946 -2.193 -37.032 1.00 92.50 709 ILE A C 1
ATOM 5473 O O . ILE A 1 709 ? 15.846 -2.712 -36.848 1.00 92.50 709 ILE A O 1
ATOM 5477 N N . SER A 1 710 ? 17.649 -1.644 -36.047 1.00 86.88 710 SER A N 1
ATOM 5478 C CA . SER A 1 710 ? 17.215 -1.641 -34.650 1.00 86.88 710 SER A CA 1
ATOM 5479 C C . SER A 1 710 ? 16.641 -0.285 -34.250 1.00 86.88 710 SER A C 1
ATOM 5481 O O . SER A 1 710 ? 17.102 0.766 -34.691 1.00 86.88 710 SER A O 1
ATOM 5483 N N . ALA A 1 711 ? 15.621 -0.309 -33.397 1.00 86.19 711 ALA A N 1
ATOM 5484 C CA . ALA A 1 711 ? 15.057 0.880 -32.775 1.00 86.19 711 ALA A CA 1
ATOM 5485 C C . ALA A 1 711 ? 14.742 0.586 -31.305 1.00 86.19 711 ALA A C 1
ATOM 5487 O O . ALA A 1 711 ? 14.340 -0.525 -30.952 1.00 86.19 711 ALA A O 1
ATOM 5488 N N . VAL A 1 712 ? 14.901 1.594 -30.454 1.00 82.38 712 VAL A N 1
ATOM 5489 C CA . VAL A 1 712 ? 14.468 1.570 -29.061 1.00 82.38 712 VAL A CA 1
ATOM 5490 C C . VAL A 1 712 ? 13.039 2.100 -29.006 1.00 82.38 712 VAL A C 1
ATOM 5492 O O . VAL A 1 712 ? 12.772 3.238 -29.393 1.00 82.38 712 VAL A O 1
ATOM 5495 N N . SER A 1 713 ? 12.121 1.253 -28.543 1.00 76.31 713 SER A N 1
ATOM 5496 C CA . SER A 1 713 ? 10.717 1.590 -28.318 1.00 76.31 713 SER A CA 1
ATOM 5497 C C . SER A 1 713 ? 10.165 0.783 -27.136 1.00 76.31 713 SER A C 1
ATOM 5499 O O . SER A 1 713 ? 10.603 -0.350 -26.920 1.00 76.31 713 SER A O 1
ATOM 5501 N N . PRO A 1 714 ? 9.189 1.314 -26.378 1.00 65.75 714 PRO A N 1
ATOM 5502 C CA . PRO A 1 714 ? 8.437 0.548 -25.380 1.00 65.75 714 PRO A CA 1
ATOM 5503 C C . PRO A 1 714 ? 7.515 -0.516 -25.992 1.00 65.75 714 PRO A C 1
ATOM 5505 O O . PRO A 1 714 ? 7.015 -1.376 -25.269 1.00 65.75 714 PRO A O 1
ATOM 5508 N N . LEU A 1 715 ? 7.268 -0.462 -27.306 1.00 65.19 715 LEU A N 1
ATOM 5509 C CA . LEU A 1 715 ? 6.477 -1.467 -28.013 1.00 65.19 715 LEU A CA 1
ATOM 5510 C C . LEU A 1 715 ? 7.303 -2.708 -28.363 1.00 65.19 715 LEU A C 1
ATOM 5512 O O . LEU A 1 715 ? 8.499 -2.600 -28.641 1.00 65.19 715 LEU A O 1
ATOM 5516 N N . PRO A 1 716 ? 6.664 -3.887 -28.453 1.00 71.00 716 PRO A N 1
ATOM 5517 C CA . PRO A 1 716 ? 7.275 -5.050 -29.078 1.00 71.00 716 PRO A CA 1
ATOM 5518 C C . PRO A 1 716 ? 7.682 -4.742 -30.527 1.00 71.00 716 PRO A C 1
ATOM 5520 O O . PRO A 1 716 ? 6.927 -4.107 -31.261 1.00 71.00 716 PRO A O 1
ATOM 5523 N N . ALA A 1 717 ? 8.833 -5.262 -30.966 1.00 68.69 717 ALA A N 1
ATOM 5524 C CA . ALA A 1 717 ? 9.371 -5.036 -32.315 1.00 68.69 717 ALA A CA 1
ATOM 5525 C C . ALA A 1 717 ? 8.380 -5.375 -33.450 1.00 68.69 717 ALA A C 1
ATOM 5527 O O . ALA A 1 717 ? 8.392 -4.742 -34.498 1.00 68.69 717 ALA A O 1
ATOM 5528 N N . GLU A 1 718 ? 7.480 -6.332 -33.213 1.00 74.75 718 GLU A N 1
ATOM 5529 C CA . GLU A 1 718 ? 6.440 -6.797 -34.146 1.00 74.75 718 GLU A CA 1
ATOM 5530 C C . GLU A 1 718 ? 5.391 -5.712 -34.477 1.00 74.75 718 GLU A C 1
ATOM 5532 O O . GLU A 1 718 ? 4.665 -5.831 -35.462 1.00 74.75 718 GLU A O 1
ATOM 5537 N N . GLN A 1 719 ? 5.279 -4.673 -33.638 1.00 73.88 719 GLN A N 1
ATOM 5538 C CA . GLN A 1 719 ? 4.335 -3.559 -33.798 1.00 73.88 719 GLN A CA 1
ATOM 5539 C C . GLN A 1 719 ? 4.971 -2.315 -34.441 1.00 73.88 719 GLN A C 1
ATOM 5541 O O . GLN A 1 719 ? 4.261 -1.356 -34.737 1.00 73.88 719 GLN A O 1
ATOM 5546 N N . LEU A 1 720 ? 6.287 -2.314 -34.675 1.00 83.44 720 LEU A N 1
ATOM 5547 C CA . LEU A 1 720 ? 6.982 -1.215 -35.344 1.00 83.44 720 LEU A CA 1
ATOM 5548 C C . LEU A 1 720 ? 6.925 -1.386 -36.864 1.00 83.44 720 LEU A C 1
ATOM 5550 O O . LEU A 1 720 ? 7.141 -2.474 -37.399 1.00 83.44 720 LEU A O 1
ATOM 5554 N N . VAL A 1 721 ? 6.669 -0.289 -37.573 1.00 87.06 721 VAL A N 1
ATOM 5555 C CA . VAL A 1 721 ? 6.649 -0.257 -39.037 1.00 87.06 721 VAL A CA 1
ATOM 5556 C C . VAL A 1 721 ? 7.917 0.420 -39.529 1.00 87.06 721 VAL A C 1
ATOM 5558 O O . VAL A 1 721 ? 8.118 1.613 -39.312 1.00 87.06 721 VAL A O 1
ATOM 5561 N N . TYR A 1 722 ? 8.759 -0.334 -40.227 1.00 91.88 722 TYR A N 1
ATOM 5562 C CA . TYR A 1 722 ? 9.952 0.207 -40.864 1.00 91.88 722 TYR A CA 1
ATOM 5563 C C . TYR A 1 722 ? 9.695 0.490 -42.341 1.00 91.88 722 TYR A C 1
ATOM 5565 O O . TYR A 1 722 ? 9.056 -0.295 -43.047 1.00 91.88 722 TYR A O 1
ATOM 5573 N N . SER A 1 723 ? 10.236 1.600 -42.828 1.00 91.00 723 SER A N 1
ATOM 5574 C CA . SER A 1 723 ? 10.224 1.961 -44.243 1.00 91.00 723 SER A CA 1
ATOM 5575 C C . SER A 1 723 ? 11.601 2.432 -44.681 1.00 91.00 723 SER A C 1
ATOM 5577 O O . SER A 1 723 ? 12.336 3.026 -43.901 1.00 91.00 723 SER A O 1
ATOM 5579 N N . ALA A 1 724 ? 11.934 2.195 -45.943 1.00 90.44 724 ALA A N 1
ATOM 5580 C CA . ALA A 1 724 ? 13.144 2.717 -46.552 1.00 90.44 724 ALA A CA 1
ATOM 5581 C C . ALA A 1 724 ? 12.816 3.200 -47.964 1.00 90.44 724 ALA A C 1
ATOM 5583 O O . ALA A 1 724 ? 12.100 2.517 -48.701 1.00 90.44 724 ALA A O 1
ATOM 5584 N N . GLN A 1 725 ? 13.314 4.378 -48.325 1.00 87.88 725 GLN A N 1
ATOM 5585 C CA . GLN A 1 725 ? 13.087 4.989 -49.632 1.00 87.88 725 GLN A CA 1
ATOM 5586 C C . GLN A 1 725 ? 14.344 5.698 -50.128 1.00 87.88 725 GLN A C 1
ATOM 5588 O O . GLN A 1 725 ? 15.070 6.314 -49.348 1.00 87.88 725 GLN A O 1
ATOM 5593 N N . LEU A 1 726 ? 14.596 5.616 -51.437 1.00 84.69 726 LEU A N 1
ATOM 5594 C CA . LEU A 1 726 ? 15.665 6.382 -52.072 1.00 84.69 726 LEU A CA 1
ATOM 5595 C C . LEU A 1 726 ? 15.388 7.875 -51.889 1.00 84.69 726 LEU A C 1
ATOM 5597 O O . LEU A 1 726 ? 14.289 8.347 -52.189 1.00 84.69 726 LEU A O 1
ATOM 5601 N N . VAL A 1 727 ? 16.392 8.613 -51.430 1.00 81.81 727 VAL A N 1
ATOM 5602 C CA . VAL A 1 727 ? 16.350 10.071 -51.464 1.00 81.81 727 VAL A CA 1
ATOM 5603 C C . VAL A 1 727 ? 16.555 10.469 -52.922 1.00 81.81 727 VAL A C 1
ATOM 5605 O O . VAL A 1 727 ? 17.579 10.136 -53.521 1.00 81.81 727 VAL A O 1
ATOM 5608 N N . GLY A 1 728 ? 15.554 11.125 -53.516 1.00 68.25 728 GLY A N 1
ATOM 5609 C CA . GLY A 1 728 ? 15.628 11.549 -54.913 1.00 68.25 728 GLY A CA 1
ATOM 5610 C C . GLY A 1 728 ? 16.859 12.422 -55.153 1.00 68.25 728 GLY A C 1
ATOM 5611 O O . GLY A 1 728 ? 17.234 13.215 -54.286 1.00 68.25 728 GLY A O 1
ATOM 5612 N N . SER A 1 729 ? 17.496 12.280 -56.314 1.00 73.19 729 SER A N 1
ATOM 5613 C CA . SER A 1 729 ? 18.675 13.080 -56.668 1.00 73.19 729 SER A CA 1
ATOM 5614 C C . SER A 1 729 ? 18.368 14.585 -56.617 1.00 73.19 729 SER A C 1
ATOM 5616 O O . SER A 1 729 ? 17.221 15.000 -56.781 1.00 73.19 729 SER A O 1
ATOM 5618 N N . GLU A 1 730 ? 19.388 15.434 -56.451 1.00 76.69 730 GLU A N 1
ATOM 5619 C CA . GLU A 1 730 ? 19.218 16.901 -56.462 1.00 76.69 730 GLU A CA 1
ATOM 5620 C C . GLU A 1 730 ? 18.495 17.390 -57.737 1.00 76.69 730 GLU A C 1
ATOM 5622 O O . GLU A 1 730 ? 17.734 18.357 -57.703 1.00 76.69 730 GLU A O 1
ATOM 5627 N N . ALA A 1 731 ? 18.650 16.664 -58.851 1.00 80.62 731 ALA A N 1
ATOM 5628 C CA . ALA A 1 731 ? 17.914 16.911 -60.083 1.00 80.62 731 ALA A CA 1
ATOM 5629 C C . ALA A 1 731 ? 16.415 16.560 -59.984 1.00 80.62 731 ALA A C 1
ATOM 5631 O O . ALA A 1 731 ? 15.580 17.360 -60.398 1.00 80.62 731 ALA A O 1
ATOM 5632 N N . GLU A 1 732 ? 16.066 15.410 -59.398 1.00 81.00 732 GLU A N 1
ATOM 5633 C CA . GLU A 1 732 ? 14.673 14.991 -59.154 1.00 81.00 732 GLU A CA 1
ATOM 5634 C C . GLU A 1 732 ? 13.951 15.930 -58.189 1.00 81.00 732 GLU A C 1
ATOM 5636 O O . GLU A 1 732 ? 12.793 16.274 -58.417 1.00 81.00 732 GLU A O 1
ATOM 5641 N N . GLN A 1 733 ? 14.637 16.397 -57.144 1.00 81.50 733 GLN A N 1
ATOM 5642 C CA . GLN A 1 733 ? 14.066 17.342 -56.182 1.00 81.50 733 GLN A CA 1
ATOM 5643 C C . GLN A 1 733 ? 13.759 18.696 -56.838 1.00 81.50 733 GLN A C 1
ATOM 5645 O O . GLN A 1 733 ? 12.679 19.254 -56.636 1.00 81.50 733 GLN A O 1
ATOM 5650 N N . ILE A 1 734 ? 14.680 19.211 -57.662 1.00 86.00 734 ILE A N 1
ATOM 5651 C CA . ILE A 1 734 ? 14.492 20.473 -58.390 1.00 86.00 734 ILE A CA 1
ATOM 5652 C C . ILE A 1 734 ? 13.388 20.346 -59.444 1.00 86.00 734 ILE A C 1
ATOM 5654 O O . ILE A 1 734 ? 12.559 21.254 -59.558 1.00 86.00 734 ILE A O 1
ATOM 5658 N N . ASP A 1 735 ? 13.331 19.237 -60.181 1.00 87.12 735 ASP A N 1
ATOM 5659 C CA . ASP A 1 735 ? 12.254 19.000 -61.141 1.00 87.12 735 ASP A CA 1
ATOM 5660 C C . ASP A 1 735 ? 10.895 18.869 -60.449 1.00 87.12 735 ASP A C 1
ATOM 5662 O O . ASP A 1 735 ? 9.936 19.520 -60.842 1.00 87.12 735 ASP A O 1
ATOM 5666 N N . GLN A 1 736 ? 10.802 18.123 -59.346 1.00 84.19 736 GLN A N 1
ATOM 5667 C CA . GLN A 1 736 ? 9.551 17.980 -58.597 1.00 84.19 736 GLN A CA 1
ATOM 5668 C C . GLN A 1 736 ? 9.083 19.308 -57.984 1.00 84.19 736 GLN A C 1
ATOM 5670 O O . GLN A 1 736 ? 7.881 19.580 -57.924 1.00 84.19 736 GLN A O 1
ATOM 5675 N N . GLN A 1 737 ? 10.018 20.144 -57.522 1.00 88.94 737 GLN A N 1
ATOM 5676 C CA . GLN A 1 737 ? 9.708 21.437 -56.917 1.00 88.94 737 GLN A CA 1
ATOM 5677 C C . GLN A 1 737 ? 9.237 22.471 -57.945 1.00 88.94 737 GLN A C 1
ATOM 5679 O O . GLN A 1 737 ? 8.352 23.278 -57.639 1.00 88.94 737 GLN A O 1
ATOM 5684 N N . TYR A 1 738 ? 9.845 22.494 -59.132 1.00 89.62 738 TYR A N 1
ATOM 5685 C CA . TYR A 1 738 ? 9.602 23.538 -60.130 1.00 89.62 738 TYR A CA 1
ATOM 5686 C C . TYR A 1 738 ? 8.856 23.053 -61.379 1.00 89.62 738 TYR A C 1
ATOM 5688 O O . TYR A 1 738 ? 8.453 23.894 -62.178 1.00 89.62 738 TYR A O 1
ATOM 5696 N N . ASP A 1 739 ? 8.617 21.750 -61.531 1.00 89.62 739 ASP A N 1
ATOM 5697 C CA . ASP A 1 739 ? 7.958 21.106 -62.678 1.00 89.62 739 ASP A CA 1
ATOM 5698 C C . ASP A 1 739 ? 8.578 21.584 -64.005 1.00 89.62 739 ASP A C 1
ATOM 5700 O O . ASP A 1 739 ? 7.937 22.278 -64.815 1.00 89.62 739 ASP A O 1
ATOM 5704 N N . LEU A 1 740 ? 9.886 21.333 -64.171 1.00 91.94 740 LEU A N 1
ATOM 5705 C CA . LEU A 1 740 ? 10.654 21.842 -65.303 1.00 91.94 740 LEU A CA 1
ATOM 5706 C C . LEU A 1 740 ? 10.225 21.118 -66.578 1.00 91.94 740 LEU A C 1
ATOM 5708 O O . LEU A 1 740 ? 10.042 19.911 -66.639 1.00 91.94 740 LEU A O 1
ATOM 5712 N N . GLN A 1 741 ? 10.047 21.880 -67.649 1.00 91.69 741 GLN A N 1
ATOM 5713 C CA . GLN A 1 741 ? 9.527 21.343 -68.896 1.00 91.69 741 GLN A CA 1
ATOM 5714 C C . GLN A 1 741 ? 10.669 20.961 -69.833 1.00 91.69 741 GLN A C 1
ATOM 5716 O O . GLN A 1 741 ? 11.561 21.770 -70.113 1.00 91.69 741 GLN A O 1
ATOM 5721 N N . VAL A 1 742 ? 10.582 19.757 -70.403 1.00 88.81 742 VAL A N 1
ATOM 5722 C CA . VAL A 1 742 ? 11.477 19.307 -71.476 1.00 88.81 742 VAL A CA 1
ATOM 5723 C C . VAL A 1 742 ? 11.417 20.292 -72.647 1.00 88.81 742 VAL A C 1
ATOM 5725 O O . VAL A 1 742 ? 10.369 20.505 -73.266 1.00 88.81 742 VAL A O 1
ATOM 5728 N N . ALA A 1 743 ? 12.563 20.880 -72.989 1.00 86.38 743 ALA A N 1
ATOM 5729 C CA . ALA A 1 743 ? 12.679 21.893 -74.029 1.00 86.38 743 ALA A CA 1
ATOM 5730 C C . ALA A 1 743 ? 13.324 21.327 -75.304 1.00 86.38 743 ALA A C 1
ATOM 5732 O O . ALA A 1 743 ? 14.291 20.564 -75.268 1.00 86.38 743 ALA A O 1
ATOM 5733 N N . ALA A 1 744 ? 12.800 21.728 -76.467 1.00 85.81 744 ALA A N 1
ATOM 5734 C CA . ALA A 1 744 ? 13.386 21.395 -77.771 1.00 85.81 744 ALA A CA 1
ATOM 5735 C C . ALA A 1 744 ? 14.506 22.370 -78.198 1.00 85.81 744 ALA A C 1
ATOM 5737 O O . ALA A 1 744 ? 15.298 22.051 -79.084 1.00 85.81 744 ALA A O 1
ATOM 5738 N N . ASP A 1 745 ? 14.552 23.559 -77.592 1.00 86.19 745 ASP A N 1
ATOM 5739 C CA . ASP A 1 745 ? 15.584 24.586 -77.758 1.00 86.19 745 ASP A CA 1
ATOM 5740 C C . ASP A 1 745 ? 15.811 25.265 -76.399 1.00 86.19 745 ASP A C 1
ATOM 5742 O O . ASP A 1 745 ? 14.846 25.620 -75.727 1.00 86.19 745 ASP A O 1
ATOM 5746 N N . PHE A 1 746 ? 17.074 25.447 -76.009 1.00 93.00 746 PHE A N 1
ATOM 5747 C CA . PHE A 1 746 ? 17.475 26.004 -74.710 1.00 93.00 746 PHE A CA 1
ATOM 5748 C C . PHE A 1 746 ? 17.868 27.483 -74.786 1.00 93.00 746 PHE A C 1
ATOM 5750 O O . PHE A 1 746 ? 18.505 27.998 -73.873 1.00 93.00 746 PHE A O 1
ATOM 5757 N N . HIS A 1 747 ? 17.583 28.171 -75.896 1.00 91.81 747 HIS A N 1
ATOM 5758 C CA . HIS A 1 747 ? 17.825 29.613 -76.041 1.00 91.81 747 HIS A CA 1
ATOM 5759 C C . HIS A 1 747 ? 19.253 30.040 -75.652 1.00 91.81 747 HIS A C 1
ATOM 5761 O O . HIS A 1 747 ? 19.454 31.008 -74.919 1.00 91.81 747 HIS A O 1
ATOM 5767 N N . LEU A 1 748 ? 20.252 29.293 -76.135 1.00 92.62 748 LEU A N 1
ATOM 5768 C CA . LEU A 1 748 ? 21.654 29.479 -75.760 1.00 92.62 748 LEU A CA 1
ATOM 5769 C C . LEU A 1 748 ? 22.110 30.941 -75.911 1.00 92.62 748 LEU A C 1
ATOM 5771 O O . LEU A 1 748 ? 21.998 31.531 -76.989 1.00 92.62 748 LEU A O 1
ATOM 5775 N N . ASN A 1 749 ? 22.731 31.463 -74.853 1.00 91.81 749 ASN A N 1
ATOM 5776 C CA . ASN A 1 749 ? 23.362 32.778 -74.783 1.00 91.81 749 ASN A CA 1
ATOM 5777 C C . ASN A 1 749 ? 22.408 33.956 -75.064 1.00 91.81 749 ASN A C 1
ATOM 5779 O O . ASN A 1 749 ? 22.831 34.996 -75.577 1.00 91.81 749 ASN A O 1
ATOM 5783 N N . PHE A 1 750 ? 21.117 33.805 -74.766 1.00 87.88 750 PHE A N 1
ATOM 5784 C CA . PHE A 1 750 ? 20.107 34.847 -74.954 1.00 87.88 750 PHE A CA 1
ATOM 5785 C C . PHE A 1 750 ? 20.437 36.164 -74.219 1.00 87.88 750 PHE A C 1
ATOM 5787 O O . PHE A 1 750 ? 20.186 37.250 -74.746 1.00 87.88 750 PHE A O 1
ATOM 5794 N N . ALA A 1 751 ? 21.038 36.080 -73.035 1.00 83.25 751 ALA A N 1
ATOM 5795 C CA . ALA A 1 751 ? 21.385 37.187 -72.150 1.00 83.25 751 ALA A CA 1
ATOM 5796 C C . ALA A 1 751 ? 22.905 37.450 -72.046 1.00 83.25 751 ALA A C 1
ATOM 5798 O O . ALA A 1 751 ? 23.320 38.370 -71.337 1.00 83.25 751 ALA A O 1
ATOM 5799 N N . GLY A 1 752 ? 23.735 36.734 -72.815 1.00 87.50 752 GLY A N 1
ATOM 5800 C CA . GLY A 1 752 ? 25.135 37.094 -73.067 1.00 87.50 752 GLY A CA 1
ATOM 5801 C C . GLY A 1 752 ? 26.189 36.448 -72.159 1.00 87.50 752 GLY A C 1
ATOM 5802 O O . GLY A 1 752 ? 27.342 36.879 -72.216 1.00 87.50 752 GLY A O 1
ATOM 5803 N N . GLN A 1 753 ? 25.831 35.451 -71.342 1.00 89.25 753 GLN A N 1
ATOM 5804 C CA . GLN A 1 753 ? 26.726 34.739 -70.414 1.00 89.25 753 GLN A CA 1
ATOM 5805 C C . GLN A 1 753 ? 26.982 33.274 -70.817 1.00 89.25 753 GLN A C 1
ATOM 5807 O O . GLN A 1 753 ? 27.470 32.482 -70.013 1.00 89.25 753 GLN A O 1
ATOM 5812 N N . ASN A 1 754 ? 26.694 32.911 -72.071 1.00 92.25 754 ASN A N 1
ATOM 5813 C CA . ASN A 1 754 ? 26.659 31.529 -72.562 1.00 92.25 754 ASN A CA 1
ATOM 5814 C C . ASN A 1 754 ? 25.720 30.630 -71.751 1.00 92.25 754 ASN A C 1
ATOM 5816 O O . ASN A 1 754 ? 25.997 29.457 -71.556 1.00 92.25 754 ASN A O 1
ATOM 5820 N N . GLU A 1 755 ? 24.617 31.173 -71.266 1.00 94.12 755 GLU A N 1
ATOM 5821 C CA . GLU A 1 755 ? 23.656 30.428 -70.468 1.00 94.12 755 GLU A CA 1
ATOM 5822 C C . GLU A 1 755 ? 22.655 29.646 -71.340 1.00 94.12 755 GLU A C 1
ATOM 5824 O O . GLU A 1 755 ? 22.364 30.043 -72.472 1.00 94.12 755 GLU A O 1
ATOM 5829 N N . LYS A 1 756 ? 22.125 28.534 -70.827 1.00 95.75 756 LYS A N 1
ATOM 5830 C CA . LYS A 1 756 ? 21.036 27.758 -71.448 1.00 95.75 756 LYS A CA 1
ATOM 5831 C C . LYS A 1 756 ? 19.813 27.776 -70.545 1.00 95.75 756 LYS A C 1
ATOM 5833 O O . LYS A 1 756 ? 19.959 27.628 -69.342 1.00 95.75 756 LYS A O 1
ATOM 5838 N N . TRP A 1 757 ? 18.631 27.929 -71.123 1.00 94.12 757 TRP A N 1
ATOM 5839 C CA . TRP A 1 757 ? 17.388 28.211 -70.417 1.00 94.12 757 TRP A CA 1
ATOM 5840 C C . TRP A 1 757 ? 16.435 27.016 -70.393 1.00 94.12 757 TRP A C 1
ATOM 5842 O O . TRP A 1 757 ? 16.297 26.302 -71.387 1.00 94.12 757 TRP A O 1
ATOM 5852 N N . LEU A 1 758 ? 15.738 26.872 -69.268 1.00 94.00 758 LEU A N 1
ATOM 5853 C CA . LEU A 1 758 ? 14.605 25.973 -69.053 1.00 94.00 758 LEU A CA 1
ATOM 5854 C C . LEU A 1 758 ? 13.423 26.769 -68.499 1.00 94.00 758 LEU A C 1
ATOM 5856 O O . LEU A 1 758 ? 13.601 27.825 -67.884 1.00 94.00 758 LEU A O 1
ATOM 5860 N N . GLN A 1 759 ? 12.216 26.257 -68.713 1.00 93.19 759 GLN A N 1
ATOM 5861 C CA . GLN A 1 759 ? 10.996 26.864 -68.199 1.00 93.19 759 GLN A CA 1
ATOM 5862 C C . GLN A 1 759 ? 10.245 25.863 -67.323 1.00 93.19 759 GLN A C 1
ATOM 5864 O O . GLN A 1 759 ? 10.118 24.703 -67.694 1.00 93.19 759 GLN A O 1
ATOM 5869 N N . ALA A 1 760 ? 9.734 26.328 -66.190 1.00 92.38 760 ALA A N 1
ATOM 5870 C CA . ALA A 1 760 ? 8.791 25.593 -65.351 1.00 92.38 760 ALA A CA 1
ATOM 5871 C C . ALA A 1 760 ? 7.369 25.614 -65.934 1.00 92.38 760 ALA A C 1
ATOM 5873 O O . ALA A 1 760 ? 7.016 26.513 -66.708 1.00 92.38 760 ALA A O 1
ATOM 5874 N N . ALA A 1 761 ? 6.514 24.685 -65.501 1.00 88.75 761 ALA A N 1
ATOM 5875 C CA . ALA A 1 761 ? 5.096 24.644 -65.874 1.00 88.75 761 ALA A CA 1
ATOM 5876 C C . ALA A 1 761 ? 4.332 25.934 -65.516 1.00 88.75 761 ALA A C 1
ATOM 5878 O O . ALA A 1 761 ? 3.404 26.335 -66.224 1.00 88.75 761 ALA A O 1
ATOM 5879 N N . ASP A 1 762 ? 4.742 26.620 -64.444 1.00 88.50 762 ASP A N 1
ATOM 5880 C CA . ASP A 1 762 ? 4.165 27.895 -63.995 1.00 88.50 762 ASP A CA 1
ATOM 5881 C C . ASP A 1 762 ? 4.606 29.111 -64.842 1.00 88.50 762 ASP A C 1
ATOM 5883 O O . ASP A 1 762 ? 4.107 30.227 -64.662 1.00 88.50 762 ASP A O 1
ATOM 5887 N N . GLY A 1 763 ? 5.514 28.896 -65.799 1.00 88.75 763 GLY A N 1
ATOM 5888 C CA . GLY A 1 763 ? 6.060 29.905 -66.698 1.00 88.75 763 GLY A CA 1
ATOM 5889 C C . GLY A 1 763 ? 7.331 30.600 -66.198 1.00 88.75 763 GLY A C 1
ATOM 5890 O O . GLY A 1 763 ? 7.872 31.431 -66.939 1.00 88.75 763 GLY A O 1
ATOM 5891 N N . SER A 1 764 ? 7.821 30.277 -64.995 1.00 93.12 764 SER A N 1
ATOM 5892 C CA . SER A 1 764 ? 9.096 30.762 -64.453 1.00 93.12 764 SER A CA 1
ATOM 5893 C C . SER A 1 764 ? 10.276 30.281 -65.300 1.00 93.12 764 SER A C 1
ATOM 5895 O O . SER A 1 764 ? 10.266 29.172 -65.830 1.00 93.12 764 SER A O 1
ATOM 5897 N N . TRP A 1 765 ? 11.309 31.118 -65.416 1.00 94.31 765 TRP A N 1
ATOM 5898 C CA . TRP A 1 765 ? 12.509 30.809 -66.195 1.00 94.31 765 TRP A CA 1
ATOM 5899 C C . TRP A 1 765 ? 13.688 30.462 -65.295 1.00 94.31 765 TRP A C 1
ATOM 5901 O O . TRP A 1 765 ? 13.891 31.072 -64.245 1.00 94.31 765 TRP A O 1
ATOM 5911 N N . PHE A 1 766 ? 14.490 29.518 -65.763 1.00 96.12 766 PHE A N 1
ATOM 5912 C CA . PHE A 1 766 ? 15.698 29.036 -65.113 1.00 96.12 766 PHE A CA 1
ATOM 5913 C C . PHE A 1 766 ? 16.819 28.972 -66.138 1.00 96.12 766 PHE A C 1
ATOM 5915 O O . PHE A 1 766 ? 16.554 28.877 -67.340 1.00 96.12 766 PHE A O 1
ATOM 5922 N N . TYR A 1 767 ? 18.066 29.029 -65.684 1.00 94.12 767 TYR A N 1
ATOM 5923 C CA . TYR A 1 767 ? 19.206 28.911 -66.582 1.00 94.12 767 TYR A CA 1
ATOM 5924 C C . TYR A 1 767 ? 20.387 28.176 -65.955 1.00 94.12 767 TYR A C 1
ATOM 5926 O O . TYR A 1 767 ? 20.651 28.283 -64.760 1.00 94.12 767 TYR A O 1
ATOM 5934 N N . PHE A 1 768 ? 21.126 27.477 -66.810 1.00 95.25 768 PHE A N 1
ATOM 5935 C CA . PHE A 1 768 ? 22.433 26.904 -66.528 1.00 95.25 768 PHE A CA 1
ATOM 5936 C C . PHE A 1 768 ? 23.547 27.797 -67.065 1.00 95.25 768 PHE A C 1
ATOM 5938 O O . PHE A 1 768 ? 23.473 28.267 -68.205 1.00 95.25 768 PHE A O 1
ATOM 5945 N N . LEU A 1 769 ? 24.620 27.958 -66.294 1.00 94.25 769 LEU A N 1
ATOM 5946 C CA . LEU A 1 769 ? 25.899 28.475 -66.782 1.00 94.25 769 LEU A CA 1
ATOM 5947 C C . LEU A 1 769 ? 26.810 27.333 -67.267 1.00 94.25 769 LEU A C 1
ATOM 5949 O O . LEU A 1 769 ? 26.634 26.193 -66.840 1.00 94.25 769 LEU A O 1
ATOM 5953 N N . PRO A 1 770 ? 27.833 27.614 -68.102 1.00 93.94 770 PRO A N 1
ATOM 5954 C CA . PRO A 1 770 ? 28.790 26.596 -68.552 1.00 93.94 770 PRO A CA 1
ATOM 5955 C C . PRO A 1 770 ? 29.556 25.885 -67.428 1.00 93.94 770 PRO A C 1
ATOM 5957 O O . PRO A 1 770 ? 30.164 24.849 -67.672 1.00 93.94 770 PRO A O 1
ATOM 5960 N N . SER A 1 771 ? 29.568 26.459 -66.222 1.00 88.94 771 SER A N 1
ATOM 5961 C CA . SER A 1 771 ? 30.112 25.836 -65.013 1.00 88.94 771 SER A CA 1
ATOM 5962 C C . SER A 1 771 ? 29.259 24.678 -64.488 1.00 88.94 771 SER A C 1
ATOM 5964 O O . SER A 1 771 ? 29.767 23.915 -63.678 1.00 88.94 771 SER A O 1
ATOM 5966 N N . GLY A 1 772 ? 28.007 24.546 -64.942 1.00 87.94 772 GLY A N 1
ATOM 5967 C CA . GLY A 1 772 ? 27.016 23.620 -64.389 1.00 87.94 772 GLY A CA 1
ATOM 5968 C C . GLY A 1 772 ? 26.146 24.228 -63.282 1.00 87.94 772 GLY A C 1
ATOM 5969 O O . GLY A 1 772 ? 25.215 23.586 -62.806 1.00 87.94 772 GLY A O 1
ATOM 5970 N N . ASP A 1 773 ? 26.387 25.491 -62.916 1.00 93.81 773 ASP A N 1
ATOM 5971 C CA . ASP A 1 773 ? 25.559 26.206 -61.942 1.00 93.81 773 ASP A CA 1
ATOM 5972 C C . ASP A 1 773 ? 24.164 26.497 -62.513 1.00 93.81 773 ASP A C 1
ATOM 5974 O O . ASP A 1 773 ? 24.034 27.095 -63.589 1.00 93.81 773 ASP A O 1
ATOM 5978 N N . PHE A 1 774 ? 23.133 26.106 -61.769 1.00 95.50 774 PHE A N 1
ATOM 5979 C CA . PHE A 1 774 ? 21.724 26.263 -62.101 1.00 95.50 774 PHE A CA 1
ATOM 5980 C C . PHE A 1 774 ? 21.079 27.356 -61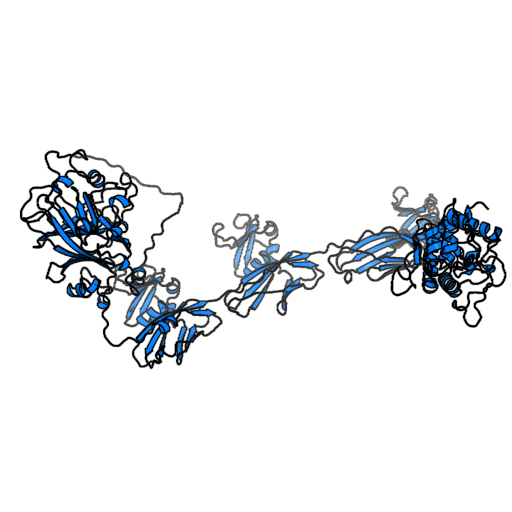.250 1.00 95.50 774 PHE A C 1
ATOM 5982 O O . PHE A 1 774 ? 21.272 27.424 -60.034 1.00 95.50 774 PHE A O 1
ATOM 5989 N N . TYR A 1 775 ? 20.300 28.221 -61.894 1.00 94.94 775 TYR A N 1
ATOM 5990 C CA . TYR A 1 775 ? 19.700 29.391 -61.265 1.00 94.94 775 TYR A CA 1
ATOM 5991 C C . TYR A 1 775 ? 18.232 29.550 -61.634 1.00 94.94 775 TYR A C 1
ATOM 5993 O O . TYR A 1 775 ? 17.834 29.309 -62.777 1.00 94.94 775 TYR A O 1
ATOM 6001 N N . ARG A 1 776 ? 17.451 30.107 -60.706 1.00 95.44 776 ARG A N 1
ATOM 6002 C CA . ARG A 1 776 ? 16.139 30.686 -60.998 1.00 95.44 776 ARG A CA 1
ATOM 6003 C C . ARG A 1 776 ? 16.285 32.146 -61.406 1.00 95.44 776 ARG A C 1
ATOM 6005 O O . ARG A 1 776 ? 16.848 32.964 -60.676 1.00 95.44 776 ARG A O 1
ATOM 6012 N N . TRP A 1 777 ? 15.730 32.496 -62.561 1.00 94.00 777 TRP A N 1
ATOM 6013 C CA . TRP A 1 777 ? 15.805 33.851 -63.091 1.00 94.00 777 TRP A CA 1
ATOM 6014 C C . TRP A 1 777 ? 14.820 34.798 -62.409 1.00 94.00 777 TRP A C 1
ATOM 6016 O O . TRP A 1 777 ? 13.608 34.581 -62.419 1.00 94.00 777 TRP A O 1
ATOM 6026 N N . THR A 1 778 ? 15.338 35.912 -61.897 1.00 89.75 778 THR A N 1
ATOM 6027 C CA . THR A 1 778 ? 14.549 36.954 -61.212 1.00 89.75 778 THR A CA 1
ATOM 6028 C C . THR A 1 778 ? 14.488 38.280 -61.981 1.00 89.75 778 THR A C 1
ATOM 6030 O O . THR A 1 778 ? 13.793 39.207 -61.563 1.00 89.75 778 THR A O 1
ATOM 6033 N N . GLY A 1 779 ? 15.161 38.378 -63.133 1.00 85.25 779 GLY A N 1
ATOM 6034 C CA . GLY A 1 779 ? 15.168 39.565 -63.998 1.00 85.25 779 GLY A CA 1
ATOM 6035 C C . GLY A 1 779 ? 16.559 40.128 -64.302 1.00 85.25 779 GLY A C 1
ATOM 6036 O O . GLY A 1 779 ? 16.712 40.826 -65.306 1.00 85.25 779 GLY A O 1
ATOM 6037 N N . ASP A 1 780 ? 17.569 39.806 -63.490 1.00 89.56 780 ASP A N 1
ATOM 6038 C CA . ASP A 1 780 ? 18.983 40.061 -63.777 1.00 89.56 780 ASP A CA 1
ATOM 6039 C C . ASP A 1 780 ? 19.893 38.983 -63.154 1.00 89.56 780 ASP A C 1
ATOM 6041 O O . ASP A 1 780 ? 19.526 38.331 -62.179 1.00 89.56 780 ASP A O 1
ATOM 6045 N N . PHE A 1 781 ? 21.096 38.791 -63.707 1.00 88.00 781 PHE A N 1
ATOM 6046 C CA . PHE A 1 781 ? 22.029 37.751 -63.245 1.00 88.00 781 PHE A CA 1
ATOM 6047 C C . PHE A 1 781 ? 22.532 37.960 -61.810 1.00 88.00 781 PHE A C 1
ATOM 6049 O O . PHE A 1 781 ? 22.854 36.992 -61.135 1.00 88.00 781 PHE A O 1
ATOM 6056 N N . GLY A 1 782 ? 22.648 39.209 -61.348 1.00 84.44 782 GLY A N 1
ATOM 6057 C CA . GLY A 1 782 ? 23.194 39.517 -60.025 1.00 84.44 782 GLY A CA 1
ATOM 6058 C C . GLY A 1 782 ? 22.196 39.292 -58.892 1.00 84.44 782 GLY A C 1
ATOM 6059 O O . GLY A 1 782 ? 22.611 39.170 -57.742 1.00 84.44 782 GLY A O 1
ATOM 6060 N N . SER A 1 783 ? 20.902 39.248 -59.212 1.00 87.00 783 SER A N 1
ATOM 6061 C CA . SER A 1 783 ? 19.810 38.986 -58.271 1.00 87.00 783 SER A CA 1
ATOM 6062 C C . SER A 1 783 ? 19.137 37.627 -58.474 1.00 87.00 783 SER A C 1
ATOM 6064 O O . SER A 1 783 ? 18.185 37.313 -57.757 1.00 87.00 783 SER A O 1
ATOM 6066 N N . SER A 1 784 ? 19.593 36.837 -59.452 1.00 92.44 784 SER A N 1
ATOM 6067 C CA . SER A 1 784 ? 19.084 35.486 -59.694 1.00 92.44 784 SER A CA 1
ATOM 6068 C C . SER A 1 784 ? 19.519 34.543 -58.578 1.00 92.44 784 SER A C 1
ATOM 6070 O O . SER A 1 784 ? 20.626 34.641 -58.047 1.00 92.44 784 SER A O 1
ATOM 6072 N N . GLU A 1 785 ? 18.617 33.647 -58.205 1.00 93.50 785 GLU A N 1
ATOM 6073 C CA . GLU A 1 785 ? 18.802 32.719 -57.095 1.00 93.50 785 GLU A CA 1
ATOM 6074 C C . GLU A 1 785 ? 19.577 31.501 -57.590 1.00 93.50 785 GLU A C 1
ATOM 6076 O O . GLU A 1 785 ? 19.153 30.851 -58.544 1.00 93.50 785 GLU A O 1
ATOM 6081 N N . HIS A 1 786 ? 20.732 31.226 -56.984 1.00 94.12 786 HIS A N 1
ATOM 6082 C CA . HIS A 1 786 ? 21.478 29.991 -57.228 1.00 94.12 786 HIS A CA 1
ATOM 6083 C C . HIS A 1 786 ? 20.745 28.839 -56.549 1.00 94.12 786 HIS A C 1
ATOM 6085 O O . HIS A 1 786 ? 20.437 28.947 -55.365 1.00 94.12 786 HIS A O 1
ATOM 6091 N N . LEU A 1 787 ? 20.448 27.784 -57.305 1.00 93.00 787 LEU A N 1
ATOM 6092 C CA . LEU A 1 787 ? 19.704 26.631 -56.806 1.00 93.00 787 LEU A CA 1
ATOM 6093 C C . LEU A 1 787 ? 20.613 25.434 -56.543 1.00 93.00 787 LEU A C 1
ATOM 6095 O O . LEU A 1 787 ? 20.512 24.838 -55.482 1.00 93.00 787 LEU A O 1
ATOM 6099 N N . ALA A 1 788 ? 21.489 25.102 -57.494 1.00 89.12 788 ALA A N 1
ATOM 6100 C CA . ALA A 1 788 ? 22.372 23.940 -57.409 1.00 89.12 788 ALA A CA 1
ATOM 6101 C C . ALA A 1 788 ? 23.552 24.066 -58.381 1.00 89.12 788 ALA A C 1
ATOM 6103 O O . ALA A 1 788 ? 23.553 24.916 -59.278 1.00 89.12 788 ALA A O 1
ATOM 6104 N N . SER A 1 789 ? 24.558 23.210 -58.221 1.00 89.94 789 SER A N 1
ATOM 6105 C CA . SER A 1 789 ? 25.706 23.112 -59.127 1.00 89.94 789 SER A CA 1
ATOM 6106 C C . SER A 1 789 ? 25.851 21.675 -59.602 1.00 89.94 789 SER A C 1
ATOM 6108 O O . SER A 1 789 ? 26.287 20.809 -58.852 1.00 89.94 789 SER A O 1
ATOM 6110 N N . PHE A 1 790 ? 25.509 21.436 -60.862 1.00 85.50 790 PHE A N 1
ATOM 6111 C CA . PHE A 1 790 ? 25.590 20.121 -61.485 1.00 85.50 790 PHE A CA 1
ATOM 6112 C C . PHE A 1 790 ? 26.899 19.956 -62.259 1.00 85.50 790 PHE A C 1
ATOM 6114 O O . PHE A 1 790 ? 27.599 20.930 -62.546 1.00 85.50 790 PHE A O 1
ATOM 6121 N N . ASP A 1 791 ? 27.244 18.729 -62.643 1.00 82.00 791 ASP A N 1
ATOM 6122 C CA . ASP A 1 791 ? 28.349 18.528 -63.573 1.00 82.00 791 ASP A CA 1
ATOM 6123 C C . ASP A 1 791 ? 28.008 19.083 -64.974 1.00 82.00 791 ASP A C 1
ATOM 6125 O O . ASP A 1 791 ? 26.854 19.348 -65.328 1.00 82.00 791 ASP A O 1
ATOM 6129 N N . THR A 1 792 ? 29.029 19.273 -65.811 1.00 86.56 792 THR A N 1
ATOM 6130 C CA . THR A 1 792 ? 28.868 19.946 -67.109 1.00 86.56 792 THR A CA 1
ATOM 6131 C C . THR A 1 792 ? 27.934 19.217 -68.080 1.00 86.56 792 THR A C 1
ATOM 6133 O O . THR A 1 792 ? 27.469 19.845 -69.031 1.00 86.56 792 THR A O 1
ATOM 6136 N N . SER A 1 793 ? 27.618 17.933 -67.862 1.00 83.75 793 SER A N 1
ATOM 6137 C CA . SER A 1 793 ? 26.668 17.193 -68.703 1.00 83.75 793 SER A CA 1
ATOM 6138 C C . SER A 1 793 ? 25.246 17.760 -68.627 1.00 83.75 793 SER A C 1
ATOM 6140 O O . SER A 1 793 ? 24.545 17.768 -69.640 1.00 83.75 793 SER A O 1
ATOM 6142 N N . TYR A 1 794 ? 24.853 18.338 -67.487 1.00 87.75 794 TYR A N 1
ATOM 6143 C CA . TYR A 1 794 ? 23.570 19.028 -67.320 1.00 87.75 794 TYR A CA 1
ATOM 6144 C C . TYR A 1 794 ? 23.538 20.356 -68.074 1.00 87.75 794 TYR A C 1
ATOM 6146 O O . TYR A 1 794 ? 22.527 20.709 -68.676 1.00 87.75 794 TYR A O 1
ATOM 6154 N N . TYR A 1 795 ? 24.663 21.073 -68.147 1.00 90.56 795 TYR A N 1
ATOM 6155 C CA . TYR A 1 795 ? 24.765 22.202 -69.068 1.00 90.56 795 TYR A CA 1
ATOM 6156 C C . TYR A 1 795 ? 24.742 21.725 -70.527 1.00 90.56 795 TYR A C 1
ATOM 6158 O O . TYR A 1 795 ? 24.128 22.375 -71.372 1.00 90.56 795 TYR A O 1
ATOM 6166 N N . ASP A 1 796 ? 25.378 20.603 -70.874 1.00 89.31 796 ASP A N 1
ATOM 6167 C CA . ASP A 1 796 ? 25.357 20.069 -72.241 1.00 89.31 796 ASP A CA 1
ATOM 6168 C C . ASP A 1 796 ? 23.939 19.671 -72.678 1.00 89.31 796 ASP A C 1
ATOM 6170 O O . ASP A 1 796 ? 23.510 20.066 -73.772 1.00 89.31 796 ASP A O 1
ATOM 6174 N N . ASN A 1 797 ? 23.190 19.007 -71.796 1.00 89.88 797 ASN A N 1
ATOM 6175 C CA . ASN A 1 797 ? 21.795 18.626 -71.977 1.00 89.88 797 ASN A CA 1
ATOM 6176 C C . ASN A 1 797 ? 20.930 18.997 -70.751 1.00 89.88 797 ASN A C 1
ATOM 6178 O O . ASN A 1 797 ? 20.697 18.146 -69.893 1.00 89.88 797 ASN A O 1
ATOM 6182 N N . PRO A 1 798 ? 20.366 20.220 -70.705 1.00 92.19 798 PRO A N 1
ATOM 6183 C CA . PRO A 1 798 ? 19.506 20.651 -69.599 1.00 92.19 798 PRO A CA 1
ATOM 6184 C C . PRO A 1 798 ? 18.249 19.796 -69.390 1.00 92.19 798 PRO A C 1
ATOM 6186 O O . PRO A 1 798 ? 17.703 19.790 -68.294 1.00 92.19 798 PRO A O 1
ATOM 6189 N N . ASN A 1 799 ? 17.807 19.020 -70.389 1.00 91.00 799 ASN A N 1
ATOM 6190 C CA . ASN A 1 799 ? 16.684 18.094 -70.203 1.00 91.00 799 ASN A CA 1
ATOM 6191 C C . ASN A 1 799 ? 16.992 16.956 -69.215 1.00 91.00 799 ASN A C 1
ATOM 6193 O O . ASN A 1 799 ? 16.054 16.323 -68.763 1.00 91.00 799 ASN A O 1
ATOM 6197 N N . LEU A 1 800 ? 18.257 16.717 -68.840 1.00 85.94 800 LEU A N 1
ATOM 6198 C CA . LEU A 1 800 ? 18.597 15.805 -67.736 1.00 85.94 800 LEU A CA 1
ATOM 6199 C C . LEU A 1 800 ? 18.041 16.281 -66.384 1.00 85.94 800 LEU A C 1
ATOM 6201 O O . LEU A 1 800 ? 17.881 15.472 -65.480 1.00 85.94 800 LEU A O 1
ATOM 6205 N N . LEU A 1 801 ? 17.749 17.580 -66.260 1.00 87.38 801 LEU A N 1
ATOM 6206 C CA . LEU A 1 801 ? 17.113 18.166 -65.084 1.00 87.38 801 LEU A CA 1
ATOM 6207 C C . LEU A 1 801 ? 15.580 18.207 -65.196 1.00 87.38 801 LEU A C 1
ATOM 6209 O O . LEU A 1 801 ? 14.920 18.227 -64.177 1.00 87.38 801 LEU A O 1
ATOM 6213 N N . ALA A 1 802 ? 15.019 18.242 -66.408 1.00 84.38 802 ALA A N 1
ATOM 6214 C CA . ALA A 1 802 ? 13.567 18.312 -66.652 1.00 84.38 802 ALA A CA 1
ATOM 6215 C C . ALA A 1 802 ? 12.914 16.939 -66.934 1.00 84.38 802 ALA A C 1
ATOM 6217 O O . ALA A 1 802 ? 11.725 16.855 -67.225 1.00 84.38 802 ALA A O 1
ATOM 6218 N N . ASP A 1 803 ? 13.725 15.881 -66.982 1.00 83.69 803 ASP A N 1
ATOM 6219 C CA . ASP A 1 803 ? 13.322 14.474 -67.106 1.00 83.69 803 ASP A CA 1
ATOM 6220 C C . ASP A 1 803 ? 14.419 13.594 -66.471 1.00 83.69 803 ASP A C 1
ATOM 6222 O O . ASP A 1 803 ? 15.199 12.930 -67.175 1.00 83.69 803 ASP A O 1
ATOM 6226 N N . PRO A 1 804 ? 14.588 13.679 -65.140 1.00 78.44 804 PRO A N 1
ATOM 6227 C CA . PRO A 1 804 ? 15.643 12.965 -64.440 1.00 78.44 804 PRO A CA 1
ATOM 6228 C C . PRO A 1 804 ? 15.448 11.445 -64.550 1.00 78.44 804 PRO A C 1
ATOM 6230 O O . PRO A 1 804 ? 14.341 10.917 -64.455 1.00 78.44 804 PRO A O 1
ATOM 6233 N N . GLN A 1 805 ? 16.541 10.715 -64.786 1.00 69.62 805 GLN A N 1
ATOM 6234 C CA . GLN A 1 805 ? 16.505 9.253 -64.878 1.00 69.62 805 GLN A CA 1
ATOM 6235 C C . GLN A 1 805 ? 16.470 8.636 -63.474 1.00 69.62 805 GLN A C 1
ATOM 6237 O O . GLN A 1 805 ? 17.388 8.866 -62.691 1.00 69.62 805 GLN A O 1
ATOM 6242 N N . SER A 1 806 ? 15.475 7.788 -63.195 1.00 68.19 806 SER A N 1
ATOM 6243 C CA . SER A 1 806 ? 15.386 7.046 -61.932 1.00 68.19 806 SER A CA 1
ATOM 6244 C C . SER A 1 806 ? 16.554 6.067 -61.774 1.00 68.19 806 SER A C 1
ATOM 6246 O O . SER A 1 806 ? 16.853 5.310 -62.706 1.00 68.19 806 SER A O 1
ATOM 6248 N N . LEU A 1 807 ? 17.166 6.021 -60.588 1.00 76.44 807 LEU A N 1
ATOM 6249 C CA . LEU A 1 807 ? 18.214 5.049 -60.268 1.00 76.44 807 LEU A CA 1
ATOM 6250 C C . LEU A 1 807 ? 17.678 3.608 -60.394 1.00 76.44 807 LEU A C 1
ATOM 6252 O O . LEU A 1 807 ? 16.591 3.321 -59.889 1.00 76.44 807 LEU A O 1
ATOM 6256 N N . PRO A 1 808 ? 18.416 2.671 -61.020 1.00 80.69 808 PRO A N 1
ATOM 6257 C CA . PRO A 1 808 ? 17.995 1.275 -61.153 1.00 80.69 808 PRO A CA 1
ATOM 6258 C C . PRO A 1 808 ? 18.226 0.471 -59.859 1.00 80.69 808 PRO A C 1
ATOM 6260 O O . PRO A 1 808 ? 18.520 -0.712 -59.924 1.00 80.69 808 PRO A O 1
ATOM 6263 N N . VAL A 1 809 ? 18.114 1.102 -58.690 1.00 84.12 809 VAL A N 1
ATOM 6264 C CA . VAL A 1 809 ? 18.291 0.471 -57.377 1.00 84.12 809 VAL A CA 1
ATOM 6265 C C . VAL A 1 809 ? 16.914 0.202 -56.784 1.00 84.12 809 VAL A C 1
ATOM 6267 O O . VAL A 1 809 ? 16.045 1.073 -56.820 1.00 84.12 809 VAL A O 1
ATOM 6270 N N . SER A 1 810 ? 16.697 -0.987 -56.221 1.00 87.12 810 SER A N 1
ATOM 6271 C CA . SER A 1 810 ? 15.474 -1.278 -55.470 1.00 87.12 810 SER A CA 1
ATOM 6272 C C . SER A 1 810 ? 15.773 -1.447 -53.987 1.00 87.12 810 SER A C 1
ATOM 6274 O O . SER A 1 810 ? 16.743 -2.098 -53.604 1.00 87.12 810 SER A O 1
ATOM 6276 N N . VAL A 1 811 ? 14.943 -0.824 -53.152 1.00 89.62 811 VAL A N 1
ATOM 6277 C CA . VAL A 1 811 ? 15.086 -0.843 -51.697 1.00 89.62 811 VAL A CA 1
ATOM 6278 C C . VAL A 1 811 ? 13.769 -1.273 -51.080 1.00 89.62 811 VAL A C 1
ATOM 6280 O O . VAL A 1 811 ? 12.702 -0.819 -51.495 1.00 89.62 811 VAL A O 1
ATOM 6283 N N . MET A 1 812 ? 13.837 -2.173 -50.107 1.00 91.00 812 MET A N 1
ATOM 6284 C CA . MET A 1 812 ? 12.663 -2.724 -49.444 1.00 91.00 812 MET A CA 1
ATOM 6285 C C . MET A 1 812 ? 12.941 -3.030 -47.973 1.00 91.00 812 MET A C 1
ATOM 6287 O O . MET A 1 812 ? 14.037 -3.458 -47.618 1.00 91.00 812 MET A O 1
ATOM 6291 N N . MET A 1 813 ? 11.915 -2.862 -47.137 1.00 90.81 813 MET A N 1
ATOM 6292 C CA . MET A 1 813 ? 11.900 -3.341 -45.753 1.00 90.81 813 MET A CA 1
ATOM 6293 C C . MET A 1 813 ? 11.017 -4.586 -45.652 1.00 90.81 813 MET A C 1
ATOM 6295 O O . MET A 1 813 ? 9.906 -4.604 -46.186 1.00 90.81 813 MET A O 1
ATOM 6299 N N . THR A 1 814 ? 11.489 -5.624 -44.962 1.00 88.25 814 THR A N 1
ATOM 6300 C CA . THR A 1 814 ? 10.668 -6.774 -44.545 1.00 88.25 814 THR A CA 1
ATOM 6301 C C . THR A 1 814 ? 10.806 -6.939 -43.037 1.00 88.25 814 THR A C 1
ATOM 6303 O O . THR A 1 814 ? 11.838 -7.401 -42.564 1.00 88.25 814 THR A O 1
ATOM 6306 N N . GLY A 1 815 ? 9.787 -6.532 -42.275 1.00 86.69 815 GLY A N 1
ATOM 6307 C CA . GLY A 1 815 ? 9.944 -6.371 -40.825 1.00 86.69 815 GLY A CA 1
ATOM 6308 C C . GLY A 1 815 ? 11.005 -5.307 -40.525 1.00 86.69 815 GLY A C 1
ATOM 6309 O O . GLY A 1 815 ? 10.930 -4.211 -41.078 1.00 86.69 815 GLY A O 1
ATOM 6310 N N . SER A 1 816 ? 12.000 -5.648 -39.706 1.00 89.69 816 SER A N 1
ATOM 6311 C CA . SER A 1 816 ? 13.174 -4.815 -39.395 1.00 89.69 816 SER A CA 1
ATOM 6312 C C . SER A 1 816 ? 14.328 -4.956 -40.396 1.00 89.69 816 SER A C 1
ATOM 6314 O O . SER A 1 816 ? 15.304 -4.213 -40.308 1.00 89.69 816 SER A O 1
ATOM 6316 N N . THR A 1 817 ? 14.247 -5.871 -41.367 1.00 92.06 817 THR A N 1
ATOM 6317 C CA . THR A 1 817 ? 15.341 -6.121 -42.312 1.00 92.06 817 THR A CA 1
ATOM 6318 C C . THR A 1 817 ? 15.274 -5.169 -43.507 1.00 92.06 817 THR A C 1
ATOM 6320 O O . THR A 1 817 ? 14.337 -5.230 -44.311 1.00 92.06 817 THR A O 1
ATOM 6323 N N . LEU A 1 818 ? 16.304 -4.338 -43.673 1.00 93.62 818 LEU A N 1
ATOM 6324 C CA . LEU A 1 818 ? 16.571 -3.555 -44.878 1.00 93.62 818 LEU A CA 1
ATOM 6325 C C . LEU A 1 818 ? 17.202 -4.446 -45.944 1.00 93.62 818 LEU A C 1
ATOM 6327 O O . LEU A 1 818 ? 18.188 -5.124 -45.674 1.00 93.62 818 LEU A O 1
ATOM 6331 N N . SER A 1 819 ? 16.653 -4.433 -47.158 1.00 93.38 819 SER A N 1
ATOM 6332 C CA . SER A 1 819 ? 17.235 -5.085 -48.333 1.00 93.38 819 SER A CA 1
ATOM 6333 C C . SER A 1 819 ? 17.436 -4.079 -49.467 1.00 93.38 819 SER A C 1
ATOM 6335 O O . SER A 1 819 ? 16.509 -3.342 -49.811 1.00 93.38 819 SER A O 1
ATOM 6337 N N . ILE A 1 820 ? 18.634 -4.067 -50.051 1.00 93.12 820 ILE A N 1
ATOM 6338 C CA . ILE A 1 820 ? 19.024 -3.200 -51.170 1.00 93.12 820 ILE A CA 1
ATOM 6339 C C . ILE A 1 820 ? 19.510 -4.095 -52.311 1.00 93.12 820 ILE A C 1
ATOM 6341 O O . ILE A 1 820 ? 20.489 -4.820 -52.148 1.00 93.12 820 ILE A O 1
ATOM 6345 N N . ASP A 1 821 ? 18.840 -4.037 -53.460 1.00 92.31 821 ASP A N 1
ATOM 6346 C CA . ASP A 1 821 ? 19.290 -4.655 -54.712 1.00 92.31 821 ASP A CA 1
ATOM 6347 C C . ASP A 1 821 ? 19.819 -3.550 -55.639 1.00 92.31 821 ASP A C 1
ATOM 6349 O O . ASP A 1 821 ? 19.021 -2.753 -56.156 1.00 92.31 821 ASP A O 1
ATOM 6353 N N . PRO A 1 822 ? 21.145 -3.469 -55.850 1.00 87.06 822 PRO A N 1
ATOM 6354 C CA . PRO A 1 822 ? 21.740 -2.463 -56.719 1.00 87.06 822 PRO A CA 1
ATOM 6355 C C . PRO A 1 822 ? 21.473 -2.698 -58.209 1.00 87.06 822 PRO A C 1
ATOM 6357 O O . PRO A 1 822 ? 21.696 -1.788 -59.002 1.00 87.06 822 PRO A O 1
ATOM 6360 N N . ALA A 1 823 ? 21.056 -3.906 -58.609 1.00 85.56 823 ALA A N 1
ATOM 6361 C CA . ALA A 1 823 ? 20.814 -4.319 -59.993 1.00 85.56 823 ALA A CA 1
ATOM 6362 C C . ALA A 1 823 ? 21.908 -3.886 -61.000 1.00 85.56 823 ALA A C 1
ATOM 6364 O O . ALA A 1 823 ? 21.615 -3.504 -62.139 1.00 85.56 823 ALA A O 1
ATOM 6365 N N . GLY A 1 824 ? 23.182 -3.947 -60.596 1.00 77.94 824 GLY A N 1
ATOM 6366 C CA . GLY A 1 824 ? 24.326 -3.544 -61.419 1.00 77.94 824 GLY A CA 1
ATOM 6367 C C . GLY A 1 824 ? 24.635 -2.041 -61.429 1.00 77.94 824 GLY A C 1
ATOM 6368 O O . GLY A 1 824 ? 25.492 -1.614 -62.204 1.00 77.94 824 GLY A O 1
ATOM 6369 N N . PHE A 1 825 ? 23.959 -1.226 -60.614 1.00 83.12 825 PHE A N 1
ATOM 6370 C CA . PHE A 1 825 ? 24.329 0.171 -60.381 1.00 83.12 825 PHE A CA 1
ATOM 6371 C C . PHE A 1 825 ? 25.724 0.257 -59.748 1.00 83.12 825 PHE A C 1
ATOM 6373 O O . PHE A 1 825 ? 26.049 -0.526 -58.865 1.00 83.12 825 PHE A O 1
ATOM 6380 N N . ILE A 1 826 ? 26.540 1.216 -60.188 1.00 78.50 826 ILE A N 1
ATOM 6381 C CA . ILE A 1 826 ? 27.846 1.537 -59.597 1.00 78.50 826 ILE A CA 1
ATOM 6382 C C . ILE A 1 826 ? 27.865 3.045 -59.358 1.00 78.50 826 ILE A C 1
ATOM 6384 O O . ILE A 1 826 ? 27.580 3.820 -60.276 1.00 78.50 826 ILE A O 1
ATOM 6388 N N . GLY A 1 827 ? 28.213 3.458 -58.143 1.00 81.50 827 GLY A N 1
ATOM 6389 C CA . GLY A 1 827 ? 28.171 4.853 -57.708 1.00 81.50 827 GLY A CA 1
ATOM 6390 C C . GLY A 1 827 ? 27.520 5.013 -56.338 1.00 81.50 827 GLY A C 1
ATOM 6391 O O . GLY A 1 827 ? 27.247 4.036 -55.650 1.00 81.50 827 GLY A O 1
ATOM 6392 N N . THR A 1 828 ? 27.271 6.257 -55.938 1.00 83.00 828 THR A N 1
ATOM 6393 C CA . THR A 1 828 ? 26.726 6.595 -54.616 1.00 83.00 828 THR A CA 1
ATOM 6394 C C . THR A 1 828 ? 25.285 7.089 -54.705 1.00 83.00 828 THR A C 1
ATOM 6396 O O . THR A 1 828 ? 24.967 7.864 -55.609 1.00 83.00 828 THR A O 1
ATOM 6399 N N . PHE A 1 829 ? 24.437 6.712 -53.750 1.00 85.00 829 PHE A N 1
ATOM 6400 C CA . PHE A 1 829 ? 23.096 7.276 -53.561 1.00 85.00 829 PHE A CA 1
ATOM 6401 C C . PHE A 1 829 ? 22.762 7.418 -52.070 1.00 85.00 829 PHE A C 1
ATOM 6403 O O . PHE A 1 829 ? 23.419 6.816 -51.223 1.00 85.00 829 PHE A O 1
ATOM 6410 N N . GLU A 1 830 ? 21.744 8.215 -51.749 1.00 87.56 830 GLU A N 1
ATOM 6411 C CA . GLU A 1 830 ? 21.260 8.391 -50.378 1.00 87.56 830 GLU A CA 1
ATOM 6412 C C . GLU A 1 830 ? 19.945 7.638 -50.158 1.00 87.56 830 GLU A C 1
ATOM 6414 O O . GLU A 1 830 ? 19.080 7.555 -51.036 1.00 87.56 830 GLU A O 1
ATOM 6419 N N . LEU A 1 831 ? 19.796 7.088 -48.959 1.00 90.94 831 LEU A N 1
ATOM 6420 C CA . LEU A 1 831 ? 18.633 6.334 -48.525 1.00 90.94 831 LEU A CA 1
ATOM 6421 C C . LEU A 1 831 ? 18.070 6.945 -47.245 1.00 90.94 831 LEU A C 1
ATOM 6423 O O . LEU A 1 831 ? 18.802 7.087 -46.273 1.00 90.94 831 LEU A O 1
ATOM 6427 N N . GLU A 1 832 ? 16.774 7.243 -47.207 1.00 92.62 832 GLU A N 1
ATOM 6428 C CA . GLU A 1 832 ? 16.085 7.554 -45.955 1.00 92.62 832 GLU A CA 1
ATOM 6429 C C . GLU A 1 832 ? 15.492 6.265 -45.384 1.00 92.62 832 GLU A C 1
ATOM 6431 O O . GLU A 1 832 ? 14.657 5.616 -46.020 1.00 92.62 832 GLU A O 1
ATOM 6436 N N . VAL A 1 833 ? 15.929 5.895 -44.182 1.00 93.62 833 VAL A N 1
ATOM 6437 C CA . VAL A 1 833 ? 15.374 4.788 -43.400 1.00 93.62 833 VAL A CA 1
ATOM 6438 C C . VAL A 1 833 ? 14.584 5.376 -42.245 1.00 93.62 833 VAL A C 1
ATOM 6440 O O . VAL A 1 833 ? 15.097 6.213 -41.502 1.00 93.62 833 VAL A O 1
ATOM 6443 N N . SER A 1 834 ? 13.350 4.918 -42.076 1.00 92.38 834 SER A N 1
ATOM 6444 C CA . SER A 1 834 ? 12.447 5.403 -41.040 1.00 92.38 834 SER A CA 1
ATOM 6445 C C . SER A 1 834 ? 11.845 4.259 -40.240 1.00 92.38 834 SER A C 1
ATOM 6447 O O . SER A 1 834 ? 11.558 3.187 -40.775 1.00 92.38 834 SER A O 1
ATOM 6449 N N . VAL A 1 835 ? 11.592 4.520 -38.961 1.00 91.75 835 VAL A N 1
ATOM 6450 C CA . VAL A 1 835 ? 10.760 3.688 -38.090 1.00 91.75 835 VAL A CA 1
ATOM 6451 C C . VAL A 1 835 ? 9.562 4.506 -37.629 1.00 91.75 835 VAL A C 1
ATOM 6453 O O . VAL A 1 835 ? 9.694 5.675 -37.263 1.00 91.75 835 VAL A O 1
ATOM 6456 N N . PHE A 1 836 ? 8.391 3.885 -37.673 1.00 84.31 836 PHE A N 1
ATOM 6457 C CA . PHE A 1 836 ? 7.115 4.459 -37.287 1.00 84.31 836 PHE A CA 1
ATOM 6458 C C . PHE A 1 836 ? 6.435 3.539 -36.277 1.00 84.31 836 PHE A C 1
ATOM 6460 O O . PHE A 1 836 ? 6.262 2.348 -36.533 1.00 84.31 836 PHE A O 1
ATOM 6467 N N . ASP A 1 837 ? 6.039 4.087 -35.134 1.00 72.69 837 ASP A N 1
ATOM 6468 C CA . ASP A 1 837 ? 5.362 3.336 -34.068 1.00 72.69 837 ASP A CA 1
ATOM 6469 C C . ASP A 1 837 ? 3.825 3.406 -34.165 1.00 72.69 837 ASP A C 1
ATOM 6471 O O . ASP A 1 837 ? 3.132 2.916 -33.287 1.00 72.69 837 ASP A O 1
ATOM 6475 N N . GLY A 1 838 ? 3.268 4.008 -35.223 1.00 63.38 838 GLY A N 1
ATOM 6476 C CA . GLY A 1 838 ? 1.836 4.330 -35.318 1.00 63.38 838 GLY A CA 1
ATOM 6477 C C . GLY A 1 838 ? 1.530 5.807 -35.053 1.00 63.38 838 GLY A C 1
ATOM 6478 O O . GLY A 1 838 ? 0.431 6.274 -35.358 1.00 63.38 838 GLY A O 1
ATOM 6479 N N . VAL A 1 839 ? 2.508 6.562 -34.538 1.00 63.72 839 VAL A N 1
ATOM 6480 C CA . VAL A 1 839 ? 2.349 7.943 -34.061 1.00 63.72 839 VAL A CA 1
ATOM 6481 C C . VAL A 1 839 ? 3.515 8.828 -34.468 1.00 63.72 839 VAL A C 1
ATOM 6483 O O . VAL A 1 839 ? 3.330 9.872 -35.090 1.00 63.72 839 VAL A O 1
ATOM 6486 N N . ASN A 1 840 ? 4.707 8.420 -34.052 1.00 70.81 840 ASN A N 1
ATOM 6487 C CA . ASN A 1 840 ? 5.960 9.125 -34.162 1.00 70.81 840 ASN A CA 1
ATOM 6488 C C . ASN A 1 840 ? 6.781 8.442 -35.248 1.00 70.81 840 ASN A C 1
ATOM 6490 O O . ASN A 1 840 ? 6.824 7.214 -35.334 1.00 70.81 840 ASN A O 1
ATOM 6494 N N . THR A 1 841 ? 7.464 9.245 -36.056 1.00 84.31 841 THR A N 1
ATOM 6495 C CA . THR A 1 841 ? 8.425 8.757 -37.044 1.00 84.31 841 THR A CA 1
ATOM 6496 C C . THR A 1 841 ? 9.806 9.259 -36.662 1.00 84.31 841 THR A C 1
ATOM 6498 O O . THR A 1 841 ? 9.988 10.458 -36.453 1.00 84.31 841 THR A O 1
ATOM 6501 N N . GLN A 1 842 ? 10.778 8.354 -36.606 1.00 89.50 842 GLN A N 1
ATOM 6502 C CA . GLN A 1 842 ? 12.197 8.704 -36.626 1.00 89.50 842 GLN A CA 1
ATOM 6503 C C . GLN A 1 842 ? 12.779 8.301 -37.972 1.00 89.50 842 GLN A C 1
ATOM 6505 O O . GLN A 1 842 ? 12.527 7.189 -38.430 1.00 89.50 842 GLN A O 1
ATOM 6510 N N . SER A 1 843 ? 13.564 9.191 -38.575 1.00 91.94 843 SER A N 1
ATOM 6511 C CA . SER A 1 843 ? 14.231 8.964 -39.857 1.00 91.94 843 SER A CA 1
ATOM 6512 C C . SER A 1 843 ? 15.728 9.214 -39.741 1.00 91.94 843 SER A C 1
ATOM 6514 O O . SER A 1 843 ? 16.166 10.109 -39.016 1.00 91.94 843 SER A O 1
ATOM 6516 N N . GLN A 1 844 ? 16.506 8.485 -40.533 1.00 92.56 844 GLN A N 1
ATOM 6517 C CA . GLN A 1 844 ? 17.919 8.745 -40.763 1.00 92.56 844 GLN A CA 1
ATOM 6518 C C . GLN A 1 844 ? 18.241 8.630 -42.258 1.00 92.56 844 GLN A C 1
ATOM 6520 O O . GLN A 1 844 ? 17.770 7.712 -42.926 1.00 92.56 844 GLN A O 1
ATOM 6525 N N . ILE A 1 845 ? 19.062 9.552 -42.771 1.00 91.56 845 ILE A N 1
ATOM 6526 C CA . ILE A 1 845 ? 19.632 9.469 -44.123 1.00 91.56 845 ILE A CA 1
ATOM 6527 C C . ILE A 1 845 ? 20.968 8.725 -44.050 1.00 91.56 845 ILE A C 1
ATOM 6529 O O . ILE A 1 845 ? 21.799 9.024 -43.190 1.00 91.56 845 ILE A O 1
ATOM 6533 N N . VAL A 1 846 ? 21.157 7.764 -44.950 1.00 90.44 846 VAL A N 1
ATOM 6534 C CA . VAL A 1 846 ? 22.319 6.877 -45.042 1.00 90.44 846 VAL A CA 1
ATOM 6535 C C . VAL A 1 846 ? 22.912 6.986 -46.443 1.00 90.44 846 VAL A C 1
ATOM 6537 O O . VAL A 1 846 ? 22.187 6.827 -47.428 1.00 90.44 846 VAL A O 1
ATOM 6540 N N . SER A 1 847 ? 24.221 7.231 -46.550 1.00 89.19 847 SER A N 1
ATOM 6541 C CA . SER A 1 847 ? 24.909 7.174 -47.845 1.00 89.19 847 SER A CA 1
ATOM 6542 C C . SER A 1 847 ? 25.262 5.730 -48.190 1.00 89.19 847 SER A C 1
ATOM 6544 O O . SER A 1 847 ? 25.809 5.009 -47.358 1.00 89.19 847 SER A O 1
ATOM 6546 N N . VAL A 1 848 ? 24.977 5.307 -49.420 1.00 90.38 848 VAL A N 1
ATOM 6547 C CA . VAL A 1 848 ? 25.291 3.968 -49.934 1.00 90.38 848 VAL A CA 1
ATOM 6548 C C . VAL A 1 848 ? 26.200 4.102 -51.148 1.00 90.38 848 VAL A C 1
ATOM 6550 O O . VAL A 1 848 ? 25.810 4.691 -52.155 1.00 90.38 848 VAL A O 1
ATOM 6553 N N . GLU A 1 849 ? 27.407 3.551 -51.067 1.00 89.06 849 GLU A N 1
ATOM 6554 C CA . GLU A 1 849 ? 28.339 3.426 -52.189 1.00 89.06 849 GLU A CA 1
ATOM 6555 C C . GLU A 1 849 ? 28.297 2.000 -52.740 1.00 89.06 849 GLU A C 1
ATOM 6557 O O . GLU A 1 849 ? 28.444 1.026 -52.000 1.00 89.06 849 GLU A O 1
ATOM 6562 N N . VAL A 1 850 ? 28.082 1.888 -54.051 1.00 87.50 850 VAL A N 1
ATOM 6563 C CA . VAL A 1 850 ? 28.060 0.616 -54.769 1.00 87.50 850 VAL A CA 1
ATOM 6564 C C . VAL A 1 850 ? 29.299 0.483 -55.643 1.00 87.50 850 VAL A C 1
ATOM 6566 O O . VAL A 1 850 ? 29.529 1.314 -56.528 1.00 87.50 850 VAL A O 1
ATOM 6569 N N . THR A 1 851 ? 30.079 -0.573 -55.421 1.00 80.12 851 THR A N 1
ATOM 6570 C CA . THR A 1 851 ? 31.359 -0.836 -56.095 1.00 80.12 851 THR A CA 1
ATOM 6571 C C . THR A 1 851 ? 31.292 -2.039 -57.048 1.00 80.12 851 THR A C 1
ATOM 6573 O O . THR A 1 851 ? 30.335 -2.822 -57.053 1.00 80.12 851 THR A O 1
ATOM 6576 N N . GLU A 1 852 ? 32.300 -2.169 -57.922 1.00 73.88 852 GLU A N 1
ATOM 6577 C CA . GLU A 1 852 ? 32.460 -3.367 -58.760 1.00 73.88 852 GLU A CA 1
ATOM 6578 C C . GLU A 1 852 ? 32.726 -4.605 -57.884 1.00 73.88 852 GLU A C 1
ATOM 6580 O O . GLU A 1 852 ? 33.445 -4.478 -56.891 1.00 73.88 852 GLU A O 1
ATOM 6585 N N . PRO A 1 853 ? 32.207 -5.794 -58.253 1.00 57.66 853 PRO A N 1
ATOM 6586 C CA . PRO A 1 853 ? 32.403 -7.009 -57.469 1.00 57.66 853 PRO A CA 1
ATOM 6587 C C . PRO A 1 853 ? 33.887 -7.367 -57.421 1.00 57.66 853 PRO A C 1
ATOM 6589 O O . PRO A 1 853 ? 34.544 -7.470 -58.468 1.00 57.66 853 PRO A O 1
ATOM 6592 N N . GLN A 1 854 ? 34.434 -7.575 -56.226 1.00 53.31 854 GLN A N 1
ATOM 6593 C CA . GLN A 1 854 ? 35.814 -8.021 -56.088 1.00 53.31 854 GLN A CA 1
ATOM 6594 C C . GLN A 1 854 ? 35.877 -9.543 -56.296 1.00 53.31 854 GLN A C 1
ATOM 6596 O O . GLN A 1 854 ? 35.202 -10.308 -55.614 1.00 53.31 854 GLN A O 1
ATOM 6601 N N . ALA A 1 855 ? 36.688 -10.018 -57.250 1.00 48.84 855 ALA A N 1
ATOM 6602 C CA . ALA A 1 855 ? 36.873 -11.457 -57.452 1.00 48.84 855 ALA A CA 1
ATOM 6603 C C . ALA A 1 855 ? 37.448 -12.097 -56.174 1.00 48.84 855 ALA A C 1
ATOM 6605 O O . ALA A 1 855 ? 38.519 -11.694 -55.720 1.00 48.84 855 ALA A O 1
ATOM 6606 N N . ALA A 1 856 ? 36.742 -13.081 -55.612 1.00 51.22 856 ALA A N 1
ATOM 6607 C CA . ALA A 1 856 ? 37.191 -13.814 -54.433 1.00 51.22 856 ALA A CA 1
ATOM 6608 C C . ALA A 1 856 ? 38.535 -14.514 -54.713 1.00 51.22 856 ALA A C 1
ATOM 6610 O O . ALA A 1 856 ? 38.696 -15.175 -55.742 1.00 51.22 856 ALA A O 1
ATOM 6611 N N . ALA A 1 857 ? 39.508 -14.339 -53.818 1.00 60.56 857 ALA A N 1
ATOM 6612 C CA . ALA A 1 857 ? 40.782 -15.047 -53.876 1.00 60.56 857 ALA A CA 1
ATOM 6613 C C . ALA A 1 857 ? 40.577 -16.509 -53.433 1.00 60.56 857 ALA A C 1
ATOM 6615 O O . ALA A 1 857 ? 39.900 -16.760 -52.439 1.00 60.56 857 ALA A O 1
ATOM 6616 N N . GLU A 1 858 ? 41.132 -17.466 -54.180 1.00 78.44 858 GLU A N 1
ATOM 6617 C CA . GLU A 1 858 ? 40.984 -18.913 -53.949 1.00 78.44 858 GLU A CA 1
ATOM 6618 C C . GLU A 1 858 ? 42.299 -19.499 -53.408 1.00 78.44 858 GLU A C 1
ATOM 6620 O O . GLU A 1 858 ? 43.372 -19.108 -53.878 1.00 78.44 858 GLU A O 1
ATOM 6625 N N . PRO A 1 859 ? 42.266 -20.468 -52.475 1.00 88.00 859 PRO A N 1
ATOM 6626 C CA . PRO A 1 859 ? 43.483 -21.070 -51.941 1.00 88.00 859 PRO A CA 1
ATOM 6627 C C . PRO A 1 859 ? 44.256 -21.863 -53.011 1.00 88.00 859 PRO A C 1
ATOM 6629 O O . PRO A 1 859 ? 43.678 -22.563 -53.848 1.00 88.00 859 PRO A O 1
ATOM 6632 N N . LEU A 1 860 ? 45.594 -21.836 -52.940 1.00 94.25 860 LEU A N 1
ATOM 6633 C CA . LEU A 1 860 ? 46.455 -22.729 -53.728 1.00 94.25 860 LEU A CA 1
ATOM 6634 C C . LEU A 1 860 ? 46.184 -24.216 -53.394 1.00 94.25 860 LEU A C 1
ATOM 6636 O O . LEU A 1 860 ? 45.682 -24.523 -52.306 1.00 94.25 860 LEU A O 1
ATOM 6640 N N . PRO A 1 861 ? 46.562 -25.170 -54.267 1.00 97.00 861 PRO A N 1
ATOM 6641 C CA . PRO A 1 861 ? 46.345 -26.596 -54.022 1.00 97.00 861 PRO A CA 1
ATOM 6642 C C . PRO A 1 861 ? 46.994 -27.128 -52.729 1.00 97.00 861 PRO A C 1
ATOM 6644 O O . PRO A 1 861 ? 47.942 -26.552 -52.196 1.00 97.00 861 PRO A O 1
ATOM 6647 N N . VAL A 1 862 ? 46.534 -28.283 -52.247 1.00 98.31 862 VAL A N 1
ATOM 6648 C CA . VAL A 1 862 ? 47.144 -29.024 -51.128 1.00 98.31 862 VAL A CA 1
ATOM 6649 C C . VAL A 1 862 ? 48.093 -30.096 -51.654 1.00 98.31 862 VAL A C 1
ATOM 6651 O O . VAL A 1 862 ? 47.702 -30.921 -52.482 1.00 98.31 862 VAL A O 1
ATOM 6654 N N . LEU A 1 863 ? 49.324 -30.130 -51.135 1.00 98.44 863 LEU A N 1
ATOM 6655 C CA . LEU A 1 863 ? 50.292 -31.184 -51.434 1.00 98.44 863 LEU A CA 1
ATOM 6656 C C . LEU A 1 863 ? 50.084 -32.377 -50.496 1.00 98.44 863 LEU A C 1
ATOM 6658 O O . LEU A 1 863 ? 50.419 -32.313 -49.315 1.00 98.44 863 LEU A O 1
ATOM 6662 N N . MET A 1 864 ? 49.577 -33.491 -51.012 1.00 98.56 864 MET A N 1
ATOM 6663 C CA . MET A 1 864 ? 49.336 -34.706 -50.234 1.00 98.56 864 MET A CA 1
ATOM 6664 C C . MET A 1 864 ? 50.409 -35.760 -50.510 1.00 98.56 864 MET A C 1
ATOM 6666 O O . MET A 1 864 ? 50.522 -36.276 -51.618 1.00 98.56 864 MET A O 1
ATOM 6670 N N . VAL A 1 865 ? 51.194 -36.109 -49.496 1.00 98.56 865 VAL A N 1
ATOM 6671 C CA . VAL A 1 865 ? 52.321 -37.039 -49.597 1.00 98.56 865 VAL A CA 1
ATOM 6672 C C . VAL A 1 865 ? 51.913 -38.434 -49.133 1.00 98.56 865 VAL A C 1
ATOM 6674 O O . VAL A 1 865 ? 51.502 -38.622 -47.986 1.00 98.56 865 VAL A O 1
ATOM 6677 N N . ILE A 1 866 ? 52.084 -39.424 -50.010 1.00 98.38 866 ILE A N 1
ATOM 6678 C CA . ILE A 1 866 ? 51.843 -40.846 -49.730 1.00 98.38 866 ILE A CA 1
ATOM 6679 C C . ILE A 1 866 ? 53.101 -41.680 -49.971 1.00 98.38 866 ILE A C 1
ATOM 6681 O O . ILE A 1 866 ? 53.901 -41.401 -50.860 1.00 98.38 866 ILE A O 1
ATOM 6685 N N . ALA A 1 867 ? 53.248 -42.767 -49.219 1.00 97.69 867 ALA A N 1
ATOM 6686 C CA . ALA A 1 867 ? 54.292 -43.758 -49.450 1.00 97.69 867 ALA A CA 1
ATOM 6687 C C . ALA A 1 867 ? 53.994 -44.621 -50.689 1.00 97.69 867 ALA A C 1
ATOM 6689 O O . ALA A 1 867 ? 52.877 -45.104 -50.854 1.00 97.69 867 ALA A O 1
ATOM 6690 N N . ASN A 1 868 ? 55.003 -44.921 -51.522 1.00 96.31 868 ASN A N 1
ATOM 6691 C CA . ASN A 1 868 ? 54.814 -45.820 -52.678 1.00 96.31 868 ASN A CA 1
ATOM 6692 C C . ASN A 1 868 ? 54.439 -47.269 -52.278 1.00 96.31 868 ASN A C 1
ATOM 6694 O O . ASN A 1 868 ? 53.986 -48.043 -53.121 1.00 96.31 868 ASN A O 1
ATOM 6698 N N . GLN A 1 869 ? 54.639 -47.658 -51.017 1.00 96.75 869 GLN A N 1
ATOM 6699 C CA . GLN A 1 869 ? 54.233 -48.947 -50.450 1.00 96.75 869 GLN A CA 1
ATOM 6700 C C . GLN A 1 869 ? 53.725 -48.728 -49.023 1.00 96.75 869 GLN A C 1
ATOM 6702 O O . GLN A 1 869 ? 54.371 -48.009 -48.265 1.00 96.75 869 GLN A O 1
ATOM 6707 N N . ASP A 1 870 ? 52.620 -49.374 -48.657 1.00 96.75 870 ASP A N 1
ATOM 6708 C CA . ASP A 1 870 ? 52.026 -49.406 -47.314 1.00 96.75 870 ASP A CA 1
ATOM 6709 C C . ASP A 1 870 ? 51.615 -48.038 -46.729 1.00 96.75 870 ASP A C 1
ATOM 6711 O O . ASP A 1 870 ? 51.746 -47.806 -45.521 1.00 96.75 870 ASP A O 1
ATOM 6715 N N . PHE A 1 871 ? 51.093 -47.131 -47.561 1.00 97.75 871 PHE A N 1
ATOM 6716 C CA . PHE A 1 871 ? 50.283 -46.007 -47.063 1.00 97.75 871 PHE A CA 1
ATOM 6717 C C . PHE A 1 871 ? 48.889 -46.502 -46.635 1.00 97.75 871 PHE A C 1
ATOM 6719 O O . PHE A 1 871 ? 48.441 -47.556 -47.091 1.00 97.75 871 PHE A O 1
ATOM 6726 N N . TYR A 1 872 ? 48.191 -45.778 -45.761 1.00 97.56 872 TYR A N 1
ATOM 6727 C CA . TYR A 1 872 ? 46.831 -46.155 -45.356 1.00 97.56 872 TYR A CA 1
ATOM 6728 C C . TYR A 1 872 ? 45.795 -45.554 -46.322 1.00 97.56 872 TYR A C 1
ATOM 6730 O O . TYR A 1 872 ? 45.708 -44.333 -46.450 1.00 97.56 872 TYR A O 1
ATOM 6738 N N . TYR A 1 873 ? 45.018 -46.387 -47.028 1.00 97.62 873 TYR A N 1
ATOM 6739 C CA . TYR A 1 873 ? 44.162 -45.915 -48.123 1.00 97.62 873 TYR A CA 1
ATOM 6740 C C . TYR A 1 873 ? 43.029 -44.995 -47.666 1.00 97.62 873 TYR A C 1
ATOM 6742 O O . TYR A 1 873 ? 42.830 -43.947 -48.270 1.00 97.62 873 TYR A O 1
ATOM 6750 N N . GLN A 1 874 ? 42.302 -45.351 -46.607 1.00 97.44 874 GLN A N 1
ATOM 6751 C CA . GLN A 1 874 ? 41.175 -44.546 -46.134 1.00 97.44 874 GLN A CA 1
ATOM 6752 C C . GLN A 1 874 ? 41.620 -43.167 -45.616 1.00 97.44 874 GLN A C 1
ATOM 6754 O O . GLN A 1 874 ? 40.964 -42.172 -45.898 1.00 97.44 874 GLN A O 1
ATOM 6759 N N . GLU A 1 875 ? 42.785 -43.074 -44.963 1.00 98.06 875 GLU A N 1
ATOM 6760 C CA . GLU A 1 875 ? 43.369 -41.789 -44.544 1.00 98.06 875 GLU A CA 1
ATOM 6761 C C . GLU A 1 875 ? 43.649 -40.875 -45.742 1.00 98.06 875 GLU A C 1
ATOM 6763 O O . GLU A 1 875 ? 43.393 -39.676 -45.680 1.00 98.06 875 GLU A O 1
ATOM 6768 N N . TYR A 1 876 ? 44.144 -41.441 -46.845 1.00 98.31 876 TYR A N 1
ATOM 6769 C CA . TYR A 1 876 ? 44.312 -40.726 -48.108 1.00 98.31 876 TYR A CA 1
ATOM 6770 C C . TYR A 1 876 ? 42.960 -40.319 -48.718 1.00 98.31 876 TYR A C 1
ATOM 6772 O O . TYR A 1 876 ? 42.754 -39.151 -49.047 1.00 98.31 876 TYR A O 1
ATOM 6780 N N . ALA A 1 877 ? 42.049 -41.280 -48.882 1.00 97.75 877 ALA A N 1
ATOM 6781 C CA . ALA A 1 877 ? 40.817 -41.105 -49.643 1.00 97.75 877 ALA A CA 1
ATOM 6782 C C . ALA A 1 877 ? 39.846 -40.131 -48.962 1.00 97.75 877 ALA A C 1
ATOM 6784 O O . ALA A 1 877 ? 39.343 -39.225 -49.625 1.00 97.75 877 ALA A O 1
ATOM 6785 N N . ASP A 1 878 ? 39.634 -40.271 -47.653 1.00 98.06 878 ASP A N 1
ATOM 6786 C CA . ASP A 1 878 ? 38.669 -39.458 -46.909 1.00 98.06 878 ASP A CA 1
ATOM 6787 C C . ASP A 1 878 ? 39.188 -38.023 -46.722 1.00 98.06 878 ASP A C 1
ATOM 6789 O O . ASP A 1 878 ? 38.441 -37.068 -46.938 1.00 98.06 878 ASP A O 1
ATOM 6793 N N . THR A 1 879 ? 40.487 -37.845 -46.437 1.00 98.25 879 THR A N 1
ATOM 6794 C CA . THR A 1 879 ? 41.105 -36.505 -46.361 1.00 98.25 879 THR A CA 1
ATOM 6795 C C . THR A 1 879 ? 41.006 -35.783 -47.706 1.00 98.25 879 THR A C 1
ATOM 6797 O O . THR A 1 879 ? 40.628 -34.612 -47.761 1.00 98.25 879 THR A O 1
ATOM 6800 N N . ARG A 1 880 ? 41.321 -36.477 -48.811 1.00 98.06 880 ARG A N 1
ATOM 6801 C CA . ARG A 1 880 ? 41.234 -35.918 -50.167 1.00 98.06 880 ARG A CA 1
ATOM 6802 C C . ARG A 1 880 ? 39.796 -35.551 -50.528 1.00 98.06 880 ARG A C 1
ATOM 6804 O O . ARG A 1 880 ? 39.574 -34.462 -51.046 1.00 98.06 880 ARG A O 1
ATOM 6811 N N . ALA A 1 881 ? 38.837 -36.428 -50.238 1.00 97.38 881 ALA A N 1
ATOM 6812 C CA . ALA A 1 881 ? 37.430 -36.190 -50.538 1.00 97.38 881 ALA A CA 1
ATOM 6813 C C . ALA A 1 881 ? 36.887 -34.953 -49.807 1.00 97.38 881 ALA A C 1
ATOM 6815 O O . ALA A 1 881 ? 36.179 -34.159 -50.421 1.00 97.38 881 ALA A O 1
ATOM 6816 N N . SER A 1 882 ? 37.248 -34.752 -48.536 1.00 97.75 882 SER A N 1
ATOM 6817 C CA . SER A 1 882 ? 36.853 -33.556 -47.782 1.00 97.75 882 SER A CA 1
ATOM 6818 C C . SER A 1 882 ? 37.445 -32.266 -48.357 1.00 97.75 882 SER A C 1
ATOM 6820 O O . SER A 1 882 ? 36.740 -31.264 -48.441 1.00 97.75 882 SER A O 1
ATOM 6822 N N . LEU A 1 883 ? 38.712 -32.288 -48.786 1.00 97.31 883 LEU A N 1
ATOM 6823 C CA . LEU A 1 883 ? 39.359 -31.137 -49.427 1.00 97.31 883 LEU A CA 1
ATOM 6824 C C . LEU A 1 883 ? 38.697 -30.799 -50.773 1.00 97.31 883 LEU A C 1
ATOM 6826 O O . LEU A 1 883 ? 38.323 -29.654 -51.013 1.00 97.31 883 LEU A O 1
ATOM 6830 N N . GLU A 1 884 ? 38.483 -31.799 -51.630 1.00 96.06 884 GLU A N 1
ATOM 6831 C CA . GLU A 1 884 ? 37.860 -31.601 -52.945 1.00 96.06 884 GLU A CA 1
ATOM 6832 C C . GLU A 1 884 ? 36.382 -31.188 -52.830 1.00 96.06 884 GLU A C 1
ATOM 6834 O O . GLU A 1 884 ? 35.903 -30.381 -53.628 1.00 96.06 884 GLU A O 1
ATOM 6839 N N . ALA A 1 885 ? 35.659 -31.684 -51.819 1.00 92.81 885 ALA A N 1
ATOM 6840 C CA . ALA A 1 885 ? 34.290 -31.254 -51.528 1.00 92.81 885 ALA A CA 1
ATOM 6841 C C . ALA A 1 885 ? 34.209 -29.772 -51.128 1.00 92.81 885 ALA A C 1
ATOM 6843 O O . ALA A 1 885 ? 33.188 -29.133 -51.381 1.00 92.81 885 ALA A O 1
ATOM 6844 N N . ALA A 1 886 ? 35.284 -29.227 -50.555 1.00 91.94 886 ALA A N 1
ATOM 6845 C CA . ALA A 1 886 ? 35.435 -27.808 -50.257 1.00 91.94 886 ALA A CA 1
ATOM 6846 C C . ALA A 1 886 ? 35.990 -26.988 -51.442 1.00 91.94 886 ALA A C 1
ATOM 6848 O O . ALA A 1 886 ? 36.298 -25.815 -51.277 1.00 91.94 886 ALA A O 1
ATOM 6849 N N . GLY A 1 887 ? 36.124 -27.581 -52.636 1.00 93.19 887 GLY A N 1
ATOM 6850 C CA . GLY A 1 887 ? 36.629 -26.900 -53.834 1.00 93.19 887 GLY A CA 1
ATOM 6851 C C . GLY A 1 887 ? 38.156 -26.827 -53.937 1.00 93.19 887 GLY A C 1
ATOM 6852 O O . GLY A 1 887 ? 38.677 -26.293 -54.915 1.00 93.19 887 GLY A O 1
ATOM 6853 N N . ILE A 1 888 ? 38.891 -27.407 -52.986 1.00 94.75 888 ILE A N 1
ATOM 6854 C CA . ILE A 1 888 ? 40.352 -27.327 -52.936 1.00 94.75 888 ILE A CA 1
ATOM 6855 C C . ILE A 1 888 ? 40.971 -28.423 -53.798 1.00 94.75 888 ILE A C 1
ATOM 6857 O O . ILE A 1 888 ? 40.708 -29.616 -53.634 1.00 94.75 888 ILE A O 1
ATOM 6861 N N . SER A 1 889 ? 41.858 -28.018 -54.705 1.00 95.75 889 SER A N 1
ATOM 6862 C CA . SER A 1 889 ? 42.614 -28.957 -55.536 1.00 95.75 889 SER A CA 1
ATOM 6863 C C . SER A 1 889 ? 43.669 -29.703 -54.711 1.00 95.75 889 SER A C 1
ATOM 6865 O O . SER A 1 889 ? 44.407 -29.089 -53.945 1.00 95.75 889 SER A O 1
ATOM 6867 N N . VAL A 1 890 ? 43.791 -31.020 -54.900 1.00 97.38 890 VAL A N 1
ATOM 6868 C CA . VAL A 1 890 ? 44.794 -31.862 -54.223 1.00 97.38 890 VAL A CA 1
ATOM 6869 C C . VAL A 1 890 ? 45.792 -32.412 -55.239 1.00 97.38 890 VAL A C 1
ATOM 6871 O O . VAL A 1 890 ? 45.395 -33.000 -56.245 1.00 97.38 890 VAL A O 1
ATOM 6874 N N . VAL A 1 891 ? 47.084 -32.258 -54.950 1.00 98.19 891 VAL A N 1
ATOM 6875 C CA . VAL A 1 891 ? 48.193 -32.797 -55.749 1.00 98.19 891 VAL A CA 1
ATOM 6876 C C . VAL A 1 891 ? 48.924 -33.857 -54.936 1.00 98.19 891 VAL A C 1
ATOM 6878 O O . VAL A 1 891 ? 49.389 -33.592 -53.828 1.00 98.19 891 VAL A O 1
ATOM 6881 N N . VAL A 1 892 ? 49.027 -35.071 -55.472 1.00 98.38 892 VAL A N 1
ATOM 6882 C CA . VAL A 1 892 ? 49.573 -36.227 -54.757 1.00 98.38 892 VAL A CA 1
ATOM 6883 C C . VAL A 1 892 ? 51.049 -36.421 -55.087 1.00 98.38 892 VAL A C 1
ATOM 6885 O O . VAL A 1 892 ? 51.415 -36.645 -56.239 1.00 98.38 892 VAL A O 1
ATOM 6888 N N . ALA A 1 893 ? 51.904 -36.415 -54.069 1.00 98.00 893 ALA A N 1
ATOM 6889 C CA . ALA A 1 893 ? 53.334 -36.667 -54.199 1.00 98.00 893 ALA A CA 1
ATOM 6890 C C . ALA A 1 893 ? 53.755 -37.972 -53.516 1.00 98.00 893 ALA A C 1
ATOM 6892 O O . ALA A 1 893 ? 53.181 -38.395 -52.514 1.00 98.00 893 ALA A O 1
ATOM 6893 N N . ALA A 1 894 ? 54.803 -38.602 -54.040 1.00 97.94 894 ALA A N 1
ATOM 6894 C CA . ALA A 1 894 ? 55.442 -39.762 -53.419 1.00 97.94 894 ALA A CA 1
ATOM 6895 C C . ALA A 1 894 ? 56.959 -39.749 -53.667 1.00 97.94 894 ALA A C 1
ATOM 6897 O O . ALA A 1 894 ? 57.486 -38.868 -54.346 1.00 97.94 894 ALA A O 1
ATOM 6898 N N . ALA A 1 895 ? 57.697 -40.722 -53.125 1.00 95.75 895 ALA A N 1
ATOM 6899 C CA . ALA A 1 895 ? 59.149 -40.796 -53.328 1.00 95.75 895 ALA A CA 1
ATOM 6900 C C . ALA A 1 895 ? 59.526 -41.047 -54.802 1.00 95.75 895 ALA A C 1
ATOM 6902 O O . ALA A 1 895 ? 60.575 -40.606 -55.271 1.00 95.75 895 ALA A O 1
ATOM 6903 N N . THR A 1 896 ? 58.662 -41.751 -55.534 1.00 95.44 896 THR A N 1
ATOM 6904 C CA . THR A 1 896 ? 58.778 -42.031 -56.971 1.00 95.44 896 THR A CA 1
ATOM 6905 C C . THR A 1 896 ? 57.412 -41.910 -57.650 1.00 95.44 896 THR A C 1
ATOM 6907 O O . THR A 1 896 ? 56.385 -41.959 -56.978 1.00 95.44 896 THR A O 1
ATOM 6910 N N . MET A 1 897 ? 57.390 -41.827 -58.984 1.00 95.62 897 MET A N 1
ATOM 6911 C CA . MET A 1 897 ? 56.155 -41.872 -59.787 1.00 95.62 897 MET A CA 1
ATOM 6912 C C . MET A 1 897 ? 55.594 -43.291 -59.977 1.00 95.62 897 MET A C 1
ATOM 6914 O O . MET A 1 897 ? 54.630 -43.471 -60.723 1.00 95.62 897 MET A O 1
ATOM 6918 N N . ASP A 1 898 ? 56.195 -44.311 -59.362 1.00 95.31 898 ASP A N 1
ATOM 6919 C CA . ASP A 1 898 ? 55.651 -45.663 -59.428 1.00 95.31 898 ASP A CA 1
ATOM 6920 C C . ASP A 1 898 ? 54.305 -45.718 -58.690 1.00 95.31 898 ASP A C 1
ATOM 6922 O O . ASP A 1 898 ? 54.115 -45.055 -57.667 1.00 95.31 898 ASP A O 1
ATOM 6926 N N . ILE A 1 899 ? 53.374 -46.527 -59.204 1.00 96.44 899 ILE A N 1
ATOM 6927 C CA . ILE A 1 899 ? 52.043 -46.705 -58.607 1.00 96.44 899 ILE A CA 1
ATOM 6928 C C . ILE A 1 899 ? 52.190 -47.083 -57.129 1.00 96.44 899 ILE A C 1
ATOM 6930 O O . ILE A 1 899 ? 52.806 -48.099 -56.790 1.00 96.44 899 ILE A O 1
ATOM 6934 N N . ALA A 1 900 ? 51.597 -46.270 -56.259 1.00 97.38 900 ALA A N 1
ATOM 6935 C CA . ALA A 1 900 ? 51.584 -46.495 -54.830 1.00 97.38 900 ALA A CA 1
ATOM 6936 C C . ALA A 1 900 ? 50.595 -47.610 -54.477 1.00 97.38 900 ALA A C 1
ATOM 6938 O O . ALA A 1 900 ? 49.456 -47.628 -54.950 1.00 97.38 900 ALA A O 1
ATOM 6939 N N . THR A 1 901 ? 51.037 -48.550 -53.641 1.00 97.25 901 THR A N 1
ATOM 6940 C CA . THR A 1 901 ? 50.213 -49.668 -53.155 1.00 97.25 901 THR A CA 1
ATOM 6941 C C . THR A 1 901 ? 49.909 -49.473 -51.667 1.00 97.25 901 THR A C 1
ATOM 6943 O O . THR A 1 901 ? 50.863 -49.333 -50.897 1.00 97.25 901 THR A O 1
ATOM 6946 N N . PRO A 1 902 ? 48.632 -49.445 -51.241 1.00 96.94 902 PRO A N 1
ATOM 6947 C CA . PRO A 1 902 ? 48.281 -49.238 -49.840 1.00 96.94 902 PRO A CA 1
ATOM 6948 C C . PRO A 1 902 ? 48.500 -50.495 -48.992 1.00 96.94 902 PRO A C 1
ATOM 6950 O O . PRO A 1 902 ? 48.643 -51.606 -49.507 1.00 96.94 902 PRO A O 1
ATOM 6953 N N . HIS A 1 903 ? 48.486 -50.322 -47.672 1.00 92.12 903 HIS A N 1
ATOM 6954 C CA . HIS A 1 903 ? 48.504 -51.428 -46.721 1.00 92.12 903 HIS A CA 1
ATOM 6955 C C . HIS A 1 903 ? 47.245 -52.289 -46.896 1.00 92.12 903 HIS A C 1
ATOM 6957 O O . HIS A 1 903 ? 46.142 -51.763 -47.057 1.00 92.12 903 HIS A O 1
ATOM 6963 N N . SER A 1 904 ? 47.379 -53.615 -46.816 1.00 91.31 904 SER A N 1
ATOM 6964 C CA . SER A 1 904 ? 46.213 -54.497 -46.936 1.00 91.31 904 SER A CA 1
ATOM 6965 C C . SER A 1 904 ? 45.230 -54.279 -45.779 1.00 91.31 904 SER A C 1
ATOM 6967 O O . SER A 1 904 ? 45.639 -54.254 -44.615 1.00 91.31 904 SER A O 1
ATOM 6969 N N . GLY A 1 905 ? 43.942 -54.149 -46.096 1.00 90.06 905 GLY A N 1
ATOM 6970 C CA . GLY A 1 905 ? 42.874 -53.900 -45.130 1.00 90.06 905 GLY A CA 1
ATOM 6971 C C . GLY A 1 905 ? 42.816 -52.460 -44.614 1.00 90.06 905 GLY A C 1
ATOM 6972 O O . GLY A 1 905 ? 42.286 -52.249 -43.529 1.00 90.06 905 GLY A O 1
ATOM 6973 N N . SER A 1 906 ? 43.354 -51.494 -45.361 1.00 93.62 906 SER A N 1
ATOM 6974 C CA . SER A 1 906 ? 43.329 -50.059 -45.038 1.00 93.62 906 SER A CA 1
ATOM 6975 C C . SER A 1 906 ? 42.143 -49.306 -45.654 1.00 93.62 906 SER A C 1
ATOM 6977 O O . SER A 1 906 ? 42.154 -48.079 -45.718 1.00 93.62 906 SER A O 1
ATOM 6979 N N . GLY A 1 907 ? 41.128 -50.034 -46.130 1.00 91.25 907 GLY A N 1
ATOM 6980 C CA . GLY A 1 907 ? 39.937 -49.470 -46.776 1.00 91.25 907 GLY A CA 1
ATOM 6981 C C . GLY A 1 907 ? 40.024 -49.422 -48.304 1.00 91.25 907 GLY A C 1
ATOM 6982 O O . GLY A 1 907 ? 39.168 -48.825 -48.944 1.00 91.25 907 GLY A O 1
ATOM 6983 N N . GLU A 1 908 ? 41.014 -50.088 -48.904 1.00 89.81 908 GLU A N 1
ATOM 6984 C CA . GLU A 1 908 ? 41.368 -50.032 -50.331 1.00 89.81 908 GLU A CA 1
ATOM 6985 C C . GLU A 1 908 ? 40.353 -50.654 -51.303 1.00 89.81 908 GLU A C 1
ATOM 6987 O O . GLU A 1 908 ? 40.565 -50.642 -52.513 1.00 89.81 908 GLU A O 1
ATOM 6992 N N . GLY A 1 909 ? 39.262 -51.222 -50.788 1.00 87.88 909 GLY A N 1
ATOM 6993 C CA . GLY A 1 909 ? 38.198 -51.796 -51.603 1.00 87.88 909 GLY A CA 1
ATOM 6994 C C . GLY A 1 909 ? 38.629 -52.970 -52.507 1.00 87.88 909 GLY A C 1
ATOM 6995 O O . GLY A 1 909 ? 39.729 -53.514 -52.398 1.00 87.88 909 GLY A O 1
ATOM 6996 N N . PRO A 1 910 ? 37.732 -53.441 -53.393 1.00 84.19 910 PRO A N 1
ATOM 6997 C CA . PRO A 1 910 ? 37.994 -54.581 -54.280 1.00 84.19 910 PRO A CA 1
ATOM 6998 C C . PRO A 1 910 ? 38.964 -54.286 -55.438 1.00 84.19 910 PRO A C 1
ATOM 7000 O O . PRO A 1 910 ? 39.463 -55.222 -56.063 1.00 84.19 910 PRO A O 1
ATOM 7003 N N . ASP A 1 911 ? 39.177 -53.013 -55.769 1.00 86.25 911 ASP A N 1
ATOM 7004 C CA . ASP A 1 911 ? 40.082 -52.511 -56.810 1.00 86.25 911 ASP A CA 1
ATOM 7005 C C . ASP A 1 911 ? 41.521 -52.299 -56.308 1.00 86.25 911 ASP A C 1
ATOM 7007 O O . ASP A 1 911 ? 42.425 -52.064 -57.113 1.00 86.25 911 ASP A O 1
ATOM 7011 N N . GLY A 1 912 ? 41.750 -52.484 -55.004 1.00 86.94 912 GLY A N 1
ATOM 7012 C CA . GLY A 1 912 ? 43.072 -52.516 -54.384 1.00 86.94 912 GLY A CA 1
ATOM 7013 C C . GLY A 1 912 ? 43.665 -51.140 -54.092 1.00 86.94 912 GLY A C 1
ATOM 7014 O O . GLY A 1 912 ? 44.846 -51.072 -53.758 1.00 86.94 912 GLY A O 1
ATOM 7015 N N . GLY A 1 913 ? 42.879 -50.065 -54.238 1.00 91.25 913 GLY A N 1
ATOM 7016 C CA . GLY A 1 913 ? 43.235 -48.703 -53.828 1.00 91.25 913 GLY A CA 1
ATOM 7017 C C . GLY A 1 913 ? 44.563 -48.181 -54.377 1.00 91.25 913 GLY A C 1
ATOM 7018 O O . GLY A 1 913 ? 45.257 -47.422 -53.704 1.00 91.25 913 GLY A O 1
ATOM 7019 N N . LEU A 1 914 ? 44.952 -48.614 -55.577 1.00 96.31 914 LEU A N 1
ATOM 7020 C CA . LEU A 1 914 ? 46.199 -48.196 -56.212 1.00 96.31 914 LEU A CA 1
ATOM 7021 C C . LEU A 1 914 ? 46.135 -46.708 -56.579 1.00 96.31 914 LEU A C 1
ATOM 7023 O O . LEU A 1 914 ? 45.230 -46.289 -57.301 1.00 96.31 914 LEU A O 1
ATOM 7027 N N . VAL A 1 915 ? 47.117 -45.923 -56.132 1.00 96.69 915 VAL A N 1
ATOM 7028 C CA . VAL A 1 915 ? 47.175 -44.474 -56.387 1.00 96.69 915 VAL A CA 1
ATOM 7029 C C . VAL A 1 915 ? 48.377 -44.158 -57.266 1.00 96.69 915 VAL A C 1
ATOM 7031 O O . VAL A 1 915 ? 49.498 -44.563 -56.972 1.00 96.69 915 VAL A O 1
ATOM 7034 N N . GLN A 1 916 ? 48.151 -43.433 -58.358 1.00 97.06 916 GLN A N 1
ATOM 7035 C CA . GLN A 1 916 ? 49.217 -42.886 -59.194 1.00 97.06 916 GLN A CA 1
ATOM 7036 C C . GLN A 1 916 ? 49.611 -41.512 -58.630 1.00 97.06 916 GLN A C 1
ATOM 7038 O O . GLN A 1 916 ? 48.762 -40.624 -58.644 1.00 97.06 916 GLN A O 1
ATOM 7043 N N . PRO A 1 917 ? 50.852 -41.314 -58.144 1.00 97.62 917 PRO A N 1
ATOM 7044 C CA . PRO A 1 917 ? 51.319 -39.984 -57.760 1.00 97.62 917 PRO A CA 1
ATOM 7045 C C . PRO A 1 917 ? 51.338 -39.044 -58.972 1.00 97.62 917 PRO A C 1
ATOM 7047 O O . PRO A 1 917 ? 51.650 -39.487 -60.084 1.00 97.62 917 PRO A O 1
ATOM 7050 N N . ASP A 1 918 ? 51.025 -37.770 -58.744 1.00 97.50 918 ASP A N 1
ATOM 7051 C CA . ASP A 1 918 ? 51.052 -36.692 -59.738 1.00 97.50 918 ASP A CA 1
ATOM 7052 C C . ASP A 1 918 ? 52.481 -36.177 -59.969 1.00 97.50 918 ASP A C 1
ATOM 7054 O O . ASP A 1 918 ? 52.836 -35.796 -61.087 1.00 97.50 918 ASP A O 1
ATOM 7058 N N . LEU A 1 919 ? 53.315 -36.205 -58.923 1.00 97.62 919 LEU A N 1
ATOM 7059 C CA . LEU A 1 919 ? 54.722 -35.794 -58.964 1.00 97.62 919 LEU A CA 1
ATOM 7060 C C . LEU A 1 919 ? 55.595 -36.542 -57.946 1.00 97.62 919 LEU A C 1
ATOM 7062 O O . LEU A 1 919 ? 55.105 -37.197 -57.021 1.00 97.62 919 LEU A O 1
ATOM 7066 N N . THR A 1 920 ? 56.918 -36.443 -58.109 1.00 97.06 920 THR A N 1
ATOM 7067 C CA . THR A 1 920 ? 57.859 -36.914 -57.083 1.00 97.06 920 THR A CA 1
ATOM 7068 C C . THR A 1 920 ? 58.085 -35.831 -56.041 1.00 97.06 920 THR A C 1
ATOM 7070 O O . THR A 1 920 ? 58.125 -34.652 -56.375 1.00 97.06 920 THR A O 1
ATOM 7073 N N . LEU A 1 921 ? 58.325 -36.211 -54.787 1.00 94.75 921 LEU A N 1
ATOM 7074 C CA . LEU A 1 921 ? 58.621 -35.251 -53.721 1.00 94.75 921 LEU A CA 1
ATOM 7075 C C . LEU A 1 921 ? 59.868 -34.390 -54.022 1.00 94.75 921 LEU A C 1
ATOM 7077 O O . LEU A 1 921 ? 60.002 -33.307 -53.468 1.00 94.75 921 LEU A O 1
ATOM 7081 N N . PHE A 1 922 ? 60.757 -34.840 -54.920 1.00 95.38 922 PHE A N 1
ATOM 7082 C CA . PHE A 1 922 ? 61.910 -34.069 -55.406 1.00 95.38 922 PHE A CA 1
ATOM 7083 C C . PHE A 1 922 ? 61.534 -32.892 -56.314 1.00 95.38 922 PHE A C 1
ATOM 7085 O O . PHE A 1 922 ? 62.335 -31.972 -56.453 1.00 95.38 922 PHE A O 1
ATOM 7092 N N . ASP A 1 923 ? 60.350 -32.932 -56.924 1.00 95.06 923 ASP A N 1
ATOM 7093 C CA . ASP A 1 923 ? 59.841 -31.904 -57.836 1.00 95.06 923 ASP A CA 1
ATOM 7094 C C . ASP A 1 923 ? 58.842 -30.954 -57.145 1.00 95.06 923 ASP A C 1
ATOM 7096 O O . ASP A 1 923 ? 58.336 -30.029 -57.777 1.00 95.06 923 ASP A O 1
ATOM 7100 N N . ALA A 1 924 ? 58.533 -31.181 -55.864 1.00 94.94 924 ALA A N 1
ATOM 7101 C CA . ALA A 1 924 ? 57.608 -30.354 -55.097 1.00 94.94 924 ALA A CA 1
ATOM 7102 C C . ALA A 1 924 ? 58.296 -29.089 -54.559 1.00 94.94 924 ALA A C 1
ATOM 7104 O O . ALA A 1 924 ? 59.398 -29.162 -54.016 1.00 94.94 924 ALA A O 1
ATOM 7105 N N . SER A 1 925 ? 57.609 -27.947 -54.636 1.00 94.00 925 SER A N 1
ATOM 7106 C CA . SER A 1 925 ? 58.023 -26.689 -54.008 1.00 94.00 925 SER A CA 1
ATOM 7107 C C . SER A 1 925 ? 56.924 -26.177 -53.086 1.00 94.00 925 SER A C 1
ATOM 7109 O O . SER A 1 925 ? 55.762 -26.150 -53.478 1.00 94.00 925 SER A O 1
ATOM 7111 N N . ALA A 1 926 ? 57.269 -25.745 -51.871 1.00 94.44 926 ALA A N 1
ATOM 7112 C CA . ALA A 1 926 ? 56.280 -25.297 -50.889 1.00 94.44 926 ALA A CA 1
ATOM 7113 C C . ALA A 1 926 ? 55.493 -24.048 -51.330 1.00 94.44 926 ALA A C 1
ATOM 7115 O O . ALA A 1 926 ? 54.365 -23.852 -50.884 1.00 94.44 926 ALA A O 1
ATOM 7116 N N . VAL A 1 927 ? 56.051 -23.216 -52.221 1.00 92.69 927 VAL A N 1
ATOM 7117 C CA . VAL A 1 927 ? 55.381 -21.989 -52.697 1.00 92.69 927 VAL A CA 1
ATOM 7118 C C . VAL A 1 927 ? 54.105 -22.282 -53.483 1.00 92.69 927 VAL A C 1
ATOM 7120 O O . VAL A 1 927 ? 53.159 -21.512 -53.379 1.00 92.69 927 VAL A O 1
ATOM 7123 N N . ASP A 1 928 ? 54.049 -23.417 -54.186 1.00 94.62 928 ASP A N 1
ATOM 7124 C CA . ASP A 1 928 ? 52.954 -23.775 -55.098 1.00 94.62 928 ASP A CA 1
ATOM 7125 C C . ASP A 1 928 ? 51.711 -24.325 -54.378 1.00 94.62 928 ASP A C 1
ATOM 7127 O O . ASP A 1 928 ? 50.701 -24.622 -55.019 1.00 94.62 928 ASP A O 1
ATOM 7131 N N . TYR A 1 929 ? 51.781 -24.493 -53.055 1.00 97.19 929 TYR A N 1
ATOM 7132 C CA . TYR A 1 929 ? 50.743 -25.154 -52.272 1.00 97.19 929 TYR A CA 1
ATOM 7133 C C . TYR A 1 929 ? 50.354 -24.343 -51.041 1.00 97.19 929 TYR A C 1
ATOM 7135 O O . TYR A 1 929 ? 51.198 -23.704 -50.408 1.00 97.19 929 TYR A O 1
ATOM 7143 N N . SER A 1 930 ? 49.085 -24.434 -50.652 1.00 97.06 930 SER A N 1
ATOM 7144 C CA . SER A 1 930 ? 48.574 -23.825 -49.418 1.00 97.06 930 SER A CA 1
ATOM 7145 C C . SER A 1 930 ? 49.080 -24.547 -48.175 1.00 97.06 930 SER A C 1
ATOM 7147 O O . SER A 1 930 ? 49.292 -23.924 -47.140 1.00 97.06 930 SER A O 1
ATOM 7149 N N . THR A 1 931 ? 49.268 -25.865 -48.250 1.00 98.12 931 THR A N 1
ATOM 7150 C CA . THR A 1 931 ? 49.753 -26.694 -47.139 1.00 98.12 931 THR A CA 1
ATOM 7151 C C . THR A 1 931 ? 50.241 -28.059 -47.640 1.00 98.12 931 THR A C 1
ATOM 7153 O O . THR A 1 931 ? 49.989 -28.436 -48.790 1.00 98.12 931 THR A O 1
ATOM 7156 N N . ILE A 1 932 ? 50.936 -28.796 -46.770 1.00 98.44 932 ILE A N 1
ATOM 7157 C CA . ILE A 1 932 ? 51.397 -30.170 -46.980 1.00 98.44 932 ILE A CA 1
ATOM 7158 C C . ILE A 1 932 ? 50.720 -31.136 -46.003 1.00 98.44 932 ILE A C 1
ATOM 7160 O O . ILE A 1 932 ? 50.573 -30.832 -44.817 1.00 98.44 932 ILE A O 1
ATOM 7164 N N . VAL A 1 933 ? 50.352 -32.320 -46.498 1.00 98.62 933 VAL A N 1
ATOM 7165 C CA . VAL A 1 933 ? 49.735 -33.414 -45.736 1.00 98.62 933 VAL A CA 1
ATOM 7166 C C . VAL A 1 933 ? 50.585 -34.673 -45.856 1.00 98.62 933 VAL A C 1
ATOM 7168 O O . VAL A 1 933 ? 50.722 -35.209 -46.951 1.00 98.62 933 VAL A O 1
ATOM 7171 N N . PHE A 1 934 ? 51.101 -35.205 -44.749 1.00 98.62 934 PHE A N 1
ATOM 7172 C CA . PHE A 1 934 ? 51.697 -36.547 -44.725 1.00 98.62 934 PHE A CA 1
ATOM 7173 C C . PHE A 1 934 ? 50.666 -37.594 -44.306 1.00 98.62 934 PHE A C 1
ATOM 7175 O O . PHE A 1 934 ? 50.252 -37.649 -43.144 1.00 98.62 934 PHE A O 1
ATOM 7182 N N . VAL A 1 935 ? 50.281 -38.451 -45.253 1.00 98.38 935 VAL A N 1
ATOM 7183 C CA . VAL A 1 935 ? 49.379 -39.579 -44.993 1.00 98.38 935 VAL A CA 1
ATOM 7184 C C . VAL A 1 935 ? 50.116 -40.674 -44.221 1.00 98.38 935 VAL A C 1
ATOM 7186 O O . VAL A 1 935 ? 51.310 -40.914 -44.432 1.00 98.38 935 VAL A O 1
ATOM 7189 N N . GLY A 1 936 ? 49.406 -41.337 -43.310 1.00 95.62 936 GLY A N 1
ATOM 7190 C CA . GLY A 1 936 ? 49.941 -42.415 -42.499 1.00 95.62 936 GLY A CA 1
ATOM 7191 C C . GLY A 1 936 ? 50.044 -43.757 -43.221 1.00 95.62 936 GLY A C 1
ATOM 7192 O O . GLY A 1 936 ? 50.295 -43.855 -44.424 1.00 95.62 936 GLY A O 1
ATOM 7193 N N . GLY A 1 937 ? 49.946 -44.831 -42.438 1.00 95.62 937 GLY A N 1
ATOM 7194 C CA . GLY A 1 937 ? 50.486 -46.144 -42.794 1.00 95.62 937 GLY A CA 1
ATOM 7195 C C . GLY A 1 937 ? 51.992 -46.237 -42.527 1.00 95.62 937 GLY A C 1
ATOM 7196 O O . GLY A 1 937 ? 52.706 -45.233 -42.466 1.00 95.62 937 GLY A O 1
ATOM 7197 N N . TRP A 1 938 ? 52.495 -47.453 -42.315 1.00 96.00 938 TRP A N 1
ATOM 7198 C CA . TRP A 1 938 ? 53.901 -47.680 -41.953 1.00 96.00 938 TRP A CA 1
ATOM 7199 C C . TRP A 1 938 ? 54.884 -47.322 -43.072 1.00 96.00 938 TRP A C 1
ATOM 7201 O O . TRP A 1 938 ? 56.050 -47.048 -42.802 1.00 96.00 938 TRP A O 1
ATOM 7211 N N . GLY A 1 939 ? 54.414 -47.246 -44.317 1.00 96.56 939 GLY A N 1
ATOM 7212 C CA . GLY A 1 939 ? 55.204 -46.769 -45.444 1.00 96.56 939 GLY A CA 1
ATOM 7213 C C . GLY A 1 939 ? 55.739 -45.348 -45.282 1.00 96.56 939 GLY A C 1
ATOM 7214 O O . GLY A 1 939 ? 56.778 -45.023 -45.864 1.00 96.56 939 GLY A O 1
ATOM 7215 N N . SER A 1 940 ? 55.059 -44.502 -44.498 1.00 97.38 940 SER A N 1
ATOM 7216 C CA . SER A 1 940 ? 55.452 -43.103 -44.285 1.00 97.38 940 SER A CA 1
ATOM 7217 C C . SER A 1 940 ? 56.799 -42.965 -43.568 1.00 97.38 940 SER A C 1
ATOM 7219 O O . SER A 1 940 ? 57.466 -41.941 -43.714 1.00 97.38 940 SER A O 1
ATOM 7221 N N . SER A 1 941 ? 57.284 -44.016 -42.891 1.00 97.62 941 SER A N 1
ATOM 7222 C CA . SER A 1 941 ? 58.592 -43.995 -42.230 1.00 97.62 941 SER A CA 1
ATOM 7223 C C . SER A 1 941 ? 59.762 -43.739 -43.190 1.00 97.62 941 SER A C 1
ATOM 7225 O O . SER A 1 941 ? 60.804 -43.257 -42.754 1.00 97.62 941 SER A O 1
ATOM 7227 N N . GLN A 1 942 ? 59.586 -43.971 -44.499 1.00 97.31 942 GLN A N 1
ATOM 7228 C CA . GLN A 1 942 ? 60.600 -43.665 -45.518 1.00 97.31 942 GLN A CA 1
ATOM 7229 C C . GLN A 1 942 ? 60.920 -42.167 -45.663 1.00 97.31 942 GLN A C 1
ATOM 7231 O O . GLN A 1 942 ? 61.875 -41.815 -46.349 1.00 97.31 942 GLN A O 1
ATOM 7236 N N . TYR A 1 943 ? 60.112 -41.292 -45.062 1.00 98.19 943 TYR A N 1
ATOM 7237 C CA . TYR A 1 943 ? 60.289 -39.840 -45.084 1.00 98.19 943 TYR A CA 1
ATOM 7238 C C . TYR A 1 943 ? 60.954 -39.300 -43.802 1.00 98.19 943 TYR A C 1
ATOM 7240 O O . TYR A 1 943 ? 61.206 -38.103 -43.687 1.00 98.19 943 TYR A O 1
ATOM 7248 N N . GLN A 1 944 ? 61.259 -40.153 -42.818 1.00 97.88 944 GLN A N 1
ATOM 7249 C CA . GLN A 1 944 ? 61.805 -39.729 -41.524 1.00 97.88 944 GLN A CA 1
ATOM 7250 C C . GLN A 1 944 ? 63.284 -39.321 -41.623 1.00 97.88 944 GLN A C 1
ATOM 7252 O O . GLN A 1 944 ? 64.178 -40.165 -41.672 1.00 97.88 944 GLN A O 1
ATOM 7257 N N . TYR A 1 945 ? 63.552 -38.014 -41.577 1.00 97.50 945 TYR A N 1
ATOM 7258 C CA . TYR A 1 945 ? 64.894 -37.461 -41.780 1.00 97.50 945 TYR A CA 1
ATOM 7259 C C . TYR A 1 945 ? 65.923 -37.863 -40.709 1.00 97.50 945 TYR A C 1
ATOM 7261 O O . TYR A 1 945 ? 66.959 -38.445 -41.028 1.00 97.50 945 TYR A O 1
ATOM 7269 N N . ALA A 1 946 ? 65.650 -37.575 -39.434 1.00 96.06 946 ALA A N 1
ATOM 7270 C CA . ALA A 1 946 ? 66.599 -37.774 -38.334 1.00 96.06 946 ALA A CA 1
ATOM 7271 C C . ALA A 1 946 ? 66.522 -39.165 -37.677 1.00 96.06 946 ALA A C 1
ATOM 7273 O O . ALA A 1 946 ? 67.027 -39.355 -36.568 1.00 96.06 946 ALA A O 1
ATOM 7274 N N . TYR A 1 947 ? 65.859 -40.133 -38.312 1.00 95.00 947 TYR A N 1
ATOM 7275 C CA . TYR A 1 947 ? 65.798 -41.496 -37.798 1.00 95.00 947 TYR A CA 1
ATOM 7276 C C . TYR A 1 947 ? 67.106 -42.244 -38.100 1.00 95.00 947 TYR A C 1
ATOM 7278 O O . TYR A 1 947 ? 67.456 -42.471 -39.253 1.00 95.00 947 TYR A O 1
ATOM 7286 N N . GLU A 1 948 ? 67.840 -42.645 -37.058 1.00 89.62 948 GLU A N 1
ATOM 7287 C CA . GLU A 1 948 ? 69.148 -43.315 -37.199 1.00 89.62 948 GLU A CA 1
ATOM 7288 C C . GLU A 1 948 ? 69.059 -44.853 -37.297 1.00 89.62 948 GLU A C 1
ATOM 7290 O O . GLU A 1 948 ? 70.075 -45.531 -37.469 1.00 89.62 948 GLU A O 1
ATOM 7295 N N . GLY A 1 949 ? 67.862 -45.427 -37.144 1.00 88.38 949 GLY A N 1
ATOM 7296 C CA . GLY A 1 949 ? 67.646 -46.872 -37.207 1.00 88.38 949 GLY A CA 1
ATOM 7297 C C . GLY A 1 949 ? 67.509 -47.409 -38.635 1.00 88.38 949 GLY A C 1
ATOM 7298 O O . GLY A 1 949 ? 67.576 -46.683 -39.621 1.00 88.38 949 GLY A O 1
ATOM 7299 N N . THR A 1 950 ? 67.288 -48.718 -38.753 1.00 93.12 950 THR A N 1
ATOM 7300 C CA . THR A 1 950 ? 66.947 -49.369 -40.027 1.00 93.12 950 THR A CA 1
ATOM 7301 C C . THR A 1 950 ? 65.715 -50.232 -39.813 1.00 93.12 950 THR A C 1
ATOM 7303 O O . THR A 1 950 ? 65.751 -51.173 -39.017 1.00 93.12 950 THR A O 1
ATOM 7306 N N . TYR A 1 951 ? 64.630 -49.903 -40.509 1.00 96.44 951 TYR A N 1
ATOM 7307 C CA . TYR A 1 951 ? 63.388 -50.664 -40.476 1.00 96.44 951 TYR A CA 1
ATOM 7308 C C . TYR A 1 951 ? 63.576 -52.037 -41.121 1.00 96.44 951 TYR A C 1
ATOM 7310 O O . TYR A 1 951 ? 64.284 -52.179 -42.119 1.00 96.44 951 TYR A O 1
ATOM 7318 N N . ASP A 1 952 ? 62.918 -53.053 -40.570 1.00 96.12 952 ASP A N 1
ATOM 7319 C CA . ASP A 1 952 ? 63.032 -54.433 -41.048 1.00 96.12 952 ASP A CA 1
ATOM 7320 C C . ASP A 1 952 ? 62.452 -54.588 -42.467 1.00 96.12 952 ASP A C 1
ATOM 7322 O O . ASP A 1 952 ? 62.916 -55.419 -43.252 1.00 96.12 952 ASP A O 1
ATOM 7326 N N . HIS A 1 953 ? 61.461 -53.760 -42.818 1.00 94.50 953 HIS A N 1
ATOM 7327 C CA . HIS A 1 953 ? 60.899 -53.695 -44.161 1.00 94.50 953 HIS A CA 1
ATOM 7328 C C . HIS A 1 953 ? 61.692 -52.714 -45.033 1.00 94.50 953 HIS A C 1
ATOM 7330 O O . HIS A 1 953 ? 61.757 -51.515 -44.757 1.00 94.50 953 HIS A O 1
ATOM 7336 N N . SER A 1 954 ? 62.290 -53.202 -46.123 1.00 93.31 954 SER A N 1
ATOM 7337 C CA . SER A 1 954 ? 63.214 -52.398 -46.932 1.00 93.31 954 SER A CA 1
ATOM 7338 C C . SER A 1 954 ? 62.568 -51.162 -47.563 1.00 93.31 954 SER A C 1
ATOM 7340 O O . SER A 1 954 ? 63.256 -50.163 -47.727 1.00 93.31 954 SER A O 1
ATOM 7342 N N . ALA A 1 955 ? 61.268 -51.203 -47.882 1.00 92.50 955 ALA A N 1
ATOM 7343 C CA . ALA A 1 955 ? 60.562 -50.066 -48.484 1.00 92.50 955 ALA A CA 1
ATOM 7344 C C . ALA A 1 955 ? 60.389 -48.874 -47.525 1.00 92.50 955 ALA A C 1
ATOM 7346 O O . ALA A 1 955 ? 60.126 -47.769 -47.979 1.00 92.50 955 ALA A O 1
ATOM 7347 N N . TYR A 1 956 ? 60.552 -49.084 -46.214 1.00 96.31 956 TYR A N 1
ATOM 7348 C CA . TYR A 1 956 ? 60.407 -48.032 -45.199 1.00 96.31 956 TYR A CA 1
ATOM 7349 C C . TYR A 1 956 ? 61.727 -47.301 -44.926 1.00 96.31 956 TYR A C 1
ATOM 7351 O O . TYR A 1 956 ? 61.768 -46.373 -44.129 1.00 96.31 956 TYR A O 1
ATOM 7359 N N . ASN A 1 957 ? 62.821 -47.730 -45.562 1.00 94.94 957 ASN A N 1
ATOM 7360 C CA . ASN A 1 957 ? 64.136 -47.116 -45.425 1.00 94.94 957 ASN A CA 1
ATOM 7361 C C . ASN A 1 957 ? 64.401 -46.235 -46.648 1.00 94.94 957 ASN A C 1
ATOM 7363 O O . ASN A 1 957 ? 64.969 -46.699 -47.642 1.00 94.94 957 ASN A O 1
ATOM 7367 N N . GLY A 1 958 ? 63.955 -44.980 -46.583 1.00 93.12 958 GLY A N 1
ATOM 7368 C CA . GLY A 1 958 ? 64.167 -44.001 -47.642 1.00 93.12 958 GLY A CA 1
ATOM 7369 C C . GLY A 1 958 ? 65.649 -43.759 -47.937 1.00 93.12 958 GLY A C 1
ATOM 7370 O O . GLY A 1 958 ? 66.546 -44.062 -47.147 1.00 93.12 958 GLY A O 1
ATOM 7371 N N . SER A 1 959 ? 65.930 -43.223 -49.125 1.00 95.06 959 SER A N 1
ATOM 7372 C CA . SER A 1 959 ? 67.293 -42.793 -49.455 1.00 95.06 959 SER A CA 1
ATOM 7373 C C . SER A 1 959 ? 67.655 -41.517 -48.690 1.00 95.06 959 SER A C 1
ATOM 7375 O O . SER A 1 959 ? 66.782 -40.701 -48.410 1.00 95.06 959 SER A O 1
ATOM 7377 N N . THR A 1 960 ? 68.944 -41.278 -48.435 1.00 94.06 960 THR A N 1
ATOM 7378 C CA . THR A 1 960 ? 69.404 -40.021 -47.814 1.00 94.06 960 THR A CA 1
ATOM 7379 C C . THR A 1 960 ? 68.914 -38.789 -48.577 1.00 94.06 960 THR A C 1
ATOM 7381 O O . THR A 1 960 ? 68.452 -37.843 -47.959 1.00 94.06 960 THR A O 1
ATOM 7384 N N . ALA A 1 961 ? 68.918 -38.831 -49.914 1.00 96.00 961 ALA A N 1
ATOM 7385 C CA . ALA A 1 961 ? 68.402 -37.732 -50.727 1.00 96.00 961 ALA A CA 1
ATOM 7386 C C . ALA A 1 961 ? 66.904 -37.485 -50.484 1.00 96.00 961 ALA A C 1
ATOM 7388 O O . ALA A 1 961 ? 66.483 -36.340 -50.401 1.00 96.00 961 ALA A O 1
ATOM 7389 N N . LEU A 1 962 ? 66.107 -38.548 -50.332 1.00 97.06 962 LEU A N 1
ATOM 7390 C CA . LEU A 1 962 ? 64.680 -38.426 -50.028 1.00 97.06 962 LEU A CA 1
ATOM 7391 C C . LEU A 1 962 ? 64.452 -37.818 -48.640 1.00 97.06 962 LEU A C 1
ATOM 7393 O O . LEU A 1 962 ? 63.589 -36.960 -48.479 1.00 97.06 962 LEU A O 1
ATOM 7397 N N . HIS A 1 963 ? 65.233 -38.248 -47.650 1.00 97.50 963 HIS A N 1
ATOM 7398 C CA . HIS A 1 963 ? 65.190 -37.701 -46.296 1.00 97.50 963 HIS A CA 1
ATOM 7399 C C . HIS A 1 963 ? 65.545 -36.207 -46.294 1.00 97.50 963 HIS A C 1
ATOM 7401 O O . HIS A 1 963 ? 64.810 -35.411 -45.712 1.00 97.50 963 HIS A O 1
ATOM 7407 N N . ASP A 1 964 ? 66.627 -35.822 -46.979 1.00 96.62 964 ASP A N 1
ATOM 7408 C CA . ASP A 1 964 ? 67.064 -34.427 -47.104 1.00 96.62 964 ASP A CA 1
ATOM 7409 C C . ASP A 1 964 ? 65.984 -33.571 -47.785 1.00 96.62 964 ASP A C 1
ATOM 7411 O O . ASP A 1 964 ? 65.619 -32.516 -47.272 1.00 96.62 964 ASP A O 1
ATOM 7415 N N . THR A 1 965 ? 65.422 -34.047 -48.902 1.00 97.31 965 THR A N 1
ATOM 7416 C CA . THR A 1 965 ? 64.336 -33.369 -49.625 1.00 97.31 965 THR A CA 1
ATOM 7417 C C . THR A 1 965 ? 63.086 -33.214 -48.766 1.00 97.31 965 THR A C 1
ATOM 7419 O O . THR A 1 965 ? 62.528 -32.123 -48.710 1.00 97.31 965 THR A O 1
ATOM 7422 N N . THR A 1 966 ? 62.666 -34.267 -48.061 1.00 97.75 966 THR A N 1
ATOM 7423 C CA . THR A 1 966 ? 61.505 -34.195 -4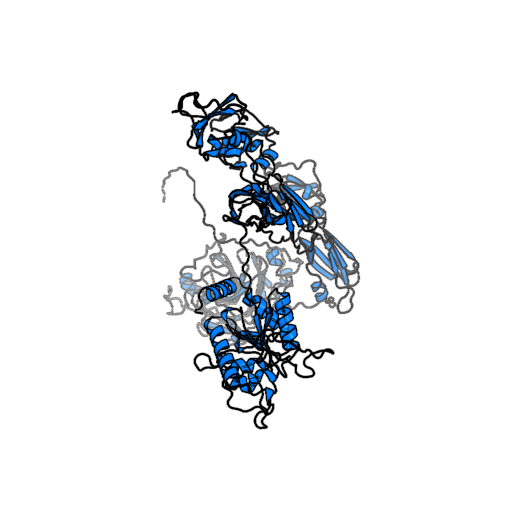7.157 1.00 97.75 966 THR A CA 1
ATOM 7424 C C . THR A 1 966 ? 61.740 -33.140 -46.079 1.00 97.75 966 THR A C 1
ATOM 7426 O O . THR A 1 966 ? 60.867 -32.319 -45.808 1.00 97.75 966 THR A O 1
ATOM 7429 N N . ASN A 1 967 ? 62.937 -33.129 -45.484 1.00 97.94 967 ASN A N 1
ATOM 7430 C CA . ASN A 1 967 ? 63.275 -32.178 -44.439 1.00 97.94 967 ASN A CA 1
ATOM 7431 C C . ASN A 1 967 ? 63.280 -30.736 -44.951 1.00 97.94 967 ASN A C 1
ATOM 7433 O O . ASN A 1 967 ? 62.718 -29.863 -44.297 1.00 97.94 967 ASN A O 1
ATOM 7437 N N . LEU A 1 968 ? 63.898 -30.489 -46.108 1.00 95.94 968 LEU A N 1
ATOM 7438 C CA . LEU A 1 968 ? 63.927 -29.170 -46.743 1.00 95.94 968 LEU A CA 1
ATOM 7439 C C . LEU A 1 968 ? 62.517 -28.672 -47.053 1.00 95.94 968 LEU A C 1
ATOM 7441 O O . LEU A 1 968 ? 62.183 -27.553 -46.687 1.00 95.94 968 LEU A O 1
ATOM 7445 N N . LEU A 1 969 ? 61.667 -29.528 -47.617 1.00 96.44 969 LEU A N 1
ATOM 7446 C CA . LEU A 1 969 ? 60.298 -29.156 -47.944 1.00 96.44 969 LEU A CA 1
ATOM 7447 C C . LEU A 1 969 ? 59.501 -28.764 -46.690 1.00 96.44 969 LEU A C 1
ATOM 7449 O O . LEU A 1 969 ? 58.836 -27.735 -46.686 1.00 96.44 969 LEU A O 1
ATOM 7453 N N . ILE A 1 970 ? 59.619 -29.528 -45.596 1.00 98.06 970 ILE A N 1
ATOM 7454 C CA . ILE A 1 970 ? 58.995 -29.170 -44.310 1.00 98.06 970 ILE A CA 1
ATOM 7455 C C . ILE A 1 970 ? 59.539 -27.831 -43.784 1.00 98.06 970 ILE A C 1
ATOM 7457 O O . ILE A 1 970 ? 58.761 -27.019 -43.288 1.00 98.06 970 ILE A O 1
ATOM 7461 N N . ASN A 1 971 ? 60.848 -27.576 -43.904 1.00 97.06 971 ASN A N 1
ATOM 7462 C CA . ASN A 1 971 ? 61.438 -26.288 -43.519 1.00 97.06 971 ASN A CA 1
ATOM 7463 C C . ASN A 1 971 ? 60.848 -25.134 -44.336 1.00 97.06 971 ASN A C 1
ATOM 7465 O O . ASN A 1 971 ? 60.534 -24.099 -43.755 1.00 97.06 971 ASN A O 1
ATOM 7469 N N . ASP A 1 972 ? 60.661 -25.316 -45.643 1.00 95.81 972 ASP A N 1
ATOM 7470 C CA . ASP A 1 972 ? 60.118 -24.276 -46.515 1.00 95.81 972 ASP A CA 1
ATOM 7471 C C . ASP A 1 972 ? 58.658 -23.954 -46.172 1.00 95.81 972 ASP A C 1
ATOM 7473 O O . ASP A 1 972 ? 58.315 -22.779 -46.068 1.00 95.81 972 ASP A O 1
ATOM 7477 N N . PHE A 1 973 ? 57.811 -24.959 -45.909 1.00 97.25 973 PHE A N 1
ATOM 7478 C CA . PHE A 1 973 ? 56.436 -24.710 -45.449 1.00 97.25 973 PHE A CA 1
ATOM 7479 C C . PHE A 1 973 ? 56.406 -23.945 -44.116 1.00 97.25 973 PHE A C 1
ATOM 7481 O O . PHE A 1 973 ? 55.659 -22.977 -43.989 1.00 97.25 973 PHE A O 1
ATOM 7488 N N . VAL A 1 974 ? 57.246 -24.318 -43.144 1.00 96.44 974 VAL A N 1
ATOM 7489 C CA . VAL A 1 974 ? 57.315 -23.606 -41.854 1.00 96.44 974 VAL A CA 1
ATOM 7490 C C . VAL A 1 974 ? 57.845 -22.178 -42.024 1.00 96.44 974 VAL A C 1
ATOM 7492 O O . VAL A 1 974 ? 57.310 -21.250 -41.424 1.00 96.44 974 VAL A O 1
ATOM 7495 N N . ALA A 1 975 ? 58.868 -21.971 -42.856 1.00 94.44 975 ALA A N 1
ATOM 7496 C CA . ALA A 1 975 ? 59.448 -20.650 -43.099 1.00 94.44 975 ALA A CA 1
ATOM 7497 C C . ALA A 1 975 ? 58.493 -19.703 -43.848 1.00 94.44 975 ALA A C 1
ATOM 7499 O O . ALA A 1 975 ? 58.600 -18.486 -43.702 1.00 94.44 975 ALA A O 1
ATOM 7500 N N . GLN A 1 976 ? 57.558 -20.261 -44.620 1.00 94.62 976 GLN A N 1
ATOM 7501 C CA . GLN A 1 976 ? 56.473 -19.544 -45.295 1.00 94.62 976 GLN A CA 1
ATOM 7502 C C . GLN A 1 976 ? 55.257 -19.288 -44.388 1.00 94.62 976 GLN A C 1
ATOM 7504 O O . GLN A 1 976 ? 54.246 -18.793 -44.872 1.00 94.62 976 GLN A O 1
ATOM 7509 N N . ASP A 1 977 ? 55.336 -19.638 -43.099 1.00 95.56 977 ASP A N 1
ATOM 7510 C CA . ASP A 1 977 ? 54.216 -19.592 -42.147 1.00 95.56 977 ASP A CA 1
ATOM 7511 C C . ASP A 1 977 ? 52.969 -20.355 -42.642 1.00 95.56 977 ASP A C 1
ATOM 7513 O O . ASP A 1 977 ? 51.827 -19.991 -42.362 1.00 95.56 977 ASP A O 1
ATOM 7517 N N . LYS A 1 978 ? 53.187 -21.440 -43.395 1.00 97.38 978 LYS A N 1
ATOM 7518 C CA . LYS A 1 978 ? 52.122 -22.306 -43.904 1.00 97.38 978 LYS A CA 1
ATOM 7519 C C . LYS A 1 978 ? 51.856 -23.463 -42.953 1.00 97.38 978 LYS A C 1
ATOM 7521 O O . LYS A 1 978 ? 52.732 -23.903 -42.206 1.00 97.38 978 LYS A O 1
ATOM 7526 N N . TYR A 1 979 ? 50.640 -23.999 -43.011 1.00 98.38 979 TYR A N 1
ATOM 7527 C CA . TYR A 1 979 ? 50.297 -25.194 -42.247 1.00 98.38 979 TYR A CA 1
ATOM 7528 C C . TYR A 1 979 ? 51.139 -26.401 -42.685 1.00 98.38 979 TYR A C 1
ATOM 7530 O O . TYR A 1 979 ? 51.327 -26.645 -43.882 1.00 98.38 979 TYR A O 1
ATOM 7538 N N . VAL A 1 980 ? 51.586 -27.196 -41.714 1.00 97.88 980 VAL A N 1
ATOM 7539 C CA . VAL A 1 980 ? 52.242 -28.494 -41.915 1.00 97.88 980 VAL A CA 1
ATOM 7540 C C . VAL A 1 980 ? 51.431 -29.550 -41.189 1.00 97.88 980 VAL A C 1
ATOM 7542 O O . VAL A 1 980 ? 51.226 -29.469 -39.976 1.00 97.88 980 VAL A O 1
ATOM 7545 N N . THR A 1 981 ? 50.948 -30.539 -41.935 1.00 98.62 981 THR A N 1
ATOM 7546 C CA . THR A 1 981 ? 49.901 -31.429 -41.436 1.00 98.62 981 THR A CA 1
ATOM 7547 C C . THR A 1 981 ? 50.248 -32.898 -41.646 1.00 98.62 981 THR A C 1
ATOM 7549 O O . THR A 1 981 ? 50.983 -33.261 -42.571 1.00 98.62 981 THR A O 1
ATOM 7552 N N . ALA A 1 982 ? 49.763 -33.766 -40.760 1.00 98.56 982 ALA A N 1
ATOM 7553 C CA . ALA A 1 982 ? 50.005 -35.203 -40.852 1.00 98.56 982 ALA A CA 1
ATOM 7554 C C . ALA A 1 982 ? 48.961 -36.017 -40.081 1.00 98.56 982 ALA A C 1
ATOM 7556 O O . ALA A 1 982 ? 48.439 -35.566 -39.068 1.00 98.56 982 ALA A O 1
ATOM 7557 N N . ILE A 1 983 ? 48.705 -37.250 -40.511 1.00 98.38 983 ILE A N 1
ATOM 7558 C CA . ILE A 1 983 ? 47.711 -38.138 -39.887 1.00 98.38 983 ILE A CA 1
ATOM 7559 C C . ILE A 1 983 ? 48.323 -39.496 -39.535 1.00 98.38 983 ILE A C 1
ATOM 7561 O O . ILE A 1 983 ? 49.232 -39.978 -40.220 1.00 98.38 983 ILE A O 1
ATOM 7565 N N . CYS A 1 984 ? 47.843 -40.126 -38.458 1.00 97.56 984 CYS A N 1
ATOM 7566 C CA . CYS A 1 984 ? 48.236 -41.479 -38.059 1.00 97.56 984 CYS A CA 1
ATOM 7567 C C . CYS A 1 984 ? 49.754 -41.618 -37.871 1.00 97.56 984 CYS A C 1
ATOM 7569 O O . CYS A 1 984 ? 50.385 -40.824 -37.174 1.00 97.56 984 CYS A O 1
ATOM 7571 N N . HIS A 1 985 ? 50.375 -42.635 -38.468 1.00 97.75 985 HIS A N 1
ATOM 7572 C CA . HIS A 1 985 ? 51.823 -42.815 -38.417 1.00 97.75 985 HIS A CA 1
ATOM 7573 C C . HIS A 1 985 ? 52.578 -41.737 -39.211 1.00 97.75 985 HIS A C 1
ATOM 7575 O O . HIS A 1 985 ? 53.762 -41.528 -38.958 1.00 97.75 985 HIS A O 1
ATOM 7581 N N . GLY A 1 986 ? 51.911 -40.998 -40.103 1.00 97.62 986 GLY A N 1
ATOM 7582 C CA . GLY A 1 986 ? 52.498 -39.888 -40.857 1.00 97.62 986 GLY A CA 1
ATOM 7583 C C . GLY A 1 986 ? 53.025 -38.773 -39.951 1.00 97.62 986 GLY A C 1
ATOM 7584 O O . GLY A 1 986 ? 54.022 -38.136 -40.277 1.00 97.62 986 GLY A O 1
ATOM 7585 N N . VAL A 1 987 ? 52.458 -38.604 -38.750 1.00 98.38 987 VAL A N 1
ATOM 7586 C CA . VAL A 1 987 ? 52.933 -37.633 -37.742 1.00 98.38 987 VAL A CA 1
ATOM 7587 C C . VAL A 1 987 ? 54.378 -37.919 -37.304 1.00 98.38 987 VAL A C 1
ATOM 7589 O O . VAL A 1 987 ? 55.124 -37.008 -36.944 1.00 98.38 987 VAL A O 1
ATOM 7592 N N . SER A 1 988 ? 54.833 -39.172 -37.415 1.00 97.81 988 SER A N 1
ATOM 7593 C CA . SER A 1 988 ? 56.233 -39.533 -37.159 1.00 97.81 988 SER A CA 1
ATOM 7594 C C . SER A 1 988 ? 57.216 -38.884 -38.146 1.00 97.81 988 SER A C 1
ATOM 7596 O O . SER A 1 988 ? 58.372 -38.654 -37.787 1.00 97.81 988 SER A O 1
ATOM 7598 N N . VAL A 1 989 ? 56.775 -38.536 -39.362 1.00 98.44 989 VAL A N 1
ATOM 7599 C CA . VAL A 1 989 ? 57.589 -37.796 -40.339 1.00 98.44 989 VAL A CA 1
ATOM 7600 C C . VAL A 1 989 ? 57.931 -36.419 -39.781 1.00 98.44 989 VAL A C 1
ATOM 7602 O O . VAL A 1 989 ? 59.100 -36.033 -39.780 1.00 98.44 989 VAL A O 1
ATOM 7605 N N . LEU A 1 990 ? 56.941 -35.729 -39.205 1.00 98.31 990 LEU A N 1
ATOM 7606 C CA . LEU A 1 990 ? 57.151 -34.444 -38.539 1.00 98.31 990 LEU A CA 1
ATOM 7607 C C . LEU A 1 990 ? 58.015 -34.601 -37.282 1.00 98.31 990 LEU A C 1
ATOM 7609 O O . LEU A 1 990 ? 58.905 -33.790 -37.056 1.00 98.31 990 LEU A O 1
ATOM 7613 N N . ALA A 1 991 ? 57.837 -35.679 -36.510 1.00 98.06 991 ALA A N 1
ATOM 7614 C CA . ALA A 1 991 ? 58.661 -35.960 -35.330 1.00 98.06 991 ALA A CA 1
ATOM 7615 C C . ALA A 1 991 ? 60.165 -36.069 -35.655 1.00 98.06 991 ALA A C 1
ATOM 7617 O O . ALA A 1 991 ? 61.020 -35.609 -34.892 1.00 98.06 991 ALA A O 1
ATOM 7618 N N . TYR A 1 992 ? 60.506 -36.675 -36.794 1.00 98.19 992 TYR A N 1
ATOM 7619 C CA . TYR A 1 992 ? 61.893 -36.853 -37.230 1.00 98.19 992 TYR A CA 1
ATOM 7620 C C . TYR A 1 992 ? 62.397 -35.774 -38.195 1.00 98.19 992 TYR A C 1
ATOM 7622 O O . TYR A 1 992 ? 63.582 -35.789 -38.535 1.00 98.19 992 TYR A O 1
ATOM 7630 N N . ALA A 1 993 ? 61.567 -34.810 -38.590 1.00 97.81 993 ALA A N 1
ATOM 7631 C CA . ALA A 1 993 ? 62.021 -33.618 -39.296 1.00 97.81 993 ALA A CA 1
ATOM 7632 C C . ALA A 1 993 ? 62.842 -32.706 -38.367 1.00 97.81 993 ALA A C 1
ATOM 7634 O O . ALA A 1 993 ? 62.776 -32.800 -37.140 1.00 97.81 993 ALA A O 1
ATOM 7635 N N . ARG A 1 994 ? 63.669 -31.839 -38.941 1.00 97.56 994 ARG A N 1
ATOM 7636 C CA . ARG A 1 994 ? 64.518 -30.873 -38.248 1.00 97.56 994 ARG A CA 1
ATOM 7637 C C . ARG A 1 994 ? 64.370 -29.509 -38.907 1.00 97.56 994 ARG A C 1
ATOM 7639 O O . ARG A 1 994 ? 64.948 -29.282 -39.971 1.00 97.56 994 ARG A O 1
ATOM 7646 N N . VAL A 1 995 ? 63.629 -28.626 -38.242 1.00 91.19 995 VAL A N 1
ATOM 7647 C CA . VAL A 1 995 ? 63.545 -27.192 -38.533 1.00 91.19 995 VAL A CA 1
ATOM 7648 C C . VAL A 1 995 ? 64.430 -26.470 -37.527 1.00 91.19 995 VAL A C 1
ATOM 7650 O O . VAL A 1 995 ? 64.303 -26.684 -36.322 1.00 91.19 995 VAL A O 1
ATOM 7653 N N . ASP A 1 996 ? 65.436 -25.744 -38.017 1.00 90.00 996 ASP A N 1
ATOM 7654 C CA . ASP A 1 996 ? 66.496 -25.138 -37.191 1.00 90.00 996 ASP A CA 1
ATOM 7655 C C . ASP A 1 996 ? 67.159 -26.108 -36.188 1.00 90.00 996 ASP A C 1
ATOM 7657 O O . ASP A 1 996 ? 67.595 -25.748 -35.094 1.00 90.00 996 ASP A O 1
ATOM 7661 N N . GLY A 1 997 ? 67.265 -27.383 -36.577 1.00 90.69 997 GLY A N 1
ATOM 7662 C CA . GLY A 1 997 ? 67.889 -28.434 -35.771 1.00 90.69 997 GLY A CA 1
ATOM 7663 C C . GLY A 1 997 ? 66.989 -29.067 -34.702 1.00 90.69 997 GLY A C 1
ATOM 7664 O O . GLY A 1 997 ? 67.453 -29.978 -34.014 1.00 90.69 997 GLY A O 1
ATOM 7665 N N . ALA A 1 998 ? 65.721 -28.664 -34.587 1.00 95.12 998 ALA A N 1
ATOM 7666 C CA . ALA A 1 998 ? 64.736 -29.243 -33.671 1.00 95.12 998 ALA A CA 1
ATOM 7667 C C . ALA A 1 998 ? 63.549 -29.864 -34.425 1.00 95.12 998 ALA A C 1
ATOM 7669 O O . ALA A 1 998 ? 63.288 -29.529 -35.575 1.00 95.12 998 ALA A O 1
ATOM 7670 N N . SER A 1 999 ? 62.833 -30.790 -33.784 1.00 97.31 999 SER A N 1
ATOM 7671 C CA . SER A 1 999 ? 61.578 -31.308 -34.342 1.00 97.31 999 SER A CA 1
ATOM 7672 C C . SER A 1 999 ? 60.546 -30.176 -34.458 1.00 97.31 999 SER A C 1
ATOM 7674 O O . SER A 1 999 ? 60.346 -29.485 -33.458 1.00 97.31 999 SER A O 1
ATOM 7676 N N . PRO A 1 1000 ? 59.870 -29.986 -35.610 1.00 96.44 1000 PRO A N 1
ATOM 7677 C CA . PRO A 1 1000 ? 58.832 -28.963 -35.768 1.00 96.44 1000 PRO A CA 1
ATOM 7678 C C . PRO A 1 1000 ? 57.623 -29.176 -34.850 1.00 96.44 1000 PRO A C 1
ATOM 7680 O O . PRO A 1 1000 ? 56.876 -28.240 -34.611 1.00 96.44 1000 PRO A O 1
ATOM 7683 N N . ILE A 1 1001 ? 57.438 -30.385 -34.311 1.00 97.69 1001 ILE A N 1
ATOM 7684 C CA . ILE A 1 1001 ? 56.366 -30.681 -33.351 1.00 97.69 1001 ILE A CA 1
ATOM 7685 C C . ILE A 1 1001 ? 56.849 -30.668 -31.891 1.00 97.69 1001 ILE A C 1
ATOM 7687 O O . ILE A 1 1001 ? 56.074 -30.960 -30.984 1.00 97.69 1001 ILE A O 1
ATOM 7691 N N . ALA A 1 1002 ? 58.122 -30.349 -31.625 1.00 97.00 1002 ALA A N 1
ATOM 7692 C CA . ALA A 1 1002 ? 58.619 -30.256 -30.254 1.00 97.00 1002 ALA A CA 1
ATOM 7693 C C . ALA A 1 1002 ? 57.888 -29.141 -29.490 1.00 97.00 1002 ALA A C 1
ATOM 7695 O O . ALA A 1 1002 ? 57.897 -27.987 -29.902 1.00 97.00 1002 ALA A O 1
ATOM 7696 N N . GLY A 1 1003 ? 57.285 -29.483 -28.352 1.00 95.50 1003 GLY A N 1
ATOM 7697 C CA . GLY A 1 1003 ? 56.478 -28.561 -27.552 1.00 95.50 1003 GLY A CA 1
ATOM 7698 C C . GLY A 1 1003 ? 55.026 -28.406 -28.011 1.00 95.50 1003 GLY A C 1
ATOM 7699 O O . GLY A 1 1003 ? 54.254 -27.813 -27.264 1.00 95.50 1003 GLY A O 1
ATOM 7700 N N . HIS A 1 1004 ? 54.643 -28.971 -29.160 1.00 97.62 1004 HIS A N 1
ATOM 7701 C CA . HIS A 1 1004 ? 53.259 -28.977 -29.631 1.00 97.62 1004 HIS A CA 1
ATOM 7702 C C . HIS A 1 1004 ? 52.481 -30.183 -29.099 1.00 97.62 1004 HIS A C 1
ATOM 7704 O O . HIS A 1 1004 ? 53.042 -31.253 -28.821 1.00 97.62 1004 HIS A O 1
ATOM 7710 N N . THR A 1 1005 ? 51.172 -29.999 -28.974 1.00 97.88 1005 THR A N 1
ATOM 7711 C CA . THR A 1 1005 ? 50.202 -31.062 -28.730 1.00 97.88 1005 THR A CA 1
ATOM 7712 C C . THR A 1 1005 ? 49.770 -31.657 -30.064 1.00 97.88 1005 THR A C 1
ATOM 7714 O O . THR A 1 1005 ? 49.460 -30.922 -30.997 1.00 97.88 1005 THR A O 1
ATOM 7717 N N . VAL A 1 1006 ? 49.758 -32.985 -30.176 1.00 98.06 1006 VAL A N 1
ATOM 7718 C CA . VAL A 1 1006 ? 49.421 -33.681 -31.428 1.00 98.06 1006 VAL A CA 1
ATOM 7719 C C . VAL A 1 1006 ? 48.486 -34.862 -31.197 1.00 98.06 1006 VAL A C 1
ATOM 7721 O O . VAL A 1 1006 ? 48.517 -35.489 -30.135 1.00 98.06 1006 VAL A O 1
ATOM 7724 N N . SER A 1 1007 ? 47.710 -35.199 -32.226 1.00 97.62 1007 SER A N 1
ATOM 7725 C CA . SER A 1 1007 ? 46.935 -36.438 -32.330 1.00 97.62 1007 SER A CA 1
ATOM 7726 C C . SER A 1 1007 ? 47.531 -37.344 -33.406 1.00 97.62 1007 SER A C 1
ATOM 7728 O O . SER A 1 1007 ? 47.958 -36.868 -34.454 1.00 97.62 1007 SER A O 1
ATOM 7730 N N . ALA A 1 1008 ? 47.644 -38.642 -33.130 1.00 97.19 1008 ALA A N 1
ATOM 7731 C CA . ALA A 1 1008 ? 48.266 -39.620 -34.025 1.00 97.19 1008 ALA A CA 1
ATOM 7732 C C . ALA A 1 1008 ? 47.867 -41.049 -33.632 1.00 97.19 1008 ALA A C 1
ATOM 7734 O O . ALA A 1 1008 ? 47.276 -41.281 -32.580 1.00 97.19 1008 ALA A O 1
ATOM 7735 N N . TRP A 1 1009 ? 48.289 -42.049 -34.403 1.00 94.75 1009 TRP A N 1
ATOM 7736 C CA . TRP A 1 1009 ? 48.059 -43.448 -34.048 1.00 94.75 1009 TRP A CA 1
ATOM 7737 C C . TRP A 1 1009 ? 48.887 -43.838 -32.820 1.00 94.75 1009 TRP A C 1
ATOM 7739 O O . TRP A 1 1009 ? 50.109 -43.899 -32.889 1.00 94.75 1009 TRP A O 1
ATOM 7749 N N . GLY A 1 1010 ? 48.255 -44.131 -31.682 1.00 88.94 1010 GLY A N 1
ATOM 7750 C CA . GLY A 1 1010 ? 48.972 -44.359 -30.416 1.00 88.94 1010 GLY A CA 1
ATOM 7751 C C . GLY A 1 1010 ? 49.730 -45.687 -30.305 1.00 88.94 1010 GLY A C 1
ATOM 7752 O O . GLY A 1 1010 ? 50.559 -45.849 -29.404 1.00 88.94 1010 GLY A O 1
ATOM 7753 N N . GLN A 1 1011 ? 49.462 -46.650 -31.193 1.00 90.94 1011 GLN A N 1
ATOM 7754 C CA . GLN A 1 1011 ? 49.962 -48.021 -31.060 1.00 90.94 1011 GLN A CA 1
ATOM 7755 C C . GLN A 1 1011 ? 51.212 -48.279 -31.920 1.00 90.94 1011 GLN A C 1
ATOM 7757 O O . GLN A 1 1011 ? 52.095 -47.432 -32.021 1.00 90.94 1011 GLN A O 1
ATOM 7762 N N . THR A 1 1012 ? 51.351 -49.490 -32.465 1.00 88.31 1012 THR A N 1
ATOM 7763 C CA . THR A 1 1012 ? 52.595 -49.999 -33.065 1.00 88.31 1012 THR A CA 1
ATOM 7764 C C . THR A 1 1012 ? 53.094 -49.180 -34.263 1.00 88.31 1012 THR A C 1
ATOM 7766 O O . THR A 1 1012 ? 52.333 -48.835 -35.168 1.00 88.31 1012 THR A O 1
ATOM 7769 N N . ALA A 1 1013 ? 54.399 -48.904 -34.250 1.00 91.88 1013 ALA A N 1
ATOM 7770 C CA . ALA A 1 1013 ? 55.203 -48.433 -35.376 1.00 91.88 1013 ALA A CA 1
ATOM 7771 C C . ALA A 1 1013 ? 55.895 -49.636 -36.058 1.00 91.88 1013 ALA A C 1
ATOM 7773 O O . ALA A 1 1013 ? 55.997 -50.706 -35.439 1.00 91.88 1013 ALA A O 1
ATOM 7774 N N . PRO A 1 1014 ? 56.399 -49.502 -37.300 1.00 93.25 1014 PRO A N 1
ATOM 7775 C CA . PRO A 1 1014 ? 57.111 -50.592 -37.956 1.00 93.25 1014 PRO A CA 1
ATOM 7776 C C . PRO A 1 1014 ? 58.357 -51.017 -37.172 1.00 93.25 1014 PRO A C 1
ATOM 7778 O O . PRO A 1 1014 ? 59.022 -50.216 -36.513 1.00 93.25 1014 PRO A O 1
ATOM 7781 N N . SER A 1 1015 ? 58.673 -52.313 -37.236 1.00 93.75 1015 SER A N 1
ATOM 7782 C CA . SER A 1 1015 ? 59.808 -52.874 -36.496 1.00 93.75 1015 SER A CA 1
ATOM 7783 C C . SER A 1 1015 ? 61.136 -52.464 -37.125 1.00 93.75 1015 SER A C 1
ATOM 7785 O O . SER A 1 1015 ? 61.265 -52.436 -38.350 1.00 93.75 1015 SER A O 1
ATOM 7787 N N . ALA A 1 1016 ? 62.125 -52.172 -36.286 1.00 90.88 1016 ALA A N 1
ATOM 7788 C CA . ALA A 1 1016 ? 63.473 -51.815 -36.705 1.00 90.88 1016 ALA A CA 1
ATOM 7789 C C . ALA A 1 1016 ? 64.507 -52.601 -35.902 1.00 90.88 1016 ALA A C 1
ATOM 7791 O O . ALA A 1 1016 ? 64.502 -52.586 -34.668 1.00 90.88 1016 ALA A O 1
ATOM 7792 N N . GLY A 1 1017 ? 65.381 -53.327 -36.600 1.00 85.62 1017 GLY A N 1
ATOM 7793 C CA . GLY A 1 1017 ? 66.360 -54.209 -35.968 1.00 85.62 1017 GLY A CA 1
ATOM 7794 C C . GLY A 1 1017 ? 65.714 -55.308 -35.117 1.00 85.62 1017 GLY A C 1
ATOM 7795 O O . GLY A 1 1017 ? 66.292 -55.714 -34.107 1.00 85.62 1017 GLY A O 1
ATOM 7796 N N . GLY A 1 1018 ? 64.510 -55.762 -35.486 1.00 85.50 1018 GLY A N 1
ATOM 7797 C CA . GLY A 1 1018 ? 63.718 -56.730 -34.723 1.00 85.50 1018 GLY A CA 1
ATOM 7798 C C . GLY A 1 1018 ? 63.056 -56.184 -33.450 1.00 85.50 1018 GLY A C 1
ATOM 7799 O O . GLY A 1 1018 ? 62.588 -56.980 -32.634 1.00 85.50 1018 GLY A O 1
ATOM 7800 N N . VAL A 1 1019 ? 63.022 -54.860 -33.254 1.00 87.12 1019 VAL A N 1
ATOM 7801 C CA . VAL A 1 1019 ? 62.355 -54.197 -32.121 1.00 87.12 1019 VAL A CA 1
ATOM 7802 C C . VAL A 1 1019 ? 61.142 -53.414 -32.614 1.00 87.12 1019 VAL A C 1
ATOM 7804 O O . VAL A 1 1019 ? 61.256 -52.585 -33.513 1.00 87.12 1019 VAL A O 1
ATOM 7807 N N . THR A 1 1020 ? 59.988 -53.644 -31.990 1.00 89.81 1020 THR A N 1
ATOM 7808 C CA . THR A 1 1020 ? 58.756 -52.882 -32.230 1.00 89.81 1020 THR A CA 1
ATOM 7809 C C . THR A 1 1020 ? 58.563 -51.857 -31.117 1.00 89.81 1020 THR A C 1
ATOM 7811 O O . THR A 1 1020 ? 58.548 -52.216 -29.938 1.00 89.81 1020 THR A O 1
ATOM 7814 N N . VAL A 1 1021 ? 58.396 -50.589 -31.489 1.00 92.31 1021 VAL A N 1
ATOM 7815 C CA . VAL A 1 1021 ? 58.025 -49.491 -30.581 1.00 92.31 1021 VAL A CA 1
ATOM 7816 C C . VAL A 1 1021 ? 56.645 -48.948 -30.964 1.00 92.31 1021 VAL A C 1
ATOM 7818 O O . VAL A 1 1021 ? 56.070 -49.384 -31.962 1.00 92.31 1021 VAL A O 1
ATOM 7821 N N . SER A 1 1022 ? 56.081 -48.026 -30.182 1.00 95.81 1022 SER A N 1
ATOM 7822 C CA . SER A 1 1022 ? 54.853 -47.329 -30.582 1.00 95.81 1022 SER A CA 1
ATOM 7823 C C . SER A 1 1022 ? 55.165 -46.053 -31.362 1.00 95.81 1022 SER A C 1
ATOM 7825 O O . SER A 1 1022 ? 56.187 -45.406 -31.125 1.00 95.81 1022 SER A O 1
ATOM 7827 N N . THR A 1 1023 ? 54.264 -45.649 -32.250 1.00 96.00 1023 THR A N 1
ATOM 7828 C CA . THR A 1 1023 ? 54.305 -44.339 -32.919 1.00 96.00 1023 THR A CA 1
ATOM 7829 C C . THR A 1 1023 ? 54.308 -43.214 -31.886 1.00 96.00 1023 THR A C 1
ATOM 7831 O O . THR A 1 1023 ? 55.129 -42.307 -31.985 1.00 96.00 1023 THR A O 1
ATOM 7834 N N . ARG A 1 1024 ? 53.503 -43.341 -30.817 1.00 97.06 1024 ARG A N 1
ATOM 7835 C CA . ARG A 1 1024 ? 53.550 -42.440 -29.655 1.00 97.06 1024 ARG A CA 1
ATOM 7836 C C . ARG A 1 1024 ? 54.965 -42.276 -29.111 1.00 97.06 1024 ARG A C 1
ATOM 7838 O O . ARG A 1 1024 ? 55.425 -41.155 -28.941 1.00 97.06 1024 ARG A O 1
ATOM 7845 N N . SER A 1 1025 ? 55.684 -43.377 -28.888 1.00 95.31 1025 SER A N 1
ATOM 7846 C CA . SER A 1 1025 ? 57.044 -43.298 -28.347 1.00 95.31 1025 SER A CA 1
ATOM 7847 C C . SER A 1 1025 ? 58.026 -42.606 -29.298 1.00 95.31 1025 SER A C 1
ATOM 7849 O O . SER A 1 1025 ? 58.944 -41.946 -28.825 1.00 95.31 1025 SER A O 1
ATOM 7851 N N . GLN A 1 1026 ? 57.827 -42.704 -30.619 1.00 95.06 1026 GLN A N 1
ATOM 7852 C CA . GLN A 1 1026 ? 58.627 -41.965 -31.603 1.00 95.06 1026 GLN A CA 1
ATOM 7853 C C . GLN A 1 1026 ? 58.330 -40.458 -31.565 1.00 95.06 1026 GLN A C 1
ATOM 7855 O O . GLN A 1 1026 ? 59.254 -39.648 -31.640 1.00 95.06 1026 GLN A O 1
ATOM 7860 N N . ILE A 1 1027 ? 57.058 -40.087 -31.417 1.00 97.56 1027 ILE A N 1
ATOM 7861 C CA . ILE A 1 1027 ? 56.588 -38.698 -31.333 1.00 97.56 1027 ILE A CA 1
ATOM 7862 C C . ILE A 1 1027 ? 57.068 -38.037 -30.031 1.00 97.56 1027 ILE A C 1
ATOM 7864 O O . ILE A 1 1027 ? 57.745 -37.009 -30.067 1.00 97.56 1027 ILE A O 1
ATOM 7868 N N . GLU A 1 1028 ? 56.807 -38.666 -28.883 1.00 96.94 1028 GLU A N 1
ATOM 7869 C CA . GLU A 1 1028 ? 57.169 -38.142 -27.559 1.00 96.94 1028 GLU A CA 1
ATOM 7870 C C . GLU A 1 1028 ? 58.692 -38.097 -27.349 1.00 96.94 1028 GLU A C 1
ATOM 7872 O O . GLU A 1 1028 ? 59.208 -37.166 -26.730 1.00 96.94 1028 GLU A O 1
ATOM 7877 N N . ALA A 1 1029 ? 59.451 -39.038 -27.929 1.00 95.44 1029 ALA A N 1
ATOM 7878 C CA . ALA A 1 1029 ? 60.917 -38.986 -27.907 1.00 95.44 1029 ALA A CA 1
ATOM 7879 C C . ALA A 1 1029 ? 61.492 -37.762 -28.642 1.00 95.44 1029 ALA A C 1
ATOM 7881 O O . ALA A 1 1029 ? 62.625 -37.365 -28.368 1.00 95.44 1029 ALA A O 1
ATOM 7882 N N . ASN A 1 1030 ? 60.722 -37.156 -29.551 1.00 97.38 1030 ASN A N 1
ATOM 7883 C CA . ASN A 1 1030 ? 61.082 -35.928 -30.257 1.00 97.38 1030 ASN A CA 1
ATOM 7884 C C . ASN A 1 1030 ? 60.403 -34.675 -29.666 1.00 97.38 1030 ASN A C 1
ATOM 7886 O O . ASN A 1 1030 ? 60.428 -33.615 -30.289 1.00 97.38 1030 ASN A O 1
ATOM 7890 N N . GLY A 1 1031 ? 59.859 -34.767 -28.447 1.00 95.56 1031 GLY A N 1
ATOM 7891 C CA . GLY A 1 1031 ? 59.470 -33.614 -27.633 1.00 95.56 1031 GLY A CA 1
ATOM 7892 C C . GLY A 1 1031 ? 58.045 -33.095 -27.829 1.00 95.56 1031 GLY A C 1
ATOM 7893 O O . GLY A 1 1031 ? 57.723 -32.063 -27.247 1.00 95.56 1031 GLY A O 1
ATOM 7894 N N . ALA A 1 1032 ? 57.204 -33.766 -28.616 1.00 97.38 1032 ALA A N 1
ATOM 7895 C CA . ALA A 1 1032 ? 55.777 -33.451 -28.713 1.00 97.38 1032 ALA A CA 1
ATOM 7896 C C . ALA A 1 1032 ? 54.981 -34.100 -27.568 1.00 97.38 1032 ALA A C 1
ATOM 7898 O O . ALA A 1 1032 ? 55.387 -35.134 -27.031 1.00 97.38 1032 ALA A O 1
ATOM 7899 N N . THR A 1 1033 ? 53.824 -33.530 -27.228 1.00 97.69 1033 THR A N 1
ATOM 7900 C CA . THR A 1 1033 ? 52.855 -34.150 -26.311 1.00 97.69 1033 THR A CA 1
ATOM 7901 C C . THR A 1 1033 ? 51.747 -34.794 -27.128 1.00 97.69 1033 THR A C 1
ATOM 7903 O O . THR A 1 1033 ? 50.962 -34.100 -27.766 1.00 97.69 1033 THR A O 1
ATOM 7906 N N . MET A 1 1034 ? 51.674 -36.123 -27.125 1.00 97.62 1034 MET A N 1
ATOM 7907 C CA . MET A 1 1034 ? 50.627 -36.829 -27.854 1.00 97.62 1034 MET A CA 1
ATOM 7908 C C . MET A 1 1034 ? 49.408 -37.065 -26.958 1.00 97.62 1034 MET A C 1
ATOM 7910 O O . MET A 1 1034 ? 49.537 -37.640 -25.873 1.00 97.62 1034 MET A O 1
ATOM 7914 N N . VAL A 1 1035 ? 48.227 -36.651 -27.416 1.00 96.44 1035 VAL A N 1
ATOM 7915 C CA . VAL A 1 1035 ? 46.955 -36.904 -26.716 1.00 96.44 1035 VAL A CA 1
ATOM 7916 C C . VAL A 1 1035 ? 46.636 -38.400 -26.664 1.00 96.44 1035 VAL A C 1
ATOM 7918 O O . VAL A 1 1035 ? 47.216 -39.203 -27.404 1.00 96.44 1035 VAL A O 1
ATOM 7921 N N . ASP A 1 1036 ? 45.765 -38.802 -25.740 1.00 93.44 1036 ASP A N 1
ATOM 7922 C CA . ASP A 1 1036 ? 45.270 -40.178 -25.691 1.00 93.44 1036 ASP A CA 1
ATOM 7923 C C . ASP A 1 1036 ? 44.358 -40.472 -26.882 1.00 93.44 1036 ASP A C 1
ATOM 7925 O O . ASP A 1 1036 ? 43.747 -39.574 -27.448 1.00 93.44 1036 ASP A O 1
ATOM 7929 N N . SER A 1 1037 ? 44.333 -41.736 -27.295 1.00 90.56 1037 SER A N 1
ATOM 7930 C CA . SER A 1 1037 ? 43.463 -42.207 -28.376 1.00 90.56 1037 SER A CA 1
ATOM 7931 C C . SER A 1 1037 ? 41.999 -41.966 -27.999 1.00 90.56 1037 SER A C 1
ATOM 7933 O O . SER A 1 1037 ? 41.630 -42.280 -26.860 1.00 90.56 1037 SER A O 1
ATOM 7935 N N . SER A 1 1038 ? 41.202 -41.421 -28.922 1.00 89.94 1038 SER A N 1
ATOM 7936 C CA . SER A 1 1038 ? 39.804 -41.028 -28.697 1.00 89.94 1038 SER A CA 1
ATOM 7937 C C . SER A 1 1038 ? 39.654 -40.103 -27.486 1.00 89.94 1038 SER A C 1
ATOM 7939 O O . SER A 1 1038 ? 38.908 -40.399 -26.553 1.00 89.94 1038 SER A O 1
ATOM 7941 N N . SER A 1 1039 ? 40.455 -39.039 -27.407 1.00 91.81 1039 SER A N 1
ATOM 7942 C CA . SER A 1 1039 ? 40.405 -38.080 -26.288 1.00 91.81 1039 SER A CA 1
ATOM 7943 C C . SER A 1 1039 ? 40.201 -36.632 -26.713 1.00 91.81 1039 SER A C 1
ATOM 7945 O O . SER A 1 1039 ? 39.971 -35.776 -25.852 1.00 91.81 1039 SER A O 1
ATOM 7947 N N . VAL A 1 1040 ? 40.262 -36.342 -28.012 1.00 87.12 1040 VAL A N 1
ATOM 7948 C CA . VAL A 1 1040 ? 40.027 -35.004 -28.550 1.00 87.12 1040 VAL A CA 1
ATOM 7949 C C . VAL A 1 1040 ? 38.586 -34.922 -29.035 1.00 87.12 1040 VAL A C 1
ATOM 7951 O O . VAL A 1 1040 ? 38.250 -35.399 -30.105 1.00 87.12 1040 VAL A O 1
ATOM 7954 N N . GLY A 1 1041 ? 37.745 -34.284 -28.220 1.00 90.00 1041 GLY A N 1
ATOM 7955 C CA . GLY A 1 1041 ? 36.311 -34.194 -28.480 1.00 90.00 1041 GLY A CA 1
ATOM 7956 C C . GLY A 1 1041 ? 35.534 -35.329 -27.809 1.00 90.00 1041 GLY A C 1
ATOM 7957 O O . GLY A 1 1041 ? 35.574 -35.450 -26.580 1.00 90.00 1041 GLY A O 1
ATOM 7958 N N . ASP A 1 1042 ? 34.772 -36.101 -28.581 1.00 87.06 1042 ASP A N 1
ATOM 7959 C CA . ASP A 1 1042 ? 33.936 -37.211 -28.135 1.00 87.06 1042 ASP A CA 1
ATOM 7960 C C . ASP A 1 1042 ? 34.791 -38.450 -27.823 1.00 87.06 1042 ASP A C 1
ATOM 7962 O O . ASP A 1 1042 ? 35.264 -39.134 -28.726 1.00 87.06 1042 ASP A O 1
ATOM 7966 N N . PRO A 1 1043 ? 34.910 -38.850 -26.544 1.00 87.38 1043 PRO A N 1
ATOM 7967 C CA . PRO A 1 1043 ? 35.785 -39.949 -26.165 1.00 87.38 1043 PRO A CA 1
ATOM 7968 C C . PRO A 1 1043 ? 35.287 -41.341 -26.593 1.00 87.38 1043 PRO A C 1
ATOM 7970 O O . PRO A 1 1043 ? 35.905 -42.355 -26.262 1.00 87.38 1043 PRO A O 1
ATOM 7973 N N . SER A 1 1044 ? 34.121 -41.432 -27.241 1.00 85.75 1044 SER A N 1
ATOM 7974 C CA . SER A 1 1044 ? 33.552 -42.690 -27.736 1.00 85.75 1044 SER A CA 1
ATOM 7975 C C . SER A 1 1044 ? 33.988 -43.050 -29.158 1.00 85.75 1044 SER A C 1
ATOM 7977 O O . SER A 1 1044 ? 33.719 -44.167 -29.613 1.00 85.75 1044 SER A O 1
ATOM 7979 N N . THR A 1 1045 ? 34.668 -42.137 -29.846 1.00 89.50 1045 THR A N 1
ATOM 7980 C CA . THR A 1 1045 ? 35.081 -42.259 -31.242 1.00 89.50 1045 THR A CA 1
ATOM 7981 C C . THR A 1 1045 ? 36.422 -41.555 -31.445 1.00 89.50 1045 THR A C 1
ATOM 7983 O O . THR A 1 1045 ? 36.848 -40.786 -30.601 1.00 89.50 1045 THR A O 1
ATOM 7986 N N . ALA A 1 1046 ? 37.123 -41.859 -32.537 1.00 89.69 1046 ALA A N 1
ATOM 7987 C CA . ALA A 1 1046 ? 38.289 -41.085 -32.971 1.00 89.69 1046 ALA A CA 1
ATOM 7988 C C . ALA A 1 1046 ? 37.941 -40.138 -34.135 1.00 89.69 1046 ALA A C 1
ATOM 7990 O O . ALA A 1 1046 ? 38.819 -39.486 -34.692 1.00 89.69 1046 ALA A O 1
ATOM 7991 N N . THR A 1 1047 ? 36.674 -40.072 -34.562 1.00 94.38 1047 THR A N 1
ATOM 7992 C CA . THR A 1 1047 ? 36.250 -39.298 -35.745 1.00 94.38 1047 THR A CA 1
ATOM 7993 C C . THR A 1 1047 ? 36.520 -37.804 -35.639 1.00 94.38 1047 THR A C 1
ATOM 7995 O O . THR A 1 1047 ? 36.651 -37.132 -36.661 1.00 94.38 1047 THR A O 1
ATOM 7998 N N . ASP A 1 1048 ? 36.595 -37.287 -34.418 1.00 92.25 1048 ASP A N 1
ATOM 7999 C CA . ASP A 1 1048 ? 36.859 -35.890 -34.115 1.00 92.25 1048 ASP A CA 1
ATOM 8000 C C . ASP A 1 1048 ? 38.244 -35.622 -33.520 1.00 92.25 1048 ASP A C 1
ATOM 8002 O O . ASP A 1 1048 ? 38.560 -34.469 -33.224 1.00 92.25 1048 ASP A O 1
ATOM 8006 N N . ASP A 1 1049 ? 39.114 -36.640 -33.471 1.00 95.75 1049 ASP A N 1
ATOM 8007 C CA . ASP A 1 1049 ? 40.459 -36.541 -32.902 1.00 95.75 1049 ASP A CA 1
ATOM 8008 C C . ASP A 1 1049 ? 41.464 -35.825 -33.822 1.00 95.75 1049 ASP A C 1
ATOM 8010 O O . ASP A 1 1049 ? 42.500 -36.369 -34.226 1.00 95.75 1049 ASP A O 1
ATOM 8014 N N . VAL A 1 1050 ? 41.159 -34.565 -34.132 1.00 97.88 1050 VAL A N 1
ATOM 8015 C CA . VAL A 1 1050 ? 41.973 -33.624 -34.902 1.00 97.88 1050 VAL A CA 1
ATOM 8016 C C . VAL A 1 1050 ? 42.461 -32.511 -33.977 1.00 97.88 1050 VAL A C 1
ATOM 8018 O O . VAL A 1 1050 ? 41.673 -31.773 -33.393 1.00 97.88 1050 VAL A O 1
ATOM 8021 N N . VAL A 1 1051 ? 43.778 -32.352 -33.868 1.00 97.88 1051 VAL A N 1
ATOM 8022 C CA . VAL A 1 1051 ? 44.418 -31.297 -33.072 1.00 97.88 1051 VAL A CA 1
ATOM 8023 C C . VAL A 1 1051 ? 45.003 -30.240 -33.996 1.00 97.88 1051 VAL A C 1
ATOM 8025 O O . VAL A 1 1051 ? 45.811 -30.554 -34.871 1.00 97.88 1051 VAL A O 1
ATOM 8028 N N . VAL A 1 1052 ? 44.624 -28.986 -33.752 1.00 97.88 1052 VAL A N 1
ATOM 8029 C CA . VAL A 1 1052 ? 45.224 -27.789 -34.352 1.00 97.88 1052 VAL A CA 1
ATOM 8030 C C . VAL A 1 1052 ? 46.028 -27.077 -33.263 1.00 97.88 1052 VAL A C 1
ATOM 8032 O O . VAL A 1 1052 ? 45.454 -26.566 -32.303 1.00 97.88 1052 VAL A O 1
ATOM 8035 N N . ASP A 1 1053 ? 47.351 -27.049 -33.401 1.00 96.69 1053 ASP A N 1
ATOM 8036 C CA . ASP A 1 1053 ? 48.270 -26.360 -32.489 1.00 96.69 1053 ASP A CA 1
ATOM 8037 C C . ASP A 1 1053 ? 49.195 -25.446 -33.312 1.00 96.69 1053 ASP A C 1
ATOM 8039 O O . ASP A 1 1053 ? 50.195 -25.870 -33.898 1.00 96.69 1053 ASP A O 1
ATOM 8043 N N . GLY A 1 1054 ? 48.804 -24.174 -33.429 1.00 95.50 1054 GLY A N 1
ATOM 8044 C CA . GLY A 1 1054 ? 49.467 -23.209 -34.306 1.00 95.50 1054 GLY A CA 1
ATOM 8045 C C . GLY A 1 1054 ? 49.355 -23.604 -35.783 1.00 95.50 1054 GLY A C 1
ATOM 8046 O O . GLY A 1 1054 ? 48.258 -23.836 -36.287 1.00 95.50 1054 GLY A O 1
ATOM 8047 N N . ARG A 1 1055 ? 50.496 -23.680 -36.483 1.00 96.50 1055 ARG A N 1
ATOM 8048 C CA . ARG A 1 1055 ? 50.581 -24.136 -37.885 1.00 96.50 1055 ARG A CA 1
ATOM 8049 C C . ARG A 1 1055 ? 50.685 -25.662 -38.027 1.00 96.50 1055 ARG A C 1
ATOM 8051 O O . ARG A 1 1055 ? 50.862 -26.155 -39.139 1.00 96.50 1055 ARG A O 1
ATOM 8058 N N . ILE A 1 1056 ? 50.569 -26.417 -36.933 1.00 98.06 1056 ILE A N 1
ATOM 8059 C CA . ILE A 1 1056 ? 50.597 -27.881 -36.942 1.00 98.06 1056 ILE A CA 1
ATOM 8060 C C . ILE A 1 1056 ? 49.170 -28.418 -36.824 1.00 98.06 1056 ILE A C 1
ATOM 8062 O O . ILE A 1 1056 ? 48.475 -28.135 -35.850 1.00 98.06 1056 ILE A O 1
ATOM 8066 N N . ILE A 1 1057 ? 48.748 -29.226 -37.801 1.00 98.50 1057 ILE A N 1
ATOM 8067 C CA . ILE A 1 1057 ? 47.451 -29.918 -37.769 1.00 98.50 1057 ILE A CA 1
ATOM 8068 C C . ILE A 1 1057 ? 47.706 -31.417 -37.825 1.00 98.50 1057 ILE A C 1
ATOM 8070 O O . ILE A 1 1057 ? 48.344 -31.913 -38.755 1.00 98.50 1057 ILE A O 1
ATOM 8074 N N . THR A 1 1058 ? 47.218 -32.153 -36.833 1.00 98.62 1058 THR A N 1
ATOM 8075 C CA . THR A 1 1058 ? 47.432 -33.601 -36.757 1.00 98.62 1058 THR A CA 1
ATOM 8076 C C . THR A 1 1058 ? 46.167 -34.353 -36.393 1.00 98.62 1058 THR A C 1
ATOM 8078 O O . THR A 1 1058 ? 45.301 -33.805 -35.717 1.00 98.62 1058 THR A O 1
ATOM 8081 N N . ALA A 1 1059 ? 46.049 -35.595 -36.853 1.00 98.12 1059 ALA A N 1
ATOM 8082 C CA . ALA A 1 1059 ? 44.857 -36.409 -36.647 1.00 98.12 1059 ALA A CA 1
ATOM 8083 C C . ALA A 1 1059 ? 45.195 -37.866 -36.310 1.00 98.12 1059 ALA A C 1
ATOM 8085 O O . ALA A 1 1059 ? 46.238 -38.391 -36.723 1.00 98.12 1059 ALA A O 1
ATOM 8086 N N . GLU A 1 1060 ? 44.309 -38.521 -35.558 1.00 96.94 1060 GLU A N 1
ATOM 8087 C CA . GLU A 1 1060 ? 44.602 -39.814 -34.942 1.00 96.94 1060 GLU A CA 1
ATOM 8088 C C . GLU A 1 1060 ? 44.787 -40.943 -35.959 1.00 96.94 1060 GLU A C 1
ATOM 8090 O O . GLU A 1 1060 ? 45.832 -41.594 -35.975 1.00 96.94 1060 GLU A O 1
ATOM 8095 N N . ASN A 1 1061 ? 43.764 -41.241 -36.756 1.00 95.06 1061 ASN A N 1
ATOM 8096 C CA . ASN A 1 1061 ? 43.723 -42.422 -37.617 1.00 95.06 1061 ASN A CA 1
ATOM 8097 C C . ASN A 1 1061 ? 42.699 -42.232 -38.754 1.00 95.06 1061 ASN A C 1
ATOM 8099 O O . ASN A 1 1061 ? 42.205 -41.129 -38.981 1.00 95.06 1061 ASN A O 1
ATOM 8103 N N . TYR A 1 1062 ? 42.380 -43.305 -39.479 1.00 94.62 1062 TYR A N 1
ATOM 8104 C CA . TYR A 1 1062 ? 41.416 -43.280 -40.579 1.00 94.62 1062 TYR A CA 1
ATOM 8105 C C . TYR A 1 1062 ? 40.005 -42.801 -40.191 1.00 94.62 1062 TYR A C 1
ATOM 8107 O O . TYR A 1 1062 ? 39.327 -42.250 -41.052 1.00 94.62 1062 TYR A O 1
ATOM 8115 N N . ASP A 1 1063 ? 39.563 -42.953 -38.936 1.00 96.31 1063 ASP A N 1
ATOM 8116 C CA . ASP A 1 1063 ? 38.259 -42.451 -38.482 1.00 96.31 1063 ASP A CA 1
ATOM 8117 C C . ASP A 1 1063 ? 38.233 -40.910 -38.479 1.00 96.31 1063 ASP A C 1
ATOM 8119 O O . ASP A 1 1063 ? 37.223 -40.306 -38.837 1.00 96.31 1063 ASP A O 1
ATOM 8123 N N . SER A 1 1064 ? 39.355 -40.262 -38.142 1.00 97.19 1064 SER A N 1
ATOM 8124 C CA . SER A 1 1064 ? 39.495 -38.795 -38.089 1.00 97.19 1064 SER A CA 1
ATOM 8125 C C . SER A 1 1064 ? 39.722 -38.140 -39.459 1.00 97.19 1064 SER A C 1
ATOM 8127 O O . SER A 1 1064 ? 39.710 -36.913 -39.565 1.00 97.19 1064 SER A O 1
ATOM 8129 N N . ALA A 1 1065 ? 39.983 -38.924 -40.512 1.00 97.81 1065 ALA A N 1
ATOM 8130 C CA . ALA A 1 1065 ? 40.497 -38.430 -41.794 1.00 97.81 1065 ALA A CA 1
ATOM 8131 C C . ALA A 1 1065 ? 39.550 -37.445 -42.503 1.00 97.81 1065 ALA A C 1
ATOM 8133 O O . ALA A 1 1065 ? 39.995 -36.436 -43.054 1.00 97.81 1065 ALA A O 1
ATOM 8134 N N . ALA A 1 1066 ? 38.239 -37.691 -42.439 1.00 97.25 1066 ALA A N 1
ATOM 8135 C CA . ALA A 1 1066 ? 37.249 -36.798 -43.033 1.00 97.25 1066 ALA A CA 1
ATOM 8136 C C . ALA A 1 1066 ? 37.233 -35.423 -42.344 1.00 97.25 1066 ALA A C 1
ATOM 8138 O O . ALA A 1 1066 ? 37.303 -34.399 -43.030 1.00 97.25 1066 ALA A O 1
ATOM 8139 N N . LEU A 1 1067 ? 37.199 -35.390 -41.002 1.00 97.56 1067 LEU A N 1
ATOM 8140 C CA . LEU A 1 1067 ? 37.251 -34.131 -40.257 1.00 97.56 1067 LEU A CA 1
ATOM 8141 C C . LEU A 1 1067 ? 38.598 -33.438 -40.449 1.00 97.56 1067 LEU A C 1
ATOM 8143 O O . LEU A 1 1067 ? 38.633 -32.229 -40.622 1.00 97.56 1067 LEU A O 1
ATOM 8147 N N . PHE A 1 1068 ? 39.698 -34.188 -40.479 1.00 98.44 1068 PHE A N 1
ATOM 8148 C CA . PHE A 1 1068 ? 41.030 -33.646 -40.727 1.00 98.44 1068 PHE A CA 1
ATOM 8149 C C . PHE A 1 1068 ? 41.092 -32.878 -42.055 1.00 98.44 1068 PHE A C 1
ATOM 8151 O O . PHE A 1 1068 ? 41.545 -31.733 -42.075 1.00 98.44 1068 PHE A O 1
ATOM 8158 N N . GLY A 1 1069 ? 40.554 -33.449 -43.139 1.00 97.69 1069 GLY A N 1
ATOM 8159 C CA . GLY A 1 1069 ? 40.448 -32.760 -44.427 1.00 97.69 1069 GLY A CA 1
ATOM 8160 C C . GLY A 1 1069 ? 39.545 -31.522 -44.384 1.00 97.69 1069 GLY A C 1
ATOM 8161 O O . GLY A 1 1069 ? 39.914 -30.487 -44.934 1.00 97.69 1069 GLY A O 1
ATOM 8162 N N . THR A 1 1070 ? 38.403 -31.579 -43.689 1.00 97.44 1070 THR A N 1
ATOM 8163 C CA . THR A 1 1070 ? 37.507 -30.417 -43.516 1.00 97.44 1070 THR A CA 1
ATOM 8164 C C . THR A 1 1070 ? 38.156 -29.305 -42.689 1.00 97.44 1070 THR A C 1
ATOM 8166 O O . THR A 1 1070 ? 38.038 -28.133 -43.032 1.00 97.44 1070 THR A O 1
ATOM 8169 N N . THR A 1 1071 ? 38.880 -29.652 -41.627 1.00 97.81 1071 THR A N 1
ATOM 8170 C CA . THR A 1 1071 ? 39.601 -28.692 -40.785 1.00 97.81 1071 THR A CA 1
ATOM 8171 C C . THR A 1 1071 ? 40.699 -27.995 -41.577 1.00 97.81 1071 THR A C 1
ATOM 8173 O O . THR A 1 1071 ? 40.808 -26.774 -41.504 1.00 97.81 1071 THR A O 1
ATOM 8176 N N . ILE A 1 1072 ? 41.469 -28.738 -42.382 1.00 98.25 1072 ILE A N 1
ATOM 8177 C CA . ILE A 1 1072 ? 42.446 -28.135 -43.296 1.00 98.25 1072 ILE A CA 1
ATOM 8178 C C . ILE A 1 1072 ? 41.740 -27.199 -44.277 1.00 98.25 1072 ILE A C 1
ATOM 8180 O O . ILE A 1 1072 ? 42.173 -26.061 -44.428 1.00 98.25 1072 ILE A O 1
ATOM 8184 N N . ALA A 1 1073 ? 40.652 -27.651 -44.908 1.00 96.94 1073 ALA A N 1
ATOM 8185 C CA . ALA A 1 1073 ? 39.923 -26.864 -45.895 1.00 96.94 1073 ALA A CA 1
ATOM 8186 C C . ALA A 1 1073 ? 39.445 -25.519 -45.344 1.00 96.94 1073 ALA A C 1
ATOM 8188 O O . ALA A 1 1073 ? 39.677 -24.483 -45.962 1.00 96.94 1073 ALA A O 1
ATOM 8189 N N . ASN A 1 1074 ? 38.826 -25.537 -44.165 1.00 95.94 1074 ASN A N 1
ATOM 8190 C CA . ASN A 1 1074 ? 38.321 -24.332 -43.522 1.00 95.94 1074 ASN A CA 1
ATOM 8191 C C . ASN A 1 1074 ? 39.456 -23.353 -43.208 1.00 95.94 1074 ASN A C 1
ATOM 8193 O O . ASN A 1 1074 ? 39.346 -22.181 -43.547 1.00 95.94 1074 ASN A O 1
ATOM 8197 N N . LEU A 1 1075 ? 40.557 -23.841 -42.623 1.00 96.88 1075 LEU A N 1
ATOM 8198 C CA . LEU A 1 1075 ? 41.674 -22.991 -42.201 1.00 96.88 1075 LEU A CA 1
ATOM 8199 C C . LEU A 1 1075 ? 42.433 -22.377 -43.382 1.00 96.88 1075 LEU A C 1
ATOM 8201 O O . LEU A 1 1075 ? 42.857 -21.229 -43.298 1.00 96.88 1075 LEU A O 1
ATOM 8205 N N . ILE A 1 1076 ? 42.609 -23.111 -44.487 1.00 96.06 1076 ILE A N 1
ATOM 8206 C CA . ILE A 1 1076 ? 43.303 -22.551 -45.656 1.00 96.06 1076 ILE A CA 1
ATOM 8207 C C . ILE A 1 1076 ? 42.415 -21.644 -46.512 1.00 96.06 1076 ILE A C 1
ATOM 8209 O O . ILE A 1 1076 ? 42.943 -20.896 -47.327 1.00 96.06 1076 ILE A O 1
ATOM 8213 N N . SER A 1 1077 ? 41.093 -21.713 -46.337 1.00 92.81 1077 SER A N 1
ATOM 8214 C CA . SER A 1 1077 ? 40.130 -20.877 -47.068 1.00 92.81 1077 SER A CA 1
ATOM 8215 C C . SER A 1 1077 ? 39.824 -19.558 -46.350 1.00 92.81 1077 SER A C 1
ATOM 8217 O O . SER A 1 1077 ? 39.030 -18.757 -46.839 1.00 92.81 1077 SER A O 1
ATOM 8219 N N . GLU A 1 1078 ? 40.426 -19.311 -45.184 1.00 91.56 1078 GLU A N 1
ATOM 8220 C CA . GLU A 1 1078 ? 40.327 -18.018 -44.512 1.00 91.56 1078 GLU A CA 1
ATOM 8221 C C . GLU A 1 1078 ? 41.004 -16.936 -45.365 1.00 91.56 1078 GLU A C 1
ATOM 8223 O O . GLU A 1 1078 ? 42.174 -17.067 -45.721 1.00 91.56 1078 GLU A O 1
ATOM 8228 N N . ALA A 1 1079 ? 40.295 -15.840 -45.660 1.00 83.44 1079 ALA A N 1
ATOM 8229 C CA . ALA A 1 1079 ? 40.796 -14.772 -46.535 1.00 83.44 1079 ALA A CA 1
ATOM 8230 C C . ALA A 1 1079 ? 42.170 -14.230 -46.095 1.00 83.44 1079 ALA A C 1
ATOM 8232 O O . ALA A 1 1079 ? 43.058 -14.023 -46.913 1.00 83.44 1079 ALA A O 1
ATOM 8233 N N . THR A 1 1080 ? 42.385 -14.098 -44.785 1.00 87.81 1080 THR A N 1
ATOM 8234 C CA . THR A 1 1080 ? 43.666 -13.668 -44.203 1.00 87.81 1080 THR A CA 1
ATOM 8235 C C . THR A 1 1080 ? 44.806 -14.656 -44.451 1.00 87.81 1080 THR A C 1
ATOM 8237 O O . THR A 1 1080 ? 45.964 -14.246 -44.538 1.00 87.81 1080 THR A O 1
ATOM 8240 N N . TYR A 1 1081 ? 44.508 -15.954 -44.547 1.00 93.06 1081 TYR A N 1
ATOM 8241 C CA . TYR A 1 1081 ? 45.490 -16.974 -44.896 1.00 93.06 1081 TYR A CA 1
ATOM 8242 C C . TYR A 1 1081 ? 45.767 -16.995 -46.398 1.00 93.06 1081 TYR A C 1
ATOM 8244 O O . TYR A 1 1081 ? 46.927 -17.115 -46.788 1.00 93.06 1081 TYR A O 1
ATOM 8252 N N . ILE A 1 1082 ? 44.737 -16.826 -47.230 1.00 89.31 1082 ILE A N 1
ATOM 8253 C CA . ILE A 1 1082 ? 44.890 -16.722 -48.687 1.00 89.31 1082 ILE A CA 1
ATOM 8254 C C . ILE A 1 1082 ? 45.779 -15.523 -49.034 1.00 89.31 1082 ILE A C 1
ATOM 8256 O O . ILE A 1 1082 ? 46.766 -15.695 -49.743 1.00 89.31 1082 ILE A O 1
ATOM 8260 N N . ASP A 1 1083 ? 45.530 -14.357 -48.432 1.00 86.62 1083 ASP A N 1
ATOM 8261 C CA . ASP A 1 1083 ? 46.360 -13.161 -48.619 1.00 86.62 1083 ASP A CA 1
ATOM 8262 C C . ASP A 1 1083 ? 47.827 -13.394 -48.212 1.00 86.62 1083 ASP A C 1
ATOM 8264 O O . ASP A 1 1083 ? 48.749 -12.951 -48.899 1.00 86.62 1083 ASP A O 1
ATOM 8268 N N . LEU A 1 1084 ? 48.065 -14.114 -47.107 1.00 90.94 1084 LEU A N 1
ATOM 8269 C CA . LEU A 1 1084 ? 49.414 -14.490 -46.673 1.00 90.94 1084 LEU A CA 1
ATOM 8270 C C . LEU A 1 1084 ? 50.094 -15.398 -47.702 1.00 90.94 1084 LEU A C 1
ATOM 8272 O O . LEU A 1 1084 ? 51.260 -15.189 -48.039 1.00 90.94 1084 LEU A O 1
ATOM 8276 N N . VAL A 1 1085 ? 49.384 -16.418 -48.186 1.00 88.88 1085 VAL A N 1
ATOM 8277 C CA . VAL A 1 1085 ? 49.917 -17.385 -49.151 1.00 88.88 1085 VAL A CA 1
ATOM 8278 C C . VAL A 1 1085 ? 50.190 -16.723 -50.501 1.00 88.88 1085 VAL A C 1
ATOM 8280 O O . VAL A 1 1085 ? 51.231 -17.006 -51.096 1.00 88.88 1085 VAL A O 1
ATOM 8283 N N . ASP A 1 1086 ? 49.325 -15.818 -50.952 1.00 84.75 1086 ASP A N 1
ATOM 8284 C CA . ASP A 1 1086 ? 49.500 -15.059 -52.191 1.00 84.75 1086 ASP A CA 1
ATOM 8285 C C . ASP A 1 1086 ? 50.668 -14.069 -52.099 1.00 84.75 1086 ASP A C 1
ATOM 8287 O O . ASP A 1 1086 ? 51.455 -13.954 -53.044 1.00 84.75 1086 ASP A O 1
ATOM 8291 N N . ASP A 1 1087 ? 50.856 -13.407 -50.951 1.00 86.25 1087 ASP A N 1
ATOM 8292 C CA . ASP A 1 1087 ? 52.027 -12.553 -50.715 1.00 86.25 1087 ASP A CA 1
ATOM 8293 C C . ASP A 1 1087 ? 53.327 -13.369 -50.732 1.00 86.25 1087 ASP A C 1
ATOM 8295 O O . ASP A 1 1087 ? 54.307 -12.981 -51.377 1.00 86.25 1087 ASP A O 1
ATOM 8299 N N . VAL A 1 1088 ? 53.326 -14.545 -50.094 1.00 84.69 1088 VAL A N 1
ATOM 8300 C CA . VAL A 1 1088 ? 54.450 -15.486 -50.155 1.00 84.69 1088 VAL A CA 1
ATOM 8301 C C . VAL A 1 1088 ? 54.700 -15.928 -51.597 1.00 84.69 1088 VAL A C 1
ATOM 8303 O O . VAL A 1 1088 ? 55.840 -15.861 -52.051 1.00 84.69 1088 VAL A O 1
ATOM 8306 N N . LEU A 1 1089 ? 53.672 -16.334 -52.347 1.00 82.00 1089 LEU A N 1
ATOM 8307 C CA . LEU A 1 1089 ? 53.812 -16.747 -53.746 1.00 82.00 1089 LEU A CA 1
ATOM 8308 C C . LEU A 1 1089 ? 54.404 -15.624 -54.613 1.00 82.00 1089 LEU A C 1
ATOM 8310 O O . LEU A 1 1089 ? 55.250 -15.883 -55.471 1.00 82.00 1089 LEU A O 1
ATOM 8314 N N . ALA A 1 1090 ? 53.992 -14.377 -54.381 1.00 80.06 1090 ALA A N 1
ATOM 8315 C CA . ALA A 1 1090 ? 54.476 -13.221 -55.126 1.00 80.06 1090 ALA A CA 1
ATOM 8316 C C . ALA A 1 1090 ? 55.932 -12.847 -54.791 1.00 80.06 1090 ALA A C 1
ATOM 8318 O O . ALA A 1 1090 ? 56.643 -12.331 -55.660 1.00 80.06 1090 ALA A O 1
ATOM 8319 N N . ASN A 1 1091 ? 56.380 -13.091 -53.553 1.00 80.12 1091 ASN A N 1
ATOM 8320 C CA . ASN A 1 1091 ? 57.615 -12.511 -53.014 1.00 80.12 1091 ASN A CA 1
ATOM 8321 C C . ASN A 1 1091 ? 58.684 -13.523 -52.566 1.00 80.12 1091 ASN A C 1
ATOM 8323 O O . ASN A 1 1091 ? 59.797 -13.109 -52.219 1.00 80.12 1091 ASN A O 1
ATOM 8327 N N . TRP A 1 1092 ? 58.407 -14.830 -52.583 1.00 80.25 1092 TRP A N 1
ATOM 8328 C CA . TRP A 1 1092 ? 59.384 -15.845 -52.184 1.00 80.25 1092 TRP A CA 1
ATOM 8329 C C . TRP A 1 1092 ? 60.530 -15.951 -53.206 1.00 80.25 1092 TRP A C 1
ATOM 8331 O O . TRP A 1 1092 ? 60.280 -16.044 -54.411 1.00 80.25 1092 TRP A O 1
ATOM 8341 N N . PRO A 1 1093 ? 61.806 -15.926 -52.774 1.00 69.62 1093 PRO A N 1
ATOM 8342 C CA . PRO A 1 1093 ? 62.932 -16.061 -53.691 1.00 69.62 1093 PRO A CA 1
ATOM 8343 C C . PRO A 1 1093 ? 62.908 -17.438 -54.373 1.00 69.62 1093 PRO A C 1
ATOM 8345 O O . PRO A 1 1093 ? 62.902 -18.464 -53.697 1.00 69.62 1093 PRO A O 1
ATOM 8348 N N . ALA A 1 1094 ? 62.896 -17.420 -55.710 1.00 52.91 1094 ALA A N 1
ATOM 8349 C CA . ALA A 1 1094 ? 62.911 -18.608 -56.568 1.00 52.91 1094 ALA A CA 1
ATOM 8350 C C . ALA A 1 1094 ? 64.186 -19.455 -56.445 1.00 52.91 1094 ALA A C 1
ATOM 8352 O O . ALA A 1 1094 ? 65.280 -18.875 -56.221 1.00 52.91 1094 ALA A O 1
#